Protein 5VMR (pdb70)

InterPro domains:
  IPR000395 Botulinum/Tetanus toxin, catalytic chain [PF01742] (3-417)
  IPR000395 Botulinum/Tetanus toxin, catalytic chain [PR00760] (7-23)
  IPR000395 Botulinum/Tetanus toxin, catalytic chain [PR00760] (34-50)
  IPR000395 Botulinum/Tetanus toxin, catalytic chain [PR00760] (73-89)
  IPR000395 Botulinum/Tetanus toxin, catalytic chain [PR00760] (98-120)
  IPR000395 Botulinum/Tetanus toxin, catalytic chain [PR00760] (220-232)
  IPR000395 Botulinum/Tetanus toxin, catalytic chain [PR00760] (265-281)
  IPR011065 Kunitz inhibitor STI-like superfamily [SSF50386] (1082-1291)
  IPR012500 Clostridium neurotoxin, translocation [PF07952] (536-842)
  IPR012928 Clostridium neurotoxin, receptor binding N-terminal [PF07953] (872-1066)
  IPR013104 Clostridium neurotoxin, receptor-binding C-terminal [PF07951] (1075-1291)
  IPR013320 Concanavalin A-like lectin/glucanase domain superfamily [SSF49899] (860-1066)
  IPR036248 Clostridium neurotoxin, translocation domain [G3DSA:1.20.1120.10] (441-856)
  IPR036248 Clostridium neurotoxin, translocation domain [SSF58091] (536-861)

Sequence (915 aa):
LNNIILNLRYKDNNLIDLSGYGAKVEVYDGVELNDKNQFKLTSSANSKIRVTQNQNIIFNSVFLDFSVSFWIRIPKYKNDGIQQNYIHNEYTIINCMKNNSGWKISIRGNRIIWTLIDINGKTKSVFFEYNIREDISEYINRWFFVTITNNLNNAKIYINGKLESNTDIKDIREVIANGEIIFKLDGDIDRTQFIWMKYFSIFNTELSQQSNIEERYKIQSYSEYLKDFWGNPLMYNKEYYMFNAGNKNSYIKLKKDSPVGEILTRSKYNQNSKYINYRDLYIGEKFIIRRKNDDIVRKEDYIYLDFFNLNQEWRVYTYKYFKKEEEKLFLAPISDSDEFYNTIQIKEYDEQPTYSCQLLFKKDEESTDEIGLIGIHRFYEFEEYKDYFCISKWYLKEVKRKPYNLKLGCNWQFIPKDEGWTELNNIILNLRYKDNNLIDLSGYGAKVEVYDGVELNDKNQFKLTSSANSKIRVTQNQNIIFNSVFLDFSVSFWIRIPKYKNDGIQQNYIHNEYTIINCMKNNSGWKISIRGNRIIWTLIDINGKTKSVFFEYNIREDISEYINRWFFVTITNNLNNAKIYINGKLESNTDIKDIREVIANGEIIFKLDGDIDRTQFIWMKYFSIFNTELSQQSNIEEERYKIQSYSEYLKDFWGNPLMYNKEYYMFNAGNKNSYIKLKKDSPVGEILTRSKYNQNSKYINYRDLYIGEKFIIRRKSNDDIVRKEDYIYLDFFNLNQEWRVYTYKYFKKEEEKLFLAPISDSDEFYNTIQIKEYDEQPTYSCQLLFKKDEESTDEIGLIGIHRFYEYKDYFCISKWYLKEVKRKPYNLKLGCNWQFIPKDEGWTEDMFCALKIKFFLEIGDEDAARKAAKKCGYSEEQAERIIDMFCALKIKFFLEIGDEDAARKAAKKCGYSEEQAEII

GO terms:
  GO:0008270 zinc ion binding (F, IDA)
  GO:0005576 extracellular region (C, EXP)
  GO:0004222 metalloendopeptidase activity (F, EXP)
  GO:0008320 transmembrane protein transporter activity (F, EXP)
  GO:0005515 protein binding (F, IPI)

Solvent-accessible surface area: 41607 Å² total; per-residue (Å²): 123,33,24,59,26,5,23,4,33,58,117,119,115,57,4,53,22,101,14,17,16,62,16,128,24,58,34,76,135,18,9,92,29,34,106,73,27,12,4,28,0,35,40,51,80,68,0,62,0,84,0,44,40,52,77,10,13,73,33,34,38,112,86,25,26,14,0,0,0,0,16,0,14,3,15,12,3,81,32,137,18,15,104,80,30,43,114,33,70,15,22,0,0,51,1,46,88,131,131,1,0,7,53,0,0,1,72,3,15,54,2,13,1,8,1,35,1,92,112,44,86,69,54,44,1,81,14,81,7,74,13,124,86,50,21,13,121,51,7,1,12,12,1,0,0,0,1,0,0,34,114,64,39,2,38,0,14,3,40,0,118,91,77,40,61,33,73,2,106,94,14,142,102,17,40,54,46,3,66,0,47,0,59,6,91,40,112,44,46,222,82,35,16,0,29,0,32,49,0,1,8,3,15,46,56,5,65,68,81,50,0,29,102,40,31,87,117,35,10,165,12,109,53,5,31,0,3,1,11,25,10,0,52,4,75,75,82,1,22,6,7,1,17,34,40,116,45,19,34,4,93,25,48,179,121,6,1,0,0,26,17,58,96,4,60,114,25,139,110,152,31,163,94,2,28,6,38,22,3,30,37,25,24,84,2,8,0,64,123,102,205,54,64,32,0,74,61,85,33,50,0,38,0,0,0,53,33,175,132,94,44,12,20,0,2,0,22,58,132,19,162,122,98,37,7,6,0,0,0,0,26,91,30,138,25,106,32,6,23,29,16,0,14,0,29,38,27,12,133,92,37,30,40,8,1,0,0,1,0,24,108,79,74,101,30,132,70,64,13,0,0,0,0,18,59,132,26,115,80,260,117,114,128,58,28,0,0,0,0,4,71,139,9,32,150,14,0,97,124,127,126,22,61,104,161,7,11,0,0,2,15,0,0,6,140,27,112,2,12,73,77,124,35,27,59,24,5,24,5,34,56,120,122,115,58,5,55,20,102,12,19,15,60,15,127,24,55,36,75,136,19,10,92,29,45,91,58,26,17,4,29,0,36,43,51,80,68,0,64,0,88,0,45,41,56,78,10,14,76,32,34,36,114,100,27,23,14,0,0,0,0,17,0,14,3,16,13,2,111,29,125,18,14,117,69,29,46,114,42,72,13,21,0,0,49,0,49,83,127,134,1,0,5,50,0,0,0,73,4,14,53,2,12,1,7,1,34,1,91,113,47,90,66,47,45,2,78,14,84,7,77,12,123,87,50,21,13,124,50,6,1,12,13,1,1,0,0,2,0,0,35,116,60,38,2,47,1,9,3,42,0,117,89,77,40,67,30,74,0,120,90,16,178,104,17,39,55,50,4,64,0,47,0,58,6,88,41,112,38,64,214,99,41,17,0,28,0,32,49,0,1,8,2,16,45,54,7,63,66,80,48,0,46,102,37,35,78,117,34,11,167,11,97,39,4,32,0,2,0,10,25,18,0,55,4,74,76,85,0,22,4,4,0,8,32,42,90,40,20,34,3,96,32,45,180,117,8,1,0,0,23,15,58,97,4,58,119,18,140,106,150,28,177,115,3,29,7,46,23,3,32,39,26,25,85,2,9,0,62,93,67,98,139,122,63,13,0,64,60,84,30,48,0,38,0,0,0,45,28,172,132,116,43,16,20,0,2,1,19,56,133,18,156,146,97,36,13,11,0,0,0,0,25,94,31,136,24,103,27,6,36,38,12,0,14,0,31,37,33,11,134,91,42,34,42,8,1,0,0,2,0,22,44,76,57,100,34,134,48,75,22,0,0,0,0,16,58,142,32,91,138,198,45,29,0,0,0,0,4,74,137,10,31,130,12,2,84,114,136,122,22,64,108,152,8,10,0,0,2,15,0,0,6,138,28,110,1,11,60,78,119,117,32,25,35,22,11,15,84,0,3,58,25,16,41,45,76,78,12,1,92,114,1,6,130,140,38,67,111,62,82,77,57,5,70,87,66,78,120,115,25,26,34,24,11,17,84,0,0,56,32,32,41,31,77,78,10,1,91,114,0,6,130,136,38,67,110,55,83,85,65,4,87,96,81

Secondary structure (DSSP, 8-state):
---EEEEEEE-SSSEEE-SSS--EEEE-TTSEE-TTSEEEE-SSTT--EEEEPPTT-BSSSSS--EEEEEEEE-PPPPGGGHHHHHH--EEEEEEEETTEEEEEEEETTEEEEEEE-TT--EEEEEEE--SS-SS-SSTTS-EEEEEEE-SSEEEEEETTEEEEEEE-TT-------S-EEEEEEES--TT--EEEEEEEEESS---HHHHHHHHHHHH--SB-B-TTSSBPBTT-EEEEEETTSTTEEEEEPTTSSSEEEEEPPB--S--TT---B--S-S--EEEEE---SB-BTT-EEEEEEEETTEEEEEEEETT--SSEEEPEEEE----SSEE--EEEE---SS--S-BEEEEES-TT---EEEEEEEEEEE----EEEEEEEESTHHHHTTSSS--TT-TT-EEEE---TT---/---EEEEEEE-SSSEEE-SSS--EEEE-TTSEE-TTSEEEE-SSTT--EEEEPPTT-BS-SSS--EEEEEEEE-PPPPGGGHHHHHH-EEEEEEEEETTEEEEEEEETTEEEEEEE-TT--EEEEEEE--SS-SS-SSTTS-EEEEEEE-SSEEEEEETTEEEEEEE-TT-------S-EEEEEEES--TT--EEEEEEEEESS---HHHHHHHHHHHH--SB-B-TTSSBPBTT--BEEEETTSTTEEEEEPTTSSSEEEEEPPB--S--TT---B--S-S--EEEEE-----B-BTT-EEEEEEEETTEEEEEEEETT--SSEEE-EEEES---SSEE--EEEE---SS--S-BEEEEES-TT---EEEEEEEEEE---EEEEEEESTHHHHTTSSS--TT-TT-EEEE--BTTB--/-HHHHHHHHHHHHTS-HHHHHHHHHHHT--HHHHHHH-/-HHHHHHHHHHHHTS-HHHHHHHHHHHT--HHHH---

B-factor: mean 46.94, std 20.26, range [18.95, 161.63]

Structure (mmCIF, N/CA/C/O backbone):
data_5VMR
#
_entry.id   5VMR
#
_cell.length_a   38.698
_cell.length_b   246.477
_cell.length_c   64.364
_cell.angle_alpha   90.00
_cell.angle_beta   102.90
_cell.angle_gamma   90.00
#
_symmetry.space_group_name_H-M   'P 1 21 1'
#
loop_
_entity.id
_entity.type
_entity.pdbx_description
1 polymer 'Botulinum neurotoxin type B'
2 polymer Bot.2110.4
3 water water
#
loop_
_atom_site.group_PDB
_atom_site.id
_atom_site.type_symbol
_atom_site.label_atom_id
_atom_site.label_alt_id
_atom_site.label_comp_id
_atom_site.label_asym_id
_atom_site.label_entity_id
_atom_site.label_seq_id
_atom_site.pdbx_PDB_ins_code
_atom_site.Cartn_x
_atom_site.Cartn_y
_atom_site.Cartn_z
_atom_site.occupancy
_atom_site.B_iso_or_equiv
_atom_site.auth_seq_id
_atom_site.auth_comp_id
_atom_site.auth_asym_id
_atom_site.auth_atom_id
_atom_site.pdbx_PDB_model_num
ATOM 1 N N . LEU A 1 8 ? -13.242 45.371 95.122 1.00 60.26 861 LEU A N 1
ATOM 2 C CA . LEU A 1 8 ? -12.455 45.333 93.888 1.00 59.52 861 LEU A CA 1
ATOM 3 C C . LEU A 1 8 ? -11.042 44.807 94.145 1.00 57.60 861 LEU A C 1
ATOM 4 O O . LEU A 1 8 ? -10.680 43.715 93.697 1.00 58.05 861 LEU A O 1
ATOM 6 N N . ASN A 1 9 ? -10.243 45.591 94.865 1.00 55.36 862 ASN A N 1
ATOM 7 C CA . ASN A 1 9 ? -8.883 45.192 95.215 1.00 52.55 862 ASN A CA 1
ATOM 8 C C . ASN A 1 9 ? -8.962 44.223 96.397 1.00 46.61 862 ASN A C 1
ATOM 9 O O . ASN A 1 9 ? -8.730 44.604 97.551 1.00 45.51 862 ASN A O 1
ATOM 14 N N . ASN A 1 10 ? -9.329 42.971 96.096 1.00 42.91 863 ASN A N 1
ATOM 15 C CA . ASN A 1 10 ? -9.623 41.980 97.134 1.00 41.41 863 ASN A CA 1
ATOM 16 C C . ASN A 1 10 ? -8.688 40.764 97.165 1.00 36.14 863 ASN A C 1
ATOM 17 O O . ASN A 1 10 ? -8.853 39.886 98.012 1.00 32.79 863 ASN A O 1
ATOM 22 N N . ILE A 1 11 ? -7.729 40.716 96.246 1.00 36.69 864 ILE A N 1
ATOM 23 C CA . ILE A 1 11 ? -6.770 39.607 96.179 1.00 38.17 864 ILE A CA 1
ATOM 24 C C . ILE A 1 11 ? -5.619 39.845 97.113 1.00 37.01 864 ILE A C 1
ATOM 25 O O . ILE A 1 11 ? -4.953 40.867 96.999 1.00 38.72 864 ILE A O 1
ATOM 30 N N . ILE A 1 12 ? -5.354 38.931 98.038 1.00 34.01 865 ILE A N 1
ATOM 31 C CA . ILE A 1 12 ? -4.223 39.195 98.916 1.00 34.99 865 ILE A CA 1
ATOM 32 C C . ILE A 1 12 ? -3.062 38.232 98.691 1.00 30.38 865 ILE A C 1
ATOM 33 O O . ILE A 1 12 ? -1.922 38.592 98.950 1.00 29.60 865 ILE A O 1
ATOM 38 N N . LEU A 1 13 ? -3.335 37.058 98.128 1.00 28.06 866 LEU A N 1
ATOM 39 C CA . LEU A 1 13 ? -2.265 36.200 97.591 1.00 26.19 866 LEU A CA 1
ATOM 40 C C . LEU A 1 13 ? -2.697 35.684 96.234 1.00 25.79 866 LEU A C 1
ATOM 41 O O . LEU A 1 13 ? -3.815 35.172 96.085 1.00 24.46 866 LEU A O 1
ATOM 46 N N . ASN A 1 14 ? -1.824 35.833 95.247 1.00 25.11 867 ASN A N 1
ATOM 47 C CA . ASN A 1 14 ? -2.106 35.363 93.908 1.00 26.73 867 ASN A CA 1
ATOM 48 C C . ASN A 1 14 ? -0.917 34.581 93.377 1.00 28.10 867 ASN A C 1
ATOM 49 O O . ASN A 1 14 ? -0.077 35.119 92.633 1.00 27.60 867 ASN A O 1
ATOM 54 N N . LEU A 1 15 ? -0.838 33.314 93.787 1.00 29.76 868 LEU A N 1
ATOM 55 C CA . LEU A 1 15 ? 0.289 32.445 93.424 1.00 31.15 868 LEU A CA 1
ATOM 56 C C . LEU A 1 15 ? 0.194 32.018 91.983 1.00 28.82 868 LEU A C 1
ATOM 57 O O . LEU A 1 15 ? -0.707 31.268 91.611 1.00 28.91 868 LEU A O 1
ATOM 62 N N . ARG A 1 16 ? 1.121 32.481 91.160 1.00 27.85 869 ARG A N 1
ATOM 63 C CA . ARG A 1 16 ? 1.088 32.110 89.761 1.00 27.68 869 ARG A CA 1
ATOM 64 C C . ARG A 1 16 ? 2.450 31.726 89.222 1.00 30.18 869 ARG A C 1
ATOM 65 O O . ARG A 1 16 ? 3.467 32.148 89.753 1.00 29.26 869 ARG A O 1
ATOM 73 N N . TYR A 1 17 ? 2.444 30.983 88.121 1.00 29.44 870 TYR A N 1
ATOM 74 C CA . TYR A 1 17 ? 3.668 30.547 87.452 1.00 30.18 870 TYR A CA 1
ATOM 75 C C . TYR A 1 17 ? 4.364 31.669 86.679 1.00 31.65 870 TYR A C 1
ATOM 76 O O . TYR A 1 17 ? 3.718 32.440 85.963 1.00 29.86 870 TYR A O 1
ATOM 85 N N . LYS A 1 18 ? 5.684 31.723 86.792 1.00 32.41 871 LYS A N 1
ATOM 86 C CA . LYS A 1 18 ? 6.500 32.544 85.898 1.00 36.56 871 LYS A CA 1
ATOM 87 C C . LYS A 1 18 ? 7.937 32.013 85.859 1.00 36.80 871 LYS A C 1
ATOM 88 O O . LYS A 1 18 ? 8.558 31.836 86.903 1.00 33.67 871 LYS A O 1
ATOM 94 N N . ASP A 1 19 ? 8.439 31.745 84.655 1.00 40.05 872 ASP A N 1
ATOM 95 C CA . ASP A 1 19 ? 9.843 31.371 84.471 1.00 45.78 872 ASP A CA 1
ATOM 96 C C . ASP A 1 19 ? 10.272 30.230 85.390 1.00 43.19 872 ASP A C 1
ATOM 97 O O . ASP A 1 19 ? 11.131 30.417 86.238 1.00 41.56 872 ASP A O 1
ATOM 102 N N . ASN A 1 20 ? 9.638 29.065 85.227 1.00 42.06 873 ASN A N 1
ATOM 103 C CA . ASN A 1 20 ? 9.877 27.866 86.049 1.00 44.03 873 ASN A CA 1
ATOM 104 C C . ASN A 1 20 ? 9.892 28.112 87.561 1.00 42.26 873 ASN A C 1
ATOM 105 O O . ASN A 1 20 ? 10.657 27.484 88.319 1.00 39.81 873 ASN A O 1
ATOM 110 N N . ASN A 1 21 ? 8.975 28.962 88.007 1.00 38.69 874 ASN A N 1
ATOM 111 C CA . ASN A 1 21 ? 8.858 29.283 89.415 1.00 36.61 874 ASN A CA 1
ATOM 112 C C . ASN A 1 21 ? 7.419 29.714 89.698 1.00 32.45 874 ASN A C 1
ATOM 113 O O . ASN A 1 21 ? 6.641 29.954 88.768 1.00 31.20 874 ASN A O 1
ATOM 118 N N . LEU A 1 22 ? 7.074 29.812 90.975 1.00 29.83 875 LEU A N 1
ATOM 119 C CA . LEU A 1 22 ? 5.814 30.413 91.396 1.00 29.61 875 LEU A CA 1
ATOM 120 C C . LEU A 1 22 ? 6.128 31.690 92.131 1.00 31.35 875 LEU A C 1
ATOM 121 O O . LEU A 1 22 ? 7.008 31.695 92.975 1.00 30.98 875 LEU A O 1
ATOM 126 N N . ILE A 1 23 ? 5.386 32.747 91.824 1.00 30.48 876 ILE A N 1
ATOM 127 C CA . ILE A 1 23 ? 5.533 34.031 92.497 1.00 30.63 876 ILE A CA 1
ATOM 128 C C . ILE A 1 23 ? 4.169 34.563 92.967 1.00 28.96 876 ILE A C 1
ATOM 129 O O . ILE A 1 23 ? 3.121 34.131 92.468 1.00 26.95 876 ILE A O 1
ATOM 134 N N . ASP A 1 24 ? 4.180 35.516 93.898 1.00 28.10 877 ASP A N 1
ATOM 135 C CA . ASP A 1 24 ? 2.947 36.174 94.308 1.00 28.39 877 ASP A CA 1
ATOM 136 C C . ASP A 1 24 ? 2.724 37.409 93.432 1.00 30.11 877 ASP A C 1
ATOM 137 O O . ASP A 1 24 ? 3.543 38.321 93.422 1.00 30.24 877 ASP A O 1
ATOM 142 N N . LEU A 1 25 ? 1.605 37.442 92.709 1.00 30.04 878 LEU A N 1
ATOM 143 C CA . LEU A 1 25 ? 1.284 38.574 91.855 1.00 32.05 878 LEU A CA 1
ATOM 144 C C . LEU A 1 25 ? 0.351 39.574 92.532 1.00 32.31 878 LEU A C 1
ATOM 145 O O . LEU A 1 25 ? -0.137 40.486 91.879 1.00 34.10 878 LEU A O 1
ATOM 150 N N . SER A 1 26 ? 0.090 39.412 93.829 1.00 32.09 879 SER A N 1
ATOM 151 C CA . SER A 1 26 ? -0.896 40.269 94.509 1.00 32.33 879 SER A CA 1
ATOM 152 C C . SER A 1 26 ? -0.460 41.719 94.613 1.00 34.82 879 SER A C 1
ATOM 153 O O . SER A 1 26 ? -1.296 42.633 94.664 1.00 34.72 879 SER A O 1
ATOM 156 N N . GLY A 1 27 ? 0.855 41.915 94.667 1.00 34.45 880 GLY A N 1
ATOM 157 C CA . GLY A 1 27 ? 1.438 43.227 94.871 1.00 36.76 880 GLY A CA 1
ATOM 158 C C . GLY A 1 27 ? 1.771 43.508 96.322 1.00 36.12 880 GLY A C 1
ATOM 159 O O . GLY A 1 27 ? 2.295 44.571 96.641 1.00 36.90 880 GLY A O 1
ATOM 160 N N . TYR A 1 28 ? 1.493 42.558 97.211 1.00 33.89 881 TYR A N 1
ATOM 161 C CA . TYR A 1 28 ? 1.880 42.750 98.605 1.00 34.50 881 TYR A CA 1
ATOM 162 C C . TYR A 1 28 ? 3.236 42.118 98.900 1.00 36.26 881 TYR A C 1
ATOM 163 O O . TYR A 1 28 ? 3.761 42.256 100.002 1.00 34.67 881 TYR A O 1
ATOM 172 N N . GLY A 1 29 ? 3.810 41.461 97.897 1.00 40.24 882 GLY A N 1
ATOM 173 C CA . GLY A 1 29 ? 5.167 40.924 97.989 1.00 45.88 882 GLY A CA 1
ATOM 174 C C . GLY A 1 29 ? 5.399 39.834 99.017 1.00 41.95 882 GLY A C 1
ATOM 175 O O . GLY A 1 29 ? 6.369 39.857 99.780 1.00 41.28 882 GLY A O 1
ATOM 176 N N . ALA A 1 30 ? 4.505 38.854 99.031 1.00 38.59 883 ALA A N 1
ATOM 177 C CA . ALA A 1 30 ? 4.719 37.692 99.859 1.00 36.42 883 ALA A CA 1
ATOM 178 C C . ALA A 1 30 ? 5.978 37.011 99.344 1.00 37.34 883 ALA A C 1
ATOM 179 O O . ALA A 1 30 ? 6.214 36.983 98.137 1.00 35.30 883 ALA A O 1
ATOM 181 N N . LYS A 1 31 ? 6.797 36.477 100.244 1.00 33.61 884 LYS A N 1
ATOM 182 C CA . LYS A 1 31 ? 7.973 35.746 99.798 1.00 31.48 884 LYS A CA 1
ATOM 183 C C . LYS A 1 31 ? 7.539 34.313 99.486 1.00 29.70 884 LYS A C 1
ATOM 184 O O . LYS A 1 31 ? 6.981 33.636 100.348 1.00 28.94 884 LYS A O 1
ATOM 190 N N . VAL A 1 32 ? 7.812 33.842 98.276 1.00 27.12 885 VAL A N 1
ATOM 191 C CA . VAL A 1 32 ? 7.413 32.478 97.886 1.00 25.94 885 VAL A CA 1
ATOM 192 C C . VAL A 1 32 ? 8.649 31.611 97.644 1.00 27.11 885 VAL A C 1
ATOM 193 O O . VAL A 1 32 ? 9.451 31.914 96.769 1.00 28.00 885 VAL A O 1
ATOM 197 N N . GLU A 1 33 ? 8.807 30.553 98.430 1.00 25.30 886 GLU A N 1
ATOM 198 C CA . GLU A 1 33 ? 9.915 29.624 98.240 1.00 26.98 886 GLU A CA 1
ATOM 199 C C . GLU A 1 33 ? 9.432 28.233 97.839 1.00 27.75 886 GLU A C 1
ATOM 200 O O . GLU A 1 33 ? 8.951 27.464 98.669 1.00 27.19 886 GLU A O 1
ATOM 206 N N . VAL A 1 34 ? 9.572 27.932 96.555 1.00 26.35 887 VAL A N 1
ATOM 207 C CA . VAL A 1 34 ? 9.255 26.613 96.019 1.00 24.95 887 VAL A CA 1
ATOM 208 C C . VAL A 1 34 ? 10.487 25.700 96.128 1.00 27.97 887 VAL A C 1
ATOM 209 O O . VAL A 1 34 ? 11.474 25.940 95.444 1.00 31.05 887 VAL A O 1
ATOM 213 N N . TYR A 1 35 ? 10.455 24.702 96.995 1.00 27.64 888 TYR A N 1
ATOM 214 C CA . TYR A 1 35 ? 11.581 23.770 97.097 1.00 28.51 888 TYR A CA 1
ATOM 215 C C . TYR A 1 35 ? 11.606 22.828 95.895 1.00 30.78 888 TYR A C 1
ATOM 216 O O . TYR A 1 35 ? 10.599 22.670 95.190 1.00 31.10 888 TYR A O 1
ATOM 225 N N . ASP A 1 36 ? 12.750 22.196 95.665 1.00 33.90 889 ASP A N 1
ATOM 226 C CA . ASP A 1 36 ? 12.982 21.495 94.398 1.00 37.76 889 ASP A CA 1
ATOM 227 C C . ASP A 1 36 ? 12.050 20.299 94.132 1.00 35.04 889 ASP A C 1
ATOM 228 O O . ASP A 1 36 ? 11.829 19.930 92.981 1.00 35.77 889 ASP A O 1
ATOM 233 N N . GLY A 1 37 ? 11.492 19.727 95.189 1.00 32.48 890 GLY A N 1
ATOM 234 C CA . GLY A 1 37 ? 10.603 18.574 95.093 1.00 30.62 890 GLY A CA 1
ATOM 235 C C . GLY A 1 37 ? 9.189 18.904 94.599 1.00 30.33 890 GLY A C 1
ATOM 236 O O . GLY A 1 37 ? 8.346 18.017 94.474 1.00 28.19 890 GLY A O 1
ATOM 237 N N . VAL A 1 38 ? 8.914 20.181 94.368 1.00 30.62 891 VAL A N 1
ATOM 238 C CA . VAL A 1 38 ? 7.630 20.571 93.785 1.00 31.17 891 VAL A CA 1
ATOM 239 C C . VAL A 1 38 ? 7.770 20.594 92.263 1.00 32.69 891 VAL A C 1
ATOM 240 O O . VAL A 1 38 ? 8.556 21.359 91.707 1.00 32.01 891 VAL A O 1
ATOM 244 N N . GLU A 1 39 ? 7.001 19.763 91.574 1.00 31.41 892 GLU A N 1
ATOM 245 C CA . GLU A 1 39 ? 7.022 19.817 90.120 1.00 32.44 892 GLU A CA 1
ATOM 246 C C . GLU A 1 39 ? 6.109 20.933 89.621 1.00 30.47 892 GLU A C 1
ATOM 247 O O . GLU A 1 39 ? 4.995 21.053 90.098 1.00 29.22 892 GLU A O 1
ATOM 253 N N . LEU A 1 40 ? 6.591 21.736 88.674 1.00 31.76 893 LEU A N 1
ATOM 254 C CA . LEU A 1 40 ? 5.831 22.833 88.071 1.00 33.22 893 LEU A CA 1
ATOM 255 C C . LEU A 1 40 ? 5.736 22.670 86.570 1.00 33.43 893 LEU A C 1
ATOM 256 O O . LEU A 1 40 ? 6.657 22.149 85.956 1.00 34.24 893 LEU A O 1
ATOM 261 N N . ASN A 1 41 ? 4.656 23.165 85.970 1.00 31.01 894 ASN A N 1
ATOM 262 C CA . ASN A 1 41 ? 4.615 23.312 84.523 1.00 30.44 894 ASN A CA 1
ATOM 263 C C . ASN A 1 41 ? 3.948 24.641 84.164 1.00 29.70 894 ASN A C 1
ATOM 264 O O . ASN A 1 41 ? 3.368 25.320 85.034 1.00 27.41 894 ASN A O 1
ATOM 269 N N . ASP A 1 42 ? 4.045 25.021 82.890 1.00 31.53 895 ASP A N 1
ATOM 270 C CA . ASP A 1 42 ? 3.636 26.355 82.466 1.00 32.86 895 ASP A CA 1
ATOM 271 C C . ASP A 1 42 ? 2.121 26.447 82.255 1.00 31.80 895 ASP A C 1
ATOM 272 O O . ASP A 1 42 ? 1.613 27.468 81.770 1.00 31.86 895 ASP A O 1
ATOM 277 N N . LYS A 1 43 ? 1.410 25.380 82.628 1.00 29.90 896 LYS A N 1
ATOM 278 C CA . LYS A 1 43 ? -0.051 25.400 82.686 1.00 31.78 896 LYS A CA 1
ATOM 279 C C . LYS A 1 43 ? -0.481 25.730 84.111 1.00 29.26 896 LYS A C 1
ATOM 280 O O . LYS A 1 43 ? -1.638 25.508 84.496 1.00 28.09 896 LYS A O 1
ATOM 286 N N . ASN A 1 44 ? 0.467 26.262 84.884 1.00 26.73 897 ASN A N 1
ATOM 287 C CA . ASN A 1 44 ? 0.206 26.696 86.249 1.00 26.34 897 ASN A CA 1
ATOM 288 C C . ASN A 1 44 ? -0.164 25.561 87.194 1.00 26.96 897 ASN A C 1
ATOM 289 O O . ASN A 1 44 ? -0.748 25.796 88.248 1.00 27.14 897 ASN A O 1
ATOM 294 N N . GLN A 1 45 ? 0.176 24.334 86.814 1.00 25.27 898 GLN A N 1
ATOM 295 C CA . GLN A 1 45 ? -0.043 23.168 87.671 1.00 24.19 898 GLN A CA 1
ATOM 296 C C . GLN A 1 45 ? 1.210 22.895 88.509 1.00 24.50 898 GLN A C 1
ATOM 297 O O . GLN A 1 45 ? 2.314 23.056 88.009 1.00 26.16 898 GLN A O 1
ATOM 303 N N . PHE A 1 46 ? 1.034 22.516 89.771 1.00 22.99 899 PHE A N 1
ATOM 304 C CA . PHE A 1 46 ? 2.166 22.090 90.597 1.00 24.09 899 PHE A CA 1
ATOM 305 C C . PHE A 1 46 ? 1.805 20.877 91.413 1.00 23.84 899 PHE A C 1
ATOM 306 O O . PHE A 1 46 ? 0.668 20.725 91.844 1.00 23.46 899 PHE A O 1
ATOM 314 N N . LYS A 1 47 ? 2.796 20.020 91.633 1.00 25.32 900 LYS A N 1
ATOM 315 C CA . LYS A 1 47 ? 2.596 18.722 92.255 1.00 24.97 900 LYS A CA 1
ATOM 316 C C . LYS A 1 47 ? 3.275 18.657 93.612 1.00 25.65 900 LYS A C 1
ATOM 317 O O . LYS A 1 47 ? 4.477 18.901 93.705 1.00 25.38 900 LYS A O 1
ATOM 323 N N . LEU A 1 48 ? 2.512 18.317 94.642 1.00 24.69 901 LEU A N 1
ATOM 324 C CA . LEU A 1 48 ? 3.067 18.019 95.963 1.00 26.22 901 LEU A CA 1
ATOM 325 C C . LEU A 1 48 ? 3.195 16.502 96.082 1.00 29.88 901 LEU A C 1
ATOM 326 O O . LEU A 1 48 ? 2.224 15.776 95.849 1.00 27.76 901 LEU A O 1
ATOM 331 N N . THR A 1 49 ? 4.400 16.025 96.383 1.00 28.03 902 THR A N 1
ATOM 332 C CA . THR A 1 49 ? 4.631 14.585 96.533 1.00 30.85 902 THR A CA 1
ATOM 333 C C . THR A 1 49 ? 4.933 14.248 97.980 1.00 31.21 902 THR A C 1
ATOM 334 O O . THR A 1 49 ? 4.890 15.130 98.859 1.00 31.44 902 THR A O 1
ATOM 338 N N . SER A 1 50 ? 5.249 12.974 98.233 1.00 32.54 903 SER A N 1
ATOM 339 C CA . SER A 1 50 ? 5.601 12.538 99.586 1.00 34.31 903 SER A CA 1
ATOM 340 C C . SER A 1 50 ? 7.032 12.907 99.963 1.00 36.04 903 SER A C 1
ATOM 341 O O . SER A 1 50 ? 7.456 12.683 101.100 1.00 36.45 903 SER A O 1
ATOM 344 N N . SER A 1 51 ? 7.803 13.419 99.014 1.00 38.06 904 SER A N 1
ATOM 345 C CA . SER A 1 51 ? 9.215 13.647 99.295 1.00 43.84 904 SER A CA 1
ATOM 346 C C . SER A 1 51 ? 9.396 14.902 100.174 1.00 36.57 904 SER A C 1
ATOM 347 O O . SER A 1 51 ? 8.600 15.839 100.104 1.00 31.07 904 SER A O 1
ATOM 350 N N . ALA A 1 52 ? 10.434 14.910 101.020 1.00 35.83 905 ALA A N 1
ATOM 351 C CA . ALA A 1 52 ? 10.577 15.929 102.056 1.00 35.82 905 ALA A CA 1
ATOM 352 C C . ALA A 1 52 ? 10.812 17.324 101.507 1.00 35.67 905 ALA A C 1
ATOM 353 O O . ALA A 1 52 ? 10.409 18.317 102.121 1.00 36.58 905 ALA A O 1
ATOM 355 N N . ASN A 1 53 ? 11.478 17.409 100.363 1.00 34.19 906 ASN A N 1
ATOM 356 C CA . ASN A 1 53 ? 11.698 18.700 99.734 1.00 34.28 906 ASN A CA 1
ATOM 357 C C . ASN A 1 53 ? 10.538 19.092 98.784 1.00 32.49 906 ASN A C 1
ATOM 358 O O . ASN A 1 53 ? 10.671 20.015 97.977 1.00 30.54 906 ASN A O 1
ATOM 363 N N . SER A 1 54 ? 9.409 18.396 98.885 1.00 31.45 907 SER A N 1
ATOM 364 C CA . SER A 1 54 ? 8.245 18.763 98.060 1.00 30.25 907 SER A CA 1
ATOM 365 C C . SER A 1 54 ? 7.372 19.710 98.862 1.00 29.80 907 SER A C 1
ATOM 366 O O . SER A 1 54 ? 6.394 19.308 99.505 1.00 29.15 907 SER A O 1
ATOM 369 N N . LYS A 1 55 ? 7.758 20.983 98.858 1.00 27.10 908 LYS A N 1
ATOM 370 C CA . LYS A 1 55 ? 7.026 21.934 99.676 1.00 27.35 908 LYS A CA 1
ATOM 371 C C . LYS A 1 55 ? 7.215 23.336 99.178 1.00 25.52 908 LYS A C 1
ATOM 372 O O . LYS A 1 55 ? 8.170 23.658 98.450 1.00 26.23 908 LYS A O 1
ATOM 378 N N . ILE A 1 56 ? 6.252 24.176 99.532 1.00 22.74 909 ILE A N 1
ATOM 379 C CA . ILE A 1 56 ? 6.313 25.584 99.216 1.00 24.82 909 ILE A CA 1
ATOM 380 C C . ILE A 1 56 ? 6.122 26.349 100.508 1.00 25.37 909 ILE A C 1
ATOM 381 O O . ILE A 1 56 ? 5.185 26.076 101.243 1.00 23.90 909 ILE A O 1
ATOM 386 N N . ARG A 1 57 ? 7.007 27.287 100.791 1.00 27.31 910 ARG A N 1
ATOM 387 C CA . ARG A 1 57 ? 6.847 28.108 101.984 1.00 28.96 910 ARG A CA 1
ATOM 388 C C . ARG A 1 57 ? 6.497 29.517 101.551 1.00 27.71 910 ARG A C 1
ATOM 389 O O . ARG A 1 57 ? 7.254 30.156 100.819 1.00 28.87 910 ARG A O 1
ATOM 397 N N . VAL A 1 58 ? 5.360 30.020 101.999 1.00 27.54 911 VAL A N 1
ATOM 398 C CA . VAL A 1 58 ? 5.030 31.407 101.689 1.00 27.20 911 VAL A CA 1
ATOM 399 C C . VAL A 1 58 ? 5.086 32.235 102.972 1.00 27.11 911 VAL A C 1
ATOM 400 O O . VAL A 1 58 ? 4.440 31.914 103.983 1.00 26.97 911 VAL A O 1
ATOM 404 N N . THR A 1 59 ? 5.905 33.280 102.930 1.00 26.25 912 THR A N 1
ATOM 405 C CA . THR A 1 59 ? 5.967 34.198 104.051 1.00 28.33 912 THR A CA 1
ATOM 406 C C . THR A 1 59 ? 5.170 35.435 103.700 1.00 28.81 912 THR A C 1
ATOM 407 O O . THR A 1 59 ? 5.519 36.154 102.763 1.00 28.27 912 THR A O 1
ATOM 411 N N . GLN A 1 60 ? 4.107 35.682 104.458 1.00 27.45 913 GLN A N 1
ATOM 412 C CA . GLN A 1 60 ? 3.220 36.797 104.151 1.00 30.01 913 GLN A CA 1
ATOM 413 C C . GLN A 1 60 ? 3.772 38.119 104.634 1.00 31.30 913 GLN A C 1
ATOM 414 O O . GLN A 1 60 ? 4.569 38.170 105.573 1.00 28.43 913 GLN A O 1
ATOM 420 N N . ASN A 1 61 ? 3.314 39.190 103.994 1.00 33.83 914 ASN A N 1
ATOM 421 C CA . ASN A 1 61 ? 3.589 40.560 104.432 1.00 37.51 914 ASN A CA 1
ATOM 422 C C . ASN A 1 61 ? 3.175 40.736 105.890 1.00 37.63 914 ASN A C 1
ATOM 423 O O . ASN A 1 61 ? 2.023 40.513 106.245 1.00 35.95 914 ASN A O 1
ATOM 428 N N . GLN A 1 62 ? 4.106 41.124 106.747 1.00 38.36 915 GLN A N 1
ATOM 429 C CA . GLN A 1 62 ? 3.814 41.134 108.170 1.00 41.86 915 GLN A CA 1
ATOM 430 C C . GLN A 1 62 ? 3.346 42.496 108.699 1.00 45.13 915 GLN A C 1
ATOM 431 O O . GLN A 1 62 ? 3.094 42.638 109.894 1.00 48.20 915 GLN A O 1
ATOM 437 N N . ASN A 1 63 ? 3.198 43.489 107.827 1.00 40.60 916 ASN A N 1
ATOM 438 C CA . ASN A 1 63 ? 2.772 44.808 108.303 1.00 38.59 916 ASN A CA 1
ATOM 439 C C . ASN A 1 63 ? 1.332 45.149 107.904 1.00 37.43 916 ASN A C 1
ATOM 440 O O . ASN A 1 63 ? 0.876 46.267 108.108 1.00 37.26 916 ASN A O 1
ATOM 445 N N . ILE A 1 64 ? 0.615 44.193 107.318 1.00 35.17 917 ILE A N 1
ATOM 446 C CA . ILE A 1 64 ? -0.773 44.422 106.954 1.00 37.10 917 ILE A CA 1
ATOM 447 C C . ILE A 1 64 ? -1.690 43.369 107.564 1.00 36.44 917 ILE A C 1
ATOM 448 O O . ILE A 1 64 ? -1.413 42.176 107.477 1.00 37.33 917 ILE A O 1
ATOM 453 N N . ILE A 1 65 ? -2.787 43.810 108.171 1.00 37.11 918 ILE A N 1
ATOM 454 C CA . ILE A 1 65 ? -3.801 42.879 108.664 1.00 36.55 918 ILE A CA 1
ATOM 455 C C . ILE A 1 65 ? -5.102 43.106 107.896 1.00 34.40 918 ILE A C 1
ATOM 456 O O . ILE A 1 65 ? -5.644 44.206 107.917 1.00 33.65 918 ILE A O 1
ATOM 461 N N . PHE A 1 66 ? -5.587 42.080 107.186 1.00 34.18 919 PHE A N 1
ATOM 462 C CA . PHE A 1 66 ? -6.715 42.245 106.253 1.00 34.81 919 PHE A CA 1
ATOM 463 C C . PHE A 1 66 ? -8.104 41.991 106.834 1.00 35.65 919 PHE A C 1
ATOM 464 O O . PHE A 1 66 ? -9.117 42.328 106.222 1.00 37.32 919 PHE A O 1
ATOM 472 N N . ASN A 1 67 ? -8.146 41.320 107.975 1.00 35.11 920 ASN A N 1
ATOM 473 C CA . ASN A 1 67 ? -9.396 41.094 108.681 1.00 33.69 920 ASN A CA 1
ATOM 474 C C . ASN A 1 67 ? -9.168 41.567 110.107 1.00 35.66 920 ASN A C 1
ATOM 475 O O . ASN A 1 67 ? -9.115 40.760 111.031 1.00 36.79 920 ASN A O 1
ATOM 480 N N . SER A 1 68 ? -9.001 42.869 110.299 1.00 35.93 921 SER A N 1
ATOM 481 C CA . SER A 1 68 ? -8.549 43.333 111.598 1.00 36.77 921 SER A CA 1
ATOM 482 C C . SER A 1 68 ? -9.670 43.288 112.629 1.00 38.68 921 SER A C 1
ATOM 483 O O . SER A 1 68 ? -9.403 43.122 113.813 1.00 38.96 921 SER A O 1
ATOM 486 N N . VAL A 1 69 ? -10.920 43.383 112.175 1.00 39.23 922 VAL A N 1
ATOM 487 C CA . VAL A 1 69 ? -12.068 43.451 113.093 1.00 42.14 922 VAL A CA 1
ATOM 488 C C . VAL A 1 69 ? -13.006 42.235 112.944 1.00 44.58 922 VAL A C 1
ATOM 489 O O . VAL A 1 69 ? -13.457 41.661 113.937 1.00 44.24 922 VAL A O 1
ATOM 493 N N . PHE A 1 70 ? -13.319 41.845 111.712 1.00 41.99 923 PHE A N 1
ATOM 494 C CA . PHE A 1 70 ? -14.185 40.686 111.531 1.00 40.23 923 PHE A CA 1
ATOM 495 C C . PHE A 1 70 ? -13.685 39.764 110.415 1.00 36.83 923 PHE A C 1
ATOM 496 O O . PHE A 1 70 ? -13.004 40.194 109.478 1.00 34.69 923 PHE A O 1
ATOM 504 N N . LEU A 1 71 ? -14.019 38.487 110.556 1.00 34.56 924 LEU A N 1
ATOM 505 C CA . LEU A 1 71 ? -13.649 37.438 109.617 1.00 32.33 924 LEU A CA 1
ATOM 506 C C . LEU A 1 71 ? -14.359 37.672 108.291 1.00 30.97 924 LEU A C 1
ATOM 507 O O . LEU A 1 71 ? -15.569 37.862 108.266 1.00 31.91 924 LEU A O 1
ATOM 512 N N . ASP A 1 72 ? -13.614 37.669 107.190 1.00 30.52 925 ASP A N 1
ATOM 513 C CA . ASP A 1 72 ? -14.168 38.029 105.880 1.00 30.63 925 ASP A CA 1
ATOM 514 C C . ASP A 1 72 ? -13.120 37.685 104.826 1.00 28.98 925 ASP A C 1
ATOM 515 O O . ASP A 1 72 ? -12.392 38.558 104.355 1.00 28.42 925 ASP A O 1
ATOM 520 N N . PHE A 1 73 ? -12.981 36.409 104.497 1.00 27.48 926 PHE A N 1
ATOM 521 C CA . PHE A 1 73 ? -11.944 36.062 103.540 1.00 27.24 926 PHE A CA 1
ATOM 522 C C . PHE A 1 73 ? -12.266 34.755 102.852 1.00 25.66 926 PHE A C 1
ATOM 523 O O . PHE A 1 73 ? -13.086 33.973 103.349 1.00 25.75 926 PHE A O 1
ATOM 531 N N . SER A 1 74 ? -11.646 34.563 101.687 1.00 24.81 927 SER A N 1
ATOM 532 C CA . SER A 1 74 ? -11.905 33.406 100.820 1.00 23.87 927 SER A CA 1
ATOM 533 C C . SER A 1 74 ? -10.603 32.806 100.264 1.00 24.78 927 SER A C 1
ATOM 534 O O . SER A 1 74 ? -9.571 33.492 100.163 1.00 25.60 927 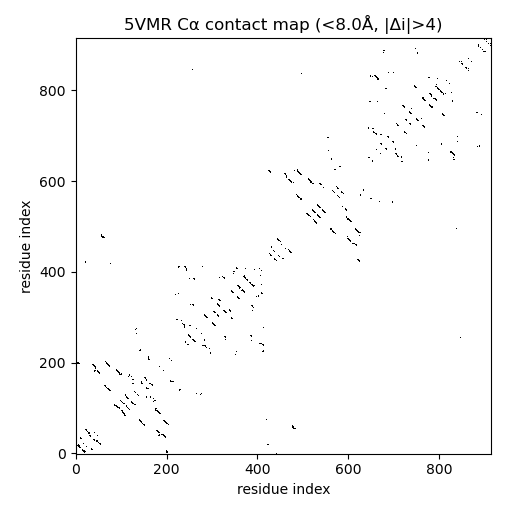SER A O 1
ATOM 537 N N . VAL A 1 75 ? -10.654 31.526 99.917 1.00 23.25 928 VAL A N 1
ATOM 538 C CA . VAL A 1 75 ? -9.526 30.827 99.314 1.00 22.90 928 VAL A CA 1
ATOM 539 C C . VAL A 1 75 ? -10.040 30.083 98.078 1.00 24.29 928 VAL A C 1
ATOM 540 O O . VAL A 1 75 ? -11.099 29.477 98.148 1.00 24.26 928 VAL A O 1
ATOM 544 N N . SER A 1 76 ? -9.325 30.130 96.954 1.00 23.99 929 SER A N 1
ATOM 545 C CA . SER A 1 76 ? -9.748 29.365 95.798 1.00 25.33 929 SER A CA 1
ATOM 546 C C . SER A 1 76 ? -8.554 28.700 95.143 1.00 24.96 929 SER A C 1
ATOM 547 O O . SER A 1 76 ? -7.415 29.181 95.250 1.00 24.76 929 SER A O 1
ATOM 550 N N . PHE A 1 77 ? -8.824 27.564 94.507 1.00 22.82 930 PHE A N 1
ATOM 551 C CA . PHE A 1 77 ? -7.804 26.782 93.842 1.00 20.94 930 PHE A CA 1
ATOM 552 C C . PHE A 1 77 ? -8.464 25.648 93.062 1.00 21.57 930 PHE A C 1
ATOM 553 O O . PHE A 1 77 ? -9.594 25.224 93.360 1.00 21.40 930 PHE A O 1
ATOM 561 N N . TRP A 1 78 ? -7.739 25.149 92.073 1.00 21.41 931 TRP A N 1
ATOM 562 C CA . TRP A 1 78 ? -8.108 23.926 91.393 1.00 21.80 931 TRP A CA 1
ATOM 563 C C . TRP A 1 78 ? -7.245 22.809 91.971 1.00 21.16 931 TRP A C 1
ATOM 564 O O . TRP A 1 78 ? -6.108 23.053 92.431 1.00 21.68 931 TRP A O 1
ATOM 575 N N . ILE A 1 79 ? -7.774 21.595 91.960 1.00 20.55 932 ILE A N 1
ATOM 576 C CA . ILE A 1 79 ? -7.057 20.468 92.529 1.00 19.11 932 ILE A CA 1
ATOM 577 C C . ILE A 1 79 ? -7.349 19.217 91.739 1.00 23.10 932 ILE A C 1
ATOM 578 O O . ILE A 1 79 ? -8.429 19.082 91.135 1.00 23.08 932 ILE A O 1
ATOM 583 N N . ARG A 1 80 ? -6.381 18.310 91.710 1.00 23.55 933 ARG A N 1
ATOM 584 C CA . ARG A 1 80 ? -6.590 17.021 91.070 1.00 22.58 933 ARG A CA 1
ATOM 585 C C . ARG A 1 80 ? -6.011 15.950 91.981 1.00 23.24 933 ARG A C 1
ATOM 586 O O . ARG A 1 80 ? -4.810 15.859 92.161 1.00 23.87 933 ARG A O 1
ATOM 594 N N . ILE A 1 81 ? -6.911 15.177 92.577 1.00 22.39 934 ILE A N 1
ATOM 595 C CA . ILE A 1 81 ? -6.617 14.210 93.613 1.00 23.82 934 ILE A CA 1
ATOM 596 C C . ILE A 1 81 ? -6.673 12.783 93.039 1.00 23.98 934 ILE A C 1
ATOM 597 O O . ILE A 1 81 ? -7.703 12.374 92.530 1.00 22.91 934 ILE A O 1
ATOM 602 N N . PRO A 1 82 ? -5.570 12.034 93.105 1.00 24.27 935 PRO A N 1
ATOM 603 C CA . PRO A 1 82 ? -5.587 10.691 92.504 1.00 25.01 935 PRO A CA 1
ATOM 604 C C . PRO A 1 82 ? -6.598 9.736 93.127 1.00 25.64 935 PRO A C 1
ATOM 605 O O . PRO A 1 82 ? -6.981 9.865 94.295 1.00 24.63 935 PRO A O 1
ATOM 609 N N . LYS A 1 83 ? -7.063 8.790 92.310 1.00 24.65 936 LYS A N 1
ATOM 610 C CA . LYS A 1 83 ? -7.946 7.735 92.774 1.00 26.40 936 LYS A CA 1
ATOM 611 C C . LYS A 1 83 ? -7.249 6.893 93.844 1.00 28.45 936 LYS A C 1
ATOM 612 O O . LYS A 1 83 ? -6.032 6.690 93.797 1.00 25.15 936 LYS A O 1
ATOM 618 N N . TYR A 1 84 ? -8.034 6.431 94.801 1.00 28.91 937 TYR A N 1
ATOM 619 C CA . TYR A 1 84 ? -7.597 5.415 95.742 1.00 31.04 937 TYR A CA 1
ATOM 620 C C . TYR A 1 84 ? -6.909 4.231 95.056 1.00 33.06 937 TYR A C 1
ATOM 621 O O . TYR A 1 84 ? -7.237 3.847 93.912 1.00 31.47 937 TYR A O 1
ATOM 630 N N . LYS A 1 85 ? -5.956 3.639 95.765 1.00 33.33 938 LYS A N 1
ATOM 631 C CA . LYS A 1 85 ? -5.371 2.385 95.323 1.00 37.78 938 LYS A CA 1
ATOM 632 C C . LYS A 1 85 ? -6.293 1.277 95.795 1.00 36.26 938 LYS A C 1
ATOM 633 O O . LYS A 1 85 ? -6.772 1.309 96.926 1.00 35.37 938 LYS A O 1
ATOM 639 N N . ASN A 1 86 ? -6.600 0.315 94.920 1.00 30.67 939 ASN A N 1
ATOM 640 C CA . ASN A 1 86 ? -7.557 -0.720 95.272 1.00 36.70 939 ASN A CA 1
ATOM 641 C C . ASN A 1 86 ? -7.071 -1.555 96.472 1.00 39.81 939 ASN A C 1
ATOM 642 O O . ASN A 1 86 ? -7.882 -2.000 97.277 1.00 41.69 939 ASN A O 1
ATOM 647 N N . ASP A 1 87 ? -5.762 -1.758 96.588 1.00 41.32 940 ASP A N 1
ATOM 648 C CA . ASP A 1 87 ? -5.221 -2.529 97.721 1.00 43.61 940 ASP A CA 1
ATOM 649 C C . ASP A 1 87 ? -4.851 -1.640 98.926 1.00 41.40 940 ASP A C 1
ATOM 650 O O . ASP A 1 87 ? -4.185 -2.092 99.855 1.00 41.07 940 ASP A O 1
ATOM 655 N N . GLY A 1 88 ? -5.284 -0.382 98.914 1.00 37.49 941 GLY A N 1
ATOM 656 C CA . GLY A 1 88 ? -4.950 0.534 99.987 1.00 39.17 941 GLY A CA 1
ATOM 657 C C . GLY A 1 88 ? -6.164 1.333 100.411 1.00 40.56 941 GLY A C 1
ATOM 658 O O . GLY A 1 88 ? -6.052 2.486 100.840 1.00 39.05 941 GLY A O 1
ATOM 659 N N . ILE A 1 89 ? -7.336 0.723 100.305 1.00 42.25 942 ILE A N 1
ATOM 660 C CA . ILE A 1 89 ? -8.566 1.470 100.547 1.00 45.52 942 ILE A CA 1
ATOM 661 C C . ILE A 1 89 ? -8.755 1.881 102.009 1.00 44.32 942 ILE A C 1
ATOM 662 O O . ILE A 1 89 ? -9.292 2.948 102.288 1.00 40.76 942 ILE A O 1
ATOM 667 N N A GLN A 1 90 ? -8.328 1.033 102.938 0.46 46.16 943 GLN A N 1
ATOM 668 N N B GLN A 1 90 ? -8.293 1.046 102.933 0.54 46.14 943 GLN A N 1
ATOM 669 C CA A GLN A 1 90 ? -8.474 1.349 104.353 0.46 47.73 943 GLN A CA 1
ATOM 670 C CA B GLN A 1 90 ? -8.458 1.331 104.353 0.54 47.73 943 GLN A CA 1
ATOM 671 C C A GLN A 1 90 ? -7.684 2.592 104.761 0.46 44.03 943 GLN A C 1
ATOM 672 C C B GLN A 1 90 ? -7.678 2.577 104.774 0.54 44.05 943 GLN A C 1
ATOM 673 O O A GLN A 1 90 ? -8.204 3.444 105.472 0.46 43.10 943 GLN A O 1
ATOM 674 O O B GLN A 1 90 ? -8.200 3.422 105.497 0.54 43.12 943 GLN A O 1
ATOM 685 N N . ASN A 1 91 ? -6.433 2.687 104.319 1.00 41.20 944 ASN A N 1
ATOM 686 C CA . ASN A 1 91 ? -5.618 3.871 104.597 1.00 38.52 944 ASN A CA 1
ATOM 687 C C . ASN A 1 91 ? -6.211 5.102 103.918 1.00 33.40 944 ASN A C 1
ATOM 688 O O . ASN A 1 91 ? -6.281 6.170 104.511 1.00 31.45 944 ASN A O 1
ATOM 693 N N . TYR A 1 92 ? -6.634 4.935 102.672 1.00 31.09 945 TYR A N 1
ATOM 694 C CA . TYR A 1 92 ? -7.268 6.030 101.930 1.00 30.26 945 TYR A CA 1
ATOM 695 C C . TYR A 1 92 ? -8.450 6.570 102.715 1.00 30.55 945 TYR A C 1
ATOM 696 O O . TYR A 1 92 ? -8.548 7.763 102.935 1.00 29.82 945 TYR A O 1
ATOM 705 N N . ILE A 1 93 ? -9.328 5.686 103.175 1.00 33.83 946 ILE A N 1
ATOM 706 C CA . ILE A 1 93 ? -10.519 6.114 103.904 1.00 36.92 946 ILE A CA 1
ATOM 707 C C . ILE A 1 93 ? -10.190 6.818 105.227 1.00 36.14 946 ILE A C 1
ATOM 708 O O . ILE A 1 93 ? -10.838 7.810 105.597 1.00 35.45 946 ILE A O 1
ATOM 713 N N . HIS A 1 94 ? -9.174 6.319 105.925 1.00 35.74 947 HIS A N 1
ATOM 714 C CA . HIS A 1 94 ? -8.994 6.696 107.332 1.00 39.34 947 HIS A CA 1
ATOM 715 C C . HIS A 1 94 ? -7.868 7.685 107.614 1.00 38.18 947 HIS A C 1
ATOM 716 O O . HIS A 1 94 ? -7.866 8.328 108.657 1.00 40.32 947 HIS A O 1
ATOM 723 N N . ASN A 1 95 ? -6.876 7.774 106.740 1.00 35.69 948 ASN A N 1
ATOM 724 C CA . ASN A 1 95 ? -5.716 8.605 107.058 1.00 33.56 948 ASN A CA 1
ATOM 725 C C . ASN A 1 95 ? -5.808 10.026 106.502 1.00 31.45 948 ASN A C 1
ATOM 726 O O . ASN A 1 95 ? -5.618 10.260 105.292 1.00 29.48 948 ASN A O 1
ATOM 731 N N . GLU A 1 96 ? -6.065 10.973 107.392 1.00 31.48 949 GLU A N 1
ATOM 732 C CA . GLU A 1 96 ? -6.100 12.377 107.018 1.00 31.52 949 GLU A CA 1
ATOM 733 C C . GLU A 1 96 ? -4.698 12.975 106.900 1.00 31.37 949 GLU A C 1
ATOM 734 O O . GLU A 1 96 ? -3.783 12.690 107.701 1.00 28.71 949 GLU A O 1
ATOM 740 N N . TYR A 1 97 ? -4.513 13.769 105.853 1.00 28.32 950 TYR A N 1
ATOM 741 C CA . TYR A 1 97 ? -3.244 14.449 105.650 1.00 27.47 950 TYR A CA 1
ATOM 742 C C . TYR A 1 97 ? -3.494 15.887 105.264 1.00 26.56 950 TYR A C 1
ATOM 743 O O . TYR A 1 97 ? -4.383 16.178 104.451 1.00 27.06 950 TYR A O 1
ATOM 752 N N . THR A 1 98 ? -2.718 16.786 105.864 1.00 24.90 951 THR A N 1
ATOM 753 C CA . THR A 1 98 ? -2.784 18.199 105.538 1.00 25.53 951 THR A CA 1
ATOM 754 C C . THR A 1 98 ? -2.131 18.434 104.190 1.00 24.17 951 THR A C 1
ATOM 755 O O . THR A 1 98 ? -1.158 17.734 103.854 1.00 25.49 951 THR A O 1
ATOM 759 N N . ILE A 1 99 ? -2.648 19.383 103.399 1.00 22.51 952 ILE A N 1
ATOM 760 C CA . ILE A 1 99 ? -1.912 19.752 102.191 1.00 22.57 952 ILE A CA 1
ATOM 761 C C . ILE A 1 99 ? -1.471 21.199 102.249 1.00 24.15 952 ILE A C 1
ATOM 762 O O . ILE A 1 99 ? -0.450 21.559 101.666 1.00 25.81 952 ILE A O 1
ATOM 767 N N . ILE A 1 100 ? -2.238 22.038 102.936 1.00 23.52 953 ILE A N 1
ATOM 768 C CA . ILE A 1 100 ? -1.859 23.437 103.119 1.00 24.75 953 ILE A CA 1
ATOM 769 C C . ILE A 1 100 ? -2.178 23.867 104.531 1.00 25.42 953 ILE A C 1
ATOM 770 O O . ILE A 1 100 ? -3.291 23.648 105.031 1.00 26.70 953 ILE A O 1
ATOM 775 N N . ASN A 1 101 ? -1.187 24.473 105.170 1.00 25.57 954 ASN A N 1
ATOM 776 C CA . ASN A 1 101 ? -1.277 24.832 106.575 1.00 27.97 954 ASN A CA 1
ATOM 777 C C . ASN A 1 101 ? -0.864 26.282 106.748 1.00 26.84 954 ASN A C 1
ATOM 778 O O . ASN A 1 101 ? 0.173 26.705 106.233 1.00 25.58 954 ASN A O 1
ATOM 783 N N . CYS A 1 102 ? -1.690 27.040 107.452 1.00 25.37 955 CYS A N 1
ATOM 784 C CA . CYS A 1 102 ? -1.385 28.440 107.731 1.00 26.28 955 CYS A CA 1
ATOM 785 C C . CYS A 1 102 ? -1.704 28.707 109.192 1.00 29.17 955 CYS A C 1
ATOM 786 O O . CYS A 1 102 ? -2.824 29.077 109.534 1.00 28.79 955 CYS A O 1
ATOM 789 N N . MET A 1 103 ? -0.724 28.463 110.062 1.00 31.36 956 MET A N 1
ATOM 790 C CA . MET A 1 103 ? -0.936 28.531 111.503 1.00 34.96 956 MET A CA 1
ATOM 791 C C . MET A 1 103 ? 0.121 29.386 112.181 1.00 34.79 956 MET A C 1
ATOM 792 O O . MET A 1 103 ? 1.282 29.402 111.766 1.00 33.77 956 MET A O 1
ATOM 797 N N . LYS A 1 104 ? -0.281 30.064 113.242 1.00 35.07 957 LYS A N 1
ATOM 798 C CA . LYS A 1 104 ? 0.681 30.742 114.104 1.00 39.61 957 LYS A CA 1
ATOM 799 C C . LYS A 1 104 ? 0.177 30.701 115.532 1.00 41.20 957 LYS A C 1
ATOM 800 O O . LYS A 1 104 ? -0.948 31.114 115.792 1.00 40.62 957 LYS A O 1
ATOM 806 N N . ASN A 1 105 ? 1.007 30.189 116.441 1.00 45.37 958 ASN A N 1
ATOM 807 C CA . ASN A 1 105 ? 0.607 29.999 117.837 1.00 50.46 958 ASN A CA 1
ATOM 808 C C . ASN A 1 105 ? -0.667 29.175 117.946 1.00 50.90 958 ASN A C 1
ATOM 809 O O . ASN A 1 105 ? -1.600 29.548 118.658 1.00 50.94 958 ASN A O 1
ATOM 814 N N . ASN A 1 106 ? -0.707 28.078 117.197 1.00 51.06 959 ASN A N 1
ATOM 815 C CA . ASN A 1 106 ? -1.810 27.120 117.235 1.00 50.80 959 ASN A CA 1
ATOM 816 C C . ASN A 1 106 ? -3.152 27.725 116.820 1.00 45.38 959 ASN A C 1
ATOM 817 O O . ASN A 1 106 ? -4.215 27.231 117.207 1.00 46.00 959 ASN A O 1
ATOM 822 N N . SER A 1 107 ? -3.105 28.790 116.028 1.00 39.82 960 SER A N 1
ATOM 823 C CA . SER A 1 107 ? -4.335 29.340 115.475 1.00 35.56 960 SER A CA 1
ATOM 824 C C . SER A 1 107 ? -4.132 29.650 113.991 1.00 32.41 960 SER A C 1
ATOM 825 O O . SER A 1 107 ? -3.016 29.955 113.563 1.00 31.00 960 SER A O 1
ATOM 828 N N . GLY A 1 108 ? -5.213 29.567 113.208 1.00 30.72 961 GLY A N 1
ATOM 829 C CA . GLY A 1 108 ? -5.114 29.804 111.778 1.00 28.07 961 GLY A CA 1
ATOM 830 C C . GLY A 1 108 ? -6.078 28.910 111.007 1.00 29.37 961 GLY A C 1
ATOM 831 O O . GLY A 1 108 ? -7.166 28.603 111.489 1.00 28.77 961 GLY A O 1
ATOM 832 N N . TRP A 1 109 ? -5.684 28.509 109.803 1.00 28.57 962 TRP A N 1
ATOM 833 C CA . TRP A 1 109 ? -6.520 27.606 109.001 1.00 27.76 962 TRP A CA 1
ATOM 834 C C . TRP A 1 109 ? -5.691 26.514 108.366 1.00 28.27 962 TRP A C 1
ATOM 835 O O . TRP A 1 109 ? -4.449 26.590 108.314 1.00 29.09 962 TRP A O 1
ATOM 846 N N . LYS A 1 110 ? -6.374 25.474 107.903 1.00 27.88 963 LYS A N 1
ATOM 847 C CA . LYS A 1 110 ? -5.690 24.471 107.108 1.00 29.04 963 LYS A CA 1
ATOM 848 C C . LYS A 1 110 ? -6.658 23.815 106.126 1.00 26.42 963 LYS A C 1
ATOM 849 O O . LYS A 1 110 ? -7.872 23.821 106.327 1.00 24.10 963 LYS A O 1
ATOM 855 N N . ILE A 1 111 ? -6.086 23.294 105.050 1.00 24.23 964 ILE A N 1
ATOM 856 C CA . ILE A 1 111 ? -6.792 22.465 104.092 1.00 24.10 964 ILE A CA 1
ATOM 857 C C . ILE A 1 111 ? -6.215 21.064 104.180 1.00 25.62 964 ILE A C 1
ATOM 858 O O . ILE A 1 111 ? -4.996 20.878 104.069 1.00 26.75 964 ILE A O 1
ATOM 863 N N . SER A 1 112 ? -7.069 20.081 104.422 1.00 23.73 965 SER A N 1
ATOM 864 C CA . SER A 1 112 ? -6.603 18.722 104.540 1.00 23.03 965 SER A CA 1
ATOM 865 C C . SER A 1 112 ? -7.477 17.800 103.701 1.00 23.53 965 SER A C 1
ATOM 866 O O . SER A 1 112 ? -8.570 18.168 103.273 1.00 26.37 965 SER A O 1
ATOM 869 N N . ILE A 1 113 ? -6.965 16.613 103.454 1.00 22.74 966 ILE A N 1
ATOM 870 C CA . ILE A 1 113 ? -7.702 15.595 102.708 1.00 23.76 966 ILE A CA 1
ATOM 871 C C . ILE A 1 113 ? -7.766 14.311 103.495 1.00 25.12 966 ILE A C 1
ATOM 872 O O . ILE A 1 113 ? -6.772 13.866 104.065 1.00 25.14 966 ILE A O 1
ATOM 877 N N . ARG A 1 114 ? -8.942 13.695 103.511 1.00 25.04 967 ARG A N 1
ATOM 878 C CA . ARG A 1 114 ? -9.051 12.334 103.998 1.00 25.68 967 ARG A CA 1
ATOM 879 C C . ARG A 1 114 ? -9.802 11.498 102.976 1.00 25.40 967 ARG A C 1
ATOM 880 O O . ARG A 1 114 ? -11.017 11.622 102.889 1.00 27.13 967 ARG A O 1
ATOM 888 N N . GLY A 1 115 ? -9.072 10.696 102.206 1.00 24.59 968 GLY A N 1
ATOM 889 C CA . GLY A 1 115 ? -9.669 9.885 101.141 1.00 26.80 968 GLY A CA 1
ATOM 890 C C . GLY A 1 115 ? -10.384 10.776 100.140 1.00 26.57 968 GLY A C 1
ATOM 891 O O . GLY A 1 115 ? -9.758 11.649 99.515 1.00 26.58 968 GLY A O 1
ATOM 892 N N . ASN A 1 116 ? -11.698 10.590 100.056 1.00 26.56 969 ASN A N 1
ATOM 893 C CA . ASN A 1 116 ? -12.556 11.305 99.113 1.00 27.37 969 ASN A CA 1
ATOM 894 C C . ASN A 1 116 ? -13.150 12.579 99.710 1.00 28.12 969 ASN A C 1
ATOM 895 O O . ASN A 1 116 ? -14.087 13.143 99.161 1.00 29.51 969 ASN A O 1
ATOM 900 N N . ARG A 1 117 ? -12.575 13.063 100.812 1.00 27.97 970 ARG A N 1
ATOM 901 C CA . ARG A 1 117 ? -13.091 14.271 101.454 1.00 28.12 970 ARG A CA 1
ATOM 902 C C . ARG A 1 117 ? -12.021 15.355 101.501 1.00 27.03 970 ARG A C 1
ATOM 903 O O . ARG A 1 117 ? -10.889 15.094 101.890 1.00 27.18 970 ARG A O 1
ATOM 911 N N . ILE A 1 118 ? -12.371 16.568 101.103 1.00 24.87 971 ILE A N 1
ATOM 912 C CA . ILE A 1 118 ? -11.442 17.683 101.247 1.00 24.40 971 ILE A CA 1
ATOM 913 C C . ILE A 1 118 ? -12.029 18.585 102.309 1.00 25.88 971 ILE A C 1
ATOM 914 O O . ILE A 1 118 ? -13.220 18.849 102.313 1.00 27.67 971 ILE A O 1
ATOM 919 N N . ILE A 1 119 ? -11.190 19.023 103.242 1.00 23.82 972 ILE A N 1
ATOM 920 C CA . ILE A 1 119 ? -11.652 19.614 104.485 1.00 25.60 972 ILE A CA 1
ATOM 921 C C . ILE A 1 119 ? -11.007 20.981 104.758 1.00 27.07 972 ILE A C 1
ATOM 922 O O . ILE A 1 119 ? -9.798 21.150 104.618 1.00 26.67 972 ILE A O 1
ATOM 927 N N . TRP A 1 120 ? -11.829 21.950 105.133 1.00 27.65 973 TRP A N 1
ATOM 928 C CA . TRP A 1 120 ? -11.359 23.273 105.543 1.00 26.00 973 TRP A CA 1
ATOM 929 C C . TRP A 1 120 ? -11.579 23.412 107.024 1.00 27.14 973 TRP A C 1
ATOM 930 O O . TRP A 1 120 ? -12.678 23.140 107.490 1.00 26.23 973 TRP A O 1
ATOM 941 N N . THR A 1 121 ? -10.550 23.855 107.749 1.00 26.25 974 THR A N 1
ATOM 942 C CA . THR A 1 121 ? -10.606 23.949 109.202 1.00 27.36 974 THR A CA 1
ATOM 943 C C . THR A 1 121 ? -10.117 25.298 109.696 1.00 28.14 974 THR A C 1
ATOM 944 O O . THR A 1 121 ? -9.043 25.733 109.294 1.00 27.69 974 THR A O 1
ATOM 948 N N . LEU A 1 122 ? -10.892 25.938 110.571 1.00 28.23 975 LEU A N 1
ATOM 949 C CA . LEU A 1 122 ? -10.466 27.162 111.252 1.00 27.76 975 LEU A CA 1
ATOM 950 C C . LEU A 1 122 ? -10.149 26.827 112.693 1.00 29.39 975 LEU A C 1
ATOM 951 O O . LEU A 1 122 ? -10.829 26.001 113.307 1.00 29.97 975 LEU A O 1
ATOM 956 N N . ILE A 1 123 ? -9.098 27.439 113.227 1.00 29.39 976 ILE A N 1
ATOM 957 C CA . ILE A 1 123 ? -8.775 27.280 114.645 1.00 32.71 976 ILE A CA 1
ATOM 958 C C . ILE A 1 123 ? -8.545 28.654 115.272 1.00 32.99 976 ILE A C 1
ATOM 959 O O . ILE A 1 123 ? -7.616 29.373 114.871 1.00 32.33 976 ILE A O 1
ATOM 964 N N . ASP A 1 124 ? -9.380 29.041 116.232 1.00 34.48 977 ASP A N 1
ATOM 965 C CA . ASP A 1 124 ? -9.208 30.380 116.806 1.00 35.41 977 ASP A CA 1
ATOM 966 C C . ASP A 1 124 ? -8.185 30.406 117.953 1.00 35.51 977 ASP A C 1
ATOM 967 O O . ASP A 1 124 ? -7.571 29.391 118.289 1.00 34.29 977 ASP A O 1
ATOM 972 N N . ILE A 1 125 ? -7.978 31.587 118.520 1.00 37.68 978 ILE A N 1
ATOM 973 C CA . ILE A 1 125 ? -6.977 31.767 119.573 1.00 40.59 978 ILE A CA 1
ATOM 974 C C . ILE A 1 125 ? -7.255 30.954 120.840 1.00 44.13 978 ILE A C 1
ATOM 975 O O . ILE A 1 125 ? -6.340 30.667 121.612 1.00 45.34 978 ILE A O 1
ATOM 980 N N . ASN A 1 126 ? -8.503 30.542 121.028 1.00 46.52 979 ASN A N 1
ATOM 981 C CA . ASN A 1 126 ? -8.864 29.765 122.203 1.00 49.68 979 ASN A CA 1
ATOM 982 C C . ASN A 1 126 ? -8.836 28.280 121.907 1.00 48.42 979 ASN A C 1
ATOM 983 O O . ASN A 1 126 ? -9.071 27.455 122.785 1.00 50.21 979 ASN A O 1
ATOM 988 N N . GLY A 1 127 ? -8.537 27.947 120.656 1.00 45.16 980 GLY A N 1
ATOM 989 C CA . GLY A 1 127 ? -8.407 26.564 120.248 1.00 44.37 980 GLY A CA 1
ATOM 990 C C . GLY A 1 127 ? -9.715 25.976 119.772 1.00 43.11 980 GLY A C 1
ATOM 991 O O . GLY A 1 127 ? -9.786 24.790 119.482 1.00 42.72 980 GLY A O 1
ATOM 992 N N . LYS A 1 128 ? -10.750 26.805 119.690 1.00 43.14 981 LYS A N 1
ATOM 993 C CA . LYS A 1 128 ? -12.039 26.331 119.203 1.00 44.47 981 LYS A CA 1
ATOM 994 C C . LYS A 1 128 ? -11.910 25.998 117.718 1.00 41.93 981 LYS A C 1
ATOM 995 O O . LYS A 1 128 ? -11.279 26.739 116.967 1.00 38.51 981 LYS A O 1
ATOM 1001 N N . THR A 1 129 ? -12.524 24.902 117.292 1.00 43.54 982 THR A N 1
ATOM 1002 C CA . THR A 1 129 ? -12.296 24.395 115.942 1.00 44.32 982 THR A CA 1
ATOM 1003 C C . THR A 1 129 ? -13.604 24.230 115.182 1.00 41.49 982 THR A C 1
ATOM 1004 O O . THR A 1 129 ? -14.569 23.676 115.716 1.00 41.88 982 THR A O 1
ATOM 1008 N N . LYS A 1 130 ? -13.625 24.693 113.932 1.00 38.35 983 LYS A N 1
ATOM 1009 C CA . LYS A 1 130 ? -14.766 24.465 113.042 1.00 37.30 983 LYS A CA 1
ATOM 1010 C C . LYS A 1 130 ? -14.265 23.978 111.679 1.00 34.81 983 LYS A C 1
ATOM 1011 O O . LYS A 1 130 ? -13.218 24.421 111.214 1.00 33.11 983 LYS A O 1
ATOM 1017 N N . SER A 1 131 ? -15.017 23.079 111.041 1.00 33.76 984 SER A N 1
ATOM 1018 C CA . SER A 1 131 ? -14.665 22.598 109.711 1.00 34.40 984 SER A CA 1
ATOM 1019 C C . SER A 1 131 ? -15.861 22.571 108.761 1.00 31.84 984 SER A C 1
ATOM 1020 O O . SER A 1 131 ? -17.014 22.461 109.183 1.00 31.55 984 SER A O 1
ATOM 1023 N N . VAL A 1 132 ? -15.566 22.661 107.470 1.00 28.98 985 VAL A N 1
ATOM 1024 C CA . VAL A 1 132 ? -16.564 22.402 106.438 1.00 29.74 985 VAL A CA 1
ATOM 1025 C C . VAL A 1 132 ? -15.862 21.520 105.395 1.00 28.19 985 VAL A C 1
ATOM 1026 O O . VAL A 1 132 ? -14.665 21.631 105.199 1.00 27.85 985 VAL A O 1
ATOM 1030 N N . PHE A 1 133 ? -16.579 20.591 104.772 1.00 28.17 986 PHE A N 1
ATOM 1031 C CA . PHE A 1 133 ? -15.916 19.697 103.855 1.00 27.31 986 PHE A CA 1
ATOM 1032 C C . PHE A 1 133 ? -16.769 19.366 102.651 1.00 26.11 986 PHE A C 1
ATOM 1033 O O . PHE A 1 133 ? -17.976 19.564 102.653 1.00 25.11 986 PHE A O 1
ATOM 1041 N N . PHE A 1 134 ? -16.106 18.881 101.620 1.00 25.01 987 PHE A N 1
ATOM 1042 C CA . PHE A 1 134 ? -16.782 18.349 100.445 1.00 25.63 987 PHE A CA 1
ATOM 1043 C C . PHE A 1 134 ? -16.313 16.916 100.270 1.00 27.22 987 PHE A C 1
ATOM 1044 O O . PHE A 1 134 ? -15.107 16.644 100.257 1.00 26.01 987 PHE A O 1
ATOM 1052 N N . GLU A 1 135 ? -17.254 15.992 100.185 1.00 26.52 988 GLU A N 1
ATOM 1053 C CA . GLU A 1 135 ? -16.934 14.593 99.977 1.00 28.86 988 GLU A CA 1
ATOM 1054 C C . GLU A 1 135 ? -17.589 14.074 98.697 1.00 29.13 988 GLU A C 1
ATOM 1055 O O . GLU A 1 135 ? -18.802 14.179 98.559 1.00 29.57 988 GLU A O 1
ATOM 1061 N N . TYR A 1 136 ? -16.810 13.526 97.770 1.00 28.62 989 TYR A N 1
ATOM 1062 C CA . TYR A 1 136 ? -17.388 12.966 96.539 1.00 29.22 989 TYR A CA 1
ATOM 1063 C C . TYR A 1 136 ? -17.508 11.456 96.630 1.00 31.32 989 TYR A C 1
ATOM 1064 O O . TYR A 1 136 ? -16.702 10.801 97.302 1.00 32.25 989 TYR A O 1
ATOM 1073 N N . ASN A 1 137 ? -18.542 10.912 95.981 1.00 32.24 990 ASN A N 1
ATOM 1074 C CA . ASN A 1 137 ? -18.862 9.469 96.056 1.00 36.48 990 ASN A CA 1
ATOM 1075 C C . ASN A 1 137 ? -17.733 8.635 95.489 1.00 30.79 990 ASN A C 1
ATOM 1076 O O . ASN A 1 137 ? -17.126 9.010 94.492 1.00 31.51 990 ASN A O 1
ATOM 1081 N N . ILE A 1 138 ? -17.405 7.518 96.129 1.00 28.83 991 ILE A N 1
ATOM 1082 C CA . ILE A 1 138 ? -16.411 6.635 95.537 1.00 30.52 991 ILE A CA 1
ATOM 1083 C C . ILE A 1 138 ? -17.075 5.322 95.108 1.00 32.69 991 ILE A C 1
ATOM 1084 O O . ILE A 1 138 ? -16.425 4.288 95.031 1.00 33.54 991 ILE A O 1
ATOM 1089 N N . ARG A 1 139 ? -18.367 5.394 94.805 1.00 34.41 992 ARG A N 1
ATOM 1090 C CA . ARG A 1 139 ? -19.106 4.231 94.304 1.00 37.28 992 ARG A CA 1
ATOM 1091 C C . ARG A 1 139 ? -19.816 4.479 92.960 1.00 38.02 992 ARG A C 1
ATOM 1092 O O . ARG A 1 139 ? -20.551 3.612 92.472 1.00 38.56 992 ARG A O 1
ATOM 1100 N N . GLU A 1 140 ? -19.564 5.643 92.357 1.00 38.39 993 GLU A N 1
ATOM 1101 C CA . GLU A 1 140 ? -20.110 5.990 91.038 1.00 40.82 993 GLU A CA 1
ATOM 1102 C C . GLU A 1 140 ? -19.470 5.199 89.922 1.00 36.50 993 GLU A C 1
ATOM 1103 O O . GLU A 1 140 ? -18.257 4.961 89.921 1.00 35.19 993 GLU A O 1
ATOM 1109 N N . ASP A 1 141 ? -20.279 4.801 88.946 1.00 35.57 994 ASP A N 1
ATOM 1110 C CA . ASP A 1 141 ? -19.741 4.168 87.757 1.00 33.54 994 ASP A CA 1
ATOM 1111 C C . ASP A 1 141 ? -18.699 5.079 87.111 1.00 32.29 994 ASP A C 1
ATOM 1112 O O . ASP A 1 141 ? -17.628 4.618 86.702 1.00 34.01 994 ASP A O 1
ATOM 1117 N N . ILE A 1 142 ? -19.049 6.354 86.994 1.00 30.25 995 ILE A N 1
ATOM 1118 C CA . ILE A 1 142 ? -18.169 7.377 86.423 1.00 29.72 995 ILE A CA 1
ATOM 1119 C C . ILE A 1 142 ? -18.181 8.614 87.307 1.00 29.71 995 ILE A C 1
ATOM 1120 O O . ILE A 1 142 ? -19.219 9.231 87.502 1.00 31.11 995 ILE A O 1
ATOM 1125 N N . SER A 1 143 ? -17.028 8.989 87.846 1.00 28.87 996 SER A N 1
ATOM 1126 C CA . SER A 1 143 ? -16.998 10.139 88.752 1.00 26.74 996 SER A CA 1
ATOM 1127 C C . SER A 1 143 ? -16.588 11.396 88.013 1.00 27.73 996 SER A C 1
ATOM 1128 O O . SER A 1 143 ? -15.638 11.378 87.255 1.00 27.85 996 SER A O 1
ATOM 1131 N N . GLU A 1 144 ? -17.256 12.496 88.309 1.00 29.88 997 GLU A N 1
ATOM 1132 C CA . GLU A 1 144 ? -16.859 13.782 87.760 1.00 33.32 997 GLU A CA 1
ATOM 1133 C C . GLU A 1 144 ? -15.639 14.339 88.522 1.00 27.69 997 GLU A C 1
ATOM 1134 O O . GLU A 1 144 ? -15.030 15.308 88.063 1.00 25.20 997 GLU A O 1
ATOM 1140 N N . TYR A 1 145 ? -15.281 13.725 89.666 1.00 25.71 998 TYR A N 1
ATOM 1141 C CA . TYR A 1 145 ? -14.296 14.331 90.581 1.00 24.74 998 TYR A CA 1
ATOM 1142 C C . TYR A 1 145 ? -12.995 13.554 90.757 1.00 24.91 998 TYR A C 1
ATOM 1143 O O . TYR A 1 145 ? -11.916 14.150 90.812 1.00 24.12 998 TYR A O 1
ATOM 1152 N N . ILE A 1 146 ? -13.079 12.225 90.828 1.00 25.92 999 ILE A N 1
ATOM 1153 C CA . ILE A 1 146 ? -11.882 11.428 91.093 1.00 24.38 999 ILE A CA 1
ATOM 1154 C C . ILE A 1 146 ? -10.812 11.549 90.017 1.00 24.01 999 ILE A C 1
ATOM 1155 O O . ILE A 1 146 ? -11.048 11.215 88.846 1.00 24.37 999 ILE A O 1
ATOM 1160 N N . ASN A 1 147 ? -9.640 12.040 90.436 1.00 22.55 1000 ASN A N 1
ATOM 1161 C CA . ASN A 1 147 ? -8.495 12.282 89.572 1.00 22.98 1000 ASN A CA 1
ATOM 1162 C C . ASN A 1 147 ? -8.764 13.269 88.435 1.00 23.23 1000 ASN A C 1
ATOM 1163 O O . ASN A 1 147 ? -8.009 13.324 87.487 1.00 24.29 1000 ASN A O 1
ATOM 1168 N N . ARG A 1 148 ? -9.816 14.067 88.548 1.00 23.34 1001 ARG A N 1
ATOM 1169 C CA . ARG A 1 148 ? -10.117 15.061 87.509 1.00 22.84 1001 ARG A CA 1
ATOM 1170 C C . ARG A 1 148 ? -9.998 16.442 88.109 1.00 21.96 1001 ARG A C 1
ATOM 1171 O O . ARG A 1 148 ? -10.378 16.632 89.262 1.00 23.46 1001 ARG A O 1
ATOM 1179 N N . TRP A 1 149 ? -9.478 17.399 87.344 1.00 21.22 1002 TRP A N 1
ATOM 1180 C CA . TRP A 1 149 ? -9.362 18.781 87.820 1.00 23.88 1002 TRP A CA 1
ATOM 1181 C C . TRP A 1 149 ? -10.718 19.335 88.239 1.00 23.80 1002 TRP A C 1
ATOM 1182 O O . TRP A 1 149 ? -11.673 19.289 87.456 1.00 24.00 1002 TRP A O 1
ATOM 1193 N N . PHE A 1 150 ? -10.838 19.848 89.456 1.00 20.25 1003 PHE A N 1
ATOM 1194 C CA . PHE A 1 150 ? -12.075 20.580 89.782 1.00 24.52 1003 PHE A CA 1
ATOM 1195 C C . PHE A 1 150 ? -11.755 21.806 90.633 1.00 22.87 1003 PHE A C 1
ATOM 1196 O O . PHE A 1 150 ? -10.659 21.915 91.177 1.00 21.62 1003 PHE A O 1
ATOM 1204 N N . PHE A 1 151 ? -12.721 22.720 90.713 1.00 23.60 1004 PHE A N 1
ATOM 1205 C CA . PHE A 1 151 ? -12.542 24.072 91.247 1.00 23.66 1004 PHE A CA 1
ATOM 1206 C C . PHE A 1 151 ? -13.137 24.215 92.632 1.00 23.50 1004 PHE A C 1
ATOM 1207 O O . PHE A 1 151 ? -14.325 23.990 92.837 1.00 25.73 1004 PHE A O 1
ATOM 1215 N N . VAL A 1 152 ? -12.301 24.604 93.582 1.00 20.86 1005 VAL A N 1
ATOM 1216 C CA . VAL A 1 152 ? -12.698 24.761 94.962 1.00 20.19 1005 VAL A CA 1
ATOM 1217 C C . VAL A 1 152 ? -12.715 26.226 95.349 1.00 22.57 1005 VAL A C 1
ATOM 1218 O O . VAL A 1 152 ? -11.775 26.967 95.051 1.00 23.42 1005 VAL A O 1
ATOM 1222 N N . THR A 1 153 ? -13.761 26.660 96.041 1.00 22.88 1006 THR A N 1
ATOM 1223 C CA . THR A 1 153 ? -13.673 27.962 96.673 1.00 21.95 1006 THR A CA 1
ATOM 1224 C C . THR A 1 153 ? -14.272 27.839 98.046 1.00 22.04 1006 THR A C 1
ATOM 1225 O O . THR A 1 153 ? -15.348 27.246 98.217 1.00 23.28 1006 THR A O 1
ATOM 1229 N N . ILE A 1 154 ? -13.559 28.373 99.032 1.00 21.62 1007 ILE A N 1
ATOM 1230 C CA . ILE A 1 154 ? -14.020 28.416 100.392 1.00 22.86 1007 ILE A CA 1
ATOM 1231 C C . ILE A 1 154 ? -14.231 29.872 100.777 1.00 24.07 1007 ILE A C 1
ATOM 1232 O O . ILE A 1 154 ? -13.402 30.724 100.439 1.00 24.96 1007 ILE A O 1
ATOM 1237 N N . THR A 1 155 ? -15.344 30.184 101.439 1.00 25.21 1008 THR A N 1
ATOM 1238 C CA . THR A 1 155 ? -15.547 31.553 101.900 1.00 26.54 1008 THR A CA 1
ATOM 1239 C C . THR A 1 155 ? -15.860 31.548 103.389 1.00 28.44 1008 THR A C 1
ATOM 1240 O O . THR A 1 155 ? -16.371 30.567 103.933 1.00 29.09 1008 THR A O 1
ATOM 1244 N N . ASN A 1 156 ? -15.513 32.639 104.050 1.00 27.25 1009 ASN A N 1
ATOM 1245 C CA . ASN A 1 156 ? -15.698 32.753 105.476 1.00 28.76 1009 ASN A CA 1
ATOM 1246 C C . ASN A 1 156 ? -16.260 34.109 105.785 1.00 30.37 1009 ASN A C 1
ATOM 1247 O O . ASN A 1 156 ? -15.715 35.106 105.300 1.00 29.30 1009 ASN A O 1
ATOM 1252 N N . ASN A 1 157 ? -17.335 34.169 106.576 1.00 30.94 1010 ASN A N 1
ATOM 1253 C CA . ASN A 1 157 ? -17.687 35.454 107.175 1.00 33.97 1010 ASN A CA 1
ATOM 1254 C C . ASN A 1 157 ? -17.987 35.288 108.656 1.00 35.66 1010 ASN A C 1
ATOM 1255 O O . ASN A 1 157 ? -17.628 34.267 109.262 1.00 34.38 1010 ASN A O 1
ATOM 1260 N N . LEU A 1 158 ? -18.623 36.291 109.248 1.00 39.57 1011 LEU A N 1
ATOM 1261 C CA . LEU A 1 158 ? -18.956 36.240 110.671 1.00 45.53 1011 LEU A CA 1
ATOM 1262 C C . LEU A 1 158 ? -19.743 34.999 111.045 1.00 41.44 1011 LEU A C 1
ATOM 1263 O O . LEU A 1 158 ? -19.568 34.465 112.138 1.00 40.34 1011 LEU A O 1
ATOM 1268 N N . ASN A 1 159 ? -20.602 34.549 110.130 1.00 38.69 1012 ASN A N 1
ATOM 1269 C CA . ASN A 1 159 ? -21.585 33.500 110.424 1.00 39.23 1012 ASN A CA 1
ATOM 1270 C C . ASN A 1 159 ? -21.276 32.129 109.833 1.00 36.52 1012 ASN A C 1
ATOM 1271 O O . ASN A 1 159 ? -21.550 31.098 110.457 1.00 36.86 1012 ASN A O 1
ATOM 1276 N N . ASN A 1 160 ? -20.719 32.119 108.623 1.00 34.83 1013 ASN A N 1
ATOM 1277 C CA . ASN A 1 160 ? -20.607 30.897 107.827 1.00 33.48 1013 ASN A CA 1
ATOM 1278 C C . ASN A 1 160 ? -19.231 30.593 107.221 1.00 30.07 1013 ASN A C 1
ATOM 1279 O O . ASN A 1 160 ? -18.515 31.500 106.796 1.00 28.65 1013 ASN A O 1
ATOM 1284 N N . ALA A 1 161 ? -18.884 29.306 107.167 1.00 29.42 1014 ALA A N 1
ATOM 1285 C CA . ALA A 1 161 ? -17.803 28.814 106.314 1.00 28.17 1014 ALA A CA 1
ATOM 1286 C C . ALA A 1 161 ? -18.434 27.943 105.245 1.00 26.28 1014 ALA A C 1
ATOM 1287 O O . ALA A 1 161 ? -19.104 26.955 105.546 1.00 27.61 1014 ALA A O 1
ATOM 1289 N N . LYS A 1 162 ? -18.222 28.320 103.994 1.00 25.63 1015 LYS A N 1
ATOM 1290 C CA . LYS A 1 162 ? -18.845 27.625 102.857 1.00 25.76 1015 LYS A CA 1
ATOM 1291 C C . LYS A 1 162 ? -17.835 26.980 101.927 1.00 24.37 1015 LYS A C 1
ATOM 1292 O O . LYS A 1 162 ? -16.786 27.548 101.695 1.00 22.55 1015 LYS A O 1
ATOM 1298 N N . ILE A 1 163 ? -18.145 25.808 101.384 1.00 24.73 1016 ILE A N 1
ATOM 1299 C CA . ILE A 1 163 ? -17.326 25.293 100.286 1.00 27.40 1016 ILE A CA 1
ATOM 1300 C C . ILE A 1 163 ? -18.150 25.196 99.018 1.00 24.37 1016 ILE A C 1
ATOM 1301 O O . ILE A 1 163 ? -19.264 24.641 99.030 1.00 23.79 1016 ILE A O 1
ATOM 1306 N N . TYR A 1 164 ? -17.605 25.760 97.947 1.00 23.11 1017 TYR A N 1
ATOM 1307 C CA . TYR A 1 164 ? -18.205 25.692 96.615 1.00 24.22 1017 TYR A CA 1
ATOM 1308 C C . TYR A 1 164 ? -17.361 24.796 95.733 1.00 25.02 1017 TYR A C 1
ATOM 1309 O O . TYR A 1 164 ? -16.128 24.828 95.804 1.00 26.25 1017 TYR A O 1
ATOM 1318 N N . ILE A 1 165 ? -18.006 24.019 94.871 1.00 25.77 1018 ILE A N 1
ATOM 1319 C CA . ILE A 1 165 ? -17.265 23.163 93.958 1.00 26.10 1018 ILE A CA 1
ATOM 1320 C C . ILE A 1 165 ? -17.733 23.463 92.566 1.00 25.82 1018 ILE A C 1
ATOM 1321 O O . ILE A 1 165 ? -18.931 23.366 92.302 1.00 23.01 1018 ILE A O 1
ATOM 1326 N N . ASN A 1 166 ? -16.801 23.823 91.687 1.00 23.08 1019 ASN A N 1
ATOM 1327 C CA . ASN A 1 166 ? -17.145 24.205 90.314 1.00 24.98 1019 ASN A CA 1
ATOM 1328 C C . ASN A 1 166 ? -18.254 25.261 90.293 1.00 25.88 1019 ASN A C 1
ATOM 1329 O O . ASN A 1 166 ? -19.187 25.203 89.475 1.00 24.90 1019 ASN A O 1
ATOM 1334 N N . GLY A 1 167 ? -18.159 26.210 91.223 1.00 27.19 1020 GLY A N 1
ATOM 1335 C CA . GLY A 1 167 ? -19.065 27.348 91.274 1.00 28.30 1020 GLY A CA 1
ATOM 1336 C C . GLY A 1 167 ? -20.366 27.125 92.044 1.00 31.10 1020 GLY A C 1
ATOM 1337 O O . GLY A 1 167 ? -21.121 28.062 92.263 1.00 34.20 1020 GLY A O 1
ATOM 1338 N N . LYS A 1 168 ? -20.622 25.899 92.473 1.00 29.84 1021 LYS A N 1
ATOM 1339 C CA . LYS A 1 168 ? -21.891 25.591 93.136 1.00 36.27 1021 LYS A CA 1
ATOM 1340 C C . LYS A 1 168 ? -21.700 25.294 94.620 1.00 34.07 1021 LYS A C 1
ATOM 1341 O O . LYS A 1 168 ? -20.727 24.653 94.997 1.00 28.87 1021 LYS A O 1
ATOM 1347 N N . LEU A 1 169 ? -22.599 25.815 95.452 1.00 31.13 1022 LEU A N 1
ATOM 1348 C CA . LEU A 1 169 ? -22.513 25.641 96.899 1.00 29.71 1022 LEU A CA 1
ATOM 1349 C C . LEU A 1 169 ? -22.705 24.188 97.316 1.00 28.26 1022 LEU A C 1
ATOM 1350 O O . LEU A 1 169 ? -23.718 23.561 96.986 1.00 29.07 1022 LEU A O 1
ATOM 1355 N N . GLU A 1 170 ? -21.743 23.632 98.050 1.00 27.02 1023 GLU A N 1
ATOM 1356 C CA . GLU A 1 170 ? -21.853 22.228 98.444 1.00 27.89 1023 GLU A CA 1
ATOM 1357 C C . GLU A 1 170 ? -22.228 22.054 99.901 1.00 28.52 1023 GLU A C 1
ATOM 1358 O O . GLU A 1 170 ? -23.000 21.158 100.251 1.00 29.90 1023 GLU A O 1
ATOM 1364 N N . SER A 1 171 ? -21.637 22.884 100.760 1.00 30.13 1024 SER A N 1
ATOM 1365 C CA . SER A 1 171 ? -21.820 22.727 102.199 1.00 32.83 1024 SER A CA 1
ATOM 1366 C C . SER A 1 171 ? -21.527 24.032 102.934 1.00 32.38 1024 SER A C 1
ATOM 1367 O O . SER A 1 171 ? -20.819 24.899 102.438 1.00 28.52 1024 SER A O 1
ATOM 1370 N N . ASN A 1 172 ? -22.077 24.135 104.133 1.00 33.84 1025 ASN A N 1
ATOM 1371 C CA . ASN A 1 172 ? -21.989 25.325 104.958 1.00 35.92 1025 ASN A CA 1
ATOM 1372 C C . ASN A 1 172 ? -21.893 24.878 106.400 1.00 36.29 1025 ASN A C 1
ATOM 1373 O O . ASN A 1 172 ? -22.541 23.901 106.796 1.00 37.71 1025 ASN A O 1
ATOM 1378 N N . THR A 1 173 ? -21.024 25.536 107.160 1.00 33.40 1026 THR A N 1
ATOM 1379 C CA . THR A 1 173 ? -20.888 25.268 108.583 1.00 33.87 1026 THR A CA 1
ATOM 1380 C C . THR A 1 173 ? -21.075 26.578 109.338 1.00 34.86 1026 THR A C 1
ATOM 1381 O O . THR A 1 173 ? -20.518 27.607 108.954 1.00 32.13 1026 THR A O 1
ATOM 1385 N N . ASP A 1 174 ? -21.874 26.550 110.398 1.00 36.82 1027 ASP A N 1
ATOM 1386 C CA . ASP A 1 174 ? -22.042 27.726 111.251 1.00 41.52 1027 ASP A CA 1
ATOM 1387 C C . ASP A 1 174 ? -20.744 27.999 112.022 1.00 41.68 1027 ASP A C 1
ATOM 1388 O O . ASP A 1 174 ? -20.259 27.136 112.761 1.00 41.98 1027 ASP A O 1
ATOM 1393 N N . ILE A 1 175 ? -20.171 29.188 111.862 1.00 40.08 1028 ILE A N 1
ATOM 1394 C CA . ILE A 1 175 ? -18.965 29.489 112.628 1.00 39.60 1028 ILE A CA 1
ATOM 1395 C C . ILE A 1 175 ? -19.116 30.755 113.478 1.00 42.31 1028 ILE A C 1
ATOM 1396 O O . ILE A 1 175 ? -18.126 31.404 113.808 1.00 40.87 1028 ILE A O 1
ATOM 1401 N N . LYS A 1 176 ? -20.337 31.042 113.925 1.00 47.29 1029 LYS A N 1
ATOM 1402 C CA . LYS A 1 176 ? -20.578 32.233 114.746 1.00 54.53 1029 LYS A CA 1
ATOM 1403 C C . LYS A 1 176 ? -19.836 32.207 116.082 1.00 54.71 1029 LYS A C 1
ATOM 1404 O O . LYS A 1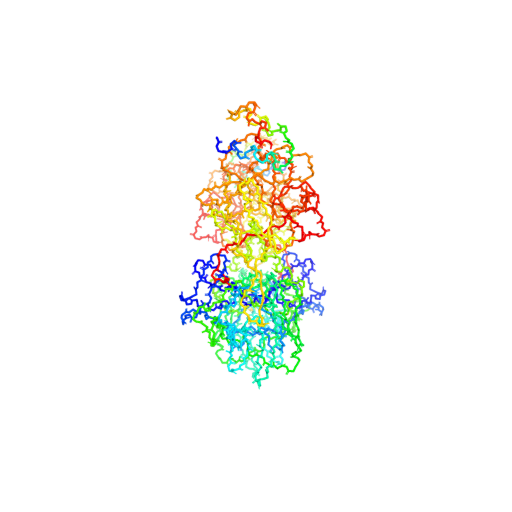 176 ? -19.495 33.261 116.620 1.00 53.54 1029 LYS A O 1
ATOM 1410 N N . ASP A 1 177 ? -19.569 31.016 116.611 1.00 56.29 1030 ASP A N 1
ATOM 1411 C CA . ASP A 1 177 ? -18.944 30.900 117.928 1.00 59.92 1030 ASP A CA 1
ATOM 1412 C C . ASP A 1 177 ? -17.417 30.967 117.864 1.00 56.47 1030 ASP A C 1
ATOM 1413 O O . ASP A 1 177 ? -16.737 30.953 118.894 1.00 56.20 1030 ASP A O 1
ATOM 1418 N N . ILE A 1 178 ? -16.841 31.099 116.637 1.00 54.36 1031 ILE A N 1
ATOM 1419 C CA . ILE A 1 178 ? -15.364 31.308 116.322 1.00 53.37 1031 ILE A CA 1
ATOM 1420 C C . ILE A 1 178 ? -15.012 32.770 116.612 1.00 50.78 1031 ILE A C 1
ATOM 1421 O O . ILE A 1 178 ? -15.762 33.691 116.279 1.00 49.09 1031 ILE A O 1
ATOM 1426 N N . ARG A 1 179 ? -13.869 32.893 117.248 1.00 49.25 1032 ARG A N 1
ATOM 1427 C CA . ARG A 1 179 ? -13.334 34.151 117.643 1.00 50.56 1032 ARG A CA 1
ATOM 1428 C C . ARG A 1 179 ? -12.148 34.483 116.772 1.00 47.92 1032 ARG A C 1
ATOM 1429 O O . ARG A 1 179 ? -12.134 34.100 115.636 1.00 46.23 1032 ARG A O 1
ATOM 1437 N N . GLU A 1 180 ? -11.182 35.223 117.285 1.00 48.06 1033 GLU A N 1
ATOM 1438 C CA . GLU A 1 180 ? -10.087 35.662 116.460 1.00 47.12 1033 GLU A CA 1
ATOM 1439 C C . GLU A 1 180 ? -9.337 34.487 115.895 1.00 44.01 1033 GLU A C 1
ATOM 1440 O O . GLU A 1 180 ? -9.004 33.583 116.619 1.00 43.21 1033 GLU A O 1
ATOM 1446 N N . VAL A 1 181 ? -9.086 34.517 114.590 1.00 42.82 1034 VAL A N 1
ATOM 1447 C CA . VAL A 1 181 ? -8.190 33.536 113.993 1.00 41.74 1034 VAL A CA 1
ATOM 1448 C C . VAL A 1 181 ? -6.942 34.266 113.490 1.00 41.33 1034 VAL A C 1
ATOM 1449 O O . VAL A 1 181 ? -7.018 35.273 112.776 1.00 41.80 1034 VAL A O 1
ATOM 1453 N N . ILE A 1 182 ? -5.791 33.784 113.940 1.00 40.19 1035 ILE A N 1
ATOM 1454 C CA . ILE A 1 182 ? -4.515 34.374 113.572 1.00 39.12 1035 ILE A CA 1
ATOM 1455 C C . ILE A 1 182 ? -4.275 34.046 112.111 1.00 36.90 1035 ILE A C 1
ATOM 1456 O O . ILE A 1 182 ? -4.236 32.880 111.748 1.00 36.52 1035 ILE A O 1
ATOM 1461 N N . ALA A 1 183 ? -4.107 35.061 111.282 1.00 37.18 1036 ALA A N 1
ATOM 1462 C CA . ALA A 1 183 ? -4.122 34.875 109.833 1.00 36.59 1036 ALA A CA 1
ATOM 1463 C C . ALA A 1 183 ? -2.782 35.124 109.152 1.00 36.89 1036 ALA A C 1
ATOM 1464 O O . ALA A 1 183 ? -2.672 34.942 107.931 1.00 36.57 1036 ALA A O 1
ATOM 1466 N N . ASN A 1 184 ? -1.781 35.569 109.913 1.00 38.00 1037 ASN A N 1
ATOM 1467 C CA . ASN A 1 184 ? -0.528 36.037 109.301 1.00 40.32 1037 ASN A CA 1
ATOM 1468 C C . ASN A 1 184 ? 0.617 35.019 109.333 1.00 38.75 1037 ASN A C 1
ATOM 1469 O O . ASN A 1 184 ? 1.771 35.350 109.017 1.00 39.97 1037 ASN A O 1
ATOM 1474 N N . GLY A 1 185 ? 0.315 33.791 109.734 1.00 36.78 1038 GLY A N 1
ATOM 1475 C CA . GLY A 1 185 ? 1.311 32.735 109.752 1.00 34.28 1038 GLY A CA 1
ATOM 1476 C C . GLY A 1 185 ? 1.866 32.436 108.370 1.00 32.23 1038 GLY A C 1
ATOM 1477 O O . GLY A 1 185 ? 1.333 32.875 107.334 1.00 31.17 1038 GLY A O 1
ATOM 1478 N N . GLU A 1 186 ? 2.958 31.691 108.350 1.00 30.10 1039 GLU A N 1
ATOM 1479 C CA . GLU A 1 186 ? 3.486 31.198 107.102 1.00 30.02 1039 GLU A CA 1
ATOM 1480 C C . GLU A 1 186 ? 2.464 30.265 106.451 1.00 27.65 1039 GLU A C 1
ATOM 1481 O O . GLU A 1 186 ? 1.718 29.567 107.145 1.00 27.95 1039 GLU A O 1
ATOM 1487 N N . ILE A 1 187 ? 2.459 30.242 105.127 1.00 24.93 1040 ILE A N 1
ATOM 1488 C CA . ILE A 1 187 ? 1.588 29.300 104.412 1.00 23.20 1040 ILE A CA 1
ATOM 1489 C C . ILE A 1 187 ? 2.468 28.189 103.875 1.00 26.60 1040 ILE A C 1
ATOM 1490 O O . ILE A 1 187 ? 3.343 28.436 103.040 1.00 27.09 1040 ILE A O 1
ATOM 1495 N N . ILE A 1 188 ? 2.264 26.979 104.388 1.00 26.97 1041 ILE A N 1
ATOM 1496 C CA . ILE A 1 188 ? 3.093 25.853 104.000 1.00 26.82 1041 ILE A CA 1
ATOM 1497 C C . ILE A 1 188 ? 2.312 24.862 103.153 1.00 25.36 1041 ILE A C 1
ATOM 1498 O O . ILE A 1 188 ? 1.383 24.219 103.647 1.00 23.97 1041 ILE A O 1
ATOM 1503 N N . PHE A 1 189 ? 2.710 24.755 101.896 1.00 24.98 1042 PHE A N 1
ATOM 1504 C CA . PHE A 1 189 ? 2.138 23.781 100.969 1.00 24.86 1042 PHE A CA 1
ATOM 1505 C C . PHE A 1 189 ? 2.994 22.520 101.057 1.00 26.63 1042 PHE A C 1
ATOM 1506 O O . PHE A 1 189 ? 4.146 22.523 100.592 1.00 27.92 1042 PHE A O 1
ATOM 1514 N N . LYS A 1 190 ? 2.440 21.471 101.648 1.00 24.99 1043 LYS A N 1
ATOM 1515 C CA . LYS A 1 190 ? 3.185 20.226 101.869 1.00 26.38 1043 LYS A CA 1
ATOM 1516 C C . LYS A 1 190 ? 2.251 19.148 102.366 1.00 25.40 1043 LYS A C 1
ATOM 1517 O O . LYS A 1 190 ? 1.417 19.410 103.227 1.00 24.23 1043 LYS A O 1
ATOM 1523 N N . LEU A 1 191 ? 2.390 17.932 101.840 1.00 26.59 1044 LEU A N 1
ATOM 1524 C CA . LEU A 1 191 ? 1.652 16.785 102.351 1.00 26.50 1044 LEU A CA 1
ATOM 1525 C C . LEU A 1 191 ? 2.162 16.426 103.738 1.00 26.38 1044 LEU A C 1
ATOM 1526 O O . LEU A 1 191 ? 3.362 16.260 103.922 1.00 28.25 1044 LEU A O 1
ATOM 1531 N N . ASP A 1 192 ? 1.261 16.305 104.697 1.00 26.93 1045 ASP A N 1
ATOM 1532 C CA . ASP A 1 192 ? 1.660 16.085 106.085 1.00 34.21 1045 ASP A CA 1
ATOM 1533 C C . ASP A 1 192 ? 0.696 15.122 106.723 1.00 32.11 1045 ASP A C 1
ATOM 1534 O O . ASP A 1 192 ? -0.440 15.494 106.999 1.00 30.73 1045 ASP A O 1
ATOM 1539 N N . GLY A 1 193 ? 1.132 13.886 106.945 1.00 32.47 1046 GLY A N 1
ATOM 1540 C CA . GLY A 1 193 ? 0.265 12.877 107.522 1.00 33.17 1046 GLY A CA 1
ATOM 1541 C C . GLY A 1 193 ? 0.777 11.478 107.240 1.00 33.47 1046 GLY A C 1
ATOM 1542 O O . GLY A 1 193 ? 1.881 11.312 106.716 1.00 34.03 1046 GLY A O 1
ATOM 1543 N N . ASP A 1 194 ? -0.017 10.476 107.598 1.00 34.58 1047 ASP A N 1
ATOM 1544 C CA . ASP A 1 194 ? 0.365 9.075 107.390 1.00 36.91 1047 ASP A CA 1
ATOM 1545 C C . ASP A 1 194 ? 0.061 8.652 105.950 1.00 35.19 1047 ASP A C 1
ATOM 1546 O O . ASP A 1 194 ? -0.880 7.905 105.709 1.00 34.83 1047 ASP A O 1
ATOM 1551 N N . ILE A 1 195 ? 0.888 9.122 105.018 1.00 34.23 1048 ILE A N 1
ATOM 1552 C CA . ILE A 1 195 ? 0.631 8.948 103.590 1.00 36.18 1048 ILE A CA 1
ATOM 1553 C C . ILE A 1 195 ? 1.442 7.835 102.955 1.00 38.87 1048 ILE A C 1
ATOM 1554 O O . ILE A 1 195 ? 2.548 7.526 103.391 1.00 35.10 1048 ILE A O 1
ATOM 1559 N N . ASP A 1 196 ? 0.898 7.269 101.883 1.00 38.27 1049 ASP A N 1
ATOM 1560 C CA . ASP A 1 196 ? 1.648 6.332 101.066 1.00 40.96 1049 ASP A CA 1
ATOM 1561 C C . ASP A 1 196 ? 2.809 7.065 100.429 1.00 36.90 1049 ASP A C 1
ATOM 1562 O O . ASP A 1 196 ? 2.731 8.269 100.155 1.00 33.51 1049 ASP A O 1
ATOM 1567 N N . ARG A 1 197 ? 3.884 6.332 100.174 1.00 36.56 1050 ARG A N 1
ATOM 1568 C CA . ARG A 1 197 ? 5.027 6.883 99.465 1.00 39.73 1050 ARG A CA 1
ATOM 1569 C C . ARG A 1 197 ? 4.600 7.459 98.104 1.00 34.91 1050 ARG A C 1
ATOM 1570 O O . ARG A 1 197 ? 5.156 8.455 97.638 1.00 34.78 1050 ARG A O 1
ATOM 1578 N N . THR A 1 198 ? 3.614 6.809 97.483 1.00 31.06 1051 THR A N 1
ATOM 1579 C CA . THR A 1 198 ? 3.152 7.174 96.134 1.00 32.51 1051 THR A CA 1
ATOM 1580 C C . THR A 1 198 ? 2.137 8.315 96.110 1.00 30.98 1051 THR A C 1
ATOM 1581 O O . THR A 1 198 ? 1.751 8.769 95.030 1.00 29.41 1051 THR A O 1
ATOM 1585 N N . GLN A 1 199 ? 1.699 8.772 97.284 1.00 29.90 1052 GLN A N 1
ATOM 1586 C CA . GLN A 1 199 ? 0.672 9.821 97.360 1.00 29.36 1052 GLN A CA 1
ATOM 1587 C C . GLN A 1 199 ? 1.118 11.147 96.767 1.00 30.04 1052 GLN A C 1
ATOM 1588 O O . GLN A 1 199 ? 2.249 11.575 96.966 1.00 28.62 1052 GLN A O 1
ATOM 1594 N N . PHE A 1 200 ? 0.220 11.802 96.030 1.00 26.72 1053 PHE A N 1
ATOM 1595 C CA . PHE A 1 200 ? 0.506 13.150 95.558 1.00 25.50 1053 PHE A CA 1
ATOM 1596 C C . PHE A 1 200 ? -0.797 13.914 95.370 1.00 24.39 1053 PHE A C 1
ATOM 1597 O O . PHE A 1 200 ? -1.881 13.330 95.412 1.00 24.45 1053 PHE A O 1
ATOM 1605 N N . ILE A 1 201 ? -0.669 15.220 95.162 1.00 27.25 1054 ILE A N 1
ATOM 1606 C CA . ILE A 1 201 ? -1.798 16.109 94.848 1.00 30.06 1054 ILE A CA 1
ATOM 1607 C C . ILE A 1 201 ? -1.330 17.058 93.755 1.00 27.21 1054 ILE A C 1
ATOM 1608 O O . ILE A 1 201 ? -0.184 17.481 93.785 1.00 26.56 1054 ILE A O 1
ATOM 1613 N N . TRP A 1 202 ? -2.173 17.382 92.774 1.00 25.65 1055 TRP A N 1
ATOM 1614 C CA . TRP A 1 202 ? -1.845 18.498 91.878 1.00 24.62 1055 TRP A CA 1
ATOM 1615 C C . TRP A 1 202 ? -2.710 19.676 92.254 1.00 24.59 1055 TRP A C 1
ATOM 1616 O O . TRP A 1 202 ? -3.874 19.484 92.614 1.00 24.46 1055 TRP A O 1
ATOM 1627 N N . MET A 1 203 ? -2.167 20.890 92.175 1.00 24.80 1056 MET A N 1
ATOM 1628 C CA . MET A 1 203 ? -3.000 22.075 92.400 1.00 27.70 1056 MET A CA 1
ATOM 1629 C C . MET A 1 203 ? -2.729 23.156 91.373 1.00 23.82 1056 MET A C 1
ATOM 1630 O O . MET A 1 203 ? -1.744 23.107 90.646 1.00 24.95 1056 MET A O 1
ATOM 1635 N N . LYS A 1 204 ? -3.602 24.153 91.311 1.00 21.57 1057 LYS A N 1
ATOM 1636 C CA . LYS A 1 204 ? -3.433 25.171 90.297 1.00 23.57 1057 LYS A CA 1
ATOM 1637 C C . LYS A 1 204 ? -4.181 26.426 90.696 1.00 24.60 1057 LYS A C 1
ATOM 1638 O O . LYS A 1 204 ? -5.265 26.352 91.290 1.00 24.58 1057 LYS A O 1
ATOM 1644 N N . TYR A 1 205 ? -3.579 27.578 90.394 1.00 22.14 1058 TYR A N 1
ATOM 1645 C CA . TYR A 1 205 ? -4.204 28.878 90.634 1.00 22.22 1058 TYR A CA 1
ATOM 1646 C C . TYR A 1 205 ? -4.580 29.125 92.090 1.00 26.01 1058 TYR A C 1
ATOM 1647 O O . TYR A 1 205 ? -5.702 29.543 92.369 1.00 27.19 1058 TYR A O 1
ATOM 1656 N N . PHE A 1 206 ? -3.665 28.914 93.034 1.00 22.16 1059 PHE A N 1
ATOM 1657 C CA . PHE A 1 206 ? -4.041 29.125 94.415 1.00 23.56 1059 PHE A CA 1
ATOM 1658 C C . PHE A 1 206 ? -4.119 30.622 94.713 1.00 24.82 1059 PHE A C 1
ATOM 1659 O O . PHE A 1 206 ? -3.195 31.369 94.401 1.00 28.19 1059 PHE A O 1
ATOM 1667 N N . SER A 1 207 ? -5.209 31.038 95.349 1.00 23.11 1060 SER A N 1
ATOM 1668 C CA . SER A 1 207 ? -5.483 32.458 95.625 1.00 25.57 1060 SER A CA 1
ATOM 1669 C C . SER A 1 207 ? -6.166 32.635 96.980 1.00 25.12 1060 SER A C 1
ATOM 1670 O O . SER A 1 207 ? -6.935 31.774 97.435 1.00 25.88 1060 SER A O 1
ATOM 1673 N N . ILE A 1 208 ? -5.869 33.757 97.627 1.00 25.80 1061 ILE A N 1
ATOM 1674 C CA . ILE A 1 208 ? -6.549 34.158 98.834 1.00 24.69 1061 ILE A CA 1
ATOM 1675 C C . ILE A 1 208 ? -7.117 35.549 98.592 1.00 25.52 1061 ILE A C 1
ATOM 1676 O O . ILE A 1 208 ? -6.463 36.399 97.958 1.00 24.05 1061 ILE A O 1
ATOM 1681 N N . PHE A 1 209 ? -8.340 35.757 99.081 1.00 23.45 1062 PHE A N 1
ATOM 1682 C CA . PHE A 1 209 ? -9.103 37.003 98.891 1.00 27.39 1062 PHE A CA 1
ATOM 1683 C C . PHE A 1 209 ? -9.504 37.595 100.230 1.00 30.35 1062 PHE A C 1
ATOM 1684 O O . PHE A 1 209 ? -9.830 36.841 101.145 1.00 30.00 1062 PHE A O 1
ATOM 1692 N N . ASN A 1 210 ? -9.522 38.931 100.339 1.00 32.41 1063 ASN A N 1
ATOM 1693 C CA . ASN A 1 210 ? -9.762 39.539 101.646 1.00 39.10 1063 ASN A CA 1
ATOM 1694 C C . ASN A 1 210 ? -11.203 39.896 101.934 1.00 41.37 1063 ASN A C 1
ATOM 1695 O O . ASN A 1 210 ? -11.461 40.760 102.790 1.00 41.07 1063 ASN A O 1
ATOM 1700 N N . THR A 1 211 ? -12.116 39.252 101.216 1.00 38.01 1064 THR A N 1
ATOM 1701 C CA . THR A 1 211 ? -13.549 39.344 101.480 1.00 37.83 1064 THR A CA 1
ATOM 1702 C C . THR A 1 211 ? -14.235 37.984 101.228 1.00 31.94 1064 THR A C 1
ATOM 1703 O O . THR A 1 211 ? -13.638 37.084 100.623 1.00 27.84 1064 THR A O 1
ATOM 1707 N N . GLU A 1 212 ? -15.480 37.851 101.689 1.00 31.44 1065 GLU A N 1
ATOM 1708 C CA . GLU A 1 212 ? -16.326 36.696 101.365 1.00 30.68 1065 GLU A CA 1
ATOM 1709 C C . GLU A 1 212 ? -16.840 36.790 99.938 1.00 29.92 1065 GLU A C 1
ATOM 1710 O O . GLU A 1 212 ? -17.707 37.619 99.652 1.00 30.99 1065 GLU A O 1
ATOM 1716 N N . LEU A 1 213 ? -16.321 35.961 99.032 1.00 27.47 1066 LEU A N 1
ATOM 1717 C CA . LEU A 1 213 ? -16.761 36.028 97.640 1.00 27.34 1066 LEU A CA 1
ATOM 1718 C C . LEU A 1 213 ? -18.223 35.548 97.492 1.00 28.44 1066 LEU A C 1
ATOM 1719 O O . LEU A 1 213 ? -18.608 34.551 98.083 1.00 29.00 1066 LEU A O 1
ATOM 1724 N N . SER A 1 214 ? -19.013 36.230 96.668 1.00 28.46 1067 SER A N 1
ATOM 1725 C CA . SER A 1 214 ? -20.399 35.794 96.437 1.00 29.09 1067 SER A CA 1
ATOM 1726 C C . SER A 1 214 ? -20.413 34.619 95.475 1.00 27.88 1067 SER A C 1
ATOM 1727 O O . SER A 1 214 ? -19.453 34.421 94.738 1.00 25.39 1067 SER A O 1
ATOM 1730 N N A GLN A 1 215 ? -21.488 33.828 95.488 0.65 29.60 1068 GLN A N 1
ATOM 1731 N N B GLN A 1 215 ? -21.514 33.860 95.487 0.35 29.50 1068 GLN A N 1
ATOM 1732 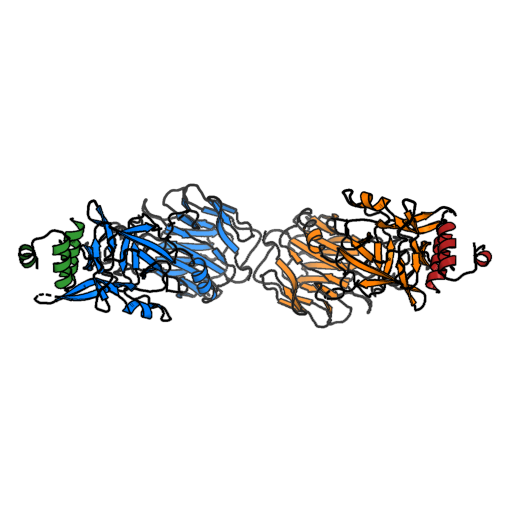C CA A GLN A 1 215 ? -21.609 32.721 94.544 0.65 29.57 1068 GLN A CA 1
ATOM 1733 C CA B GLN A 1 215 ? -21.711 32.724 94.585 0.35 29.96 1068 GLN A CA 1
ATOM 1734 C C A GLN A 1 215 ? -21.453 33.216 93.112 0.65 29.56 1068 GLN A C 1
ATOM 1735 C C B GLN A 1 215 ? -21.565 33.162 93.124 0.35 29.54 1068 GLN A C 1
ATOM 1736 O O A GLN A 1 215 ? -20.838 32.562 92.292 0.65 28.79 1068 GLN A O 1
ATOM 1737 O O B GLN A 1 215 ? -21.023 32.428 92.307 0.35 28.75 1068 GLN A O 1
ATOM 1748 N N . SER A 1 216 ? -22.031 34.367 92.802 1.00 31.45 1069 SER A N 1
ATOM 1749 C CA . SER A 1 216 ? -21.939 34.883 91.445 1.00 36.28 1069 SER A CA 1
ATOM 1750 C C . SER A 1 216 ? -20.487 35.186 91.073 1.00 32.26 1069 SER A C 1
ATOM 1751 O O . SER A 1 216 ? -20.038 34.911 89.961 1.00 30.38 1069 SER A O 1
ATOM 1754 N N . ASN A 1 217 ? -19.754 35.769 92.015 1.00 30.86 1070 ASN A N 1
ATOM 1755 C CA . ASN A 1 217 ? -18.348 36.072 91.776 1.00 31.07 1070 ASN A CA 1
ATOM 1756 C C . ASN A 1 217 ? -17.563 34.786 91.545 1.00 28.39 1070 ASN A C 1
ATOM 1757 O O . ASN A 1 217 ? -16.720 34.701 90.654 1.00 28.82 1070 ASN A O 1
ATOM 1762 N N . ILE A 1 218 ? -17.865 33.785 92.353 1.00 26.12 1071 ILE A N 1
ATOM 1763 C CA . ILE A 1 218 ? -17.180 32.494 92.276 1.00 25.47 1071 ILE A CA 1
ATOM 1764 C C . ILE A 1 218 ? -17.448 31.819 90.938 1.00 26.18 1071 ILE A C 1
ATOM 1765 O O . ILE A 1 218 ? -16.546 31.288 90.272 1.00 25.38 1071 ILE A O 1
ATOM 1770 N N . GLU A 1 219 ? -18.705 31.880 90.526 1.00 27.18 1072 GLU A N 1
ATOM 1771 C CA . GLU A 1 219 ? -19.089 31.281 89.254 1.00 30.76 1072 GLU A CA 1
ATOM 1772 C C . GLU A 1 219 ? -18.373 31.954 88.080 1.00 29.53 1072 GLU A C 1
ATOM 1773 O O . GLU A 1 219 ? -17.966 31.303 87.108 1.00 28.68 1072 GLU A O 1
ATOM 1779 N N . GLU A 1 220 ? -18.241 33.269 88.159 1.00 31.71 1073 GLU A N 1
ATOM 1780 C CA . GLU A 1 220 ? -17.560 33.993 87.108 1.00 35.97 1073 GLU A CA 1
ATOM 1781 C C . GLU A 1 220 ? -16.074 33.582 87.057 1.00 31.36 1073 GLU A C 1
ATOM 1782 O O . GLU A 1 220 ? -15.518 33.395 85.978 1.00 29.82 1073 GLU A O 1
ATOM 1788 N N . ARG A 1 221 ? -15.435 33.425 88.213 1.00 28.20 1074 ARG A N 1
ATOM 1789 C CA . ARG A 1 221 ? -14.019 33.016 88.215 1.00 28.38 1074 ARG A CA 1
ATOM 1790 C C . ARG A 1 221 ? -13.866 31.580 87.681 1.00 27.40 1074 ARG A C 1
ATOM 1791 O O . ARG A 1 221 ? -12.915 31.269 86.938 1.00 27.53 1074 ARG A O 1
ATOM 1799 N N . TYR A 1 222 ? -14.812 30.713 88.042 1.00 25.47 1075 TYR A N 1
ATOM 1800 C CA . TYR A 1 222 ? -14.858 29.340 87.504 1.00 25.40 1075 TYR A CA 1
ATOM 1801 C C . TYR A 1 222 ? -14.815 29.355 85.985 1.00 27.13 1075 TYR A C 1
ATOM 1802 O O . TYR A 1 222 ? -13.979 28.693 85.359 1.00 26.98 1075 TYR A O 1
ATOM 1811 N N . LYS A 1 223 ? -15.697 30.145 85.382 1.00 25.94 1076 LYS A N 1
ATOM 1812 C CA . LYS A 1 223 ? -15.739 30.202 83.921 1.00 29.08 1076 LYS A CA 1
ATOM 1813 C C . LYS A 1 223 ? -14.455 30.815 83.356 1.00 29.18 1076 LYS A C 1
ATOM 1814 O O . LYS A 1 223 ? -13.902 30.316 82.368 1.00 29.53 1076 LYS A O 1
ATOM 1820 N N . ILE A 1 224 ? -13.989 31.900 83.965 1.00 28.68 1077 ILE A N 1
ATOM 1821 C CA . ILE A 1 224 ? -12.769 32.559 83.470 1.00 30.73 1077 ILE A CA 1
ATOM 1822 C C . ILE A 1 224 ? -11.559 31.622 83.541 1.00 29.09 1077 ILE A C 1
ATOM 1823 O O . ILE A 1 224 ? -10.809 31.481 82.571 1.00 28.83 1077 ILE A O 1
ATOM 1828 N N . GLN A 1 225 ? -11.394 30.942 84.672 1.00 28.98 1078 GLN A N 1
ATOM 1829 C CA . GLN A 1 225 ? -10.245 30.063 84.836 1.00 28.46 1078 GLN A CA 1
ATOM 1830 C C . GLN A 1 225 ? -10.389 28.743 84.079 1.00 28.79 1078 GLN A C 1
ATOM 1831 O O . GLN A 1 225 ? -9.390 28.054 83.856 1.00 29.40 1078 GLN A O 1
ATOM 1837 N N . SER A 1 226 ? -11.612 28.385 83.693 1.00 28.33 1079 SER A N 1
ATOM 1838 C CA . SER A 1 226 ? -11.835 27.192 82.854 1.00 30.35 1079 SER A CA 1
ATOM 1839 C C . SER A 1 226 ? -11.534 27.465 81.386 1.00 32.46 1079 SER A C 1
ATOM 1840 O O . SER A 1 226 ? -11.191 26.546 80.629 1.00 32.41 1079 SER A O 1
ATOM 1843 N N . TYR A 1 227 ? -11.712 28.720 80.971 1.00 32.11 1080 TYR A N 1
ATOM 1844 C CA . TYR A 1 227 ? -11.666 29.050 79.546 1.00 33.45 1080 TYR A CA 1
ATOM 1845 C C . TYR A 1 227 ? -10.318 28.714 78.908 1.00 33.70 1080 TYR A C 1
ATOM 1846 O O . TYR A 1 227 ? -9.259 29.015 79.468 1.00 33.77 1080 TYR A O 1
ATOM 1855 N N . SER A 1 228 ? -10.365 28.058 77.751 1.00 33.50 1081 SER A N 1
ATOM 1856 C CA . SER A 1 228 ? -9.162 27.809 76.954 1.00 33.58 1081 SER A CA 1
ATOM 1857 C C . SER A 1 228 ? -9.515 27.778 75.475 1.00 34.81 1081 SER A C 1
ATOM 1858 O O . SER A 1 228 ? -10.632 27.424 75.112 1.00 34.24 1081 SER A O 1
ATOM 1861 N N . GLU A 1 229 ? -8.556 28.102 74.617 1.00 37.54 1082 GLU A N 1
ATOM 1862 C CA . GLU A 1 229 ? -8.791 27.996 73.183 1.00 42.08 1082 GLU A CA 1
ATOM 1863 C C . GLU A 1 229 ? -8.678 26.518 72.779 1.00 35.23 1082 GLU A C 1
ATOM 1864 O O . GLU A 1 229 ? -9.191 26.098 71.737 1.00 32.80 1082 GLU A O 1
ATOM 1870 N N . TYR A 1 230 ? -8.020 25.732 73.619 1.00 31.19 1083 TYR A N 1
ATOM 1871 C CA . TYR A 1 230 ? -7.891 24.303 73.369 1.00 32.17 1083 TYR A CA 1
ATOM 1872 C C . TYR A 1 230 ? -8.897 23.538 74.133 1.00 30.58 1083 TYR A C 1
ATOM 1873 O O . TYR A 1 230 ? -9.538 24.028 75.063 1.00 30.26 1083 TYR A O 1
ATOM 1882 N N . LEU A 1 231 ? -8.986 22.294 73.719 1.00 29.16 1084 LEU A N 1
ATOM 1883 C CA . LEU A 1 231 ? -9.921 21.348 74.229 1.00 29.03 1084 LEU A CA 1
ATOM 1884 C C . LEU A 1 231 ? -9.187 20.632 75.366 1.00 25.46 1084 LEU A C 1
ATOM 1885 O O . LEU A 1 231 ? -7.963 20.771 75.490 1.00 25.57 1084 LEU A O 1
ATOM 1890 N N . LYS A 1 232 ? -9.917 19.910 76.217 1.00 24.33 1085 LYS A N 1
ATOM 1891 C CA . LYS A 1 232 ? -9.302 19.214 77.346 1.00 26.59 1085 LYS A CA 1
ATOM 1892 C C . LYS A 1 232 ? -9.485 17.712 77.212 1.00 26.21 1085 LYS A C 1
ATOM 1893 O O . LYS A 1 232 ? -10.342 17.250 76.439 1.00 27.49 1085 LYS A O 1
ATOM 1899 N N . ASP A 1 233 ? -8.687 16.939 77.945 1.00 26.63 1086 ASP A N 1
ATOM 1900 C CA . ASP A 1 233 ? -8.959 15.516 78.029 1.00 25.87 1086 ASP A CA 1
ATOM 1901 C C . ASP A 1 233 ? -9.892 15.247 79.218 1.00 24.43 1086 ASP A C 1
ATOM 1902 O O . ASP A 1 233 ? -10.344 16.171 79.869 1.00 24.35 1086 ASP A O 1
ATOM 1907 N N . PHE A 1 234 ? -10.218 13.977 79.440 1.00 23.65 1087 PHE A N 1
ATOM 1908 C CA . PHE A 1 234 ? -11.137 13.533 80.482 1.00 23.87 1087 PHE A CA 1
ATOM 1909 C C . PHE A 1 234 ? -10.685 13.999 81.875 1.00 24.01 1087 PHE A C 1
ATOM 1910 O O . PHE A 1 234 ? -11.508 14.247 82.763 1.00 23.31 1087 PHE A O 1
ATOM 1918 N N . TRP A 1 235 ? -9.377 14.138 82.043 1.00 23.62 1088 TRP A N 1
ATOM 1919 C CA . TRP A 1 235 ? -8.836 14.515 83.350 1.00 23.78 1088 TRP A CA 1
ATOM 1920 C C . TRP A 1 235 ? -8.855 16.029 83.531 1.00 23.63 1088 TRP A C 1
ATOM 1921 O O . TRP A 1 235 ? -8.644 16.533 84.637 1.00 23.87 1088 TRP A O 1
ATOM 1932 N N . GLY A 1 236 ? -9.063 16.765 82.435 1.00 23.74 1089 GLY A N 1
ATOM 1933 C CA . GLY A 1 236 ? -9.069 18.212 82.529 1.00 22.66 1089 GLY A CA 1
ATOM 1934 C C . GLY A 1 236 ? -7.778 18.848 82.052 1.00 22.36 1089 GLY A C 1
ATOM 1935 O O . GLY A 1 236 ? -7.643 20.054 82.109 1.00 21.83 1089 GLY A O 1
ATOM 1936 N N . ASN A 1 237 ? -6.827 18.035 81.597 1.00 23.63 1090 ASN A N 1
ATOM 1937 C CA . ASN A 1 237 ? -5.591 18.537 80.994 1.00 24.85 1090 ASN A CA 1
ATOM 1938 C C . ASN A 1 237 ? -5.799 18.902 79.526 1.00 25.40 1090 ASN A C 1
ATOM 1939 O O . ASN A 1 237 ? -6.756 18.430 78.928 1.00 25.54 1090 ASN A O 1
ATOM 1944 N N . PRO A 1 238 ? -4.892 19.698 78.937 1.00 25.77 1091 PRO A N 1
ATOM 1945 C CA . PRO A 1 238 ? -5.058 20.009 77.511 1.00 25.81 1091 PRO A CA 1
ATOM 1946 C C . PRO A 1 238 ? -5.025 18.766 76.647 1.00 25.79 1091 PRO A C 1
ATOM 1947 O O . PRO A 1 238 ? -4.237 17.844 76.867 1.00 24.60 1091 PRO A O 1
ATOM 1951 N N . LEU A 1 239 ? -5.949 18.726 75.702 1.00 27.77 1092 LEU A N 1
ATOM 1952 C CA . LEU A 1 239 ? -5.997 17.674 74.709 1.00 27.12 1092 LEU A CA 1
ATOM 1953 C C . LEU A 1 239 ? -4.809 17.808 73.765 1.00 28.10 1092 LEU A C 1
ATOM 1954 O O . LEU A 1 239 ? -4.477 18.914 73.316 1.00 29.50 1092 LEU A O 1
ATOM 1959 N N . MET A 1 240 ? -4.169 16.690 73.458 1.00 28.38 1093 MET A N 1
ATOM 1960 C CA . MET A 1 240 ? -2.947 16.708 72.669 1.00 30.03 1093 MET A CA 1
ATOM 1961 C C . MET A 1 240 ? -3.040 15.876 71.397 1.00 29.37 1093 MET A C 1
ATOM 1962 O O . MET A 1 240 ? -3.714 14.846 71.371 1.00 28.23 1093 MET A O 1
ATOM 1967 N N . TYR A 1 241 ? -2.342 16.314 70.355 1.00 28.79 1094 TYR A N 1
ATOM 1968 C CA . TYR A 1 241 ? -2.103 15.464 69.191 1.00 29.89 1094 TYR A CA 1
ATOM 1969 C C . TYR A 1 241 ? -1.094 14.373 69.508 1.00 30.42 1094 TYR A C 1
ATOM 1970 O O . TYR A 1 241 ? -0.280 14.500 70.459 1.00 28.94 1094 TYR A O 1
ATOM 1979 N N . ASN A 1 242 ? -1.142 13.307 68.711 1.00 30.45 1095 ASN A N 1
ATOM 1980 C CA . ASN A 1 242 ? -0.141 12.253 68.760 1.00 33.33 1095 ASN A CA 1
ATOM 1981 C C . ASN A 1 242 ? -0.031 11.613 70.140 1.00 33.88 1095 ASN A C 1
ATOM 1982 O O . ASN A 1 242 ? 1.049 11.213 70.546 1.00 33.21 1095 ASN A O 1
ATOM 1987 N N . LYS A 1 243 ? -1.155 11.522 70.853 1.00 31.78 1096 LYS A N 1
ATOM 1988 C CA . LYS A 1 243 ? -1.201 10.965 72.210 1.00 32.36 1096 LYS A CA 1
ATOM 1989 C C . LYS A 1 243 ? -2.288 9.928 72.300 1.00 32.08 1096 LYS A C 1
ATOM 1990 O O . LYS A 1 243 ? -3.420 10.181 71.871 1.00 30.47 1096 LYS A O 1
ATOM 1996 N N . GLU A 1 244 ? -1.959 8.754 72.835 1.00 32.43 1097 GLU A N 1
ATOM 1997 C CA . GLU A 1 244 ? -2.942 7.665 72.896 1.00 33.15 1097 GLU A CA 1
ATOM 1998 C C . GLU A 1 244 ? -4.071 7.947 73.886 1.00 29.67 1097 GLU A C 1
ATOM 1999 O O . GLU A 1 244 ? -3.829 8.414 75.004 1.00 27.12 1097 GLU A O 1
ATOM 2005 N N . TYR A 1 245 ? -5.311 7.705 73.445 1.00 28.42 1098 TYR A N 1
ATOM 2006 C CA . TYR A 1 245 ? -6.512 7.945 74.249 1.00 27.51 1098 TYR A CA 1
ATOM 2007 C C . TYR A 1 245 ? -7.554 6.846 74.116 1.00 28.89 1098 TYR A C 1
ATOM 2008 O O . TYR A 1 245 ? -7.854 6.400 73.002 1.00 28.06 1098 TYR A O 1
ATOM 2017 N N . TYR A 1 246 ? -8.157 6.466 75.233 1.00 29.30 1099 TYR A N 1
ATOM 2018 C CA . TYR A 1 246 ? -9.403 5.724 75.188 1.00 29.89 1099 TYR A CA 1
ATOM 2019 C C . TYR A 1 246 ? -10.537 6.723 75.018 1.00 29.33 1099 TYR A C 1
ATOM 2020 O O . TYR A 1 246 ? -10.350 7.904 75.289 1.00 28.72 1099 TYR A O 1
ATOM 2029 N N . MET A 1 247 ? -11.714 6.275 74.585 1.00 28.16 1100 MET A N 1
ATOM 2030 C CA . MET A 1 247 ? -12.798 7.235 74.385 1.00 28.30 1100 MET A CA 1
ATOM 2031 C C . MET A 1 247 ? -13.991 7.025 75.294 1.00 27.22 1100 MET A C 1
ATOM 2032 O O . MET A 1 247 ? -14.482 5.912 75.477 1.00 27.51 1100 MET A O 1
ATOM 2037 N N . PHE A 1 248 ? -14.487 8.126 75.830 1.00 26.92 1101 PHE A N 1
ATOM 2038 C CA . PHE A 1 248 ? -15.619 8.122 76.731 1.00 27.86 1101 PHE A CA 1
ATOM 2039 C C . PHE A 1 248 ? -16.770 8.868 76.082 1.00 27.42 1101 PHE A C 1
ATOM 2040 O O . PHE A 1 248 ? -16.558 9.938 75.493 1.00 26.22 1101 PHE A O 1
ATOM 2048 N N . ASN A 1 249 ? -17.981 8.340 76.229 1.00 29.08 1102 ASN A N 1
ATOM 2049 C CA . ASN A 1 249 ? -19.181 8.991 75.678 1.00 30.56 1102 ASN A CA 1
ATOM 2050 C C . ASN A 1 249 ? -20.102 9.484 76.782 1.00 30.58 1102 ASN A C 1
ATOM 2051 O O . ASN A 1 249 ? -20.613 8.695 77.573 1.00 30.31 1102 ASN A O 1
ATOM 2056 N N . ALA A 1 250 ? -20.311 10.795 76.824 1.00 30.50 1103 ALA A N 1
ATOM 2057 C CA . ALA A 1 250 ? -21.031 11.437 77.910 1.00 30.94 1103 ALA A CA 1
ATOM 2058 C C . ALA A 1 250 ? -22.519 11.093 77.922 1.00 33.30 1103 ALA A C 1
ATOM 2059 O O . ALA A 1 250 ? -23.181 11.259 78.942 1.00 33.27 1103 ALA A O 1
ATOM 2061 N N . GLY A 1 251 ? -23.052 10.654 76.784 1.00 33.85 1104 GLY A N 1
ATOM 2062 C CA . GLY A 1 251 ? -24.441 10.241 76.715 1.00 36.95 1104 GLY A CA 1
ATOM 2063 C C . GLY A 1 251 ? -24.585 8.742 76.916 1.00 39.65 1104 GLY A C 1
ATOM 2064 O O . GLY A 1 251 ? -25.690 8.203 77.097 1.00 40.42 1104 GLY A O 1
ATOM 2065 N N . ASN A 1 252 ? -23.456 8.051 76.852 1.00 36.09 1105 ASN A N 1
ATOM 2066 C CA . ASN A 1 252 ? -23.435 6.612 77.076 1.00 35.15 1105 ASN A CA 1
ATOM 2067 C C . ASN A 1 252 ? -22.293 6.234 78.009 1.00 32.25 1105 ASN A C 1
ATOM 2068 O O . ASN A 1 252 ? -21.369 5.546 77.587 1.00 28.73 1105 ASN A O 1
ATOM 2073 N N . LYS A 1 253 ? -22.396 6.638 79.275 1.00 34.09 1106 LYS A N 1
ATOM 2074 C CA . LYS A 1 253 ? -21.252 6.565 80.205 1.00 40.40 1106 LYS A CA 1
ATOM 2075 C C . LYS A 1 253 ? -20.645 5.173 80.301 1.00 37.79 1106 LYS A C 1
ATOM 2076 O O . LYS A 1 253 ? -19.421 5.006 80.268 1.00 34.98 1106 LYS A O 1
ATOM 2082 N N . ASN A 1 254 ? -21.490 4.154 80.395 1.00 38.06 1107 ASN A N 1
ATOM 2083 C CA . ASN A 1 254 ? -20.953 2.813 80.582 1.00 38.39 1107 ASN A CA 1
ATOM 2084 C C . ASN A 1 254 ? -20.643 2.066 79.288 1.00 38.92 1107 ASN A C 1
ATOM 2085 O O . ASN A 1 254 ? -20.457 0.848 79.310 1.00 39.69 1107 ASN A O 1
ATOM 2090 N N . SER A 1 255 ? -20.536 2.795 78.172 1.00 37.00 1108 SER A N 1
ATOM 2091 C CA . SER A 1 255 ? -20.285 2.171 76.866 1.00 37.50 1108 SER A CA 1
ATOM 2092 C C . SER A 1 255 ? -18.913 2.483 76.316 1.00 35.89 1108 SER A C 1
ATOM 2093 O O . SER A 1 255 ? -18.401 3.582 76.515 1.00 34.13 1108 SER A O 1
ATOM 2096 N N . TYR A 1 256 ? -18.321 1.537 75.596 1.00 36.00 1109 TYR A N 1
ATOM 2097 C CA . TYR A 1 256 ? -17.042 1.796 74.949 1.00 34.75 1109 TYR A CA 1
ATOM 2098 C C . TYR A 1 256 ? -16.982 1.179 73.557 1.00 34.56 1109 TYR A C 1
ATOM 2099 O O . TYR A 1 256 ? -17.767 0.293 73.230 1.00 35.22 1109 TYR A O 1
ATOM 2108 N N . ILE A 1 257 ? -16.023 1.636 72.764 1.00 33.86 1110 ILE A N 1
ATOM 2109 C CA . ILE A 1 257 ? -15.886 1.263 71.353 1.00 34.09 1110 ILE A CA 1
ATOM 2110 C C . ILE A 1 257 ? -14.889 0.132 71.150 1.00 34.82 1110 ILE A C 1
ATOM 2111 O O . ILE A 1 257 ? -13.765 0.211 71.623 1.00 33.36 1110 ILE A O 1
ATOM 2116 N N . LYS A 1 258 ? -15.275 -0.904 70.411 1.00 37.50 1111 LYS A N 1
ATOM 2117 C CA . LYS A 1 258 ? -14.333 -1.955 70.079 1.00 42.89 1111 LYS A CA 1
ATOM 2118 C C . LYS A 1 258 ? -14.536 -2.355 68.631 1.00 40.52 1111 LYS A C 1
ATOM 2119 O O . LYS A 1 258 ? -15.656 -2.463 68.182 1.00 38.59 1111 LYS A O 1
ATOM 2125 N N . LEU A 1 259 ? -13.441 -2.540 67.905 1.00 41.03 1112 LEU A N 1
ATOM 2126 C CA . LEU A 1 259 ? -13.508 -2.988 66.520 1.00 42.41 1112 LEU A CA 1
ATOM 2127 C C . LEU A 1 259 ? -14.279 -4.293 66.453 1.00 43.64 1112 LEU A C 1
ATOM 2128 O O . LEU A 1 259 ? -13.973 -5.237 67.184 1.00 44.69 1112 LEU A O 1
ATOM 2133 N N . LYS A 1 260 ? -15.307 -4.326 65.614 1.00 49.74 1113 LYS A N 1
ATOM 2134 C CA . LYS A 1 260 ? -16.109 -5.532 65.471 1.00 52.44 1113 LYS A CA 1
ATOM 2135 C C . LYS A 1 260 ? -15.243 -6.639 64.894 1.00 53.94 1113 LYS A C 1
ATOM 2136 O O . LYS A 1 260 ? -14.390 -6.392 64.036 1.00 53.79 1113 LYS A O 1
ATOM 2142 N N . LYS A 1 261 ? -15.452 -7.853 65.395 1.00 56.05 1114 LYS A N 1
ATOM 2143 C CA . LYS A 1 261 ? -14.743 -9.034 64.912 1.00 60.46 1114 LYS A CA 1
ATOM 2144 C C . LYS A 1 261 ? -14.914 -9.204 63.404 1.00 60.68 1114 LYS A C 1
ATOM 2145 O O . LYS A 1 261 ? -16.034 -9.390 62.924 1.00 60.27 1114 LYS A O 1
ATOM 2151 N N . ASP A 1 262 ? -13.805 -9.108 62.671 1.00 61.82 1115 ASP A N 1
ATOM 2152 C CA . ASP A 1 262 ? -13.786 -9.352 61.226 1.00 66.86 1115 ASP A CA 1
ATOM 2153 C C . ASP A 1 262 ? -14.745 -8.442 60.455 1.00 63.77 1115 ASP A C 1
ATOM 2154 O O . ASP A 1 262 ? -15.334 -8.852 59.451 1.00 65.42 1115 ASP A O 1
ATOM 2159 N N . SER A 1 263 ? -14.910 -7.215 60.941 1.00 59.27 1116 SER A N 1
ATOM 2160 C CA . SER A 1 263 ? -15.748 -6.225 60.279 1.00 57.71 1116 SER A CA 1
ATOM 2161 C C . SER A 1 263 ? -15.198 -4.828 60.544 1.00 50.60 1116 SER A C 1
ATOM 2162 O O . SER A 1 263 ? -14.812 -4.535 61.669 1.00 49.06 1116 SER A O 1
ATOM 2165 N N . PRO A 1 264 ? -15.164 -3.962 59.515 1.00 47.14 1117 PRO A N 1
ATOM 2166 C CA . PRO A 1 264 ? -14.521 -2.651 59.670 1.00 44.93 1117 PRO A CA 1
ATOM 2167 C C . PRO A 1 264 ? -15.459 -1.601 60.264 1.00 42.99 1117 PRO A C 1
ATOM 2168 O O . PRO A 1 264 ? -15.589 -0.497 59.719 1.00 41.89 1117 PRO A O 1
ATOM 2172 N N . VAL A 1 265 ? -16.116 -1.946 61.366 1.00 42.81 1118 VAL A N 1
ATOM 2173 C CA . VAL A 1 265 ? -16.953 -1.006 62.093 1.00 42.65 1118 VAL A CA 1
ATOM 2174 C C . VAL A 1 265 ? -16.633 -1.055 63.586 1.00 42.24 1118 VAL A C 1
ATOM 2175 O O . VAL A 1 265 ? -15.968 -1.984 64.060 1.00 43.44 1118 VAL A O 1
ATOM 2179 N N . GLY A 1 266 ? -17.116 -0.063 64.326 1.00 38.68 1119 GLY A N 1
ATOM 2180 C CA . GLY A 1 266 ? -16.937 -0.055 65.770 1.00 38.32 1119 GLY A CA 1
ATOM 2181 C C . GLY A 1 266 ? -18.195 -0.457 66.509 1.00 38.74 1119 GLY A C 1
ATOM 2182 O O . GLY A 1 266 ? -19.193 0.267 66.517 1.00 37.13 1119 GLY A O 1
ATOM 2183 N N . GLU A 1 267 ? -18.170 -1.632 67.133 1.00 40.39 1120 GLU A N 1
ATOM 2184 C CA . GLU A 1 267 ? -19.311 -2.042 67.948 1.00 43.36 1120 GLU A CA 1
ATOM 2185 C C . GLU A 1 267 ? -19.199 -1.385 69.322 1.00 43.43 1120 GLU A C 1
ATOM 2186 O O . GLU A 1 267 ? -18.116 -0.931 69.722 1.00 41.14 1120 GLU A O 1
ATOM 2192 N N . ILE A 1 268 ? -20.325 -1.293 70.014 1.00 43.51 1121 ILE A N 1
ATOM 2193 C CA . ILE A 1 268 ? -20.371 -0.672 71.325 1.00 43.29 1121 ILE A CA 1
ATOM 2194 C C . ILE A 1 268 ? -20.606 -1.712 72.431 1.00 42.74 1121 ILE A C 1
ATOM 2195 O O . ILE A 1 268 ? -21.581 -2.459 72.394 1.00 40.21 1121 ILE A O 1
ATOM 2200 N N . LEU A 1 269 ? -19.709 -1.753 73.415 1.00 42.20 1122 LEU A N 1
ATOM 2201 C CA . LEU A 1 269 ? -19.807 -2.721 74.510 1.00 45.98 1122 LEU A CA 1
ATOM 2202 C C . LEU A 1 269 ? -19.925 -2.048 75.880 1.00 44.26 1122 LEU A C 1
ATOM 2203 O O . LEU A 1 269 ? -19.628 -0.857 76.032 1.00 41.50 1122 LEU A O 1
ATOM 2208 N N . THR A 1 270 ? -20.345 -2.812 76.884 1.00 45.21 1123 THR A N 1
ATOM 2209 C CA . THR A 1 270 ? -20.526 -2.255 78.225 1.00 43.97 1123 THR A CA 1
ATOM 2210 C C . THR A 1 270 ? -19.257 -2.402 79.069 1.00 42.46 1123 THR A C 1
ATOM 2211 O O . THR A 1 270 ? -18.664 -3.486 79.111 1.00 44.34 1123 THR A O 1
ATOM 2215 N N . ARG A 1 271 ? -18.844 -1.304 79.725 1.00 40.57 1124 ARG A N 1
ATOM 2216 C CA . ARG A 1 271 ? -17.619 -1.275 80.531 1.00 39.75 1124 ARG A CA 1
ATOM 2217 C C . ARG A 1 271 ? -17.618 -2.347 81.610 1.00 41.65 1124 ARG A C 1
ATOM 2218 O O . ARG A 1 271 ? -18.607 -2.501 82.324 1.00 43.42 1124 ARG A O 1
ATOM 2226 N N . SER A 1 272 ? -16.508 -3.060 81.737 1.00 42.27 1125 SER A N 1
ATOM 2227 C CA . SER A 1 272 ? -16.314 -3.922 82.902 1.00 43.72 1125 SER A CA 1
ATOM 2228 C C . SER A 1 272 ? -16.219 -3.020 84.133 1.00 43.31 1125 SER A C 1
ATOM 2229 O O . SER A 1 272 ? -16.002 -1.806 84.002 1.00 40.47 1125 SER A O 1
ATOM 2232 N N . LYS A 1 273 ? -16.439 -3.588 85.316 1.00 46.69 1126 LYS A N 1
ATOM 2233 C CA . LYS A 1 273 ? -16.391 -2.814 86.536 1.00 48.46 1126 LYS A CA 1
ATOM 2234 C C . LYS A 1 273 ? -15.456 -3.410 87.583 1.00 48.35 1126 LYS A C 1
ATOM 2235 O O . LYS A 1 273 ? -14.885 -4.500 87.396 1.00 48.22 1126 LYS A O 1
ATOM 2241 N N . TYR A 1 274 ? -15.296 -2.658 88.669 1.00 45.66 1127 TYR A N 1
ATOM 2242 C CA . TYR A 1 274 ? -14.455 -3.052 89.794 1.00 46.34 1127 TYR A CA 1
ATOM 2243 C C . TYR A 1 274 ? -14.768 -4.492 90.202 1.00 52.10 1127 TYR A C 1
ATOM 2244 O O . TYR A 1 274 ? -15.896 -4.816 90.564 1.00 50.15 1127 TYR A O 1
ATOM 2253 N N . ASN A 1 275 ? -13.722 -5.314 90.156 1.00 60.07 1128 ASN A N 1
ATOM 2254 C CA . ASN A 1 275 ? -13.802 -6.776 90.117 1.00 70.15 1128 ASN A CA 1
ATOM 2255 C C . ASN A 1 275 ? -13.757 -7.411 91.505 1.00 75.04 1128 ASN A C 1
ATOM 2256 O O . ASN A 1 275 ? -14.420 -8.414 91.778 1.00 79.54 1128 ASN A O 1
ATOM 2261 N N . GLN A 1 276 ? -12.962 -6.803 92.378 1.00 76.03 1129 GLN A N 1
ATOM 2262 C CA . GLN A 1 276 ? -12.681 -7.344 93.697 1.00 79.95 1129 GLN A CA 1
ATOM 2263 C C . GLN A 1 276 ? -13.813 -7.029 94.676 1.00 77.89 1129 GLN A C 1
ATOM 2264 O O . GLN A 1 276 ? -14.876 -6.563 94.268 1.00 74.78 1129 GLN A O 1
ATOM 2270 N N . ASN A 1 277 ? -13.617 -7.286 95.962 1.00 79.83 1130 ASN A N 1
ATOM 2271 C CA . ASN A 1 277 ? -14.774 -7.248 96.850 1.00 80.30 1130 ASN A CA 1
ATOM 2272 C C . ASN A 1 277 ? -14.651 -6.333 98.059 1.00 75.65 1130 ASN A C 1
ATOM 2273 O O . ASN A 1 277 ? -14.725 -6.779 99.201 1.00 77.23 1130 ASN A O 1
ATOM 2278 N N . SER A 1 278 ? -14.490 -5.043 97.791 1.00 70.90 1131 SER A N 1
ATOM 2279 C CA . SER A 1 278 ? -14.596 -4.021 98.821 1.00 67.65 1131 SER A CA 1
ATOM 2280 C C . SER A 1 278 ? -15.991 -3.399 98.826 1.00 67.63 1131 SER A C 1
ATOM 2281 O O . SER A 1 278 ? -16.444 -2.846 97.825 1.00 65.49 1131 SER A O 1
ATOM 2284 N N . LYS A 1 279 ? -16.664 -3.523 99.963 1.00 70.20 1132 LYS A N 1
ATOM 2285 C CA . LYS A 1 279 ? -17.938 -2.862 100.248 1.00 70.64 1132 LYS A CA 1
ATOM 2286 C C . LYS A 1 279 ? -17.947 -1.348 99.938 1.00 65.57 1132 LYS A C 1
ATOM 2287 O O . LYS A 1 279 ? -19.001 -0.753 99.710 1.00 67.08 1132 LYS A O 1
ATOM 2293 N N . TYR A 1 280 ? -16.775 -0.725 99.953 1.00 61.14 1133 TYR A N 1
ATOM 2294 C CA . TYR A 1 280 ? -16.690 0.730 100.014 1.00 56.23 1133 TYR A CA 1
ATOM 2295 C C . TYR A 1 280 ? -16.555 1.445 98.663 1.00 48.77 1133 TYR A C 1
ATOM 2296 O O . TYR A 1 280 ? -16.834 2.642 98.569 1.00 43.69 1133 TYR A O 1
ATOM 2305 N N . ILE A 1 281 ? -16.131 0.727 97.627 1.00 46.65 1134 ILE A N 1
ATOM 2306 C CA . ILE A 1 281 ? -15.870 1.356 96.336 1.00 45.19 1134 ILE A CA 1
ATOM 2307 C C . ILE A 1 281 ? -16.563 0.664 95.159 1.00 42.14 1134 ILE A C 1
ATOM 2308 O O . ILE A 1 281 ? -16.883 -0.523 95.216 1.00 41.55 1134 ILE A O 1
ATOM 2313 N N . ASN A 1 282 ? -16.804 1.434 94.100 1.00 40.65 1135 ASN A N 1
ATOM 2314 C CA . ASN A 1 282 ? -17.239 0.909 92.806 1.00 40.10 1135 ASN A CA 1
ATOM 2315 C C . ASN A 1 282 ? -16.912 1.913 91.711 1.00 37.09 1135 ASN A C 1
ATOM 2316 O O . ASN A 1 282 ? -16.924 3.122 91.952 1.00 36.34 1135 ASN A O 1
ATOM 2321 N N . TYR A 1 283 ? -16.598 1.397 90.527 1.00 35.43 1136 TYR A N 1
ATOM 2322 C CA . TYR A 1 283 ? -16.348 2.205 89.343 1.00 33.53 1136 TYR A CA 1
ATOM 2323 C C . TYR A 1 283 ? -16.386 1.283 88.129 1.00 34.55 1136 TYR A C 1
ATOM 2324 O O . TYR A 1 283 ? -16.149 0.066 88.257 1.00 35.78 1136 TYR A O 1
ATOM 2333 N N . ARG A 1 284 ? -16.620 1.872 86.957 1.00 34.10 1137 ARG A N 1
ATOM 2334 C CA . ARG A 1 284 ? -16.437 1.198 85.665 1.00 36.61 1137 ARG A CA 1
ATOM 2335 C C . ARG A 1 284 ? -15.012 1.398 85.172 1.00 34.09 1137 ARG A C 1
ATOM 2336 O O . ARG A 1 284 ? -14.441 2.486 85.334 1.00 32.07 1137 ARG A O 1
ATOM 2344 N N . ASP A 1 285 ? -14.425 0.368 84.565 1.00 35.25 1138 ASP A N 1
ATOM 2345 C CA . ASP A 1 285 ? -13.079 0.491 84.005 1.00 35.95 1138 ASP A CA 1
ATOM 2346 C C . ASP A 1 285 ? -13.012 1.566 82.912 1.00 37.49 1138 ASP A C 1
ATOM 2347 O O . ASP A 1 285 ? -13.965 1.723 82.124 1.00 34.50 1138 ASP A O 1
ATOM 2352 N N . LEU A 1 286 ? -11.870 2.258 82.843 1.00 34.04 1139 LEU A N 1
ATOM 2353 C CA . LEU A 1 286 ? -11.655 3.354 81.893 1.00 31.41 1139 LEU A CA 1
ATOM 2354 C C . LEU A 1 286 ? -10.644 3.043 80.801 1.00 31.26 1139 LEU A C 1
ATOM 2355 O O . LEU A 1 286 ? -10.688 3.655 79.723 1.00 29.15 1139 LEU A O 1
ATOM 2360 N N . TYR A 1 287 ? -9.707 2.139 81.082 1.00 31.46 1140 TYR A N 1
ATOM 2361 C CA . TYR A 1 287 ? -8.644 1.842 80.121 1.00 32.32 1140 TYR A CA 1
ATOM 2362 C C . TYR A 1 287 ? -9.062 0.660 79.253 1.00 35.96 1140 TYR A C 1
ATOM 2363 O O . TYR A 1 287 ? -8.390 -0.371 79.223 1.00 34.18 1140 TYR A O 1
ATOM 2372 N N . ILE A 1 288 ? -10.186 0.813 78.566 1.00 36.70 1141 ILE A N 1
ATOM 2373 C CA . ILE A 1 288 ? -10.709 -0.273 77.739 1.00 38.16 1141 ILE A CA 1
ATOM 2374 C C . ILE A 1 288 ? -11.247 0.252 76.400 1.00 34.58 1141 ILE A C 1
ATOM 2375 O O . ILE A 1 288 ? -11.583 1.426 76.284 1.00 31.09 1141 ILE A O 1
ATOM 2380 N N . GLY A 1 289 ? -11.362 -0.632 75.412 1.00 35.33 1142 GLY A N 1
ATOM 2381 C CA . GLY A 1 289 ? -11.757 -0.230 74.074 1.00 34.62 1142 GLY A CA 1
ATOM 2382 C C . GLY A 1 289 ? -10.559 0.124 73.234 1.00 35.65 1142 GLY A C 1
ATOM 2383 O O . GLY A 1 289 ? -9.422 0.035 73.695 1.00 34.71 1142 GLY A O 1
ATOM 2384 N N . GLU A 1 290 ? -10.801 0.524 71.992 1.00 35.12 1143 GLU A N 1
ATOM 2385 C CA . GLU A 1 290 ? -9.693 0.812 71.103 1.00 34.99 1143 GLU A CA 1
ATOM 2386 C C . GLU A 1 290 ? -8.889 1.979 71.631 1.00 34.10 1143 GLU A C 1
ATOM 2387 O O . GLU A 1 290 ? -9.407 2.843 72.346 1.00 31.32 1143 GLU A O 1
ATOM 2393 N N . LYS A 1 291 ? -7.611 1.959 71.285 1.00 35.31 1144 LYS A N 1
ATOM 2394 C CA . LYS A 1 291 ? -6.697 3.023 71.621 1.00 36.74 1144 LYS A CA 1
ATOM 2395 C C . LYS A 1 291 ? -6.669 4.004 70.464 1.00 32.58 1144 LYS A C 1
ATOM 2396 O O . LYS A 1 291 ? -6.107 3.708 69.406 1.00 31.87 1144 LYS A O 1
ATOM 2402 N N . PHE A 1 292 ? -7.282 5.162 70.665 1.00 30.50 1145 PHE A N 1
ATOM 2403 C CA . PHE A 1 292 ? -7.319 6.193 69.629 1.00 30.61 1145 PHE A CA 1
ATOM 2404 C C . PHE A 1 292 ? -6.124 7.131 69.688 1.00 31.56 1145 PHE A C 1
ATOM 2405 O O . PHE A 1 292 ? -5.431 7.231 70.707 1.00 30.62 1145 PHE A O 1
ATOM 2413 N N . ILE A 1 293 ? -5.881 7.818 68.583 1.00 31.83 1146 ILE A N 1
ATOM 2414 C CA . ILE A 1 293 ? -4.842 8.834 68.533 1.00 31.74 1146 ILE A CA 1
ATOM 2415 C C . ILE A 1 293 ? -5.263 9.914 67.545 1.00 31.49 1146 ILE A C 1
ATOM 2416 O O . ILE A 1 293 ? -5.832 9.617 66.478 1.00 31.06 1146 ILE A O 1
ATOM 2421 N N . ILE A 1 294 ? -5.046 11.171 67.929 1.00 30.62 1147 ILE A N 1
ATOM 2422 C CA . ILE A 1 294 ? -5.491 12.297 67.110 1.00 31.12 1147 ILE A CA 1
ATOM 2423 C C . ILE A 1 294 ? -4.340 12.840 66.304 1.00 33.67 1147 ILE A C 1
ATOM 2424 O O . ILE A 1 294 ? -3.305 13.221 66.866 1.00 33.06 1147 ILE A O 1
ATOM 2429 N N . ARG A 1 295 ? -4.522 12.884 64.988 1.00 32.29 1148 ARG A N 1
ATOM 2430 C CA . ARG A 1 295 ? -3.480 13.377 64.099 1.00 34.18 1148 ARG A CA 1
ATOM 2431 C C . ARG A 1 295 ? -3.880 14.708 63.495 1.00 37.68 1148 ARG A C 1
ATOM 2432 O O . ARG A 1 295 ? -5.049 14.959 63.223 1.00 35.84 1148 ARG A O 1
ATOM 2440 N N . ARG A 1 296 ? -2.890 15.565 63.308 1.00 43.18 1149 ARG A N 1
ATOM 2441 C CA . ARG A 1 296 ? -3.103 16.892 62.763 1.00 49.59 1149 ARG A CA 1
ATOM 2442 C C . ARG A 1 296 ? -3.226 16.768 61.237 1.00 52.08 1149 ARG A C 1
ATOM 2443 O O . ARG A 1 296 ? -2.465 16.031 60.619 1.00 52.55 1149 ARG A O 1
ATOM 2451 N N . LYS A 1 297 ? -4.224 17.408 60.631 1.00 54.29 1150 LYS A N 1
ATOM 2452 C CA . LYS A 1 297 ? -4.308 17.411 59.164 1.00 58.03 1150 LYS A CA 1
ATOM 2453 C C . LYS A 1 297 ? -3.467 18.505 58.500 1.00 60.30 1150 LYS A C 1
ATOM 2454 O O . LYS A 1 297 ? -2.968 19.420 59.155 1.00 61.60 1150 LYS A O 1
ATOM 2460 N N . ASN A 1 304 ? 3.112 26.440 67.150 1.00 69.49 1157 ASN A N 1
ATOM 2461 C CA . ASN A 1 304 ? 3.981 25.293 67.374 1.00 69.17 1157 ASN A CA 1
ATOM 2462 C C . ASN A 1 304 ? 3.904 24.586 68.725 1.00 64.54 1157 ASN A C 1
ATOM 2463 O O . ASN A 1 304 ? 4.710 24.826 69.601 1.00 65.04 1157 ASN A O 1
ATOM 2468 N N . ASP A 1 305 ? 2.941 23.691 68.860 1.00 59.38 1158 ASP A N 1
ATOM 2469 C CA . ASP A 1 305 ? 2.829 22.833 70.015 1.00 54.26 1158 ASP A CA 1
ATOM 2470 C C . ASP A 1 305 ? 1.949 21.694 69.620 1.00 50.94 1158 ASP A C 1
ATOM 2471 O O . ASP A 1 305 ? 1.439 21.692 68.541 1.00 51.28 1158 ASP A O 1
ATOM 2476 N N . ASP A 1 306 ? 1.780 20.722 70.492 1.00 48.64 1159 ASP A N 1
ATOM 2477 C CA . ASP A 1 306 ? 0.996 19.543 70.149 1.00 48.86 1159 ASP A CA 1
ATOM 2478 C C . ASP A 1 306 ? -0.416 19.631 70.734 1.00 39.47 1159 ASP A C 1
ATOM 2479 O O . ASP A 1 306 ? -1.038 18.618 71.016 1.00 34.89 1159 ASP A O 1
ATOM 2484 N N . ILE A 1 307 ? -0.903 20.848 70.947 1.00 35.41 1160 ILE A N 1
ATOM 2485 C CA . ILE A 1 307 ? -2.203 21.038 71.593 1.00 32.10 1160 ILE A CA 1
ATOM 2486 C C . ILE A 1 307 ? -3.365 21.151 70.611 1.00 29.88 1160 ILE A C 1
ATOM 2487 O O . ILE A 1 307 ? -3.299 21.932 69.674 1.00 28.74 1160 ILE A O 1
ATOM 2492 N N . VAL A 1 308 ? -4.441 20.407 70.869 1.00 28.82 1161 VAL A N 1
ATOM 2493 C CA . VAL A 1 308 ? -5.616 20.420 70.004 1.00 27.12 1161 VAL A CA 1
ATOM 2494 C C . VAL A 1 308 ? -6.559 21.566 70.344 1.00 28.26 1161 VAL A C 1
ATOM 2495 O O . VAL A 1 308 ? -7.081 21.629 71.454 1.00 29.60 1161 VAL A O 1
ATOM 2499 N N . ARG A 1 309 ? -6.801 22.441 69.374 1.00 29.05 1162 ARG A N 1
ATOM 2500 C CA . ARG A 1 309 ? -7.629 23.634 69.579 1.00 31.23 1162 ARG A CA 1
ATOM 2501 C C . ARG A 1 309 ? -8.973 23.535 68.878 1.00 30.11 1162 ARG A C 1
ATOM 2502 O O . ARG A 1 309 ? -9.109 22.828 67.885 1.00 30.17 1162 ARG A O 1
ATOM 2510 N N . LYS A 1 310 ? -9.963 24.223 69.435 1.00 29.79 1163 LYS A N 1
ATOM 2511 C CA . LYS A 1 310 ? -11.287 24.272 68.853 1.00 30.85 1163 LYS A CA 1
ATOM 2512 C C . LYS A 1 310 ? -11.168 24.704 67.390 1.00 29.75 1163 LYS A C 1
ATOM 2513 O O . LYS A 1 310 ? -10.388 25.610 67.078 1.00 28.36 1163 LYS A O 1
ATOM 2519 N N . GLU A 1 311 ? -11.931 24.039 66.525 1.00 29.83 1164 GLU A N 1
ATOM 2520 C CA . GLU A 1 311 ? -11.993 24.293 65.077 1.00 31.79 1164 GLU A CA 1
ATOM 2521 C C . GLU A 1 311 ? -10.828 23.686 64.283 1.00 31.04 1164 GLU A C 1
ATOM 2522 O O . GLU A 1 311 ? -10.780 23.818 63.056 1.00 31.92 1164 GLU A O 1
ATOM 2528 N N . ASP A 1 312 ? -9.892 23.017 64.960 1.00 30.10 1165 ASP A N 1
ATOM 2529 C CA . ASP A 1 312 ? -8.821 22.306 64.257 1.00 29.82 1165 ASP A CA 1
ATOM 2530 C C . ASP A 1 312 ? -9.366 21.206 63.342 1.00 29.77 1165 ASP A C 1
ATOM 2531 O O . ASP A 1 312 ? -10.361 20.562 63.655 1.00 28.15 1165 ASP A O 1
ATOM 2536 N N . TYR A 1 313 ? -8.700 20.976 62.217 1.00 31.23 1166 TYR A N 1
ATOM 2537 C CA . TYR A 1 313 ? -9.046 19.833 61.384 1.00 33.19 1166 TYR A CA 1
ATOM 2538 C C . TYR A 1 313 ? -8.112 18.678 61.707 1.00 32.29 1166 TYR A C 1
ATOM 2539 O O . TYR A 1 313 ? -6.894 18.847 61.736 1.00 32.58 1166 TYR A O 1
ATOM 2548 N N . ILE A 1 314 ? -8.694 17.508 61.952 1.00 31.06 1167 ILE A N 1
ATOM 2549 C CA . ILE A 1 314 ? -7.950 16.351 62.448 1.00 30.79 1167 ILE A CA 1
ATOM 2550 C C . ILE A 1 314 ? -8.315 15.065 61.727 1.00 31.40 1167 ILE A C 1
ATOM 2551 O O . ILE A 1 314 ? -9.360 14.969 61.073 1.00 32.48 1167 ILE A O 1
ATOM 2556 N N . TYR A 1 315 ? -7.464 14.062 61.894 1.00 30.49 1168 TYR A N 1
ATOM 2557 C CA . TYR A 1 315 ? -7.824 12.681 61.607 1.00 32.31 1168 TYR A CA 1
ATOM 2558 C C . TYR A 1 315 ? -7.976 11.983 62.945 1.00 34.47 1168 TYR A C 1
ATOM 2559 O O . TYR A 1 315 ? -7.156 12.191 63.843 1.00 33.04 1168 TYR A O 1
ATOM 2568 N N . LEU A 1 316 ? -9.030 11.190 63.096 1.00 32.19 1169 LEU A N 1
ATOM 2569 C CA . LEU A 1 316 ? -9.177 10.349 64.278 1.00 30.65 1169 LEU A CA 1
ATOM 2570 C C . LEU A 1 316 ? -8.700 8.953 63.917 1.00 32.82 1169 LEU A C 1
ATOM 2571 O O . LEU A 1 316 ? -9.358 8.220 63.161 1.00 31.28 1169 LEU A O 1
ATOM 2576 N N . ASP A 1 317 ? -7.551 8.581 64.462 1.00 31.95 1170 ASP A N 1
ATOM 2577 C CA . ASP A 1 317 ? -6.985 7.278 64.204 1.00 32.85 1170 ASP A CA 1
ATOM 2578 C C . ASP A 1 317 ? -7.074 6.388 65.423 1.00 34.48 1170 ASP A C 1
ATOM 2579 O O . ASP A 1 317 ? -7.412 6.838 66.512 1.00 34.31 1170 ASP A O 1
ATOM 2584 N N . PHE A 1 318 ? -6.777 5.114 65.233 1.00 35.77 1171 PHE A N 1
ATOM 2585 C CA . PHE A 1 318 ? -6.708 4.165 66.341 1.00 36.35 1171 PHE A CA 1
ATOM 2586 C C . PHE A 1 318 ? -5.791 3.036 65.926 1.00 38.88 1171 PHE A C 1
ATOM 2587 O O . PHE A 1 318 ? -5.524 2.847 64.730 1.00 38.01 1171 PHE A O 1
ATOM 2595 N N . PHE A 1 319 ? -5.287 2.298 66.904 1.00 39.31 1172 PHE A N 1
ATOM 2596 C CA . PHE A 1 319 ? -4.374 1.217 66.585 1.00 42.70 1172 PHE A CA 1
ATOM 2597 C C . PHE A 1 319 ? -5.105 -0.103 66.522 1.00 44.37 1172 PHE A C 1
ATOM 2598 O O . PHE A 1 319 ? -5.773 -0.526 67.470 1.00 44.07 1172 PHE A O 1
ATOM 2606 N N . ASN A 1 320 ? -5.014 -0.732 65.361 1.00 47.47 1173 ASN A N 1
ATOM 2607 C CA . ASN A 1 320 ? -5.556 -2.061 65.206 1.00 51.60 1173 ASN A CA 1
ATOM 2608 C C . ASN A 1 320 ? -4.378 -2.999 65.220 1.00 54.44 1173 ASN A C 1
ATOM 2609 O O . ASN A 1 320 ? -3.698 -3.165 64.205 1.00 54.65 1173 ASN A O 1
ATOM 2614 N N . LEU A 1 321 ? -4.111 -3.563 66.395 1.00 57.53 1174 LEU A N 1
ATOM 2615 C CA . LEU A 1 321 ? -2.923 -4.375 66.596 1.00 63.68 1174 LEU A CA 1
ATOM 2616 C C . LEU A 1 321 ? -1.678 -3.572 66.238 1.00 69.82 1174 LEU A C 1
ATOM 2617 O O . LEU A 1 321 ? -1.293 -2.628 66.920 1.00 67.27 1174 LEU A O 1
ATOM 2622 N N . ASN A 1 322 ? -1.100 -3.937 65.108 1.00 79.29 1175 ASN A N 1
ATOM 2623 C CA . ASN A 1 322 ? 0.110 -3.328 64.596 1.00 88.82 1175 ASN A CA 1
ATOM 2624 C C . ASN A 1 322 ? -0.084 -2.004 63.865 1.00 86.26 1175 ASN A C 1
ATOM 2625 O O . ASN A 1 322 ? 0.743 -1.095 63.967 1.00 85.35 1175 ASN A O 1
ATOM 2630 N N . GLN A 1 323 ? -1.217 -1.882 63.194 1.00 72.85 1176 GLN A N 1
ATOM 2631 C CA . GLN A 1 323 ? -1.437 -0.813 62.235 1.00 61.21 1176 GLN A CA 1
ATOM 2632 C C . GLN A 1 323 ? -2.178 0.420 62.767 1.00 50.24 1176 GLN A C 1
ATOM 2633 O O . GLN A 1 323 ? -3.072 0.307 63.612 1.00 45.62 1176 GLN A O 1
ATOM 2639 N N . GLU A 1 324 ? -1.830 1.594 62.255 1.00 46.43 1177 GLU A N 1
ATOM 2640 C CA . GLU A 1 324 ? -2.634 2.766 62.575 1.00 42.37 1177 GLU A CA 1
ATOM 2641 C C . GLU A 1 324 ? -3.773 2.884 61.551 1.00 40.77 1177 GLU A C 1
ATOM 2642 O O . GLU A 1 324 ? -3.548 3.161 60.373 1.00 39.98 1177 GLU A O 1
ATOM 2648 N N . TRP A 1 325 ? -4.994 2.658 62.013 1.00 39.99 1178 TRP A N 1
ATOM 2649 C CA . TRP A 1 325 ? -6.171 2.774 61.163 1.00 40.09 1178 TRP A CA 1
ATOM 2650 C C . TRP A 1 325 ? -6.859 4.120 61.371 1.00 37.09 1178 TRP A C 1
ATOM 2651 O O . TRP A 1 325 ? -6.426 4.906 62.209 1.00 35.69 1178 TRP A O 1
ATOM 2662 N N . ARG A 1 326 ? -7.929 4.380 60.613 1.00 36.43 1179 ARG A N 1
ATOM 2663 C CA . ARG A 1 326 ? -8.568 5.693 60.575 1.00 35.35 1179 ARG A CA 1
ATOM 2664 C C . ARG A 1 326 ? -10.083 5.572 60.647 1.00 34.83 1179 ARG A C 1
ATOM 2665 O O . ARG A 1 326 ? -10.653 4.570 60.214 1.00 36.56 1179 ARG A O 1
ATOM 2673 N N . VAL A 1 327 ? -10.729 6.597 61.199 1.00 32.23 1180 VAL A N 1
ATOM 2674 C CA . VAL A 1 327 ? -12.185 6.625 61.328 1.00 32.68 1180 VAL A CA 1
ATOM 2675 C C . VAL A 1 327 ? -12.817 7.441 60.198 1.00 32.52 1180 VAL A C 1
ATOM 2676 O O . VAL A 1 327 ? -12.533 8.629 60.047 1.00 31.53 1180 VAL A O 1
ATOM 2680 N N . TYR A 1 328 ? -13.671 6.796 59.407 1.00 33.85 1181 TYR A N 1
ATOM 2681 C CA . TYR A 1 328 ? -14.306 7.446 58.262 1.00 35.38 1181 TYR A CA 1
ATOM 2682 C C . TYR A 1 328 ? -15.825 7.482 58.375 1.00 35.80 1181 TYR A C 1
ATOM 2683 O O . TYR A 1 328 ? -16.419 6.765 59.181 1.00 35.31 1181 TYR A O 1
ATOM 2692 N N . THR A 1 329 ? -16.447 8.309 57.538 1.00 31.80 1182 THR A N 1
ATOM 2693 C CA . THR A 1 329 ? -17.860 8.170 57.214 1.00 34.00 1182 THR A CA 1
ATOM 2694 C C . THR A 1 329 ? -17.996 8.032 55.721 1.00 35.12 1182 THR A C 1
ATOM 2695 O O . THR A 1 329 ? -17.379 8.761 54.944 1.00 36.71 1182 THR A O 1
ATOM 2699 N N . TYR A 1 330 ? -18.828 7.086 55.334 1.00 35.49 1183 TYR A N 1
ATOM 2700 C CA . TYR A 1 330 ? -19.197 6.889 53.940 1.00 34.66 1183 TYR A CA 1
ATOM 2701 C C . TYR A 1 330 ? -19.821 8.194 53.449 1.00 35.04 1183 TYR A C 1
ATOM 2702 O O . TYR A 1 330 ? -20.595 8.800 54.180 1.00 33.76 1183 TYR A O 1
ATOM 2711 N N . LYS A 1 331 ? -19.448 8.641 52.248 1.00 33.59 1184 LYS A N 1
ATOM 2712 C CA . LYS A 1 331 ? -19.955 9.887 51.676 1.00 40.91 1184 LYS A CA 1
ATOM 2713 C C . LYS A 1 331 ? -21.465 9.890 51.427 1.00 41.85 1184 LYS A C 1
ATOM 2714 O O . LYS A 1 331 ? -22.107 10.938 51.474 1.00 40.65 1184 LYS A O 1
ATOM 2720 N N . TYR A 1 332 ? -22.027 8.728 51.112 1.00 41.23 1185 TYR A N 1
ATOM 2721 C CA . TYR A 1 332 ? -23.399 8.702 50.621 1.00 41.61 1185 TYR A CA 1
ATOM 2722 C C . TYR A 1 332 ? -24.318 7.781 51.398 1.00 41.79 1185 TYR A C 1
ATOM 2723 O O . TYR A 1 332 ? -25.072 7.008 50.796 1.00 42.65 1185 TYR A O 1
ATOM 2732 N N . PHE A 1 333 ? -24.266 7.854 52.727 1.00 39.85 1186 PHE A N 1
ATOM 2733 C CA . PHE A 1 333 ? -25.146 7.020 53.536 1.00 40.19 1186 PHE A CA 1
ATOM 2734 C C . PHE A 1 333 ? -26.567 7.553 53.418 1.00 41.85 1186 PHE A C 1
ATOM 2735 O O . PHE A 1 333 ? -26.768 8.764 53.289 1.00 40.83 1186 PHE A O 1
ATOM 2743 N N . LYS A 1 334 ? -27.538 6.639 53.485 1.00 43.42 1187 LYS A N 1
ATOM 2744 C CA . LYS A 1 334 ? -28.913 6.913 53.066 1.00 49.35 1187 LYS A CA 1
ATOM 2745 C C . LYS A 1 334 ? -29.773 7.518 54.164 1.00 48.32 1187 LYS A C 1
ATOM 2746 O O . LYS A 1 334 ? -30.543 8.440 53.906 1.00 49.17 1187 LYS A O 1
ATOM 2752 N N . LYS A 1 335 ? -29.678 6.984 55.378 1.00 46.88 1188 LYS A N 1
ATOM 2753 C CA . LYS A 1 335 ? -30.556 7.431 56.465 1.00 48.97 1188 LYS A CA 1
ATOM 2754 C C . LYS A 1 335 ? -29.948 8.586 57.277 1.00 44.70 1188 LYS A C 1
ATOM 2755 O O . LYS A 1 335 ? -28.954 9.191 56.876 1.00 43.27 1188 LYS A O 1
ATOM 2761 N N . GLU A 1 336 ? -30.553 8.887 58.421 1.00 43.76 1189 GLU A N 1
ATOM 2762 C CA . GLU A 1 336 ? -30.092 9.999 59.248 1.00 45.32 1189 GLU A CA 1
ATOM 2763 C C . GLU A 1 336 ? -28.784 9.643 59.976 1.00 39.79 1189 GLU A C 1
ATOM 2764 O O . GLU A 1 336 ? -28.006 10.526 60.311 1.00 37.17 1189 GLU A O 1
ATOM 2770 N N . GLU A 1 337 ? -28.573 8.354 60.213 1.00 40.61 1190 GLU A N 1
ATOM 2771 C CA . GLU A 1 337 ? -27.385 7.838 60.901 1.00 43.03 1190 GLU A CA 1
ATOM 2772 C C . GLU A 1 337 ? -26.785 6.664 60.141 1.00 41.86 1190 GLU A C 1
ATOM 2773 O O . GLU A 1 337 ? -27.488 5.967 59.414 1.00 39.27 1190 GLU A O 1
ATOM 2779 N N . GLU A 1 338 ? -25.487 6.445 60.309 1.00 37.89 1191 GLU A N 1
ATOM 2780 C CA . GLU A 1 338 ? -24.826 5.284 59.722 1.00 37.29 1191 GLU A CA 1
ATOM 2781 C C . GLU A 1 338 ? -23.604 4.878 60.537 1.00 35.65 1191 GLU A C 1
ATOM 2782 O O . GLU A 1 338 ? -23.015 5.710 61.243 1.00 34.44 1191 GLU A O 1
ATOM 2788 N N . LYS A 1 339 ? -23.234 3.607 60.429 1.00 35.78 1192 LYS A N 1
ATOM 2789 C CA . LYS A 1 339 ? -22.020 3.090 61.049 1.00 35.36 1192 LYS A CA 1
ATOM 2790 C C . LYS A 1 339 ? -20.804 3.789 60.464 1.00 34.31 1192 LYS A C 1
ATOM 2791 O O . LYS A 1 339 ? -20.722 4.007 59.250 1.00 33.66 1192 LYS A O 1
ATOM 2797 N N . LEU A 1 340 ? -19.842 4.140 61.314 1.00 31.86 1193 LEU A N 1
ATOM 2798 C CA . LEU A 1 340 ? -18.601 4.671 60.793 1.00 31.67 1193 LEU A CA 1
ATOM 2799 C C . LEU A 1 340 ? -17.785 3.525 60.230 1.00 33.94 1193 LEU A C 1
ATOM 2800 O O . LEU A 1 340 ? -17.988 2.374 60.604 1.00 35.47 1193 LEU A O 1
ATOM 2805 N N . PHE A 1 341 ? -16.858 3.866 59.340 1.00 34.59 1194 PHE A N 1
ATOM 2806 C CA . PHE A 1 341 ? -16.002 2.918 58.642 1.00 36.76 1194 PHE A CA 1
ATOM 2807 C C . PHE A 1 341 ? -14.651 2.993 59.301 1.00 37.47 1194 PHE A C 1
ATOM 2808 O O . PHE A 1 341 ? -14.026 4.049 59.302 1.00 37.52 1194 PHE A O 1
ATOM 2816 N N . LEU A 1 342 ? -14.217 1.894 59.903 1.00 38.03 1195 LEU A N 1
ATOM 2817 C CA . LEU A 1 342 ? -12.931 1.875 60.607 1.00 36.81 1195 LEU A CA 1
ATOM 2818 C C . LEU A 1 342 ? -11.929 1.016 59.830 1.00 37.58 1195 LEU A C 1
ATOM 2819 O O . LEU A 1 342 ? -12.069 -0.210 59.743 1.00 38.69 1195 LEU A O 1
ATOM 2824 N N . ALA A 1 343 ? -10.910 1.656 59.269 1.00 37.98 1196 ALA A N 1
ATOM 2825 C CA . ALA A 1 343 ? -10.138 1.028 58.203 1.00 41.70 1196 ALA A CA 1
ATOM 2826 C C . ALA A 1 343 ? -8.728 1.612 58.076 1.00 43.20 1196 ALA A C 1
ATOM 2827 O O . ALA A 1 343 ? -8.447 2.675 58.634 1.00 43.16 1196 ALA A O 1
ATOM 2829 N N . PRO A 1 344 ? -7.835 0.918 57.344 1.00 45.97 1197 PRO A N 1
ATOM 2830 C CA . PRO A 1 344 ? -6.503 1.449 57.059 1.00 47.62 1197 PRO A CA 1
ATOM 2831 C C . PRO A 1 344 ? -6.542 2.843 56.455 1.00 49.45 1197 PRO A C 1
ATOM 2832 O O . PRO A 1 344 ? -7.553 3.260 55.880 1.00 47.98 1197 PRO A O 1
ATOM 2836 N N . ILE A 1 345 ? -5.424 3.548 56.576 1.00 49.74 1198 ILE A N 1
ATOM 2837 C CA . ILE A 1 345 ? -5.302 4.894 56.052 1.00 49.62 1198 ILE A CA 1
ATOM 2838 C C . ILE A 1 345 ? -5.315 4.875 54.524 1.00 52.93 1198 ILE A C 1
ATOM 2839 O O . ILE A 1 345 ? -4.537 4.158 53.897 1.00 53.87 1198 ILE A O 1
ATOM 2844 N N . SER A 1 346 ? -6.232 5.638 53.938 1.00 56.90 1199 SER A N 1
ATOM 2845 C CA . SER A 1 346 ? -6.383 5.705 52.484 1.00 64.96 1199 SER A CA 1
ATOM 2846 C C . SER A 1 346 ? -6.958 7.035 52.022 1.00 63.97 1199 SER A C 1
ATOM 2847 O O . SER A 1 346 ? -7.590 7.745 52.800 1.00 60.98 1199 SER A O 1
ATOM 2850 N N . ASP A 1 347 ? -6.766 7.360 50.747 1.00 67.51 1200 ASP A N 1
ATOM 2851 C CA . ASP A 1 347 ? -7.295 8.613 50.212 1.00 70.55 1200 ASP A CA 1
ATOM 2852 C C . ASP A 1 347 ? -8.527 8.357 49.352 1.00 66.59 1200 ASP A C 1
ATOM 2853 O O . ASP A 1 347 ? -8.847 9.150 48.463 1.00 66.68 1200 ASP A O 1
ATOM 2858 N N . SER A 1 348 ? -9.202 7.244 49.635 1.00 63.54 1201 SER A N 1
ATOM 2859 C CA . SER A 1 348 ? -10.440 6.846 48.961 1.00 61.89 1201 SER A CA 1
ATOM 2860 C C . SER A 1 348 ? -11.422 7.992 48.710 1.00 63.03 1201 SER A C 1
ATOM 2861 O O . SER A 1 348 ? -11.569 8.893 49.539 1.00 63.21 1201 SER A O 1
ATOM 2864 N N . ASP A 1 349 ? -12.085 7.948 47.559 1.00 64.27 1202 ASP A N 1
ATOM 2865 C CA . ASP A 1 349 ? -13.029 8.991 47.160 1.00 63.90 1202 ASP A CA 1
ATOM 2866 C C . ASP A 1 349 ? -14.481 8.640 47.493 1.00 58.21 1202 ASP A C 1
ATOM 2867 O O . ASP A 1 349 ? -15.400 9.368 47.117 1.00 57.70 1202 ASP A O 1
ATOM 2872 N N . GLU A 1 350 ? -14.675 7.528 48.196 1.00 55.05 1203 GLU A N 1
ATOM 2873 C CA . GLU A 1 350 ? -16.001 7.093 48.622 1.00 53.79 1203 GLU A CA 1
ATOM 2874 C C . GLU A 1 350 ? -16.271 7.425 50.093 1.00 48.73 1203 GLU A C 1
ATOM 2875 O O . GLU A 1 350 ? -17.400 7.287 50.575 1.00 46.86 1203 GLU A O 1
ATOM 2881 N N . PHE A 1 351 ? -15.241 7.900 50.785 1.00 45.17 1204 PHE A N 1
ATOM 2882 C CA . PHE A 1 351 ? -15.333 8.191 52.215 1.00 43.55 1204 PHE A CA 1
ATOM 2883 C C . PHE A 1 351 ? -14.771 9.570 52.542 1.00 42.15 1204 PHE A C 1
ATOM 2884 O O . PHE A 1 351 ? -13.815 10.022 51.908 1.00 42.98 1204 PHE A O 1
ATOM 2892 N N . TYR A 1 352 ? -15.389 10.240 53.516 1.00 39.17 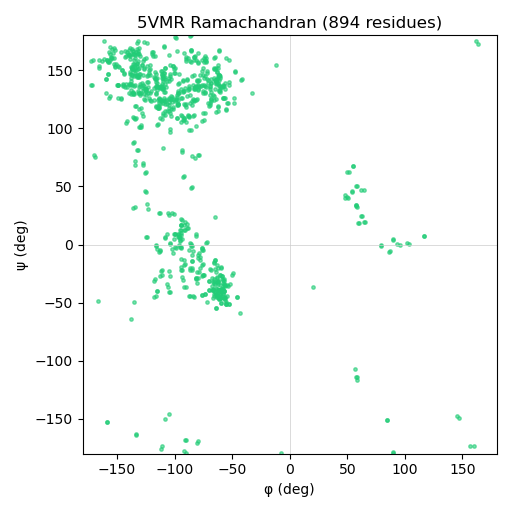1205 TYR A N 1
ATOM 2893 C CA . TYR A 1 352 ? -14.815 11.447 54.101 1.00 38.04 1205 TYR A CA 1
ATOM 2894 C C . TYR A 1 352 ? -13.900 11.044 55.251 1.00 37.66 1205 TYR A C 1
ATOM 2895 O O . TYR A 1 352 ? -14.295 10.236 56.094 1.00 35.13 1205 TYR A O 1
ATOM 2904 N N . ASN A 1 353 ? -12.697 11.612 55.301 1.00 39.62 1206 ASN A N 1
ATOM 2905 C CA . ASN A 1 353 ? -11.779 11.292 56.394 1.00 41.62 1206 ASN A CA 1
ATOM 2906 C C . ASN A 1 353 ? -11.474 12.481 57.303 1.00 39.68 1206 ASN A C 1
ATOM 2907 O O . ASN A 1 353 ? -10.744 12.337 58.288 1.00 37.84 1206 ASN A O 1
ATOM 2912 N N . THR A 1 354 ? -11.992 13.657 56.954 1.00 39.73 1207 THR A N 1
ATOM 2913 C CA . THR A 1 354 ? -11.624 14.871 57.675 1.00 40.21 1207 THR A CA 1
ATOM 2914 C C . THR A 1 354 ? -12.663 15.252 58.727 1.00 36.71 1207 THR A C 1
ATOM 2915 O O . THR A 1 354 ? -13.850 15.394 58.443 1.00 38.27 1207 THR A O 1
ATOM 2919 N N . ILE A 1 355 ? -12.179 15.441 59.948 1.00 33.23 1208 ILE A N 1
ATOM 2920 C CA . ILE A 1 355 ? -13.002 15.797 61.094 1.00 30.18 1208 ILE A CA 1
ATOM 2921 C C . ILE A 1 355 ? -12.617 17.170 61.623 1.00 30.45 1208 ILE A C 1
ATOM 2922 O O . ILE A 1 355 ? -11.443 17.495 61.726 1.00 30.53 1208 ILE A O 1
ATOM 2927 N N . GLN A 1 356 ? -13.603 18.000 61.929 1.00 30.17 1209 GLN A N 1
ATOM 2928 C CA . GLN A 1 356 ? -13.307 19.229 62.630 1.00 28.85 1209 GLN A CA 1
ATOM 2929 C C . GLN A 1 356 ? -13.697 19.060 64.082 1.00 26.39 1209 GLN A C 1
ATOM 2930 O O . GLN A 1 356 ? -14.810 18.632 64.383 1.00 25.86 1209 GLN A O 1
ATOM 2936 N N . ILE A 1 357 ? -12.771 19.346 64.992 1.00 26.48 1210 ILE A N 1
ATOM 2937 C CA . ILE A 1 357 ? -13.102 19.182 66.392 1.00 26.50 1210 ILE A CA 1
ATOM 2938 C C . ILE A 1 357 ? -13.742 20.471 66.907 1.00 27.01 1210 ILE A C 1
ATOM 2939 O O . ILE A 1 357 ? -13.287 21.580 66.605 1.00 28.19 1210 ILE A O 1
ATOM 2944 N N . LYS A 1 358 ? -14.814 20.313 67.674 1.00 27.27 1211 LYS A N 1
ATOM 2945 C CA . LYS A 1 358 ? -15.670 21.429 68.048 1.00 30.12 1211 LYS A CA 1
ATOM 2946 C C . LYS A 1 358 ? -15.868 21.514 69.548 1.00 27.16 1211 LYS A C 1
ATOM 2947 O O . LYS A 1 358 ? -15.682 20.525 70.268 1.00 24.35 1211 LYS A O 1
ATOM 2953 N N . GLU A 1 359 ? -16.255 22.694 70.010 1.00 26.09 1212 GLU A N 1
ATOM 2954 C CA . GLU A 1 359 ? -16.825 22.842 71.344 1.00 27.66 1212 GLU A CA 1
ATOM 2955 C C . GLU A 1 359 ? -18.130 23.631 71.258 1.00 28.86 1212 GLU A C 1
ATOM 2956 O O . GLU A 1 359 ? -18.111 24.858 71.144 1.00 29.48 1212 GLU A O 1
ATOM 2962 N N . TYR A 1 360 ? -19.260 22.933 71.310 1.00 27.79 1213 TYR A N 1
ATOM 2963 C CA . TYR A 1 360 ? -20.547 23.622 71.213 1.00 29.32 1213 TYR A CA 1
ATOM 2964 C C . TYR A 1 360 ? -21.036 24.118 72.570 1.00 29.87 1213 TYR A C 1
ATOM 2965 O O . TYR A 1 360 ? -21.839 25.033 72.644 1.00 28.49 1213 TYR A O 1
ATOM 2974 N N . ASP A 1 361 ? -20.549 23.518 73.650 1.00 29.46 1214 ASP A N 1
ATOM 2975 C CA . ASP A 1 361 ? -20.975 23.931 74.982 1.00 30.55 1214 ASP A CA 1
ATOM 2976 C C . ASP A 1 361 ? -20.340 25.263 75.332 1.00 32.07 1214 ASP A C 1
ATOM 2977 O O . ASP A 1 361 ? -19.134 25.407 75.208 1.00 32.33 1214 ASP A O 1
ATOM 2982 N N . GLU A 1 362 ? -21.138 26.224 75.791 1.00 32.84 1215 GLU A N 1
ATOM 2983 C CA . GLU A 1 362 ? -20.612 27.513 76.248 1.00 39.40 1215 GLU A CA 1
ATOM 2984 C C . GLU A 1 362 ? -20.144 27.485 77.710 1.00 36.67 1215 GLU A C 1
ATOM 2985 O O . GLU A 1 362 ? -19.391 28.363 78.127 1.00 36.06 1215 GLU A O 1
ATOM 2991 N N . GLN A 1 363 ? -20.615 26.509 78.484 1.00 34.57 1216 GLN A N 1
ATOM 2992 C CA . GLN A 1 363 ? -20.212 26.351 79.891 1.00 34.76 1216 GLN A CA 1
ATOM 2993 C C . GLN A 1 363 ? -18.989 25.439 79.979 1.00 31.03 1216 GLN A C 1
ATOM 2994 O O . GLN A 1 363 ? -18.724 24.670 79.049 1.00 31.08 1216 GLN A O 1
ATOM 3000 N N . PRO A 1 364 ? -18.238 25.508 81.093 1.00 28.74 1217 PRO A N 1
ATOM 3001 C CA . PRO A 1 364 ? -17.055 24.642 81.210 1.00 26.20 1217 PRO A CA 1
ATOM 3002 C C . PRO A 1 364 ? -17.405 23.172 81.079 1.00 24.29 1217 PRO A C 1
ATOM 3003 O O . PRO A 1 364 ? -18.433 22.728 81.597 1.00 24.37 1217 PRO A O 1
ATOM 3007 N N . THR A 1 365 ? -16.585 22.435 80.344 1.00 24.60 1218 THR A N 1
ATOM 3008 C CA . THR A 1 365 ? -16.805 21.007 80.160 1.00 23.59 1218 THR A CA 1
ATOM 3009 C C . THR A 1 365 ? -15.509 20.378 79.695 1.00 23.21 1218 THR A C 1
ATOM 3010 O O . THR A 1 365 ? -14.642 21.069 79.153 1.00 26.12 1218 THR A O 1
ATOM 3014 N N . TYR A 1 366 ? -15.376 19.073 79.867 1.00 21.89 1219 TYR A N 1
ATOM 3015 C CA . TYR A 1 366 ? -14.263 18.360 79.272 1.00 22.29 1219 TYR A CA 1
ATOM 3016 C C . TYR A 1 366 ? -14.721 17.572 78.040 1.00 22.28 1219 TYR A C 1
ATOM 3017 O O . TYR A 1 366 ? -13.906 16.942 77.379 1.00 23.27 1219 TYR A O 1
ATOM 3026 N N . SER A 1 367 ? -16.013 17.658 77.714 1.00 23.80 1220 SER A N 1
ATOM 3027 C CA . SER A 1 367 ? -16.554 17.044 76.488 1.00 26.12 1220 SER A CA 1
ATOM 3028 C C . SER A 1 367 ? -16.192 17.848 75.235 1.00 27.19 1220 SER A C 1
ATOM 3029 O O . SER A 1 367 ? -16.143 19.070 75.281 1.00 29.03 1220 SER A O 1
ATOM 3032 N N . CYS A 1 368 ? -15.969 17.165 74.114 1.00 25.99 1221 CYS A N 1
ATOM 3033 C CA . CYS A 1 368 ? -15.835 17.842 72.822 1.00 25.48 1221 CYS A CA 1
ATOM 3034 C C . CYS A 1 368 ? -16.696 17.128 71.783 1.00 24.15 1221 CYS A C 1
ATOM 3035 O O . CYS A 1 368 ? -17.277 16.082 72.059 1.00 25.25 1221 CYS A O 1
ATOM 3038 N N . GLN A 1 369 ? -16.784 17.695 70.593 1.00 24.99 1222 GLN A N 1
ATOM 3039 C CA . GLN A 1 369 ? -17.629 17.089 69.563 1.00 25.03 1222 GLN A CA 1
ATOM 3040 C C . GLN A 1 369 ? -16.856 17.008 68.265 1.00 26.10 1222 GLN A C 1
ATOM 3041 O O . GLN A 1 369 ? -15.913 17.780 68.039 1.00 27.23 1222 GLN A O 1
ATOM 3047 N N . LEU A 1 370 ? -17.257 16.061 67.413 1.00 25.45 1223 LEU A N 1
ATOM 3048 C CA . LEU A 1 370 ? -16.458 15.671 66.266 1.00 25.28 1223 LEU A CA 1
ATOM 3049 C C . LEU A 1 370 ? -17.318 15.737 64.993 1.00 26.34 1223 LEU A C 1
ATOM 3050 O O . LEU A 1 370 ? -18.205 14.904 64.807 1.00 26.76 1223 LEU A O 1
ATOM 3055 N N . LEU A 1 371 ? -16.997 16.705 64.146 1.00 27.05 1224 LEU A N 1
ATOM 3056 C CA . LEU A 1 371 ? -17.797 17.070 62.972 1.00 28.36 1224 LEU A CA 1
ATOM 3057 C C . LEU A 1 371 ? -17.160 16.656 61.652 1.00 31.23 1224 LEU A C 1
ATOM 3058 O O . LEU A 1 371 ? -16.038 17.044 61.362 1.00 31.55 1224 LEU A O 1
ATOM 3063 N N . PHE A 1 372 ? -17.886 15.892 60.844 1.00 32.28 1225 PHE A N 1
ATOM 3064 C CA . PHE A 1 372 ? -17.465 15.613 59.473 1.00 36.16 1225 PHE A CA 1
ATOM 3065 C C . PHE A 1 372 ? -18.019 16.700 58.549 1.00 42.03 1225 PHE A C 1
ATOM 3066 O O . PHE A 1 372 ? -19.233 16.943 58.548 1.00 40.86 1225 PHE A O 1
ATOM 3074 N N . LYS A 1 373 ? -17.168 17.329 57.739 1.00 49.51 1226 LYS A N 1
ATOM 3075 C CA . LYS A 1 373 ? -17.653 18.234 56.683 1.00 58.38 1226 LYS A CA 1
ATOM 3076 C C . LYS A 1 373 ? -17.162 17.754 55.311 1.00 65.96 1226 LYS A C 1
ATOM 3077 O O . LYS A 1 373 ? -16.130 17.087 55.220 1.00 64.45 1226 LYS A O 1
ATOM 3083 N N . LYS A 1 374 ? -17.891 18.097 54.245 1.00 75.44 1227 LYS A N 1
ATOM 3084 C CA . LYS A 1 374 ? -17.489 17.666 52.900 1.00 84.78 1227 LYS A CA 1
ATOM 3085 C C . LYS A 1 374 ? -16.083 18.157 52.588 1.00 90.38 1227 LYS A C 1
ATOM 3086 O O . LYS A 1 374 ? -15.313 17.479 51.909 1.00 92.56 1227 LYS A O 1
ATOM 3092 N N . ASP A 1 375 ? -15.749 19.326 53.124 1.00 92.81 1228 ASP A N 1
ATOM 3093 C CA . ASP A 1 375 ? -14.492 19.979 52.803 1.00 97.04 1228 ASP A CA 1
ATOM 3094 C C . ASP A 1 375 ? -14.207 21.106 53.796 1.00 94.76 1228 ASP A C 1
ATOM 3095 O O . ASP A 1 375 ? -15.134 21.691 54.362 1.00 94.70 1228 ASP A O 1
ATOM 3100 N N . GLU A 1 376 ? -12.927 21.417 53.992 1.00 93.53 1229 GLU A N 1
ATOM 3101 C CA . GLU A 1 376 ? -12.518 22.396 54.994 1.00 91.64 1229 GLU A CA 1
ATOM 3102 C C . GLU A 1 376 ? -13.011 23.803 54.666 1.00 92.20 1229 GLU A C 1
ATOM 3103 O O . GLU A 1 376 ? -13.297 24.593 55.569 1.00 92.55 1229 GLU A O 1
ATOM 3109 N N . GLU A 1 377 ? -13.098 24.122 53.378 1.00 93.25 1230 GLU A N 1
ATOM 3110 C CA . GLU A 1 377 ? -13.530 25.451 52.962 1.00 93.42 1230 GLU A CA 1
ATOM 3111 C C . GLU A 1 377 ? -15.026 25.433 52.684 1.00 91.13 1230 GLU A C 1
ATOM 3112 O O . GLU A 1 377 ? -15.588 26.414 52.199 1.00 98.07 1230 GLU A O 1
ATOM 3114 N N . SER A 1 378 ? -15.671 24.320 53.020 1.00 83.09 1231 SER A N 1
ATOM 3115 C CA . SER A 1 378 ? -17.114 24.200 52.870 1.00 77.58 1231 SER A CA 1
ATOM 3116 C C . SER A 1 378 ? -17.810 24.342 54.215 1.00 70.69 1231 SER A C 1
ATOM 3117 O O . SER A 1 378 ? -17.307 23.866 55.231 1.00 65.50 1231 SER A O 1
ATOM 3120 N N . THR A 1 379 ? -18.968 24.991 54.223 1.00 70.16 1232 THR A N 1
ATOM 3121 C CA . THR A 1 379 ? -19.753 25.090 55.443 1.00 66.28 1232 THR A CA 1
ATOM 3122 C C . THR A 1 379 ? -20.797 23.983 55.443 1.00 64.83 1232 THR A C 1
ATOM 3123 O O . THR A 1 379 ? -21.739 23.997 56.236 1.00 62.94 1232 THR A O 1
ATOM 3127 N N . ASP A 1 380 ? -20.639 23.027 54.534 1.00 66.60 1233 ASP A N 1
ATOM 3128 C CA . ASP A 1 380 ? -21.601 21.946 54.438 1.00 67.04 1233 ASP A CA 1
ATOM 3129 C C . ASP A 1 380 ? -21.280 20.901 55.500 1.00 61.05 1233 ASP A C 1
ATOM 3130 O O . ASP A 1 380 ? -20.165 20.375 55.557 1.00 59.28 1233 ASP A O 1
ATOM 3135 N N . GLU A 1 381 ? -22.267 20.602 56.335 1.00 57.19 1234 GLU A N 1
ATOM 3136 C CA . GLU A 1 381 ? -22.077 19.660 57.428 1.00 51.66 1234 GLU A CA 1
ATOM 3137 C C . GLU A 1 381 ? -22.675 18.296 57.101 1.00 48.20 1234 GLU A C 1
ATOM 3138 O O . GLU A 1 381 ? -23.828 18.180 56.676 1.00 48.43 1234 GLU A O 1
ATOM 3144 N N . ILE A 1 382 ? -21.845 17.270 57.239 1.00 44.59 1235 ILE A N 1
ATOM 3145 C CA . ILE A 1 382 ? -22.260 15.898 57.001 1.00 43.24 1235 ILE A CA 1
ATOM 3146 C C . ILE A 1 382 ? -22.929 15.264 58.222 1.00 39.25 1235 ILE A C 1
ATOM 3147 O O . ILE A 1 382 ? -23.954 14.591 58.101 1.00 39.61 1235 ILE A O 1
ATOM 3152 N N . GLY A 1 383 ? -22.344 15.462 59.402 1.00 35.88 1236 GLY A N 1
ATOM 3153 C CA . GLY A 1 383 ? -22.918 14.902 60.616 1.00 33.77 1236 GLY A CA 1
ATOM 3154 C C . GLY A 1 383 ? -21.906 14.909 61.747 1.00 32.67 1236 GLY A C 1
ATOM 3155 O O . GLY A 1 383 ? -20.728 15.223 61.514 1.00 30.67 1236 GLY A O 1
ATOM 3156 N N . LEU A 1 384 ? -22.352 14.560 62.951 1.00 30.27 1237 LEU A N 1
ATOM 3157 C CA . LEU A 1 384 ? -21.461 14.498 64.116 1.00 30.68 1237 LEU A CA 1
ATOM 3158 C C . LEU A 1 384 ? -21.253 13.037 64.512 1.00 30.62 1237 LEU A C 1
ATOM 3159 O O . LEU A 1 384 ? -22.123 12.186 64.301 1.00 29.86 1237 LEU A O 1
ATOM 3164 N N . ILE A 1 385 ? -20.072 12.735 65.028 1.00 28.01 1238 ILE A N 1
ATOM 3165 C CA . ILE A 1 385 ? -19.777 11.395 65.484 1.00 29.33 1238 ILE A CA 1
ATOM 3166 C C . ILE A 1 385 ? -20.527 11.159 66.795 1.00 28.72 1238 ILE A C 1
ATOM 3167 O O . ILE A 1 385 ? -20.566 12.030 67.678 1.00 27.82 1238 ILE A O 1
ATOM 3172 N N . GLY A 1 386 ? -21.140 9.988 66.919 1.00 30.03 1239 GLY A N 1
ATOM 3173 C CA . GLY A 1 386 ? -21.892 9.652 68.116 1.00 29.26 1239 GLY A CA 1
ATOM 3174 C C . GLY A 1 386 ? -22.059 8.154 68.267 1.00 31.25 1239 GLY A C 1
ATOM 3175 O O . GLY A 1 386 ? -21.223 7.363 67.811 1.00 31.87 1239 GLY A O 1
ATOM 3176 N N . ILE A 1 387 ? -23.129 7.766 68.943 1.00 32.29 1240 ILE A N 1
ATOM 3177 C CA . ILE A 1 387 ? -23.474 6.368 69.096 1.00 35.22 1240 ILE A CA 1
ATOM 3178 C C . ILE A 1 387 ? -24.939 6.210 68.726 1.00 41.27 1240 ILE A C 1
ATOM 3179 O O . ILE A 1 387 ? -25.761 7.038 69.091 1.00 37.24 1240 ILE A O 1
ATOM 3184 N N . HIS A 1 388 ? -25.257 5.149 67.995 1.00 41.12 1241 HIS A N 1
ATOM 3185 C CA . HIS A 1 388 ? -26.645 4.910 67.615 1.00 40.92 1241 HIS A CA 1
ATOM 3186 C C . HIS A 1 388 ? -26.996 3.434 67.735 1.00 41.37 1241 HIS A C 1
ATOM 3187 O O . HIS A 1 388 ? -26.160 2.559 67.509 1.00 40.53 1241 HIS A O 1
ATOM 3194 N N . ARG A 1 389 ? -28.251 3.194 68.093 1.00 43.18 1242 ARG A N 1
ATOM 3195 C CA . ARG A 1 389 ? -28.826 1.865 68.211 1.00 48.72 1242 ARG A CA 1
ATOM 3196 C C . ARG A 1 389 ? -29.290 1.402 66.833 1.00 47.49 1242 ARG A C 1
ATOM 3197 O O . ARG A 1 389 ? -30.240 1.958 66.296 1.00 48.19 1242 ARG A O 1
ATOM 3205 N N . PHE A 1 390 ? -28.618 0.413 66.248 1.00 46.19 1243 PHE A N 1
ATOM 3206 C CA . PHE A 1 390 ? -29.039 -0.074 64.933 1.00 47.16 1243 PHE A CA 1
ATOM 3207 C C . PHE A 1 390 ? -29.770 -1.404 65.069 1.00 52.51 1243 PHE A C 1
ATOM 3208 O O . PHE A 1 390 ? -29.435 -2.222 65.929 1.00 51.30 1243 PHE A O 1
ATOM 3216 N N . TYR A 1 391 ? -30.773 -1.621 64.227 1.00 58.93 1244 TYR A N 1
ATOM 3217 C CA . TYR A 1 391 ? -31.451 -2.909 64.199 1.00 67.33 1244 TYR A CA 1
ATOM 3218 C C . TYR A 1 391 ? -30.954 -3.667 62.976 1.00 69.79 1244 TYR A C 1
ATOM 3219 O O . TYR A 1 391 ? -30.995 -3.136 61.870 1.00 73.70 1244 TYR A O 1
ATOM 3228 N N . GLU A 1 392 ? -30.447 -4.880 63.167 1.00 69.59 1245 GLU A N 1
ATOM 3229 C CA . GLU A 1 392 ? -29.995 -5.676 62.030 1.00 70.02 1245 GLU A CA 1
ATOM 3230 C C . GLU A 1 392 ? -30.410 -7.144 62.141 1.00 72.13 1245 GLU A C 1
ATOM 3231 O O . GLU A 1 392 ? -30.381 -7.728 63.223 1.00 73.14 1245 GLU A O 1
ATOM 3237 N N . PHE A 1 397 ? -31.452 -14.469 64.074 1.00 86.99 1250 PHE A N 1
ATOM 3238 C CA . PHE A 1 397 ? -32.449 -13.489 64.497 1.00 87.96 1250 PHE A CA 1
ATOM 3239 C C . PHE A 1 397 ? -32.018 -12.032 64.316 1.00 89.64 1250 PHE A C 1
ATOM 3240 O O . PHE A 1 397 ? -30.850 -11.704 64.322 1.00 86.73 1250 PHE A O 1
ATOM 3248 N N . GLU A 1 398 ? -33.001 -11.165 64.176 1.00 95.54 1251 GLU A N 1
ATOM 3249 C CA . GLU A 1 398 ? -32.785 -9.738 64.186 1.00 100.11 1251 GLU A CA 1
ATOM 3250 C C . GLU A 1 398 ? -32.630 -9.225 65.628 1.00 94.31 1251 GLU A C 1
ATOM 3251 O O . GLU A 1 398 ? -33.332 -9.674 66.522 1.00 97.40 1251 GLU A O 1
ATOM 3257 N N . GLU A 1 399 ? -31.726 -8.278 65.851 1.00 86.16 1252 GLU A N 1
ATOM 3258 C CA . GLU A 1 399 ? -31.551 -7.698 67.189 1.00 80.58 1252 GLU A CA 1
ATOM 3259 C C . GLU A 1 399 ? -31.165 -6.230 67.145 1.00 72.51 1252 GLU A C 1
ATOM 3260 O O . GLU A 1 399 ? -30.776 -5.731 66.099 1.00 69.64 1252 GLU A O 1
ATOM 3266 N N . TYR A 1 400 ? -31.266 -5.557 68.290 1.00 68.00 1253 TYR A N 1
ATOM 3267 C CA . TYR A 1 400 ? -30.678 -4.226 68.462 1.00 63.39 1253 TYR A CA 1
ATOM 3268 C C . TYR A 1 400 ? -29.207 -4.306 68.868 1.00 57.77 1253 TYR A C 1
ATOM 3269 O O . TYR A 1 400 ? -28.808 -5.197 69.619 1.00 57.44 1253 TYR A O 1
ATOM 3278 N N . LYS A 1 401 ? -28.412 -3.358 68.385 1.00 53.65 1254 LYS A N 1
ATOM 3279 C CA . LYS A 1 401 ? -26.986 -3.328 68.687 1.00 51.50 1254 LYS A CA 1
ATOM 3280 C C . LYS A 1 401 ? -26.421 -1.931 68.462 1.00 46.86 1254 LYS A C 1
ATOM 3281 O O . LYS A 1 401 ? -26.666 -1.320 67.419 1.00 43.68 1254 LYS A O 1
ATOM 3287 N N . ASP A 1 402 ? -25.686 -1.415 69.446 1.00 47.23 1255 ASP A N 1
ATOM 3288 C CA . ASP A 1 402 ? -25.128 -0.066 69.345 1.00 46.89 1255 ASP A CA 1
ATOM 3289 C C . ASP A 1 402 ? -23.862 -0.029 68.521 1.00 42.54 1255 ASP A C 1
ATOM 3290 O O . ASP A 1 402 ? -23.019 -0.930 68.592 1.00 38.38 1255 ASP A O 1
ATOM 3295 N N . TYR A 1 403 ? -23.733 1.026 67.725 1.00 38.04 1256 TYR A N 1
ATOM 3296 C CA . TYR A 1 403 ? -22.550 1.191 66.913 1.00 36.64 1256 TYR A CA 1
ATOM 3297 C C . TYR A 1 403 ? -22.003 2.619 67.001 1.00 34.83 1256 TYR A C 1
ATOM 3298 O O . TYR A 1 403 ? -22.746 3.579 67.178 1.00 36.13 1256 TYR A O 1
ATOM 3307 N N . PHE A 1 404 ? -20.695 2.707 66.839 1.00 33.72 1257 PHE A N 1
ATOM 3308 C CA . PHE A 1 404 ? -19.953 3.945 66.623 1.00 33.35 1257 PHE A CA 1
ATOM 3309 C C . PHE A 1 404 ? -20.464 4.525 65.296 1.00 31.50 1257 PHE A C 1
ATOM 3310 O O . PHE A 1 404 ? -20.279 3.895 64.256 1.00 32.33 1257 PHE A O 1
ATOM 3318 N N . CYS A 1 405 ? -21.109 5.685 65.338 1.00 31.02 1258 CYS A N 1
ATOM 3319 C CA . CYS A 1 405 ? -21.880 6.183 64.176 1.00 34.32 1258 CYS A CA 1
ATOM 3320 C C . CYS A 1 405 ? -21.600 7.626 63.763 1.00 34.66 1258 CYS A C 1
ATOM 3321 O O . CYS A 1 405 ? -20.937 8.377 64.482 1.00 30.42 1258 CYS A O 1
ATOM 3324 N N . ILE A 1 406 ? -22.105 8.008 62.591 1.00 31.86 1259 ILE A N 1
ATOM 3325 C CA . ILE A 1 406 ? -22.281 9.421 62.263 1.00 32.96 1259 ILE A CA 1
ATOM 3326 C C . ILE A 1 406 ? -23.775 9.704 62.284 1.00 36.63 1259 ILE A C 1
ATOM 3327 O O . ILE A 1 406 ? -24.565 8.839 61.931 1.00 35.80 1259 ILE A O 1
ATOM 3332 N N . SER A 1 407 ? -24.170 10.889 62.728 1.00 35.44 1260 SER A N 1
ATOM 3333 C CA . SER A 1 407 ? -25.581 11.246 62.722 1.00 35.87 1260 SER A CA 1
ATOM 3334 C C . SER A 1 407 ? -25.828 12.697 62.344 1.00 35.68 1260 SER A C 1
ATOM 3335 O O . SER A 1 407 ? -25.174 13.626 62.842 1.00 34.25 1260 SER A O 1
ATOM 3338 N N . LYS A 1 408 ? -26.814 12.898 61.474 1.00 37.78 1261 LYS A N 1
ATOM 3339 C CA . LYS A 1 408 ? -27.247 14.243 61.129 1.00 38.81 1261 LYS A CA 1
ATOM 3340 C C . LYS A 1 408 ? -28.144 14.860 62.197 1.00 40.63 1261 LYS A C 1
ATOM 3341 O O . LYS A 1 408 ? -28.246 16.080 62.291 1.00 39.79 1261 LYS A O 1
ATOM 3347 N N . TRP A 1 409 ? -28.798 14.023 62.995 1.00 42.90 1262 TRP A N 1
ATOM 3348 C CA . TRP A 1 409 ? -29.711 14.520 64.022 1.00 46.86 1262 TRP A CA 1
ATOM 3349 C C . TRP A 1 409 ? -28.983 15.437 65.008 1.00 42.19 1262 TRP A C 1
ATOM 3350 O O . TRP A 1 409 ? -29.532 16.446 65.446 1.00 41.26 1262 TRP A O 1
ATOM 3361 N N . TYR A 1 410 ? -27.737 15.098 65.337 1.00 37.83 1263 TYR A N 1
ATOM 3362 C CA . TYR A 1 410 ? -26.950 15.905 66.265 1.00 35.86 1263 TYR A CA 1
ATOM 3363 C C . TYR A 1 410 ? -26.778 17.354 65.797 1.00 36.92 1263 TYR A C 1
ATOM 3364 O O . TYR A 1 410 ? -26.678 18.263 66.613 1.00 36.86 1263 TYR A O 1
ATOM 3373 N N . LEU A 1 411 ? -26.762 17.561 64.481 1.00 39.07 1264 LEU A N 1
ATOM 3374 C CA . LEU A 1 411 ? -26.434 18.864 63.911 1.00 40.56 1264 LEU A CA 1
ATOM 3375 C C . LEU A 1 411 ? -27.329 19.993 64.424 1.00 44.41 1264 LEU A C 1
ATOM 3376 O O . LEU A 1 411 ? -26.861 21.109 64.666 1.00 44.49 1264 LEU A O 1
ATOM 3381 N N . LYS A 1 412 ? -28.598 19.696 64.661 1.00 48.53 1265 LYS A N 1
ATOM 3382 C CA . LYS A 1 412 ? -29.491 20.724 65.172 1.00 54.05 1265 LYS A CA 1
ATOM 3383 C C . LYS A 1 412 ? -29.510 20.665 66.706 1.00 49.54 1265 LYS A C 1
ATOM 3384 O O . LYS A 1 412 ? -29.646 21.688 67.377 1.00 47.19 1265 LYS A O 1
ATOM 3390 N N . GLU A 1 413 ? -29.317 19.464 67.250 1.00 47.70 1266 GLU A N 1
ATOM 3391 C CA . GLU A 1 413 ? -29.304 19.260 68.698 1.00 49.06 1266 GLU A CA 1
ATOM 3392 C C . GLU A 1 413 ? -28.256 20.120 69.391 1.00 45.61 1266 GLU A C 1
ATOM 3393 O O . GLU A 1 413 ? -28.515 20.699 70.447 1.00 45.00 1266 GLU A O 1
ATOM 3399 N N . VAL A 1 414 ? -27.086 20.238 68.771 1.00 43.07 1267 VAL A N 1
ATOM 3400 C CA . VAL A 1 414 ? -25.964 20.898 69.417 1.00 42.29 1267 VAL A CA 1
ATOM 3401 C C . VAL A 1 414 ? -26.100 22.415 69.457 1.00 46.39 1267 VAL A C 1
ATOM 3402 O O . VAL A 1 414 ? -25.286 23.075 70.067 1.00 44.16 1267 VAL A O 1
ATOM 3406 N N . LYS A 1 415 ? -27.132 22.971 68.834 1.00 52.88 1268 LYS A N 1
ATOM 3407 C CA . LYS A 1 415 ? -27.301 24.422 68.850 1.00 59.05 1268 LYS A CA 1
ATOM 3408 C C . LYS A 1 415 ? -28.309 24.869 69.900 1.00 59.81 1268 LYS A C 1
ATOM 3409 O O . LYS A 1 415 ? -28.508 26.062 70.117 1.00 61.33 1268 LYS A O 1
ATOM 3415 N N . ARG A 1 416 ? -28.914 23.911 70.586 1.00 59.37 1269 ARG A N 1
ATOM 3416 C CA . ARG A 1 416 ? -29.909 24.249 71.589 1.00 60.63 1269 ARG A CA 1
ATOM 3417 C C . ARG A 1 416 ? -29.293 24.710 72.899 1.00 56.75 1269 ARG A C 1
ATOM 3418 O O . ARG A 1 416 ? -28.336 24.119 73.390 1.00 53.00 1269 ARG A O 1
ATOM 3426 N N . LYS A 1 417 ? -29.855 25.785 73.443 1.00 58.10 1270 LYS A N 1
ATOM 3427 C CA . LYS A 1 417 ? -29.418 26.345 74.715 1.00 59.17 1270 LYS A CA 1
ATOM 3428 C C . LYS A 1 417 ? -30.478 26.104 75.787 1.00 56.89 1270 LYS A C 1
ATOM 3429 O O . LYS A 1 417 ? -31.662 26.309 75.538 1.00 57.95 1270 LYS A O 1
ATOM 3435 N N . PRO A 1 418 ? -30.054 25.666 76.986 1.00 54.06 1271 PRO A N 1
ATOM 3436 C CA . PRO A 1 418 ? -28.659 25.362 77.330 1.00 49.23 1271 PRO A CA 1
ATOM 3437 C C . PRO A 1 418 ? -28.168 24.060 76.695 1.00 45.02 1271 PRO A C 1
ATOM 3438 O O . PRO A 1 418 ? -28.976 23.201 76.329 1.00 43.38 1271 PRO A O 1
ATOM 3442 N N . TYR A 1 419 ? -26.852 23.911 76.578 1.00 41.56 1272 TYR A N 1
ATOM 3443 C CA . TYR A 1 419 ? -26.294 22.783 75.853 1.00 39.31 1272 TYR A CA 1
ATOM 3444 C C . TYR A 1 419 ? -26.625 21.482 76.572 1.00 42.00 1272 TYR A C 1
ATOM 3445 O O . TYR A 1 419 ? -26.644 21.419 77.793 1.00 42.91 1272 TYR A O 1
ATOM 3454 N N . ASN A 1 420 ? -26.924 20.450 75.798 1.00 39.77 1273 ASN A N 1
ATOM 3455 C CA . ASN A 1 420 ? -27.288 19.160 76.346 1.00 38.58 1273 ASN A CA 1
ATOM 3456 C C . ASN A 1 420 ? -26.040 18.304 76.612 1.00 35.35 1273 ASN A C 1
ATOM 3457 O O . ASN A 1 420 ? -25.512 17.669 75.703 1.00 33.26 1273 ASN A O 1
ATOM 3462 N N . LEU A 1 421 ? -25.579 18.273 77.860 1.00 36.76 1274 LEU A N 1
ATOM 3463 C CA . LEU A 1 421 ? -24.361 17.529 78.226 1.00 37.23 1274 LEU A CA 1
ATOM 3464 C C . LEU A 1 421 ? -24.467 16.048 77.925 1.00 36.75 1274 LEU A C 1
ATOM 3465 O O . LEU A 1 421 ? -23.461 15.357 77.797 1.00 34.44 1274 LEU A O 1
ATOM 3470 N N . LYS A 1 422 ? -25.697 15.566 77.768 1.00 39.47 1275 LYS A N 1
ATOM 3471 C CA . LYS A 1 422 ? -25.941 14.129 77.680 1.00 42.95 1275 LYS A CA 1
ATOM 3472 C C . LYS A 1 422 ? -26.133 13.641 76.238 1.00 42.57 1275 LYS A C 1
ATOM 3473 O O . LYS A 1 422 ? -26.378 12.468 76.012 1.00 42.35 1275 LYS A O 1
ATOM 3479 N N . LEU A 1 423 ? -25.960 14.523 75.259 1.00 38.69 1276 LEU A N 1
ATOM 3480 C CA . LEU A 1 423 ? -25.983 14.077 73.867 1.00 36.22 1276 LEU A CA 1
ATOM 3481 C C . LEU A 1 423 ? -24.867 13.066 73.602 1.00 33.59 1276 LEU A C 1
ATOM 3482 O O . LEU A 1 423 ? -23.755 13.191 74.130 1.00 30.73 1276 LEU A O 1
ATOM 3487 N N . GLY A 1 424 ? -25.175 12.052 72.801 1.00 32.96 1277 GLY A N 1
ATOM 3488 C CA . GLY A 1 424 ? -24.211 11.023 72.458 1.00 31.06 1277 GLY A CA 1
ATOM 3489 C C . GLY A 1 424 ? -23.127 11.486 71.508 1.00 29.35 1277 GLY A C 1
ATOM 3490 O O . GLY A 1 424 ? -22.283 10.683 71.083 1.00 28.43 1277 GLY A O 1
ATOM 3491 N N . CYS A 1 425 ? -23.156 12.765 71.133 1.00 27.63 1278 CYS A N 1
ATOM 3492 C CA . CYS A 1 425 ? -22.073 13.320 70.316 1.00 27.04 1278 CYS A CA 1
ATOM 3493 C C . CYS A 1 425 ? -21.034 14.009 71.227 1.00 26.91 1278 CYS A C 1
ATOM 3494 O O . CYS A 1 425 ? -20.111 14.651 70.756 1.00 27.43 1278 CYS A O 1
ATOM 3497 N N . ASN A 1 426 ? -21.214 13.887 72.537 1.00 25.28 1279 ASN A N 1
ATOM 3498 C CA . ASN A 1 426 ? -20.252 14.456 73.496 1.00 25.36 1279 ASN A CA 1
ATOM 3499 C C . ASN A 1 426 ? -19.241 13.421 73.901 1.00 24.87 1279 ASN A C 1
ATOM 3500 O O . ASN A 1 426 ? -19.584 12.442 74.553 1.00 25.80 1279 ASN A O 1
ATOM 3505 N N . TRP A 1 427 ? -17.999 13.636 73.477 1.00 22.30 1280 TRP A N 1
ATOM 3506 C CA . TRP A 1 427 ? -16.903 12.695 73.697 1.00 25.71 1280 TRP A CA 1
ATOM 3507 C C . TRP A 1 427 ? -15.857 13.243 74.663 1.00 24.71 1280 TRP A C 1
ATOM 3508 O O . TRP A 1 427 ? -15.636 14.453 74.752 1.00 23.97 1280 TRP A O 1
ATOM 3519 N N . GLN A 1 428 ? -15.218 12.347 75.391 1.00 24.38 1281 GLN A N 1
ATOM 3520 C CA . GLN A 1 428 ? -14.031 12.749 76.143 1.00 24.97 1281 GLN A CA 1
ATOM 3521 C C . GLN A 1 428 ? -12.949 11.704 75.932 1.00 25.55 1281 GLN A C 1
ATOM 3522 O O . GLN A 1 428 ? -13.253 10.514 75.748 1.00 27.36 1281 GLN A O 1
ATOM 3528 N N . PHE A 1 429 ? -11.697 12.156 75.935 1.00 24.50 1282 PHE A N 1
ATOM 3529 C CA . PHE A 1 429 ? -10.526 11.344 75.642 1.00 24.54 1282 PHE A CA 1
ATOM 3530 C C . PHE A 1 429 ? -9.759 11.020 76.913 1.00 24.95 1282 PHE A C 1
ATOM 3531 O O . PHE A 1 429 ? -9.350 11.929 77.620 1.00 25.37 1282 PHE A O 1
ATOM 3539 N N . ILE A 1 430 ? -9.531 9.737 77.165 1.00 26.32 1283 ILE A N 1
ATOM 3540 C CA . ILE A 1 430 ? -8.897 9.302 78.403 1.00 26.66 1283 ILE A CA 1
ATOM 3541 C C . ILE A 1 430 ? -7.499 8.750 78.145 1.00 25.92 1283 ILE A C 1
ATOM 3542 O O . ILE A 1 430 ? -7.342 7.679 77.578 1.00 25.78 1283 ILE A O 1
ATOM 3547 N N . PRO A 1 431 ? -6.469 9.504 78.550 1.00 25.00 1284 PRO A N 1
ATOM 3548 C CA . PRO A 1 431 ? -5.119 8.953 78.479 1.00 24.96 1284 PRO A CA 1
ATOM 3549 C C . PRO A 1 431 ? -4.783 8.164 79.742 1.00 25.87 1284 PRO A C 1
ATOM 3550 O O . PRO A 1 431 ? -5.430 8.398 80.772 1.00 24.89 1284 PRO A O 1
ATOM 3554 N N . LYS A 1 432 ? -3.817 7.245 79.658 1.00 26.73 1285 LYS A N 1
ATOM 3555 C CA . LYS A 1 432 ? -3.282 6.610 80.865 1.00 28.77 1285 LYS A CA 1
ATOM 3556 C C . LYS A 1 432 ? -2.769 7.725 81.763 1.00 27.88 1285 LYS A C 1
ATOM 3557 O O . LYS A 1 432 ? -2.106 8.640 81.275 1.00 28.37 1285 LYS A O 1
ATOM 3563 N N . ASP A 1 433 ? -3.067 7.633 83.048 1.00 27.10 1286 ASP A N 1
ATOM 3564 C CA . ASP A 1 433 ? -2.676 8.655 84.012 1.00 27.54 1286 ASP A CA 1
ATOM 3565 C C . ASP A 1 433 ? -2.292 7.981 85.322 1.00 30.08 1286 ASP A C 1
ATOM 3566 O O . ASP A 1 433 ? -3.007 7.101 85.796 1.00 31.51 1286 ASP A O 1
ATOM 3571 N N . GLU A 1 434 ? -1.194 8.408 85.929 1.00 30.43 1287 GLU A N 1
ATOM 3572 C CA . GLU A 1 434 ? -0.704 7.732 87.142 1.00 33.69 1287 GLU A CA 1
ATOM 3573 C C . GLU A 1 434 ? -1.670 7.887 88.305 1.00 29.67 1287 GLU A C 1
ATOM 3574 O O . GLU A 1 434 ? -1.597 7.145 89.263 1.00 29.25 1287 GLU A O 1
ATOM 3580 N N . GLY A 1 435 ? -2.614 8.820 88.191 1.00 27.80 1288 GLY A N 1
ATOM 3581 C CA . GLY A 1 435 ? -3.630 9.027 89.210 1.00 26.77 1288 GLY A CA 1
ATOM 3582 C C . GLY A 1 435 ? -4.874 8.177 89.111 1.00 29.97 1288 GLY A C 1
ATOM 3583 O O . GLY A 1 435 ? -5.803 8.326 89.918 1.00 31.25 1288 GLY A O 1
ATOM 3584 N N . TRP A 1 436 ? -4.909 7.292 88.113 1.00 28.47 1289 TRP A N 1
ATOM 3585 C CA . TRP A 1 436 ? -6.016 6.348 87.963 1.00 27.38 1289 TRP A CA 1
ATOM 3586 C C . TRP A 1 436 ? -5.456 4.964 87.644 1.00 28.60 1289 TRP A C 1
ATOM 3587 O O . TRP A 1 436 ? -4.888 4.762 86.562 1.00 28.39 1289 TRP A O 1
ATOM 3598 N N . THR A 1 437 ? -5.553 4.045 88.604 1.00 30.18 1290 THR A N 1
ATOM 3599 C CA . THR A 1 437 ? -5.131 2.662 88.381 1.00 31.72 1290 THR A CA 1
ATOM 3600 C C . THR A 1 437 ? -6.346 1.796 88.532 1.00 33.52 1290 THR A C 1
ATOM 3601 O O . THR A 1 437 ? -7.229 2.100 89.324 1.00 33.33 1290 THR A O 1
ATOM 3605 N N . GLU A 1 438 ? -6.392 0.693 87.792 1.00 33.07 1291 GLU A N 1
ATOM 3606 C CA . GLU A 1 438 ? -7.535 -0.194 87.866 1.00 33.99 1291 GLU A CA 1
ATOM 3607 C C . GLU A 1 438 ? -7.103 -1.646 87.612 1.00 40.32 1291 GLU A C 1
ATOM 3608 O O . GLU A 1 438 ? -7.975 -2.493 87.396 1.00 42.67 1291 GLU A O 1
ATOM 3614 N N . LEU B 1 8 ? 4.598 46.846 95.396 1.00 68.03 861 LEU B N 1
ATOM 3615 C CA . LEU B 1 8 ? 3.859 47.128 94.170 1.00 67.16 861 LEU B CA 1
ATOM 3616 C C . LEU B 1 8 ? 2.482 47.732 94.470 1.00 64.26 861 LEU B C 1
ATOM 3617 O O . LEU B 1 8 ? 2.227 48.905 94.184 1.00 65.08 861 LEU B O 1
ATOM 3619 N N . ASN B 1 9 ? 1.600 46.922 95.048 1.00 59.81 862 ASN B N 1
ATOM 3620 C CA . ASN B 1 9 ? 0.254 47.359 95.411 1.00 54.96 862 ASN B CA 1
ATOM 3621 C C . ASN B 1 9 ? 0.283 48.161 96.704 1.00 47.88 862 ASN B C 1
ATOM 3622 O O . ASN B 1 9 ? -0.081 47.656 97.772 1.00 47.01 862 ASN B O 1
ATOM 3627 N N . ASN B 1 10 ? 0.709 49.419 96.601 1.00 43.36 863 ASN B N 1
ATOM 3628 C CA . ASN B 1 10 ? 0.953 50.209 97.793 1.00 43.08 863 ASN B CA 1
ATOM 3629 C C . ASN B 1 10 ? 0.044 51.419 97.939 1.00 38.10 863 ASN B C 1
ATOM 3630 O O . ASN B 1 10 ? 0.178 52.162 98.904 1.00 34.52 863 ASN B O 1
ATOM 3635 N N . ILE B 1 11 ? -0.855 51.630 96.984 1.00 39.57 864 ILE B N 1
ATOM 3636 C CA . ILE B 1 11 ? -1.767 52.765 97.085 1.00 42.77 864 ILE B CA 1
ATOM 3637 C C . ILE B 1 11 ? -2.953 52.376 97.965 1.00 42.67 864 ILE B C 1
ATOM 3638 O O . ILE B 1 11 ? -3.634 51.380 97.697 1.00 44.39 864 ILE B O 1
ATOM 3643 N N . ILE B 1 12 ? -3.204 53.129 99.031 1.00 41.14 865 ILE B N 1
ATOM 3644 C CA . ILE B 1 12 ? -4.326 52.749 99.887 1.00 42.15 865 ILE B CA 1
ATOM 3645 C C . ILE B 1 12 ? -5.493 53.714 99.824 1.00 35.82 865 ILE B C 1
ATOM 3646 O O . ILE B 1 12 ? -6.616 53.320 100.114 1.00 35.13 865 ILE B O 1
ATOM 3651 N N . LEU B 1 13 ? -5.251 54.952 99.417 1.00 30.93 866 LEU B N 1
ATOM 3652 C CA . LEU B 1 13 ? -6.363 55.845 99.034 1.00 30.42 866 LEU B CA 1
ATOM 3653 C C . LEU B 1 13 ? -5.951 56.548 97.770 1.00 30.22 866 LEU B C 1
ATOM 3654 O O . LEU B 1 13 ? -4.846 57.091 97.694 1.00 28.01 866 LEU B O 1
ATOM 3659 N N . ASN B 1 14 ? -6.819 56.524 96.770 1.00 30.36 867 ASN B N 1
ATOM 3660 C CA . ASN B 1 14 ? -6.539 57.181 95.513 1.00 31.65 867 ASN B CA 1
ATOM 3661 C C . ASN B 1 14 ? -7.732 58.025 95.086 1.00 31.79 867 ASN B C 1
ATOM 3662 O O . ASN B 1 14 ? -8.573 57.588 94.280 1.00 29.64 867 ASN B O 1
ATOM 3667 N N . LEU B 1 15 ? -7.822 59.221 95.659 1.00 32.78 868 LEU B N 1
ATOM 3668 C CA . LEU B 1 15 ? -8.959 60.107 95.398 1.00 34.30 868 LEU B CA 1
ATOM 3669 C C . LEU B 1 15 ? -8.838 60.727 94.031 1.00 32.68 868 LEU B C 1
ATOM 3670 O O . LEU B 1 15 ? -7.924 61.526 93.806 1.00 30.40 868 LEU B O 1
ATOM 3675 N N . ARG B 1 16 ? -9.744 60.377 93.120 1.00 31.78 869 ARG B N 1
ATOM 3676 C CA . ARG B 1 16 ? -9.725 60.937 91.770 1.00 30.75 869 ARG B CA 1
ATOM 3677 C C . ARG B 1 16 ? -11.114 61.374 91.298 1.00 32.82 869 ARG B C 1
ATOM 3678 O O . ARG B 1 16 ? -12.150 60.917 91.803 1.00 31.59 869 ARG B O 1
ATOM 3686 N N . TYR B 1 17 ? -11.113 62.238 90.295 1.00 32.85 870 TYR B N 1
ATOM 3687 C CA . TYR B 1 17 ? -12.345 62.752 89.699 1.00 34.78 870 TYR B CA 1
ATOM 3688 C C . TYR B 1 17 ? -13.034 61.747 88.775 1.00 36.87 870 TYR B C 1
ATOM 3689 O O . TYR B 1 17 ? -12.381 61.102 87.960 1.00 36.14 870 TYR B O 1
ATOM 3698 N N . LYS B 1 18 ? -14.360 61.663 88.881 1.00 38.13 871 LYS B N 1
ATOM 3699 C CA . LYS B 1 18 ? -15.194 60.958 87.903 1.00 40.64 871 LYS B CA 1
ATOM 3700 C C . LYS B 1 18 ? -16.629 61.506 87.946 1.00 41.04 871 LYS B C 1
ATOM 3701 O O . LYS B 1 18 ? -17.211 61.646 89.024 1.00 40.13 871 LYS B O 1
ATOM 3707 N N . ASP B 1 19 ? -17.156 61.882 86.777 1.00 44.99 872 ASP B N 1
ATOM 3708 C CA . ASP B 1 19 ? -18.560 62.301 86.626 1.00 50.52 872 ASP B CA 1
ATOM 3709 C C . ASP B 1 19 ? -18.973 63.347 87.657 1.00 46.60 872 ASP B C 1
ATOM 3710 O O . ASP B 1 19 ? -19.853 63.097 88.476 1.00 46.56 872 ASP B O 1
ATOM 3715 N N . ASN B 1 20 ? -18.320 64.506 87.619 1.00 45.37 873 ASN B N 1
ATOM 3716 C CA . ASN B 1 20 ? -18.573 65.589 88.566 1.00 45.19 873 ASN B CA 1
ATOM 3717 C C . ASN B 1 20 ? -18.609 65.147 90.028 1.00 41.95 873 ASN B C 1
ATOM 3718 O O . ASN B 1 20 ? -19.468 65.565 90.812 1.00 41.27 873 ASN B O 1
ATOM 3723 N N . ASN B 1 21 ? -17.664 64.291 90.393 1.00 40.68 874 ASN B N 1
ATOM 3724 C CA . ASN B 1 21 ? -17.562 63.800 91.761 1.00 41.81 874 ASN B CA 1
ATOM 3725 C C . ASN B 1 21 ? -16.123 63.345 92.023 1.00 37.31 874 ASN B C 1
ATOM 3726 O O . ASN B 1 21 ? -15.330 63.272 91.086 1.00 37.39 874 ASN B O 1
ATOM 3731 N N . LEU B 1 22 ? -15.794 63.066 93.282 1.00 33.58 875 LEU B N 1
ATOM 3732 C CA . LEU B 1 22 ? -14.534 62.404 93.637 1.00 34.11 875 LEU B CA 1
ATOM 3733 C C . LEU B 1 22 ? -14.804 61.015 94.204 1.00 33.85 875 LEU B C 1
ATOM 3734 O O . LEU B 1 22 ? -15.689 60.849 95.054 1.00 34.21 875 LEU B O 1
ATOM 3739 N N . ILE B 1 23 ? -14.026 60.029 93.757 1.00 33.28 876 ILE B N 1
ATOM 3740 C CA . ILE B 1 23 ? -14.146 58.653 94.254 1.00 33.27 876 ILE B CA 1
ATOM 3741 C C . ILE B 1 23 ? -12.782 58.076 94.643 1.00 31.38 876 ILE B C 1
ATOM 3742 O O . ILE B 1 23 ? -11.737 58.614 94.270 1.00 32.87 876 ILE B O 1
ATOM 3747 N N . ASP B 1 24 ? -12.786 56.990 95.406 1.00 30.84 877 ASP B N 1
ATOM 3748 C CA . ASP B 1 24 ? -11.538 56.299 95.734 1.00 30.97 877 ASP B CA 1
ATOM 3749 C C . ASP B 1 24 ? -11.294 55.203 94.701 1.00 32.71 877 ASP B C 1
ATOM 3750 O O . ASP B 1 24 ? -12.129 54.322 94.530 1.00 32.44 877 ASP B O 1
ATOM 3755 N N . LEU B 1 25 ? -10.166 55.262 93.999 1.00 32.78 878 LEU B N 1
ATOM 3756 C CA . LEU B 1 25 ? -9.842 54.240 93.010 1.00 35.35 878 LEU B CA 1
ATOM 3757 C C . LEU B 1 25 ? -8.915 53.158 93.569 1.00 34.29 878 LEU B C 1
ATOM 3758 O O . LEU B 1 25 ? -8.430 52.311 92.814 1.00 34.32 878 LEU B O 1
ATOM 3763 N N . SER B 1 26 ? -8.676 53.173 94.881 1.00 33.89 879 SER B N 1
ATOM 3764 C CA . SER B 1 26 ? -7.722 52.230 95.466 1.00 34.11 879 SER B CA 1
ATOM 3765 C C . SER B 1 26 ? -8.218 50.794 95.348 1.00 34.66 879 SER B C 1
ATOM 3766 O O . SER B 1 26 ? -7.416 49.856 95.288 1.00 34.94 879 SER B O 1
ATOM 3769 N N . GLY B 1 27 ? -9.537 50.630 95.350 1.00 34.57 880 GLY B N 1
ATOM 3770 C CA . GLY B 1 27 ? -10.133 49.305 95.348 1.00 34.89 880 GLY B CA 1
ATOM 3771 C C . GLY B 1 27 ? -10.440 48.798 96.744 1.00 34.57 880 GLY B C 1
ATOM 3772 O O . GLY B 1 27 ? -10.941 47.690 96.906 1.00 36.40 880 GLY B O 1
ATOM 3773 N N . TYR B 1 28 ? -10.140 49.600 97.762 1.00 33.75 881 TYR B N 1
ATOM 3774 C CA . TYR B 1 28 ? -10.475 49.232 99.132 1.00 34.39 881 TYR B CA 1
ATOM 3775 C C . TYR B 1 28 ? -11.820 49.835 99.519 1.00 36.31 881 TYR B C 1
ATOM 3776 O O . TYR B 1 28 ? -12.303 49.629 100.629 1.00 36.69 881 TYR B O 1
ATOM 3785 N N . GLY B 1 29 ? -12.385 50.597 98.590 1.00 38.43 882 GLY B N 1
ATOM 3786 C CA . GLY B 1 29 ? -13.725 51.135 98.709 1.00 40.05 882 GLY B CA 1
ATOM 3787 C C . GLY B 1 29 ? -13.978 52.075 99.874 1.00 38.82 882 GLY B C 1
ATOM 3788 O O . GLY B 1 29 ? -14.986 51.958 100.557 1.00 39.47 882 GLY B O 1
ATOM 3789 N N . ALA B 1 30 ? -13.092 53.034 100.093 1.00 38.06 883 ALA B N 1
ATOM 3790 C CA . ALA B 1 30 ? -13.369 54.043 101.105 1.00 37.64 883 ALA B CA 1
ATOM 3791 C C . ALA B 1 30 ? -14.606 54.838 100.677 1.00 39.29 883 ALA B C 1
ATOM 3792 O O . ALA B 1 30 ? -14.804 55.102 99.492 1.00 39.47 883 ALA B O 1
ATOM 3794 N N . LYS B 1 31 ? -15.447 55.210 101.632 1.00 36.57 884 LYS B N 1
ATOM 3795 C CA . LYS B 1 31 ? -16.603 56.018 101.281 1.00 37.92 884 LYS B CA 1
ATOM 3796 C C . LYS B 1 31 ? -16.197 57.477 101.207 1.00 35.97 884 LYS B C 1
ATOM 3797 O O . LYS B 1 31 ? -15.672 58.034 102.172 1.00 34.08 884 LYS B O 1
ATOM 3803 N N . VAL B 1 32 ? -16.467 58.092 100.066 1.00 34.84 885 VAL B N 1
ATOM 3804 C CA . VAL B 1 32 ? -16.092 59.483 99.836 1.00 33.80 885 VAL B CA 1
ATOM 3805 C C . VAL B 1 32 ? -17.334 60.351 99.689 1.00 35.42 885 VAL B C 1
ATOM 3806 O O . VAL B 1 32 ? -18.114 60.168 98.759 1.00 35.11 885 VAL B O 1
ATOM 3810 N N . GLU B 1 33 ? -17.502 61.304 100.598 1.00 35.22 886 GLU B N 1
ATOM 3811 C CA . GLU B 1 33 ? -18.617 62.236 100.495 1.00 36.27 886 GLU B CA 1
ATOM 3812 C C . GLU B 1 33 ? -18.139 63.661 100.250 1.00 35.64 886 GLU B C 1
ATOM 3813 O O . GLU B 1 33 ? -17.666 64.332 101.160 1.00 35.19 886 GLU B O 1
ATOM 3819 N N . VAL B 1 34 ? -18.276 64.106 99.002 1.00 34.77 887 VAL B N 1
ATOM 3820 C CA . VAL B 1 34 ? -17.959 65.477 98.613 1.00 34.34 887 VAL B CA 1
ATOM 3821 C C . VAL B 1 34 ? -19.182 66.363 98.823 1.00 36.64 887 VAL B C 1
ATOM 3822 O O . VAL B 1 34 ? -20.170 66.211 98.109 1.00 35.24 887 VAL B O 1
ATOM 3826 N N . TYR B 1 35 ? -19.134 67.249 99.818 1.00 36.34 888 TYR B N 1
ATOM 3827 C CA . TYR B 1 35 ? -20.257 68.152 100.075 1.00 34.63 888 TYR B CA 1
ATOM 3828 C C . TYR B 1 35 ? -20.266 69.238 98.998 1.00 36.13 888 TYR B C 1
ATOM 3829 O O . TYR B 1 35 ? -19.246 69.486 98.350 1.00 36.14 888 TYR B O 1
ATOM 3838 N N . ASP B 1 36 ? -21.409 69.892 98.828 1.00 37.84 889 ASP B N 1
ATOM 3839 C CA . ASP B 1 36 ? -21.661 70.768 97.683 1.00 42.83 889 ASP B CA 1
ATOM 3840 C C . ASP B 1 36 ? -20.768 72.013 97.636 1.00 41.95 889 ASP B C 1
ATOM 3841 O O . ASP B 1 36 ? -20.617 72.630 96.580 1.00 42.61 889 ASP B O 1
ATOM 3846 N N . GLY B 1 37 ? -20.206 72.396 98.776 1.00 40.42 890 GLY B N 1
ATOM 3847 C CA . GLY B 1 37 ? -19.372 73.584 98.842 1.00 39.91 890 GLY B CA 1
ATOM 3848 C C . GLY B 1 37 ? -17.983 73.393 98.264 1.00 40.45 890 GLY B C 1
ATOM 3849 O O . GLY B 1 37 ? -17.214 74.348 98.154 1.00 37.87 890 GLY B O 1
ATOM 3850 N N . VAL B 1 38 ? -17.661 72.165 97.868 1.00 38.90 891 VAL B N 1
ATOM 3851 C CA . VAL B 1 38 ? -16.387 71.886 97.196 1.00 37.21 891 VAL B CA 1
ATOM 3852 C C . VAL B 1 38 ? -16.557 72.034 95.696 1.00 38.09 891 VAL B C 1
ATOM 3853 O O . VAL B 1 38 ? -17.390 71.370 95.083 1.00 39.48 891 VAL B O 1
ATOM 3857 N N . GLU B 1 39 ? -15.783 72.930 95.098 1.00 36.09 892 GLU B N 1
ATOM 3858 C CA . GLU B 1 39 ? -15.793 73.062 93.649 1.00 37.68 892 GLU B CA 1
ATOM 3859 C C . GLU B 1 39 ? -14.869 72.009 93.044 1.00 36.50 892 GLU B C 1
ATOM 3860 O O . GLU B 1 39 ? -13.753 71.818 93.530 1.00 35.76 892 GLU B O 1
ATOM 3866 N N . LEU B 1 40 ? -15.343 71.326 92.008 1.00 36.99 893 LEU B N 1
ATOM 3867 C CA . LEU B 1 40 ? -14.567 70.317 91.294 1.00 38.94 893 LEU B CA 1
ATOM 3868 C C . LEU B 1 40 ? -14.454 70.685 89.839 1.00 38.76 893 LEU B C 1
ATOM 3869 O O . LEU B 1 40 ? -15.353 71.317 89.285 1.00 39.56 893 LEU B O 1
ATOM 3874 N N . ASN B 1 41 ? -13.365 70.274 89.201 1.00 37.14 894 ASN B N 1
ATOM 3875 C CA . ASN B 1 41 ? -13.328 70.336 87.750 1.00 37.87 894 ASN B CA 1
ATOM 3876 C C . ASN B 1 41 ? -12.652 69.084 87.181 1.00 37.20 894 ASN B C 1
ATOM 3877 O O . ASN B 1 41 ? -12.020 68.308 87.934 1.00 36.23 894 ASN B O 1
ATOM 3882 N N . ASP B 1 42 ? -12.778 68.874 85.870 1.00 38.00 895 ASP B N 1
ATOM 3883 C CA . ASP B 1 42 ? -12.355 67.594 85.289 1.00 38.81 895 ASP B CA 1
ATOM 3884 C C . ASP B 1 42 ? -10.845 67.554 85.049 1.00 35.86 895 ASP B C 1
ATOM 3885 O O . ASP B 1 42 ? -10.345 66.637 84.419 1.00 34.13 895 ASP B O 1
ATOM 3890 N N . LYS B 1 43 ? -10.129 68.557 85.544 1.00 34.57 896 LYS B N 1
ATOM 3891 C CA . LYS B 1 43 ? -8.663 68.498 85.586 1.00 35.34 896 LYS B CA 1
ATOM 3892 C C . LYS B 1 43 ? -8.216 67.978 86.949 1.00 32.99 896 LYS B C 1
ATOM 3893 O O . LYS B 1 43 ? -7.054 68.137 87.339 1.00 32.49 896 LYS B O 1
ATOM 3899 N N . ASN B 1 44 ? -9.152 67.360 87.673 1.00 33.31 897 ASN B N 1
ATOM 3900 C CA . ASN B 1 44 ? -8.895 66.775 88.994 1.00 31.90 897 ASN B CA 1
ATOM 3901 C C . ASN B 1 44 ? -8.521 67.790 90.071 1.00 31.33 897 ASN B C 1
ATOM 3902 O O . ASN B 1 44 ? -7.966 67.430 91.115 1.00 30.51 897 ASN B O 1
ATOM 3907 N N . GLN B 1 45 ? -8.848 69.059 89.846 1.00 30.75 898 GLN B N 1
ATOM 3908 C CA . GLN B 1 45 ? -8.589 70.073 90.864 1.00 29.11 898 GLN B CA 1
ATOM 3909 C C . GLN B 1 45 ? -9.826 70.231 91.750 1.00 29.91 898 GLN B C 1
ATOM 3910 O O . GLN B 1 45 ? -10.960 70.161 91.259 1.00 29.96 898 GLN B O 1
ATOM 3916 N N . PHE B 1 46 ? -9.636 70.429 93.047 1.00 30.12 899 PHE B N 1
ATOM 3917 C CA . PHE B 1 46 ? -10.801 70.728 93.878 1.00 31.35 899 PHE B CA 1
ATOM 3918 C C . PHE B 1 46 ? -10.488 71.843 94.850 1.00 30.65 899 PHE B C 1
ATOM 3919 O O . PHE B 1 46 ? -9.371 71.952 95.314 1.00 31.14 899 PHE B O 1
ATOM 3927 N N . LYS B 1 47 ? -11.490 72.669 95.149 1.00 31.51 900 LYS B N 1
ATOM 3928 C CA . LYS B 1 47 ? -11.311 73.887 95.949 1.00 32.79 900 LYS B CA 1
ATOM 3929 C C . LYS B 1 47 ? -11.975 73.802 97.319 1.00 33.82 900 LYS B C 1
ATOM 3930 O O . LYS B 1 47 ? -13.186 73.548 97.429 1.00 33.68 900 LYS B O 1
ATOM 3936 N N . LEU B 1 48 ? -11.193 74.027 98.363 1.00 30.08 901 LEU B N 1
ATOM 3937 C CA . LEU B 1 48 ? -11.747 74.157 99.699 1.00 31.29 901 LEU B CA 1
ATOM 3938 C C . LEU B 1 48 ? -11.880 75.642 100.065 1.00 33.40 901 LEU B C 1
ATOM 3939 O O . LEU B 1 48 ? -10.902 76.391 100.014 1.00 33.42 901 LEU B O 1
ATOM 3944 N N . THR B 1 49 ? -13.086 76.064 100.432 1.00 34.15 902 THR B N 1
ATOM 3945 C CA . THR B 1 49 ? -13.336 77.453 100.831 1.00 36.65 902 THR B CA 1
ATOM 3946 C C . THR B 1 49 ? -13.650 77.586 102.313 1.00 38.15 902 THR B C 1
ATOM 3947 O O . THR B 1 49 ? -13.531 76.616 103.061 1.00 36.88 902 THR B O 1
ATOM 3951 N N . SER B 1 50 ? -14.030 78.800 102.735 1.00 39.07 903 SER B N 1
ATOM 3952 C CA . SER B 1 50 ? -14.395 79.061 104.127 1.00 41.50 903 SER B CA 1
ATOM 3953 C C . SER B 1 50 ? -15.818 78.605 104.471 1.00 42.87 903 SER B C 1
ATOM 3954 O O . SER B 1 50 ? -16.198 78.589 105.641 1.00 43.93 903 SER B O 1
ATOM 3957 N N . SER B 1 51 ? -16.598 78.222 103.470 1.00 43.31 904 SER B N 1
ATOM 3958 C CA . SER B 1 51 ? -18.006 77.926 103.727 1.00 48.25 904 SER B CA 1
ATOM 3959 C C . SER B 1 51 ? -18.144 76.565 104.429 1.00 44.39 904 SER B C 1
ATOM 3960 O O . SER B 1 51 ? -17.271 75.701 104.313 1.00 39.98 904 SER B O 1
ATOM 3963 N N . ALA B 1 52 ? -19.197 76.412 105.225 1.00 45.00 905 ALA B N 1
ATOM 3964 C CA . ALA B 1 52 ? -19.341 75.239 106.086 1.00 46.02 905 ALA B CA 1
ATOM 3965 C C . ALA B 1 52 ? -19.546 73.945 105.301 1.00 45.68 905 ALA B C 1
ATOM 3966 O O . ALA B 1 52 ? -19.109 72.881 105.735 1.00 45.85 905 ALA B O 1
ATOM 3968 N N . ASN B 1 53 ? -20.196 74.029 104.146 1.00 45.02 906 ASN B N 1
ATOM 3969 C CA . ASN B 1 53 ? -20.395 72.836 103.341 1.00 43.79 906 ASN B CA 1
ATOM 3970 C C . ASN B 1 53 ? -19.256 72.586 102.349 1.00 39.51 906 ASN B C 1
ATOM 3971 O O . ASN B 1 53 ? -19.421 71.803 101.422 1.00 37.79 906 ASN B O 1
ATOM 3976 N N . SER B 1 54 ? -18.120 73.265 102.529 1.00 36.56 907 SER B N 1
ATOM 3977 C CA . SER B 1 54 ? -16.939 73.016 101.695 1.00 34.62 907 SER B CA 1
ATOM 3978 C C . SER B 1 54 ? -16.049 72.003 102.395 1.00 34.76 907 SER B C 1
ATOM 3979 O O . SER B 1 54 ? -15.049 72.362 103.022 1.00 33.19 907 SER B O 1
ATOM 3982 N N . LYS B 1 55 ? -16.410 70.735 102.282 1.00 35.39 908 LYS B N 1
ATOM 3983 C CA . LYS B 1 55 ? -15.661 69.699 102.961 1.00 37.18 908 LYS B CA 1
ATOM 3984 C C . LYS B 1 55 ? -15.858 68.365 102.278 1.00 35.06 908 LYS B C 1
ATOM 3985 O O . LYS B 1 55 ? -16.829 68.152 101.541 1.00 34.91 908 LYS B O 1
ATOM 3991 N N . ILE B 1 56 ? -14.895 67.481 102.502 1.00 32.64 909 ILE B N 1
ATOM 3992 C CA . ILE B 1 56 ? -14.948 66.122 101.998 1.00 31.68 909 ILE B CA 1
ATOM 3993 C C . ILE B 1 56 ? -14.776 65.208 103.191 1.00 32.28 909 ILE B C 1
ATOM 3994 O O . ILE B 1 56 ? -13.847 65.378 103.968 1.00 32.75 909 ILE B O 1
ATOM 3999 N N . ARG B 1 57 ? -15.684 64.246 103.341 1.00 33.17 910 ARG B N 1
ATOM 4000 C CA . ARG B 1 57 ? -15.568 63.243 104.382 1.00 34.36 910 ARG B CA 1
ATOM 4001 C C . ARG B 1 57 ? -15.213 61.925 103.750 1.00 32.17 910 ARG B C 1
ATOM 4002 O O . ARG B 1 57 ? -15.946 61.423 102.886 1.00 32.62 910 ARG B O 1
ATOM 4010 N N . VAL B 1 58 ? -14.085 61.369 104.163 1.00 30.50 911 VAL B N 1
ATOM 4011 C CA . VAL B 1 58 ? -13.712 60.045 103.690 1.00 30.48 911 VAL B CA 1
ATOM 4012 C C . VAL B 1 58 ? -13.745 59.071 104.852 1.00 31.09 911 VAL B C 1
ATOM 4013 O O . VAL B 1 58 ? -13.061 59.254 105.858 1.00 30.01 911 VAL B O 1
ATOM 4017 N N . THR B 1 59 ? -14.557 58.027 104.711 1.00 32.83 912 THR B N 1
ATOM 4018 C CA . THR B 1 59 ? -14.593 56.984 105.722 1.00 34.22 912 THR B CA 1
ATOM 4019 C C . THR B 1 59 ? -13.785 55.792 105.220 1.00 34.99 912 THR B C 1
ATOM 4020 O O . THR B 1 59 ? -14.122 55.202 104.202 1.00 34.06 912 THR B O 1
ATOM 4024 N N . GLN B 1 60 ? -12.726 55.436 105.922 1.00 33.65 913 GLN B N 1
ATOM 4025 C CA . GLN B 1 60 ? -11.878 54.358 105.446 1.00 34.43 913 GLN B CA 1
ATOM 4026 C C . GLN B 1 60 ? -12.447 52.973 105.742 1.00 35.33 913 GLN B C 1
ATOM 4027 O O . GLN B 1 60 ? -13.260 52.803 106.657 1.00 36.49 913 GLN B O 1
ATOM 4033 N N . ASN B 1 61 ? -12.011 51.991 104.956 1.00 36.79 914 ASN B N 1
ATOM 4034 C CA . ASN B 1 61 ? -12.280 50.576 105.231 1.00 38.61 914 ASN B CA 1
ATOM 4035 C C . ASN B 1 61 ? -11.839 50.231 106.642 1.00 39.87 914 ASN B C 1
ATOM 4036 O O . ASN B 1 61 ? -10.673 50.398 106.986 1.00 39.04 914 ASN B O 1
ATOM 4041 N N . GLN B 1 62 ? -12.754 49.746 107.470 1.00 42.54 915 GLN B N 1
ATOM 4042 C CA . GLN B 1 62 ? -12.418 49.549 108.872 1.00 45.18 915 GLN B CA 1
ATOM 4043 C C . GLN B 1 62 ? -11.940 48.144 109.193 1.00 44.73 915 GLN B C 1
ATOM 4044 O O . GLN B 1 62 ? -11.703 47.839 110.351 1.00 45.40 915 GLN B O 1
ATOM 4050 N N . ASN B 1 63 ? -11.791 47.288 108.186 1.00 40.11 916 ASN B N 1
ATOM 4051 C CA . ASN B 1 63 ? -11.355 45.912 108.460 1.00 37.82 916 ASN B CA 1
ATOM 4052 C C . ASN B 1 63 ? -9.928 45.641 108.014 1.00 37.23 916 ASN B C 1
ATOM 4053 O O . ASN B 1 63 ? -9.468 44.510 108.078 1.00 39.52 916 ASN B O 1
ATOM 4058 N N . ILE B 1 64 ? -9.229 46.674 107.549 1.00 36.25 917 ILE B N 1
ATOM 4059 C CA . ILE B 1 64 ? -7.841 46.509 107.137 1.00 36.67 917 ILE B CA 1
ATOM 4060 C C . ILE B 1 64 ? -6.963 47.504 107.901 1.00 34.58 917 ILE B C 1
ATOM 4061 O O . ILE B 1 64 ? -7.290 48.694 108.007 1.00 34.37 917 ILE B O 1
ATOM 4066 N N . ILE B 1 65 ? -5.868 46.994 108.444 1.00 35.24 918 ILE B N 1
ATOM 4067 C CA . ILE B 1 65 ? -4.852 47.835 109.067 1.00 35.24 918 ILE B CA 1
ATOM 4068 C C . ILE B 1 65 ? -3.578 47.726 108.238 1.00 34.85 918 ILE B C 1
ATOM 4069 O O . ILE B 1 65 ? -3.022 46.639 108.108 1.00 34.18 918 ILE B O 1
ATOM 4074 N N . PHE B 1 66 ? -3.112 48.845 107.690 1.00 34.13 919 PHE B N 1
ATOM 4075 C CA . PHE B 1 66 ? -1.991 48.835 106.737 1.00 36.63 919 PHE B CA 1
ATOM 4076 C C . PHE B 1 66 ? -0.591 48.995 107.341 1.00 39.16 919 PHE B C 1
ATOM 4077 O O . PHE B 1 66 ? 0.431 48.742 106.674 1.00 38.06 919 PHE B O 1
ATOM 4085 N N . ASN B 1 67 ? -0.542 49.460 108.578 1.00 37.26 920 ASN B N 1
ATOM 4086 C CA . ASN B 1 67 ? 0.714 49.554 109.311 1.00 36.14 920 ASN B CA 1
ATOM 4087 C C . ASN B 1 67 ? 0.552 48.849 110.647 1.00 38.22 920 ASN B C 1
ATOM 4088 O O . ASN B 1 67 ? 0.521 49.498 111.696 1.00 38.73 920 ASN B O 1
ATOM 4093 N N . SER B 1 68 ? 0.450 47.523 110.620 1.00 36.85 921 SER B N 1
ATOM 4094 C CA . SER B 1 68 ? 0.034 46.795 111.813 1.00 38.40 921 SER B CA 1
ATOM 4095 C C . SER B 1 68 ? 1.136 46.696 112.847 1.00 38.50 921 SER B C 1
ATOM 4096 O O . SER B 1 68 ? 0.866 46.563 114.042 1.00 38.59 921 SER B O 1
ATOM 4099 N N . VAL B 1 69 ? 2.380 46.753 112.387 1.00 37.54 922 VAL B N 1
ATOM 4100 C CA . VAL B 1 69 ? 3.514 46.573 113.277 1.00 39.38 922 VAL B CA 1
ATOM 4101 C C . VAL B 1 69 ? 4.401 47.812 113.327 1.00 40.31 922 VAL B C 1
ATOM 4102 O O . VAL B 1 69 ? 4.830 48.225 114.402 1.00 41.87 922 VAL B O 1
ATOM 4106 N N . PHE B 1 70 ? 4.694 48.394 112.171 1.00 38.10 923 PHE B N 1
ATOM 4107 C CA . PHE B 1 70 ? 5.565 49.566 112.164 1.00 38.40 923 PHE B CA 1
ATOM 4108 C C . PHE B 1 70 ? 5.083 50.651 111.218 1.00 35.58 923 PHE B C 1
ATOM 4109 O O . PHE B 1 70 ? 4.419 50.383 110.214 1.00 32.89 923 PHE B O 1
ATOM 4117 N N . LEU B 1 71 ? 5.437 51.886 111.552 1.00 34.46 924 LEU B N 1
ATOM 4118 C CA . LEU B 1 71 ? 5.072 53.046 110.755 1.00 33.68 924 LEU B CA 1
ATOM 4119 C C . LEU B 1 71 ? 5.757 53.006 109.399 1.00 32.78 924 LEU B C 1
ATOM 4120 O O . LEU B 1 71 ? 6.976 52.884 109.307 1.00 32.28 924 LEU B O 1
ATOM 4125 N N . ASP B 1 72 ? 4.976 53.146 108.338 1.00 31.67 925 ASP B N 1
ATOM 4126 C CA . ASP B 1 72 ? 5.524 52.971 107.015 1.00 31.70 925 ASP B CA 1
ATOM 4127 C C . ASP B 1 72 ? 4.512 53.447 105.985 1.00 31.27 925 ASP B C 1
ATOM 4128 O O . ASP B 1 72 ? 3.875 52.633 105.334 1.00 29.83 925 ASP B O 1
ATOM 4133 N N . PHE B 1 73 ? 4.349 54.760 105.828 1.00 30.79 926 PHE B N 1
ATOM 4134 C CA . PHE B 1 73 ? 3.349 55.228 104.869 1.00 30.45 926 PHE B CA 1
ATOM 4135 C C . PHE B 1 73 ? 3.671 56.620 104.352 1.00 29.88 926 PHE B C 1
ATOM 4136 O O . PHE B 1 73 ? 4.491 57.345 104.946 1.00 29.69 926 PHE B O 1
ATOM 4144 N N . SER B 1 74 ? 3.060 56.951 103.218 1.00 28.10 927 SER B N 1
ATOM 4145 C CA . SER B 1 74 ? 3.299 58.213 102.537 1.00 27.96 927 SER B CA 1
ATOM 4146 C C . SER B 1 74 ? 1.992 58.856 102.074 1.00 27.81 927 SER B C 1
ATOM 4147 O O . SER B 1 74 ? 1.000 58.161 101.848 1.00 27.02 927 SER B O 1
ATOM 4150 N N . VAL B 1 75 ? 2.019 60.183 101.918 1.00 28.54 928 VAL B N 1
ATOM 4151 C CA . VAL B 1 75 ? 0.892 60.964 101.394 1.00 28.62 928 VAL B CA 1
ATOM 4152 C C . VAL B 1 75 ? 1.409 61.865 100.286 1.00 29.16 928 VAL B C 1
ATOM 4153 O O . VAL B 1 75 ? 2.486 62.454 100.438 1.00 27.58 928 VAL B O 1
ATOM 4157 N N . SER B 1 76 ? 0.690 61.961 99.171 1.00 28.42 929 SER B N 1
ATOM 4158 C CA . SER B 1 76 ? 1.081 62.920 98.142 1.00 28.77 929 SER B CA 1
ATOM 4159 C C . SER B 1 76 ? -0.130 63.662 97.568 1.00 27.35 929 SER B C 1
ATOM 4160 O O . SER B 1 76 ? -1.262 63.158 97.549 1.00 27.24 929 SER B O 1
ATOM 4163 N N . PHE B 1 77 ? 0.131 64.864 97.092 1.00 27.63 930 PHE B N 1
ATOM 4164 C CA . PHE B 1 77 ? -0.906 65.719 96.515 1.00 27.83 930 PHE B CA 1
ATOM 4165 C C . PHE B 1 77 ? -0.260 66.931 95.855 1.00 28.57 930 PHE B C 1
ATOM 4166 O O . PHE B 1 77 ? 0.873 67.295 96.186 1.00 27.72 930 PHE B O 1
ATOM 4174 N N . TRP B 1 78 ? -0.981 67.556 94.935 1.00 29.32 931 TRP B N 1
ATOM 4175 C CA . TRP B 1 78 ? -0.595 68.870 94.431 1.00 27.82 931 TRP B CA 1
ATOM 4176 C C . TRP B 1 78 ? -1.443 69.899 95.170 1.00 28.16 931 TRP B C 1
ATOM 4177 O O . TRP B 1 78 ? -2.588 69.609 95.571 1.00 26.97 931 TRP B O 1
ATOM 4188 N N . ILE B 1 79 ? -0.913 71.108 95.330 1.00 27.73 932 ILE B N 1
ATOM 4189 C CA . ILE B 1 79 ? -1.650 72.139 96.026 1.00 27.02 932 ILE B CA 1
ATOM 4190 C C . ILE B 1 79 ? -1.327 73.501 95.384 1.00 28.54 932 ILE B C 1
ATOM 4191 O O . ILE B 1 79 ? -0.248 73.694 94.805 1.00 28.92 932 ILE B O 1
ATOM 4196 N N . ARG B 1 80 ? -2.291 74.418 95.439 1.00 30.47 933 ARG B N 1
ATOM 4197 C CA . ARG B 1 80 ? -2.091 75.781 94.966 1.00 30.39 933 ARG B CA 1
ATOM 4198 C C . ARG B 1 80 ? -2.668 76.735 96.016 1.00 31.57 933 ARG B C 1
ATOM 4199 O O . ARG B 1 80 ? -3.882 76.827 96.217 1.00 31.70 933 ARG B O 1
ATOM 4207 N N . ILE B 1 81 ? -1.757 77.406 96.707 1.00 30.68 934 ILE B N 1
ATOM 4208 C CA . ILE B 1 81 ? -2.074 78.206 97.880 1.00 31.33 934 ILE B CA 1
ATOM 4209 C C . ILE B 1 81 ? -1.989 79.685 97.543 1.00 32.20 934 ILE B C 1
ATOM 4210 O O . ILE B 1 81 ? -0.931 80.158 97.133 1.00 31.18 934 ILE B O 1
ATOM 4215 N N . PRO B 1 82 ? -3.091 80.419 97.725 1.00 31.43 935 PRO B N 1
ATOM 4216 C CA . PRO B 1 82 ? -3.104 81.825 97.287 1.00 31.75 935 PRO B CA 1
ATOM 4217 C C . PRO B 1 82 ? -2.081 82.713 97.995 1.00 33.95 935 PRO B C 1
ATOM 4218 O O . PRO B 1 82 ? -1.619 82.427 99.101 1.00 34.63 935 PRO B O 1
ATOM 4222 N N . LYS B 1 83 ? -1.690 83.773 97.304 1.00 33.79 936 LYS B N 1
ATOM 4223 C CA . LYS B 1 83 ? -0.808 84.777 97.879 1.00 35.07 936 LYS B CA 1
ATOM 4224 C C . LYS B 1 83 ? -1.469 85.457 99.082 1.00 37.10 936 LYS B C 1
ATOM 4225 O O . LYS B 1 83 ? -2.676 85.621 99.108 1.00 37.77 936 LYS B O 1
ATOM 4231 N N . TYR B 1 84 ? -0.675 85.810 100.083 1.00 38.34 937 TYR B N 1
ATOM 4232 C CA . TYR B 1 84 ? -1.132 86.684 101.159 1.00 41.28 937 TYR B CA 1
ATOM 4233 C C . TYR B 1 84 ? -1.858 87.916 100.606 1.00 42.64 937 TYR B C 1
ATOM 4234 O O . TYR B 1 84 ? -1.581 88.370 99.495 1.00 42.11 937 TYR B O 1
ATOM 4243 N N . LYS B 1 85 ? -2.820 88.428 101.355 1.00 45.06 938 LYS B N 1
ATOM 4244 C CA . LYS B 1 85 ? -3.362 89.750 101.043 1.00 49.39 938 LYS B CA 1
ATOM 4245 C C . LYS B 1 85 ? -2.442 90.787 101.677 1.00 48.67 938 LYS B C 1
ATOM 4246 O O . LYS B 1 85 ? -1.978 90.603 102.802 1.00 47.49 938 LYS B O 1
ATOM 4252 N N . ASN B 1 86 ? -2.136 91.853 100.945 1.00 49.19 939 ASN B N 1
ATOM 4253 C CA . ASN B 1 86 ? -1.153 92.821 101.421 1.00 50.04 939 ASN B CA 1
ATOM 4254 C C . ASN B 1 86 ? -1.545 93.488 102.740 1.00 52.98 939 ASN B C 1
ATOM 4255 O O . ASN B 1 86 ? -0.693 93.755 103.584 1.00 54.60 939 ASN B O 1
ATOM 4260 N N . ASP B 1 87 ? -2.836 93.724 102.932 1.00 54.81 940 ASP B N 1
ATOM 4261 C CA . ASP B 1 87 ? -3.299 94.349 104.169 1.00 57.92 940 ASP B CA 1
ATOM 4262 C C . ASP B 1 87 ? -3.671 93.328 105.246 1.00 54.07 940 ASP B C 1
ATOM 4263 O O . ASP B 1 87 ? -4.268 93.680 106.262 1.00 52.89 940 ASP B O 1
ATOM 4268 N N . GLY B 1 88 ? -3.291 92.069 105.037 1.00 52.00 941 GLY B N 1
ATOM 4269 C CA . GLY B 1 88 ? -3.652 91.011 105.965 1.00 52.51 941 GLY B CA 1
ATOM 4270 C C . GLY B 1 88 ? -2.498 90.088 106.304 1.00 53.69 941 GLY B C 1
ATOM 4271 O O . GLY B 1 88 ? -2.689 88.893 106.550 1.00 51.17 941 GLY B O 1
ATOM 4272 N N . ILE B 1 89 ? -1.293 90.648 106.321 1.00 56.53 942 ILE B N 1
ATOM 4273 C CA . ILE B 1 89 ? -0.084 89.861 106.522 1.00 58.98 942 ILE B CA 1
ATOM 4274 C C . ILE B 1 89 ? -0.010 89.294 107.935 1.00 58.74 942 ILE B C 1
ATOM 4275 O O . ILE B 1 89 ? 0.530 88.214 108.140 1.00 56.02 942 ILE B O 1
ATOM 4280 N N A GLN B 1 90 ? -0.544 90.030 108.906 0.29 61.29 943 GLN B N 1
ATOM 4281 N N B GLN B 1 90 ? -0.565 90.027 108.895 0.71 61.21 943 GLN B N 1
ATOM 4282 C CA A GLN B 1 90 ? -0.532 89.590 110.302 0.29 62.52 943 GLN B CA 1
ATOM 4283 C CA B GLN B 1 90 ? -0.546 89.613 110.293 0.71 62.58 943 GLN B CA 1
ATOM 4284 C C A GLN B 1 90 ? -1.267 88.271 110.494 0.29 58.96 943 GLN B C 1
ATOM 4285 C C B GLN B 1 90 ? -1.259 88.278 110.480 0.71 58.89 943 GLN B C 1
ATOM 4286 O O A GLN B 1 90 ? -0.761 87.361 111.155 0.29 57.19 943 GLN B O 1
ATOM 4287 O O B GLN B 1 90 ? -0.730 87.366 111.120 0.71 57.03 943 GLN B O 1
ATOM 4298 N N . ASN B 1 91 ? -2.459 88.171 109.916 1.00 57.80 944 ASN B N 1
ATOM 4299 C CA . ASN B 1 91 ? -3.229 86.935 109.980 1.00 56.95 944 ASN B CA 1
ATOM 4300 C C . ASN B 1 91 ? -2.527 85.812 109.219 1.00 48.81 944 ASN B C 1
ATOM 4301 O O . ASN B 1 91 ? -2.400 84.695 109.718 1.00 44.81 944 ASN B O 1
ATOM 4306 N N . TYR B 1 92 ? -2.057 86.134 108.015 1.00 46.10 945 TYR B N 1
ATOM 4307 C CA . TYR B 1 92 ? -1.361 85.175 107.157 1.00 44.34 945 TYR B CA 1
ATOM 4308 C C . TYR B 1 92 ? -0.179 84.554 107.891 1.00 44.79 945 TYR B C 1
ATOM 4309 O O . TYR B 1 92 ? -0.062 83.335 107.973 1.00 42.66 945 TYR B O 1
ATOM 4318 N N . ILE B 1 93 ? 0.666 85.401 108.469 1.00 46.97 946 ILE B N 1
ATOM 4319 C CA . ILE B 1 93 ? 1.857 84.938 109.161 1.00 49.07 946 ILE B CA 1
ATOM 4320 C C . ILE B 1 93 ? 1.518 84.091 110.387 1.00 47.62 946 ILE B C 1
ATOM 4321 O O . ILE B 1 93 ? 2.211 83.116 110.681 1.00 45.61 946 ILE B O 1
ATOM 4326 N N . HIS B 1 94 ? 0.462 84.451 111.110 1.00 48.96 947 HIS B N 1
ATOM 4327 C CA . HIS B 1 94 ? 0.267 83.862 112.434 1.00 52.61 947 HIS B CA 1
ATOM 4328 C C . HIS B 1 94 ? -0.809 82.776 112.526 1.00 48.15 947 HIS B C 1
ATOM 4329 O O . HIS B 1 94 ? -0.703 81.886 113.362 1.00 46.28 947 HIS B O 1
ATOM 4336 N N . ASN B 1 95 ? -1.819 82.809 111.667 1.00 47.57 948 ASN B N 1
ATOM 4337 C CA . ASN B 1 95 ? -2.940 81.889 111.853 1.00 48.43 948 ASN B CA 1
ATOM 4338 C C . ASN B 1 95 ? -2.756 80.564 111.130 1.00 45.25 948 ASN B C 1
ATOM 4339 O O . ASN B 1 95 ? -2.887 80.489 109.908 1.00 44.37 948 ASN B O 1
ATOM 4344 N N . GLU B 1 96 ? -2.461 79.519 111.894 1.00 43.72 949 GLU B N 1
ATOM 4345 C CA . GLU B 1 96 ? -2.388 78.162 111.347 1.00 42.31 949 GLU B CA 1
ATOM 4346 C C . GLU B 1 96 ? -3.796 77.578 111.185 1.00 40.37 949 GLU B C 1
ATOM 4347 O O . GLU B 1 96 ? -4.635 77.726 112.068 1.00 40.24 949 GLU B O 1
ATOM 4353 N N . TYR B 1 97 ? -4.057 76.929 110.054 1.00 37.83 950 TYR B N 1
ATOM 4354 C CA . TYR B 1 97 ? -5.346 76.285 109.824 1.00 37.35 950 TYR B CA 1
ATOM 4355 C C . TYR B 1 97 ? -5.156 74.890 109.254 1.00 35.84 950 TYR B C 1
ATOM 4356 O O . TYR B 1 97 ? -4.302 74.666 108.388 1.00 35.82 950 TYR B O 1
ATOM 4365 N N . THR B 1 98 ? -5.936 73.942 109.765 1.00 34.48 951 THR B N 1
ATOM 4366 C CA . THR B 1 98 ? -5.870 72.578 109.259 1.00 33.81 951 THR B CA 1
ATOM 4367 C C . THR B 1 98 ? -6.554 72.555 107.894 1.00 32.82 951 THR B C 1
ATOM 4368 O O . THR B 1 98 ? -7.533 73.285 107.682 1.00 33.73 951 THR B O 1
ATOM 4372 N N . ILE B 1 99 ? -6.035 71.760 106.959 1.00 30.15 952 ILE B N 1
ATOM 4373 C CA . ILE B 1 99 ? -6.744 71.560 105.692 1.00 30.79 952 ILE B CA 1
ATOM 4374 C C . ILE B 1 99 ? -7.148 70.099 105.492 1.00 32.13 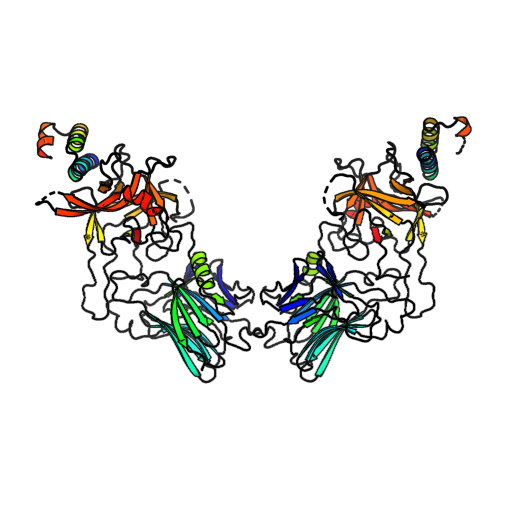952 ILE B C 1
ATOM 4375 O O . ILE B 1 99 ? -8.170 69.827 104.863 1.00 32.84 952 ILE B O 1
ATOM 4380 N N . ILE B 1 100 ? -6.356 69.163 106.022 1.00 32.19 953 ILE B N 1
ATOM 4381 C CA . ILE B 1 100 ? -6.740 67.751 106.017 1.00 32.78 953 ILE B CA 1
ATOM 4382 C C . ILE B 1 100 ? -6.400 67.145 107.364 1.00 34.56 953 ILE B C 1
ATOM 4383 O O . ILE B 1 100 ? -5.280 67.278 107.866 1.00 32.91 953 ILE B O 1
ATOM 4388 N N . ASN B 1 101 ? -7.388 66.479 107.949 1.00 33.58 954 ASN B N 1
ATOM 4389 C CA . ASN B 1 101 ? -7.277 65.950 109.296 1.00 34.98 954 ASN B CA 1
ATOM 4390 C C . ASN B 1 101 ? -7.701 64.478 109.359 1.00 33.47 954 ASN B C 1
ATOM 4391 O O . ASN B 1 101 ? -8.760 64.125 108.866 1.00 30.94 954 ASN B O 1
ATOM 4396 N N . CYS B 1 102 ? -6.881 63.633 109.971 1.00 31.86 955 CYS B N 1
ATOM 4397 C CA . CYS B 1 102 ? -7.205 62.210 110.114 1.00 31.74 955 CYS B CA 1
ATOM 4398 C C . CYS B 1 102 ? -6.895 61.780 111.528 1.00 33.24 955 CYS B C 1
ATOM 4399 O O . CYS B 1 102 ? -5.781 61.334 111.830 1.00 32.24 955 CYS B O 1
ATOM 4402 N N . MET B 1 103 ? -7.876 61.941 112.405 1.00 35.42 956 MET B N 1
ATOM 4403 C CA . MET B 1 103 ? -7.679 61.712 113.833 1.00 39.04 956 MET B CA 1
ATOM 4404 C C . MET B 1 103 ? -8.735 60.764 114.363 1.00 39.13 956 MET B C 1
ATOM 4405 O O . MET B 1 103 ? -9.875 60.769 113.899 1.00 37.79 956 MET B O 1
ATOM 4410 N N . LYS B 1 104 ? -8.344 59.952 115.334 1.00 40.47 957 LYS B N 1
ATOM 4411 C CA . LYS B 1 104 ? -9.278 59.110 116.070 1.00 43.84 957 LYS B CA 1
ATOM 4412 C C . LYS B 1 104 ? -8.732 58.934 117.471 1.00 45.02 957 LYS B C 1
ATOM 4413 O O . LYS B 1 104 ? -7.573 58.540 117.634 1.00 42.95 957 LYS B O 1
ATOM 4419 N N . ASN B 1 105 ? -9.547 59.247 118.472 1.00 47.69 958 ASN B N 1
ATOM 4420 C CA . ASN B 1 105 ? -9.113 59.209 119.873 1.00 51.67 958 ASN B CA 1
ATOM 4421 C C . ASN B 1 105 ? -7.851 60.039 120.140 1.00 51.54 958 ASN B C 1
ATOM 4422 O O . ASN B 1 105 ? -6.930 59.575 120.816 1.00 51.04 958 ASN B O 1
ATOM 4427 N N . ASN B 1 106 ? -7.822 61.254 119.600 1.00 51.45 959 ASN B N 1
ATOM 4428 C CA . ASN B 1 106 ? -6.745 62.219 119.839 1.00 51.24 959 ASN B CA 1
ATOM 4429 C C . ASN B 1 106 ? -5.373 61.767 119.341 1.00 46.45 959 ASN B C 1
ATOM 4430 O O . ASN B 1 106 ? -4.338 62.231 119.828 1.00 45.18 959 ASN B O 1
ATOM 4435 N N . SER B 1 107 ? -5.380 60.874 118.359 1.00 43.29 960 SER B N 1
ATOM 4436 C CA . SER B 1 107 ? -4.159 60.429 117.706 1.00 41.01 960 SER B CA 1
ATOM 4437 C C . SER B 1 107 ? -4.387 60.366 116.196 1.00 38.29 960 SER B C 1
ATOM 4438 O O . SER B 1 107 ? -5.506 60.146 115.749 1.00 36.58 960 SER B O 1
ATOM 4441 N N . GLY B 1 108 ? -3.329 60.560 115.411 1.00 38.59 961 GLY B N 1
ATOM 4442 C CA . GLY B 1 108 ? -3.431 60.512 113.959 1.00 37.43 961 GLY B CA 1
ATOM 4443 C C . GLY B 1 108 ? -2.486 61.465 113.252 1.00 37.11 961 GLY B C 1
ATOM 4444 O O . GLY B 1 108 ? -1.400 61.768 113.751 1.00 37.82 961 GLY B O 1
ATOM 4445 N N . TRP B 1 109 ? -2.895 61.956 112.092 1.00 35.93 962 TRP B N 1
ATOM 4446 C CA . TRP B 1 109 ? -2.076 62.925 111.378 1.00 33.47 962 TRP B CA 1
ATOM 4447 C C . TRP B 1 109 ? -2.928 64.064 110.877 1.00 33.01 962 TRP B C 1
ATOM 4448 O O . TRP B 1 109 ? -4.164 63.978 110.859 1.00 32.89 962 TRP B O 1
ATOM 4459 N N . LYS B 1 110 ? -2.262 65.158 110.519 1.00 32.05 963 LYS B N 1
ATOM 4460 C CA . LYS B 1 110 ? -2.941 66.271 109.878 1.00 33.06 963 LYS B CA 1
ATOM 4461 C C . LYS B 1 110 ? -2.002 67.064 108.971 1.00 32.80 963 LYS B C 1
ATOM 4462 O O . LYS B 1 110 ? -0.780 67.112 109.188 1.00 31.62 963 LYS B O 1
ATOM 4468 N N . ILE B 1 111 ? -2.591 67.692 107.962 1.00 32.01 964 ILE B N 1
ATOM 4469 C CA . ILE B 1 111 ? -1.879 68.628 107.126 1.00 31.43 964 ILE B CA 1
ATOM 4470 C C . ILE B 1 111 ? -2.462 70.009 107.387 1.00 33.09 964 ILE B C 1
ATOM 4471 O O . ILE B 1 111 ? -3.681 70.210 107.282 1.00 32.44 964 ILE B O 1
ATOM 4476 N N . SER B 1 112 ? -1.601 70.952 107.750 1.00 33.06 965 SER B N 1
ATOM 4477 C CA . SER B 1 112 ? -2.071 72.293 108.065 1.00 33.63 965 SER B CA 1
ATOM 4478 C C . SER B 1 112 ? -1.214 73.317 107.344 1.00 33.52 965 SER B C 1
ATOM 4479 O O . SER B 1 112 ? -0.162 72.970 106.821 1.00 32.38 965 SER B O 1
ATOM 4482 N N . ILE B 1 113 ? -1.695 74.559 107.272 1.00 33.44 966 ILE B N 1
ATOM 4483 C CA . ILE B 1 113 ? -0.955 75.656 106.650 1.00 33.92 966 ILE B CA 1
ATOM 4484 C C . ILE B 1 113 ? -0.868 76.846 107.604 1.00 34.95 966 ILE B C 1
ATOM 4485 O O . ILE B 1 113 ? -1.841 77.170 108.280 1.00 35.42 966 ILE B O 1
ATOM 4490 N N . ARG B 1 114 ? 0.302 77.471 107.689 1.00 34.94 967 ARG B N 1
ATOM 4491 C CA . ARG B 1 114 ? 0.410 78.760 108.369 1.00 36.58 967 ARG B CA 1
ATOM 4492 C C . ARG B 1 114 ? 1.158 79.698 107.465 1.00 36.45 967 ARG B C 1
ATOM 4493 O O . ARG B 1 114 ? 2.383 79.613 107.368 1.00 35.71 967 ARG B O 1
ATOM 4501 N N . GLY B 1 115 ? 0.416 80.568 106.787 1.00 36.66 968 GLY B N 1
ATOM 4502 C CA . GLY B 1 115 ? 0.997 81.472 105.812 1.00 37.16 968 GLY B CA 1
ATOM 4503 C C . GLY B 1 115 ? 1.718 80.747 104.695 1.00 37.17 968 GLY B C 1
ATOM 4504 O O . GLY B 1 115 ? 1.091 80.040 103.893 1.00 37.11 968 GLY B O 1
ATOM 4505 N N . ASN B 1 116 ? 3.036 80.937 104.652 1.00 37.23 969 ASN B N 1
ATOM 4506 C CA . ASN B 1 116 ? 3.907 80.384 103.612 1.00 37.73 969 ASN B CA 1
ATOM 4507 C C . ASN B 1 116 ? 4.525 79.054 104.017 1.00 37.91 969 ASN B C 1
ATOM 4508 O O . ASN B 1 116 ? 5.499 78.592 103.416 1.00 37.41 969 ASN B O 1
ATOM 4513 N N . ARG B 1 117 ? 3.946 78.437 105.040 1.00 37.66 970 ARG B N 1
ATOM 4514 C CA . ARG B 1 117 ? 4.439 77.171 105.544 1.00 38.32 970 ARG B CA 1
ATOM 4515 C C . ARG B 1 117 ? 3.358 76.101 105.466 1.00 38.01 970 ARG B C 1
ATOM 4516 O O . ARG B 1 117 ? 2.219 76.327 105.878 1.00 37.88 970 ARG B O 1
ATOM 4524 N N . ILE B 1 118 ? 3.707 74.945 104.912 1.00 36.02 971 ILE B N 1
ATOM 4525 C CA . ILE B 1 118 ? 2.786 73.816 104.913 1.00 35.59 971 ILE B CA 1
ATOM 4526 C C . ILE B 1 118 ? 3.386 72.753 105.811 1.00 35.33 971 ILE B C 1
ATOM 4527 O O . ILE B 1 118 ? 4.590 72.490 105.769 1.00 35.20 971 ILE B O 1
ATOM 4532 N N . ILE B 1 119 ? 2.538 72.190 106.664 1.00 33.78 972 ILE B N 1
ATOM 4533 C CA . ILE B 1 119 ? 2.988 71.425 107.821 1.00 34.57 972 ILE B CA 1
ATOM 4534 C C . ILE B 1 119 ? 2.362 70.033 107.904 1.00 33.35 972 ILE B C 1
ATOM 4535 O O . ILE B 1 119 ? 1.160 69.871 107.714 1.00 33.87 972 ILE B O 1
ATOM 4540 N N . TRP B 1 120 ? 3.195 69.039 108.181 1.00 31.81 973 TRP B N 1
ATOM 4541 C CA . TRP B 1 120 ? 2.748 67.674 108.415 1.00 32.20 973 TRP B CA 1
ATOM 4542 C C . TRP B 1 120 ? 2.922 67.379 109.896 1.00 34.68 973 TRP B C 1
ATOM 4543 O O . TRP B 1 120 ? 3.974 67.662 110.454 1.00 34.75 973 TRP B O 1
ATOM 4554 N N . THR B 1 121 ? 1.895 66.832 110.539 1.00 34.25 974 THR B N 1
ATOM 4555 C CA . THR B 1 121 ? 1.967 66.569 111.971 1.00 35.82 974 THR B CA 1
ATOM 4556 C C . THR B 1 121 ? 1.502 65.153 112.308 1.00 35.08 974 THR B C 1
ATOM 4557 O O . THR B 1 121 ? 0.481 64.700 111.803 1.00 35.01 974 THR B O 1
ATOM 4561 N N . LEU B 1 122 ? 2.282 64.447 113.118 1.00 35.11 975 LEU B N 1
ATOM 4562 C CA . LEU B 1 122 ? 1.884 63.156 113.670 1.00 34.75 975 LEU B CA 1
ATOM 4563 C C . LEU B 1 122 ? 1.633 63.291 115.161 1.00 36.65 975 LEU B C 1
ATOM 4564 O O . LEU B 1 122 ? 2.390 63.954 115.870 1.00 36.29 975 LEU B O 1
ATOM 4569 N N . ILE B 1 123 ? 0.598 62.619 115.641 1.00 37.40 976 ILE B N 1
ATOM 4570 C CA . ILE B 1 123 ? 0.290 62.572 117.068 1.00 40.51 976 ILE B CA 1
ATOM 4571 C C . ILE B 1 123 ? 0.089 61.124 117.518 1.00 40.54 976 ILE B C 1
ATOM 4572 O O . ILE B 1 123 ? -0.820 60.456 117.032 1.00 39.59 976 ILE B O 1
ATOM 4577 N N . ASP B 1 124 ? 0.929 60.622 118.418 1.00 42.63 977 ASP B N 1
ATOM 4578 C CA . ASP B 1 124 ? 0.789 59.226 118.804 1.00 44.97 977 ASP B CA 1
ATOM 4579 C C . ASP B 1 124 ? -0.218 59.084 119.944 1.00 46.13 977 ASP B C 1
ATOM 4580 O O . ASP B 1 124 ? -0.776 60.077 120.412 1.00 46.52 977 ASP B O 1
ATOM 4585 N N . ILE B 1 125 ? -0.447 57.846 120.374 1.00 46.60 978 ILE B N 1
ATOM 4586 C CA . ILE B 1 125 ? -1.437 57.527 121.407 1.00 47.32 978 ILE B CA 1
ATOM 4587 C C . ILE B 1 125 ? -1.143 58.134 122.787 1.00 49.96 978 ILE B C 1
ATOM 4588 O O . ILE B 1 125 ? -2.021 58.180 123.644 1.00 51.42 978 ILE B O 1
ATOM 4593 N N . ASN B 1 126 ? 0.096 58.562 123.009 1.00 50.79 979 ASN B N 1
ATOM 4594 C CA . ASN B 1 126 ? 0.481 59.187 124.265 1.00 53.16 979 ASN B CA 1
ATOM 4595 C C . ASN B 1 126 ? 0.436 60.709 124.175 1.00 53.71 979 ASN B C 1
ATOM 4596 O O . ASN B 1 126 ? 0.749 61.406 125.138 1.00 55.36 979 ASN B O 1
ATOM 4601 N N . GLY B 1 127 ? 0.082 61.222 123.002 1.00 52.14 980 GLY B N 1
ATOM 4602 C CA . GLY B 1 127 ? -0.021 62.654 122.805 1.00 51.09 980 GLY B CA 1
ATOM 4603 C C . GLY B 1 127 ? 1.278 63.280 122.340 1.00 50.20 980 GLY B C 1
ATOM 4604 O O . GLY B 1 127 ? 1.368 64.502 122.214 1.00 49.87 980 GLY B O 1
ATOM 4605 N N . LYS B 1 128 ? 2.293 62.455 122.091 1.00 50.09 981 LYS B N 1
ATOM 4606 C CA . LYS B 1 128 ? 3.550 62.976 121.581 1.00 51.34 981 LYS B CA 1
ATOM 4607 C C . LYS B 1 128 ? 3.370 63.435 120.137 1.00 47.73 981 LYS B C 1
ATOM 4608 O O . LYS B 1 128 ? 2.689 62.786 119.345 1.00 45.08 981 LYS B O 1
ATOM 4614 N N . THR B 1 129 ? 3.974 64.574 119.818 1.00 47.26 982 THR B N 1
ATOM 4615 C CA . THR B 1 129 ? 3.738 65.250 118.549 1.00 47.42 982 THR B CA 1
ATOM 4616 C C . THR B 1 129 ? 5.044 65.525 117.808 1.00 45.42 982 THR B C 1
ATOM 4617 O O . THR B 1 129 ? 6.006 65.998 118.402 1.00 45.90 982 THR B O 1
ATOM 4621 N N . LYS B 1 130 ? 5.079 65.233 116.512 1.00 43.68 983 LYS B N 1
ATOM 4622 C CA . LYS B 1 130 ? 6.228 65.615 115.698 1.00 42.98 983 LYS B CA 1
ATOM 4623 C C . LYS B 1 130 ? 5.748 66.228 114.389 1.00 40.29 983 LYS B C 1
ATOM 4624 O O . LYS B 1 130 ? 4.736 65.809 113.825 1.00 37.85 983 LYS B O 1
ATOM 4630 N N . SER B 1 131 ? 6.492 67.205 113.892 1.00 40.05 984 SER B N 1
ATOM 4631 C CA . SER B 1 131 ? 6.142 67.855 112.638 1.00 40.24 984 SER B CA 1
ATOM 4632 C C . SER B 1 131 ? 7.341 67.976 111.707 1.00 38.66 984 SER B C 1
ATOM 4633 O O . SER B 1 131 ? 8.499 67.954 112.139 1.00 38.66 984 SER B O 1
ATOM 4636 N N . VAL B 1 132 ? 7.047 68.075 110.421 1.00 35.93 985 VAL B N 1
ATOM 4637 C CA . VAL B 1 132 ? 8.034 68.456 109.437 1.00 35.71 985 VAL B CA 1
ATOM 4638 C C . VAL B 1 132 ? 7.312 69.415 108.508 1.00 35.62 985 VAL B C 1
ATOM 4639 O O . VAL B 1 132 ? 6.125 69.231 108.244 1.00 33.43 985 VAL B O 1
ATOM 4643 N N . PHE B 1 133 ? 7.999 70.445 108.017 1.00 34.28 986 PHE B N 1
ATOM 4644 C CA . PHE B 1 133 ? 7.312 71.438 107.201 1.00 34.59 986 PHE B CA 1
ATOM 4645 C C . PHE B 1 133 ? 8.154 71.960 106.048 1.00 33.69 986 PHE B C 1
ATOM 4646 O O . PHE B 1 133 ? 9.383 71.813 106.026 1.00 35.02 986 PHE B O 1
ATOM 4654 N N . PHE B 1 134 ? 7.469 72.568 105.091 1.00 32.21 987 PHE B N 1
ATOM 4655 C CA . PHE B 1 134 ? 8.110 73.266 103.994 1.00 33.46 987 PHE B CA 1
ATOM 4656 C C . PHE B 1 134 ? 7.656 74.715 104.029 1.00 35.10 987 PHE B C 1
ATOM 4657 O O . PHE B 1 134 ? 6.455 75.012 103.974 1.00 33.76 987 PHE B O 1
ATOM 4665 N N . GLU B 1 135 ? 8.626 75.619 104.104 1.00 37.08 988 GLU B N 1
ATOM 4666 C CA . GLU B 1 135 ? 8.337 77.054 104.102 1.00 39.25 988 GLU B CA 1
ATOM 4667 C C . GLU B 1 135 ? 8.972 77.690 102.885 1.00 38.80 988 GLU B C 1
ATOM 4668 O O . GLU B 1 135 ? 10.170 77.533 102.670 1.00 39.57 988 GLU B O 1
ATOM 4674 N N . TYR B 1 136 ? 8.180 78.369 102.065 1.00 38.12 989 TYR B N 1
ATOM 4675 C CA . TYR B 1 136 ? 8.741 79.086 100.933 1.00 38.72 989 TYR B CA 1
ATOM 4676 C C . TYR B 1 136 ? 8.856 80.578 101.233 1.00 39.57 989 TYR B C 1
ATOM 4677 O O . TYR B 1 136 ? 8.033 81.155 101.944 1.00 39.08 989 TYR B O 1
ATOM 4686 N N . ASN B 1 137 ? 9.881 81.187 100.659 1.00 42.00 990 ASN B N 1
ATOM 4687 C CA . ASN B 1 137 ? 10.190 82.591 100.879 1.00 46.55 990 ASN B CA 1
ATOM 4688 C C . ASN B 1 137 ? 9.072 83.507 100.365 1.00 42.54 990 ASN B C 1
ATOM 4689 O O . ASN B 1 137 ? 8.465 83.257 99.316 1.00 40.27 990 ASN B O 1
ATOM 4694 N N . ILE B 1 138 ? 8.767 84.555 101.114 1.00 41.84 991 ILE B N 1
ATOM 4695 C CA . ILE B 1 138 ? 7.801 85.538 100.633 1.00 41.98 991 ILE B CA 1
ATOM 4696 C C . ILE B 1 138 ? 8.436 86.909 100.362 1.00 44.63 991 ILE B C 1
ATOM 4697 O O . ILE B 1 138 ? 7.759 87.939 100.421 1.00 43.57 991 ILE B O 1
ATOM 4702 N N . ARG B 1 139 ? 9.728 86.921 100.051 1.00 46.84 992 ARG B N 1
ATOM 4703 C CA . ARG B 1 139 ? 10.401 88.173 99.732 1.00 50.70 992 ARG B CA 1
ATOM 4704 C C . ARG B 1 139 ? 11.086 88.122 98.352 1.00 50.16 992 ARG B C 1
ATOM 4705 O O . ARG B 1 139 ? 11.779 89.061 97.958 1.00 49.47 992 ARG B O 1
ATOM 4713 N N . GLU B 1 140 ? 10.856 87.037 97.613 1.00 48.56 993 GLU B N 1
ATOM 4714 C CA . GLU B 1 140 ? 11.396 86.858 96.261 1.00 50.54 993 GLU B CA 1
ATOM 4715 C C . GLU B 1 140 ? 10.727 87.746 95.217 1.00 44.81 993 GLU B C 1
ATOM 4716 O O . GLU B 1 140 ? 9.505 87.921 95.230 1.00 41.78 993 GLU B O 1
ATOM 4722 N N . ASP B 1 141 ? 11.519 88.252 94.274 1.00 43.06 994 ASP B N 1
ATOM 4723 C CA . ASP B 1 141 ? 10.968 88.994 93.147 1.00 42.47 994 ASP B CA 1
ATOM 4724 C C . ASP B 1 141 ? 9.929 88.161 92.393 1.00 38.99 994 ASP B C 1
ATOM 4725 O O . ASP B 1 141 ? 8.857 88.653 92.065 1.00 37.75 994 ASP B O 1
ATOM 4730 N N . ILE B 1 142 ? 10.282 86.911 92.099 1.00 37.19 995 ILE B N 1
ATOM 4731 C CA . ILE B 1 142 ? 9.383 85.985 91.432 1.00 37.35 995 ILE B CA 1
ATOM 4732 C C . ILE B 1 142 ? 9.441 84.666 92.179 1.00 38.00 995 ILE B C 1
ATOM 4733 O O . ILE B 1 142 ? 10.508 84.062 92.285 1.00 38.16 995 ILE B O 1
ATOM 4738 N N . SER B 1 143 ? 8.308 84.229 92.721 1.00 36.49 996 SER B N 1
ATOM 4739 C CA . SER B 1 143 ? 8.285 83.002 93.508 1.00 36.59 996 SER B CA 1
ATOM 4740 C C . SER B 1 143 ? 7.845 81.833 92.637 1.00 36.58 996 SER B C 1
ATOM 4741 O O . SER B 1 143 ? 6.931 81.974 91.818 1.00 35.16 996 SER B O 1
ATOM 4744 N N . GLU B 1 144 ? 8.499 80.691 92.815 1.00 38.98 997 GLU B N 1
ATOM 4745 C CA . GLU B 1 144 ? 8.090 79.468 92.137 1.00 43.03 997 GLU B CA 1
ATOM 4746 C C . GLU B 1 144 ? 6.898 78.780 92.810 1.00 36.29 997 GLU B C 1
ATOM 4747 O O . GLU B 1 144 ? 6.311 77.873 92.235 1.00 32.77 997 GLU B O 1
ATOM 4753 N N . TYR B 1 145 ? 6.556 79.219 94.018 1.00 33.95 998 TYR B N 1
ATOM 4754 C CA . TYR B 1 145 ? 5.605 78.510 94.857 1.00 31.98 998 TYR B CA 1
ATOM 4755 C C . TYR B 1 145 ? 4.316 79.270 95.142 1.00 31.72 998 TYR B C 1
ATOM 4756 O O . TYR B 1 145 ? 3.234 78.679 95.128 1.00 30.44 998 TYR B O 1
ATOM 4765 N N . ILE B 1 146 ? 4.420 80.576 95.381 1.00 32.09 999 ILE B N 1
ATOM 4766 C CA . ILE B 1 146 ? 3.247 81.358 95.781 1.00 32.95 999 ILE B CA 1
ATOM 4767 C C . ILE B 1 146 ? 2.161 81.367 94.714 1.00 33.04 999 ILE B C 1
ATOM 4768 O O . ILE B 1 146 ? 2.356 81.851 93.592 1.00 33.98 999 ILE B O 1
ATOM 4773 N N . ASN B 1 147 ? 1.002 80.829 95.088 1.00 33.03 1000 ASN B N 1
ATOM 4774 C CA . ASN B 1 147 ? -0.162 80.698 94.201 1.00 32.07 1000 ASN B CA 1
ATOM 4775 C C . ASN B 1 147 ? 0.094 79.853 92.959 1.00 31.63 1000 ASN B C 1
ATOM 4776 O O . ASN B 1 147 ? -0.645 79.934 91.983 1.00 31.75 1000 ASN B O 1
ATOM 4781 N N . ARG B 1 148 ? 1.135 79.039 92.979 1.00 30.82 1001 ARG B N 1
ATOM 4782 C CA . ARG B 1 148 ? 1.418 78.193 91.825 1.00 31.35 1001 ARG B CA 1
ATOM 4783 C C . ARG B 1 148 ? 1.300 76.709 92.212 1.00 31.21 1001 ARG B C 1
ATOM 4784 O O . ARG B 1 148 ? 1.629 76.323 93.330 1.00 31.97 1001 ARG B O 1
ATOM 4792 N N . TRP B 1 149 ? 0.790 75.888 91.299 1.00 29.08 1002 TRP B N 1
ATOM 4793 C CA . TRP B 1 149 ? 0.680 74.455 91.563 1.00 28.23 1002 TRP B CA 1
ATOM 4794 C C . TRP B 1 149 ? 2.059 73.882 91.873 1.00 27.33 1002 TRP B C 1
ATOM 4795 O O . TRP B 1 149 ? 2.975 74.074 91.077 1.00 27.04 1002 TRP B O 1
ATOM 4806 N N . PHE B 1 150 ? 2.204 73.202 93.012 1.00 26.02 1003 PHE B N 1
ATOM 4807 C CA . PHE B 1 150 ? 3.406 72.393 93.258 1.00 27.28 1003 PHE B CA 1
ATOM 4808 C C . PHE B 1 150 ? 3.040 71.083 93.940 1.00 27.35 1003 PHE B C 1
ATOM 4809 O O . PHE B 1 150 ? 1.935 70.926 94.488 1.00 26.11 1003 PHE B O 1
ATOM 4817 N N . PHE B 1 151 ? 3.989 70.150 93.883 1.00 28.72 1004 PHE B N 1
ATOM 4818 C CA . PHE B 1 151 ? 3.782 68.750 94.253 1.00 28.32 1004 PHE B CA 1
ATOM 4819 C C . PHE B 1 151 ? 4.359 68.434 95.622 1.00 29.07 1004 PHE B C 1
ATOM 4820 O O . PHE B 1 151 ? 5.548 68.638 95.869 1.00 29.94 1004 PHE B O 1
ATOM 4828 N N . VAL B 1 152 ? 3.521 67.941 96.521 1.00 28.00 1005 VAL B N 1
ATOM 4829 C CA . VAL B 1 152 ? 3.970 67.588 97.860 1.00 27.45 1005 VAL B CA 1
ATOM 4830 C C . VAL B 1 152 ? 4.004 66.071 98.016 1.00 28.94 1005 VAL B C 1
ATOM 4831 O O . VAL B 1 152 ? 3.102 65.388 97.555 1.00 28.36 1005 VAL B O 1
ATOM 4835 N N . THR B 1 153 ? 5.044 65.542 98.644 1.00 28.26 1006 THR B N 1
ATOM 4836 C CA . THR B 1 153 ? 5.010 64.159 99.091 1.00 28.16 1006 THR B CA 1
ATOM 4837 C C . THR B 1 153 ? 5.584 64.095 100.487 1.00 29.59 1006 THR B C 1
ATOM 4838 O O . THR B 1 153 ? 6.655 64.642 100.755 1.00 29.55 1006 THR B O 1
ATOM 4842 N N . ILE B 1 154 ? 4.867 63.429 101.381 1.00 28.73 1007 ILE B N 1
ATOM 4843 C CA . ILE B 1 154 ? 5.329 63.244 102.743 1.00 28.99 1007 ILE B CA 1
ATOM 4844 C C . ILE B 1 154 ? 5.557 61.769 102.944 1.00 30.06 1007 ILE B C 1
ATOM 4845 O O . ILE B 1 154 ? 4.702 60.957 102.555 1.00 29.31 1007 ILE B O 1
ATOM 4850 N N . THR B 1 155 ? 6.699 61.394 103.526 1.00 28.86 1008 THR B N 1
ATOM 4851 C CA . THR B 1 155 ? 6.900 59.970 103.809 1.00 28.68 1008 THR B CA 1
ATOM 4852 C C . THR B 1 155 ? 7.249 59.782 105.283 1.00 30.23 1008 THR B C 1
ATOM 4853 O O . THR B 1 155 ? 7.815 60.677 105.928 1.00 31.09 1008 THR B O 1
ATOM 4857 N N . ASN B 1 156 ? 6.881 58.621 105.814 1.00 30.71 1009 ASN B N 1
ATOM 4858 C CA . ASN B 1 156 ? 7.087 58.306 107.217 1.00 31.29 1009 ASN B CA 1
ATOM 4859 C C . ASN B 1 156 ? 7.620 56.889 107.368 1.00 31.79 1009 ASN B C 1
ATOM 4860 O O . ASN B 1 156 ? 7.059 55.969 106.786 1.00 28.50 1009 ASN B O 1
ATOM 4865 N N . ASN B 1 157 ? 8.695 56.706 108.135 1.00 30.77 1010 ASN B N 1
ATOM 4866 C CA . ASN B 1 157 ? 9.019 55.366 108.627 1.00 32.44 1010 ASN B CA 1
ATOM 4867 C C . ASN B 1 157 ? 9.338 55.432 110.103 1.00 35.56 1010 ASN B C 1
ATOM 4868 O O . ASN B 1 157 ? 9.001 56.408 110.777 1.00 34.98 1010 ASN B O 1
ATOM 4873 N N . LEU B 1 158 ? 9.987 54.382 110.594 1.00 39.53 1011 LEU B N 1
ATOM 4874 C CA . LEU B 1 158 ? 10.384 54.267 111.988 1.00 45.00 1011 LEU B CA 1
ATOM 4875 C C . LEU B 1 158 ? 11.209 55.474 112.463 1.00 43.01 1011 LEU B C 1
ATOM 4876 O O . LEU B 1 158 ? 11.064 55.932 113.599 1.00 42.26 1011 LEU B O 1
ATOM 4881 N N . ASN B 1 159 ? 12.042 56.011 111.577 1.00 41.09 1012 ASN B N 1
ATOM 4882 C CA . ASN B 1 159 ? 13.014 57.036 111.964 1.00 40.97 1012 ASN B CA 1
ATOM 4883 C C . ASN B 1 159 ? 12.707 58.460 111.500 1.00 37.61 1012 ASN B C 1
ATOM 4884 O O . ASN B 1 159 ? 13.045 59.419 112.189 1.00 38.56 1012 ASN B O 1
ATOM 4889 N N . ASN B 1 160 ? 12.103 58.588 110.323 1.00 42.21 1013 ASN B N 1
ATOM 4890 C CA . ASN B 1 160 ? 11.992 59.884 109.666 1.00 35.69 1013 ASN B CA 1
ATOM 4891 C C . ASN B 1 160 ? 10.606 60.256 109.140 1.00 34.14 1013 ASN B C 1
ATOM 4892 O O . ASN B 1 160 ? 9.865 59.406 108.646 1.00 33.52 1013 ASN B O 1
ATOM 4897 N N . ALA B 1 161 ? 10.280 61.544 109.232 1.00 33.69 1014 ALA B N 1
ATOM 4898 C CA . ALA B 1 161 ? 9.188 62.137 108.470 1.00 32.32 1014 ALA B CA 1
ATOM 4899 C C . ALA B 1 161 ? 9.809 63.156 107.541 1.00 32.32 1014 ALA B C 1
ATOM 4900 O O . ALA B 1 161 ? 10.427 64.125 107.982 1.00 33.61 1014 ALA B O 1
ATOM 4902 N N . LYS B 1 162 ? 9.649 62.925 106.249 1.00 30.93 1015 LYS B N 1
ATOM 4903 C CA . LYS B 1 162 ? 10.293 63.758 105.238 1.00 32.34 1015 LYS B CA 1
ATOM 4904 C C . LYS B 1 162 ? 9.269 64.502 104.404 1.00 31.10 1015 LYS B C 1
ATOM 4905 O O . LYS B 1 162 ? 8.198 63.967 104.103 1.00 29.70 1015 LYS B O 1
ATOM 4911 N N . ILE B 1 163 ? 9.575 65.736 104.024 1.00 31.63 1016 ILE B N 1
ATOM 4912 C CA . ILE B 1 163 ? 8.744 66.374 103.023 1.00 34.23 1016 ILE B CA 1
ATOM 4913 C C . ILE B 1 163 ? 9.561 66.633 101.782 1.00 31.14 1016 ILE B C 1
ATOM 4914 O O . ILE B 1 163 ? 10.679 67.178 101.845 1.00 29.23 1016 ILE B O 1
ATOM 4919 N N . TYR B 1 164 ? 8.992 66.216 100.662 1.00 27.96 1017 TYR B N 1
ATOM 4920 C CA . TYR B 1 164 ? 9.548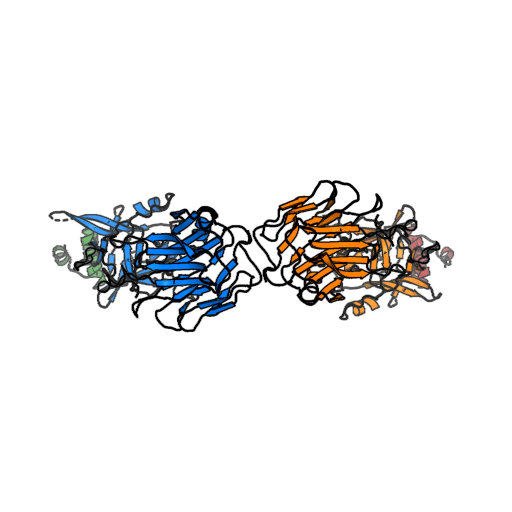 66.453 99.352 1.00 27.71 1017 TYR B CA 1
ATOM 4921 C C . TYR B 1 164 ? 8.703 67.479 98.622 1.00 30.77 1017 TYR B C 1
ATOM 4922 O O . TYR B 1 164 ? 7.480 67.478 98.750 1.00 28.39 1017 TYR B O 1
ATOM 4931 N N . ILE B 1 165 ? 9.350 68.355 97.864 1.00 29.17 1018 ILE B N 1
ATOM 4932 C CA . ILE B 1 165 ? 8.629 69.317 97.044 1.00 28.61 1018 ILE B CA 1
ATOM 4933 C C . ILE B 1 165 ? 9.121 69.196 95.614 1.00 29.61 1018 ILE B C 1
ATOM 4934 O O . ILE B 1 165 ? 10.339 69.271 95.357 1.00 29.65 1018 ILE B O 1
ATOM 4939 N N . ASN B 1 166 ? 8.182 68.974 94.703 1.00 28.75 1019 ASN B N 1
ATOM 4940 C CA . ASN B 1 166 ? 8.484 68.763 93.293 1.00 28.34 1019 ASN B CA 1
ATOM 4941 C C . ASN B 1 166 ? 9.584 67.705 93.138 1.00 30.04 1019 ASN B C 1
ATOM 4942 O O . ASN B 1 166 ? 10.521 67.851 92.341 1.00 30.17 1019 ASN B O 1
ATOM 4947 N N . GLY B 1 167 ? 9.480 66.660 93.949 1.00 29.99 1020 GLY B N 1
ATOM 4948 C CA . GLY B 1 167 ? 10.360 65.522 93.813 1.00 31.16 1020 GLY B CA 1
ATOM 4949 C C . GLY B 1 167 ? 11.665 65.646 94.571 1.00 34.37 1020 GLY B C 1
ATOM 4950 O O . GLY B 1 167 ? 12.447 64.706 94.593 1.00 35.84 1020 GLY B O 1
ATOM 4951 N N . LYS B 1 168 ? 11.923 66.796 95.181 1.00 34.20 1021 LYS B N 1
ATOM 4952 C CA . LYS B 1 168 ? 13.212 66.985 95.844 1.00 39.37 1021 LYS B CA 1
ATOM 4953 C C . LYS B 1 168 ? 13.067 67.070 97.357 1.00 35.09 1021 LYS B C 1
ATOM 4954 O O . LYS B 1 168 ? 12.159 67.712 97.859 1.00 32.14 1021 LYS B O 1
ATOM 4960 N N . LEU B 1 169 ? 13.950 66.396 98.085 1.00 32.51 1022 LEU B N 1
ATOM 4961 C CA . LEU B 1 169 ? 13.856 66.392 99.536 1.00 31.99 1022 LEU B CA 1
ATOM 4962 C C . LEU B 1 169 ? 14.064 67.810 100.077 1.00 32.58 1022 LEU B C 1
ATOM 4963 O O . LEU B 1 169 ? 15.077 68.452 99.773 1.00 31.94 1022 LEU B O 1
ATOM 4968 N N . GLU B 1 170 ? 13.110 68.305 100.868 1.00 32.33 1023 GLU B N 1
ATOM 4969 C CA . GLU B 1 170 ? 13.209 69.661 101.433 1.00 34.19 1023 GLU B CA 1
ATOM 4970 C C . GLU B 1 170 ? 13.595 69.645 102.896 1.00 34.35 1023 GLU B C 1
ATOM 4971 O O . GLU B 1 170 ? 14.365 70.491 103.335 1.00 34.00 1023 GLU B O 1
ATOM 4977 N N . SER B 1 171 ? 13.026 68.715 103.660 1.00 33.99 1024 SER B N 1
ATOM 4978 C CA . SER B 1 171 ? 13.222 68.691 105.108 1.00 36.84 1024 SER B CA 1
ATOM 4979 C C . SER B 1 171 ? 12.949 67.314 105.715 1.00 37.06 1024 SER B C 1
ATOM 4980 O O . SER B 1 171 ? 12.242 66.506 105.130 1.00 31.87 1024 SER B O 1
ATOM 4983 N N . ASN B 1 172 ? 13.512 67.074 106.898 1.00 39.03 1025 ASN B N 1
ATOM 4984 C CA . ASN B 1 172 ? 13.414 65.792 107.605 1.00 41.29 1025 ASN B CA 1
ATOM 4985 C C . ASN B 1 172 ? 13.338 65.990 109.108 1.00 40.64 1025 ASN B C 1
ATOM 4986 O O . ASN B 1 172 ? 14.064 66.808 109.683 1.00 40.07 1025 ASN B O 1
ATOM 4991 N N . THR B 1 173 ? 12.453 65.228 109.744 1.00 38.50 1026 THR B N 1
ATOM 4992 C CA . THR B 1 173 ? 12.311 65.265 111.199 1.00 38.95 1026 THR B CA 1
ATOM 4993 C C . THR B 1 173 ? 12.508 63.877 111.793 1.00 39.52 1026 THR B C 1
ATOM 4994 O O . THR B 1 173 ? 11.887 62.898 111.355 1.00 36.47 1026 THR B O 1
ATOM 4998 N N . ASP B 1 174 ? 13.354 63.804 112.818 1.00 41.18 1027 ASP B N 1
ATOM 4999 C CA . ASP B 1 174 ? 13.588 62.557 113.541 1.00 44.91 1027 ASP B CA 1
ATOM 5000 C C . ASP B 1 174 ? 12.314 62.223 114.312 1.00 43.32 1027 ASP B C 1
ATOM 5001 O O . ASP B 1 174 ? 11.881 62.988 115.175 1.00 42.50 1027 ASP B O 1
ATOM 5006 N N . ILE B 1 175 ? 11.724 61.071 114.025 1.00 43.01 1028 ILE B N 1
ATOM 5007 C CA . ILE B 1 175 ? 10.517 60.684 114.743 1.00 43.59 1028 ILE B CA 1
ATOM 5008 C C . ILE B 1 175 ? 10.687 59.319 115.413 1.00 46.82 1028 ILE B C 1
ATOM 5009 O O . ILE B 1 175 ? 9.735 58.549 115.507 1.00 46.78 1028 ILE B O 1
ATOM 5014 N N . LYS B 1 176 ? 11.893 59.014 115.887 1.00 49.69 1029 LYS B N 1
ATOM 5015 C CA . LYS B 1 176 ? 12.104 57.732 116.565 1.00 54.56 1029 LYS B CA 1
ATOM 5016 C C . LYS B 1 176 ? 11.263 57.645 117.828 1.00 54.87 1029 LYS B C 1
ATOM 5017 O O . LYS B 1 176 ? 10.876 56.556 118.250 1.00 55.08 1029 LYS B O 1
ATOM 5023 N N . ASP B 1 177 ? 10.982 58.797 118.431 1.00 56.08 1030 ASP B N 1
ATOM 5024 C CA . ASP B 1 177 ? 10.328 58.819 119.734 1.00 59.08 1030 ASP B CA 1
ATOM 5025 C C . ASP B 1 177 ? 8.815 58.734 119.674 1.00 57.61 1030 ASP B C 1
ATOM 5026 O O . ASP B 1 177 ? 8.169 58.549 120.705 1.00 58.20 1030 ASP B O 1
ATOM 5031 N N . ILE B 1 178 ? 8.226 58.836 118.489 1.00 55.27 1031 ILE B N 1
ATOM 5032 C CA . ILE B 1 178 ? 6.777 58.698 118.453 1.00 54.42 1031 ILE B CA 1
ATOM 5033 C C . ILE B 1 178 ? 6.463 57.215 118.411 1.00 56.00 1031 ILE B C 1
ATOM 5034 O O . ILE B 1 178 ? 7.204 56.417 117.825 1.00 55.62 1031 ILE B O 1
ATOM 5039 N N . ARG B 1 179 ? 5.364 56.861 119.060 1.00 55.48 1032 ARG B N 1
ATOM 5040 C CA . ARG B 1 179 ? 4.944 55.483 119.195 1.00 55.62 1032 ARG B CA 1
ATOM 5041 C C . ARG B 1 179 ? 3.784 55.277 118.245 1.00 50.23 1032 ARG B C 1
ATOM 5042 O O . ARG B 1 179 ? 3.743 55.900 117.185 1.00 46.98 1032 ARG B O 1
ATOM 5050 N N . GLU B 1 180 ? 2.833 54.432 118.623 1.00 49.85 1033 GLU B N 1
ATOM 5051 C CA . GLU B 1 180 ? 1.745 54.093 117.721 1.00 49.00 1033 GLU B CA 1
ATOM 5052 C C . GLU B 1 180 ? 0.917 55.318 117.357 1.00 46.22 1033 GLU B C 1
ATOM 5053 O O . GLU B 1 180 ? 0.531 56.104 118.222 1.00 43.89 1033 GLU B O 1
ATOM 5059 N N . VAL B 1 181 ? 0.651 55.482 116.065 1.00 46.12 1034 VAL B N 1
ATOM 5060 C CA . VAL B 1 181 ? -0.270 56.522 115.639 1.00 46.68 1034 VAL B CA 1
ATOM 5061 C C . VAL B 1 181 ? -1.517 55.892 115.026 1.00 43.51 1034 VAL B C 1
ATOM 5062 O O . VAL B 1 181 ? -1.447 55.109 114.075 1.00 42.19 1034 VAL B O 1
ATOM 5066 N N . ILE B 1 182 ? -2.670 56.257 115.577 1.00 42.01 1035 ILE B N 1
ATOM 5067 C CA . ILE B 1 182 ? -3.934 55.709 115.119 1.00 40.52 1035 ILE B CA 1
ATOM 5068 C C . ILE B 1 182 ? -4.202 56.222 113.717 1.00 38.62 1035 ILE B C 1
ATOM 5069 O O . ILE B 1 182 ? -4.222 57.431 113.499 1.00 37.13 1035 ILE B O 1
ATOM 5074 N N . ALA B 1 183 ? -4.396 55.307 112.772 1.00 38.71 1036 ALA B N 1
ATOM 5075 C CA . ALA B 1 183 ? -4.430 55.669 111.355 1.00 39.08 1036 ALA B CA 1
ATOM 5076 C C . ALA B 1 183 ? -5.788 55.495 110.686 1.00 38.46 1036 ALA B C 1
ATOM 5077 O O . ALA B 1 183 ? -5.952 55.881 109.528 1.00 37.46 1036 ALA B O 1
ATOM 5079 N N . ASN B 1 184 ? -6.760 54.939 111.406 1.00 38.58 1037 ASN B N 1
ATOM 5080 C CA . ASN B 1 184 ? -8.021 54.549 110.779 1.00 40.60 1037 ASN B CA 1
ATOM 5081 C C . ASN B 1 184 ? -9.174 55.562 110.919 1.00 38.84 1037 ASN B C 1
ATOM 5082 O O . ASN B 1 184 ? -10.302 55.277 110.508 1.00 39.58 1037 ASN B O 1
ATOM 5087 N N . GLY B 1 185 ? -8.891 56.741 111.462 1.00 38.13 1038 GLY B N 1
ATOM 5088 C CA . GLY B 1 185 ? -9.916 57.768 111.589 1.00 36.92 1038 GLY B CA 1
ATOM 5089 C C . GLY B 1 185 ? -10.481 58.213 110.254 1.00 34.66 1038 GLY B C 1
ATOM 5090 O O . GLY B 1 185 ? -9.940 57.880 109.193 1.00 32.94 1038 GLY B O 1
ATOM 5091 N N . GLU B 1 186 ? -11.593 58.947 110.296 1.00 35.44 1039 GLU B N 1
ATOM 5092 C CA . GLU B 1 186 ? -12.117 59.583 109.098 1.00 34.73 1039 GLU B CA 1
ATOM 5093 C C . GLU B 1 186 ? -11.100 60.596 108.586 1.00 32.87 1039 GLU B C 1
ATOM 5094 O O . GLU B 1 186 ? -10.346 61.176 109.371 1.00 33.13 1039 GLU B O 1
ATOM 5100 N N . ILE B 1 187 ? -11.057 60.781 107.271 1.00 29.71 1040 ILE B N 1
ATOM 5101 C CA . ILE B 1 187 ? -10.176 61.778 106.688 1.00 28.90 1040 ILE B CA 1
ATOM 5102 C C . ILE B 1 187 ? -11.054 62.920 106.249 1.00 32.62 1040 ILE B C 1
ATOM 5103 O O . ILE B 1 187 ? -11.900 62.757 105.364 1.00 33.10 1040 ILE B O 1
ATOM 5108 N N . ILE B 1 188 ? -10.867 64.067 106.896 1.00 33.53 1041 ILE B N 1
ATOM 5109 C CA . ILE B 1 188 ? -11.703 65.228 106.648 1.00 32.83 1041 ILE B CA 1
ATOM 5110 C C . ILE B 1 188 ? -10.922 66.310 105.897 1.00 33.20 1041 ILE B C 1
ATOM 5111 O O . ILE B 1 188 ? -9.946 66.853 106.419 1.00 31.70 1041 ILE B O 1
ATOM 5116 N N . PHE B 1 189 ? -11.352 66.586 104.668 1.00 33.06 1042 PHE B N 1
ATOM 5117 C CA . PHE B 1 189 ? -10.807 67.654 103.846 1.00 30.20 1042 PHE B CA 1
ATOM 5118 C C . PHE B 1 189 ? -11.648 68.897 104.106 1.00 32.72 1042 PHE B C 1
ATOM 5119 O O . PHE B 1 189 ? -12.801 68.940 103.698 1.00 29.51 1042 PHE B O 1
ATOM 5127 N N . LYS B 1 190 ? -11.082 69.881 104.802 1.00 31.57 1043 LYS B N 1
ATOM 5128 C CA . LYS B 1 190 ? -11.834 71.077 105.188 1.00 31.51 1043 LYS B CA 1
ATOM 5129 C C . LYS B 1 190 ? -10.927 72.122 105.806 1.00 32.59 1043 LYS B C 1
ATOM 5130 O O . LYS B 1 190 ? -10.078 71.788 106.633 1.00 32.53 1043 LYS B O 1
ATOM 5136 N N . LEU B 1 191 ? -11.123 73.389 105.435 1.00 32.60 1044 LEU B N 1
ATOM 5137 C CA . LEU B 1 191 ? -10.409 74.473 106.108 1.00 33.67 1044 LEU B CA 1
ATOM 5138 C C . LEU B 1 191 ? -10.922 74.584 107.540 1.00 36.26 1044 LEU B C 1
ATOM 5139 O O . LEU B 1 191 ? -12.125 74.716 107.781 1.00 37.09 1044 LEU B O 1
ATOM 5144 N N . ASP B 1 192 ? -10.000 74.521 108.484 1.00 38.51 1045 ASP B N 1
ATOM 5145 C CA . ASP B 1 192 ? -10.339 74.434 109.891 1.00 46.63 1045 ASP B CA 1
ATOM 5146 C C . ASP B 1 192 ? -9.360 75.247 110.715 1.00 44.69 1045 ASP B C 1
ATOM 5147 O O . ASP B 1 192 ? -8.227 74.828 110.963 1.00 42.38 1045 ASP B O 1
ATOM 5152 N N . GLY B 1 193 ? -9.815 76.402 111.160 1.00 47.45 1046 GLY B N 1
ATOM 5153 C CA . GLY B 1 193 ? -8.974 77.307 111.908 1.00 49.83 1046 GLY B CA 1
ATOM 5154 C C . GLY B 1 193 ? -9.539 78.700 111.768 1.00 53.58 1046 GLY B C 1
ATOM 5155 O O . GLY B 1 193 ? -10.609 78.897 111.201 1.00 56.95 1046 GLY B O 1
ATOM 5156 N N . ASP B 1 194 ? -8.808 79.671 112.284 1.00 55.47 1047 ASP B N 1
ATOM 5157 C CA . ASP B 1 194 ? -9.236 81.055 112.246 1.00 58.18 1047 ASP B CA 1
ATOM 5158 C C . ASP B 1 194 ? -8.845 81.696 110.911 1.00 56.38 1047 ASP B C 1
ATOM 5159 O O . ASP B 1 194 ? -7.872 82.445 110.828 1.00 56.12 1047 ASP B O 1
ATOM 5164 N N . ILE B 1 195 ? -9.596 81.371 109.863 1.00 54.82 1048 ILE B N 1
ATOM 5165 C CA . ILE B 1 195 ? -9.273 81.805 108.506 1.00 53.74 1048 ILE B CA 1
ATOM 5166 C C . ILE B 1 195 ? -10.128 82.992 108.077 1.00 54.99 1048 ILE B C 1
ATOM 5167 O O . ILE B 1 195 ? -11.235 83.170 108.575 1.00 56.65 1048 ILE B O 1
ATOM 5172 N N . ASP B 1 196 ? -9.619 83.801 107.153 1.00 56.27 1049 ASP B N 1
ATOM 5173 C CA . ASP B 1 196 ? -10.443 84.841 106.553 1.00 60.80 1049 ASP B CA 1
ATOM 5174 C C . ASP B 1 196 ? -11.548 84.207 105.733 1.00 56.49 1049 ASP B C 1
ATOM 5175 O O . ASP B 1 196 ? -11.375 83.112 105.193 1.00 51.33 1049 ASP B O 1
ATOM 5180 N N . ARG B 1 197 ? -12.666 84.921 105.627 1.00 58.18 1050 ARG B N 1
ATOM 5181 C CA . ARG B 1 197 ? -13.799 84.517 104.810 1.00 59.42 1050 ARG B CA 1
ATOM 5182 C C . ARG B 1 197 ? -13.395 84.191 103.380 1.00 53.46 1050 ARG B C 1
ATOM 5183 O O . ARG B 1 197 ? -13.994 83.333 102.730 1.00 51.51 1050 ARG B O 1
ATOM 5191 N N . THR B 1 198 ? -12.400 84.910 102.884 1.00 51.71 1051 THR B N 1
ATOM 5192 C CA . THR B 1 198 ? -11.957 84.770 101.507 1.00 49.71 1051 THR B CA 1
ATOM 5193 C C . THR B 1 198 ? -10.906 83.671 101.316 1.00 46.33 1051 THR B C 1
ATOM 5194 O O . THR B 1 198 ? -10.471 83.427 100.199 1.00 45.57 1051 THR B O 1
ATOM 5198 N N . GLN B 1 199 ? -10.464 83.052 102.404 1.00 45.75 1052 GLN B N 1
ATOM 5199 C CA . GLN B 1 199 ? -9.438 82.009 102.317 1.00 43.31 1052 GLN B CA 1
ATOM 5200 C C . GLN B 1 199 ? -9.916 80.778 101.527 1.00 41.01 1052 GLN B C 1
ATOM 5201 O O . GLN B 1 199 ? -11.061 80.333 101.655 1.00 40.05 1052 GLN B O 1
ATOM 5207 N N . PHE B 1 200 ? -9.025 80.247 100.700 1.00 39.87 1053 PHE B N 1
ATOM 5208 C CA . PHE B 1 200 ? -9.274 78.990 100.013 1.00 38.92 1053 PHE B CA 1
ATOM 5209 C C . PHE B 1 200 ? -7.959 78.282 99.722 1.00 38.27 1053 PHE B C 1
ATOM 5210 O O . PHE B 1 200 ? -6.882 78.875 99.819 1.00 34.18 1053 PHE B O 1
ATOM 5218 N N . ILE B 1 201 ? -8.084 77.017 99.337 1.00 36.20 1054 ILE B N 1
ATOM 5219 C CA . ILE B 1 201 ? -6.979 76.161 98.931 1.00 37.59 1054 ILE B CA 1
ATOM 5220 C C . ILE B 1 201 ? -7.462 75.352 97.723 1.00 36.65 1054 ILE B C 1
ATOM 5221 O O . ILE B 1 201 ? -8.619 74.927 97.695 1.00 38.48 1054 ILE B O 1
ATOM 5226 N N . TRP B 1 202 ? -6.621 75.192 96.704 1.00 34.36 1055 TRP B N 1
ATOM 5227 C CA . TRP B 1 202 ? -6.890 74.228 95.631 1.00 32.50 1055 TRP B CA 1
ATOM 5228 C C . TRP B 1 202 ? -5.989 73.018 95.822 1.00 30.82 1055 TRP B C 1
ATOM 5229 O O . TRP B 1 202 ? -4.824 73.187 96.169 1.00 30.23 1055 TRP B O 1
ATOM 5240 N N . MET B 1 203 ? -6.501 71.809 95.572 1.00 31.91 1056 MET B N 1
ATOM 5241 C CA . MET B 1 203 ? -5.652 70.609 95.658 1.00 35.02 1056 MET B CA 1
ATOM 5242 C C . MET B 1 203 ? -5.929 69.678 94.496 1.00 32.51 1056 MET B C 1
ATOM 5243 O O . MET B 1 203 ? -6.912 69.865 93.755 1.00 32.57 1056 MET B O 1
ATOM 5248 N N . LYS B 1 204 ? -5.066 68.677 94.308 1.00 30.12 1057 LYS B N 1
ATOM 5249 C CA . LYS B 1 204 ? -5.245 67.766 93.181 1.00 30.13 1057 LYS B CA 1
ATOM 5250 C C . LYS B 1 204 ? -4.503 66.451 93.405 1.00 28.25 1057 LYS B C 1
ATOM 5251 O O . LYS B 1 204 ? -3.434 66.433 93.988 1.00 26.84 1057 LYS B O 1
ATOM 5257 N N . TYR B 1 205 ? -5.115 65.346 92.979 1.00 27.82 1058 TYR B N 1
ATOM 5258 C CA . TYR B 1 205 ? -4.479 64.036 93.046 1.00 28.76 1058 TYR B CA 1
ATOM 5259 C C . TYR B 1 205 ? -4.046 63.623 94.452 1.00 28.54 1058 TYR B C 1
ATOM 5260 O O . TYR B 1 205 ? -2.900 63.200 94.638 1.00 28.57 1058 TYR B O 1
ATOM 5269 N N . PHE B 1 206 ? -4.939 63.716 95.439 1.00 28.03 1059 PHE B N 1
ATOM 5270 C CA . PHE B 1 206 ? -4.566 63.331 96.794 1.00 28.18 1059 PHE B CA 1
ATOM 5271 C C . PHE B 1 206 ? -4.523 61.801 96.907 1.00 29.31 1059 PHE B C 1
ATOM 5272 O O . PHE B 1 206 ? -5.474 61.132 96.538 1.00 29.67 1059 PHE B O 1
ATOM 5280 N N . SER B 1 207 ? -3.439 61.268 97.455 1.00 30.35 1060 SER B N 1
ATOM 5281 C CA . SER B 1 207 ? -3.217 59.819 97.501 1.00 32.14 1060 SER B CA 1
ATOM 5282 C C . SER B 1 207 ? -2.536 59.446 98.801 1.00 30.55 1060 SER B C 1
ATOM 5283 O O . SER B 1 207 ? -1.741 60.229 99.338 1.00 31.47 1060 SER B O 1
ATOM 5286 N N . ILE B 1 208 ? -2.847 58.267 99.329 1.00 30.03 1061 ILE B N 1
ATOM 5287 C CA . ILE B 1 208 ? -2.129 57.749 100.485 1.00 28.70 1061 ILE B CA 1
ATOM 5288 C C . ILE B 1 208 ? -1.553 56.394 100.082 1.00 27.63 1061 ILE B C 1
ATOM 5289 O O . ILE B 1 208 ? -2.201 55.623 99.353 1.00 26.92 1061 ILE B O 1
ATOM 5294 N N . PHE B 1 209 ? -0.325 56.139 100.521 1.00 26.35 1062 PHE B N 1
ATOM 5295 C CA . PHE B 1 209 ? 0.418 54.928 100.168 1.00 29.99 1062 PHE B CA 1
ATOM 5296 C C . PHE B 1 209 ? 0.827 54.192 101.435 1.00 32.13 1062 PHE B C 1
ATOM 5297 O O . PHE B 1 209 ? 1.144 54.829 102.438 1.00 30.90 1062 PHE B O 1
ATOM 5305 N N . ASN B 1 210 ? 0.859 52.861 101.396 1.00 33.18 1063 ASN B N 1
ATOM 5306 C CA . ASN B 1 210 ? 1.150 52.099 102.608 1.00 38.79 1063 ASN B CA 1
ATOM 5307 C C . ASN B 1 210 ? 2.619 51.711 102.793 1.00 40.18 1063 ASN B C 1
ATOM 5308 O O . ASN B 1 210 ? 2.927 50.744 103.510 1.00 43.84 1063 ASN B O 1
ATOM 5313 N N . THR B 1 211 ? 3.515 52.440 102.136 1.00 37.59 1064 THR B N 1
ATOM 5314 C CA . THR B 1 211 ? 4.949 52.281 102.378 1.00 38.65 1064 THR B CA 1
ATOM 5315 C C . THR B 1 211 ? 5.626 53.671 102.341 1.00 33.98 1064 THR B C 1
ATOM 5316 O O . THR B 1 211 ? 5.016 54.648 101.892 1.00 30.31 1064 THR B O 1
ATOM 5320 N N . GLU B 1 212 ? 6.866 53.743 102.833 1.00 33.12 1065 GLU B N 1
ATOM 5321 C CA . GLU B 1 212 ? 7.699 54.938 102.701 1.00 33.00 1065 GLU B CA 1
ATOM 5322 C C . GLU B 1 212 ? 8.228 55.018 101.273 1.00 32.53 1065 GLU B C 1
ATOM 5323 O O . GLU B 1 212 ? 9.123 54.261 100.902 1.00 33.51 1065 GLU B O 1
ATOM 5329 N N . LEU B 1 213 ? 7.700 55.931 100.470 1.00 30.79 1066 LEU B N 1
ATOM 5330 C CA . LEU B 1 213 ? 8.151 56.040 99.085 1.00 31.17 1066 LEU B CA 1
ATOM 5331 C C . LEU B 1 213 ? 9.591 56.550 98.999 1.00 32.35 1066 LEU B C 1
ATOM 5332 O O . LEU B 1 213 ? 10.001 57.395 99.796 1.00 32.35 1066 LEU B O 1
ATOM 5337 N N . SER B 1 214 ? 10.350 56.017 98.046 1.00 32.44 1067 SER B N 1
ATOM 5338 C CA . SER B 1 214 ? 11.727 56.468 97.804 1.00 34.56 1067 SER B CA 1
ATOM 5339 C C . SER B 1 214 ? 11.740 57.771 97.012 1.00 34.28 1067 SER B C 1
ATOM 5340 O O . SER B 1 214 ? 10.784 58.064 96.304 1.00 32.75 1067 SER B O 1
ATOM 5343 N N A GLN B 1 215 ? 12.817 58.543 97.125 0.78 35.32 1068 GLN B N 1
ATOM 5344 N N B GLN B 1 215 ? 12.825 58.536 97.117 0.22 35.60 1068 GLN B N 1
ATOM 5345 C CA A GLN B 1 215 ? 12.936 59.773 96.343 0.78 34.23 1068 GLN B CA 1
ATOM 5346 C CA B GLN B 1 215 ? 12.958 59.783 96.362 0.22 34.77 1068 GLN B CA 1
ATOM 5347 C C A GLN B 1 215 ? 12.764 59.476 94.863 0.78 35.82 1068 GLN B C 1
ATOM 5348 C C B GLN B 1 215 ? 12.841 59.513 94.862 0.22 35.20 1068 GLN B C 1
ATOM 5349 O O A GLN B 1 215 ? 12.111 60.221 94.132 0.78 33.34 1068 GLN B O 1
ATOM 5350 O O B GLN B 1 215 ? 12.289 60.320 94.113 0.22 33.64 1068 GLN B O 1
ATOM 5361 N N . SER B 1 216 ? 13.354 58.358 94.444 1.00 36.19 1069 SER B N 1
ATOM 5362 C CA . SER B 1 216 ? 13.326 57.944 93.055 1.00 38.61 1069 SER B CA 1
ATOM 5363 C C . SER B 1 216 ? 11.900 57.721 92.586 1.00 36.10 1069 SER B C 1
ATOM 5364 O O . SER B 1 216 ? 11.502 58.151 91.508 1.00 34.67 1069 SER B O 1
ATOM 5367 N N . ASN B 1 217 ? 11.134 57.046 93.421 1.00 34.82 1070 ASN B N 1
ATOM 5368 C CA . ASN B 1 217 ? 9.727 56.811 93.144 1.00 35.92 1070 ASN B CA 1
ATOM 5369 C C . ASN B 1 217 ? 8.957 58.135 93.134 1.00 33.78 1070 ASN B C 1
ATOM 5370 O O . ASN B 1 217 ? 8.083 58.362 92.292 1.00 32.20 1070 ASN B O 1
ATOM 5375 N N . ILE B 1 218 ? 9.285 59.013 94.075 1.00 31.94 1071 ILE B N 1
ATOM 5376 C CA . ILE B 1 218 ? 8.575 60.299 94.160 1.00 31.66 1071 ILE B CA 1
ATOM 5377 C C . ILE B 1 218 ? 8.822 61.142 92.903 1.00 33.17 1071 ILE B C 1
ATOM 5378 O O . ILE B 1 218 ? 7.892 61.726 92.331 1.00 31.39 1071 ILE B O 1
ATOM 5383 N N . GLU B 1 219 ? 10.070 61.166 92.450 1.00 35.68 1072 GLU B N 1
ATOM 5384 C CA A GLU B 1 219 ? 10.426 61.916 91.251 0.56 36.84 1072 GLU B CA 1
ATOM 5385 C CA B GLU B 1 219 ? 10.444 61.900 91.245 0.44 37.40 1072 GLU B CA 1
ATOM 5386 C C . GLU B 1 219 ? 9.736 61.355 90.006 1.00 35.35 1072 GLU B C 1
ATOM 5387 O O . GLU B 1 219 ? 9.337 62.105 89.111 1.00 32.93 1072 GLU B O 1
ATOM 5398 N N . GLU B 1 220 ? 9.589 60.036 89.945 1.00 34.15 1073 GLU B N 1
ATOM 5399 C CA . GLU B 1 220 ? 8.900 59.435 88.815 1.00 36.98 1073 GLU B CA 1
ATOM 5400 C C . GLU B 1 220 ? 7.418 59.861 88.811 1.00 34.00 1073 GLU B C 1
ATOM 5401 O O . GLU B 1 220 ? 6.852 60.212 87.768 1.00 32.80 1073 GLU B O 1
ATOM 5407 N N . ARG B 1 221 ? 6.802 59.866 89.984 1.00 32.95 1074 ARG B N 1
ATOM 5408 C CA . ARG B 1 221 ? 5.396 60.268 90.089 1.00 35.16 1074 ARG B CA 1
ATOM 5409 C C . ARG B 1 221 ? 5.220 61.753 89.790 1.00 32.09 1074 ARG B C 1
ATOM 5410 O O . ARG B 1 221 ? 4.240 62.169 89.165 1.00 32.32 1074 ARG B O 1
ATOM 5418 N N . TYR B 1 222 ? 6.171 62.553 90.262 1.00 30.31 1075 TYR B N 1
ATOM 5419 C CA . TYR B 1 222 ? 6.202 63.978 89.935 1.00 30.75 1075 TYR B CA 1
ATOM 5420 C C . TYR B 1 222 ? 6.129 64.162 88.416 1.00 32.09 1075 TYR B C 1
ATOM 5421 O O . TYR B 1 222 ? 5.279 64.900 87.903 1.00 33.40 1075 TYR B O 1
ATOM 5430 N N . LYS B 1 223 ? 6.990 63.458 87.691 1.00 32.45 1076 LYS B N 1
ATOM 5431 C CA . LYS B 1 223 ? 7.028 63.604 86.236 1.00 34.57 1076 LYS B CA 1
ATOM 5432 C C . LYS B 1 223 ? 5.750 63.094 85.593 1.00 33.50 1076 LYS B C 1
ATOM 5433 O O . LYS B 1 223 ? 5.168 63.769 84.736 1.00 33.23 1076 LYS B O 1
ATOM 5439 N N . ILE B 1 224 ? 5.300 61.918 86.027 1.00 33.49 1077 ILE B N 1
ATOM 5440 C CA . ILE B 1 224 ? 4.091 61.335 85.463 1.00 34.19 1077 ILE B CA 1
ATOM 5441 C C . ILE B 1 224 ? 2.882 62.249 85.698 1.00 33.10 1077 ILE B C 1
ATOM 5442 O O . ILE B 1 224 ? 2.080 62.477 84.787 1.00 32.92 1077 ILE B O 1
ATOM 5447 N N . GLN B 1 225 ? 2.748 62.777 86.912 1.00 31.43 1078 GLN B N 1
ATOM 5448 C CA . GLN B 1 225 ? 1.578 63.608 87.213 1.00 32.90 1078 GLN B CA 1
ATOM 5449 C C . GLN B 1 225 ? 1.651 65.013 86.603 1.00 34.67 1078 GLN B C 1
ATOM 5450 O O . GLN B 1 225 ? 0.622 65.687 86.499 1.00 34.93 1078 GLN B O 1
ATOM 5456 N N . SER B 1 226 ? 2.844 65.444 86.188 1.00 35.55 1079 SER B N 1
ATOM 5457 C CA . SER B 1 226 ? 3.026 66.726 85.483 1.00 37.33 1079 SER B CA 1
ATOM 5458 C C . SER B 1 226 ? 2.710 66.635 83.990 1.00 40.23 1079 SER B C 1
ATOM 5459 O O . SER B 1 226 ? 2.346 67.635 83.364 1.00 39.08 1079 SER B O 1
ATOM 5462 N N . TYR B 1 227 ? 2.893 65.453 83.407 1.00 38.72 1080 TYR B N 1
ATOM 5463 C CA . TYR B 1 227 ? 2.842 65.334 81.950 1.00 39.66 1080 TYR B CA 1
ATOM 5464 C C . TYR B 1 227 ? 1.485 65.724 81.387 1.00 37.88 1080 TYR B C 1
ATOM 5465 O O . TYR B 1 227 ? 0.443 65.335 81.918 1.00 36.48 1080 TYR B O 1
ATOM 5474 N N . SER B 1 228 ? 1.509 66.538 80.338 1.00 38.04 1081 SER B N 1
ATOM 5475 C CA . SER B 1 228 ? 0.295 66.878 79.598 1.00 39.06 1081 SER B CA 1
ATOM 5476 C C . SER B 1 228 ? 0.649 67.113 78.146 1.00 39.37 1081 SER B C 1
ATOM 5477 O O . SER B 1 228 ? 1.767 67.523 77.839 1.00 36.60 1081 SER B O 1
ATOM 5480 N N . GLU B 1 229 ? -0.306 66.892 77.252 1.00 41.95 1082 GLU B N 1
ATOM 5481 C CA . GLU B 1 229 ? -0.067 67.170 75.847 1.00 47.13 1082 GLU B CA 1
ATOM 5482 C C . GLU B 1 229 ? -0.190 68.672 75.626 1.00 43.69 1082 GLU B C 1
ATOM 5483 O O . GLU B 1 229 ? 0.176 69.184 74.571 1.00 43.60 1082 GLU B O 1
ATOM 5489 N N . TYR B 1 230 ? -0.734 69.366 76.619 1.00 40.50 1083 TYR B N 1
ATOM 5490 C CA . TYR B 1 230 ? -0.924 70.809 76.536 1.00 40.20 1083 TYR B CA 1
ATOM 5491 C C . TYR B 1 230 ? 0.087 71.507 77.374 1.00 37.25 1083 TYR B C 1
ATOM 5492 O O . TYR B 1 230 ? 0.724 70.931 78.254 1.00 34.68 1083 TYR B O 1
ATOM 5501 N N . LEU B 1 231 ? 0.210 72.780 77.073 1.00 36.73 1084 LEU B N 1
ATOM 5502 C CA . LEU B 1 231 ? 1.100 73.654 77.759 1.00 37.69 1084 LEU B CA 1
ATOM 5503 C C . LEU B 1 231 ? 0.373 74.185 78.980 1.00 34.05 1084 LEU B C 1
ATOM 5504 O O . LEU B 1 231 ? -0.844 74.037 79.092 1.00 32.91 1084 LEU B O 1
ATOM 5509 N N . LYS B 1 232 ? 1.111 74.789 79.902 1.00 32.91 1085 LYS B N 1
ATOM 5510 C CA . LYS B 1 232 ? 0.504 75.338 81.104 1.00 33.19 1085 LYS B CA 1
ATOM 5511 C C . LYS B 1 232 ? 0.730 76.843 81.186 1.00 31.52 1085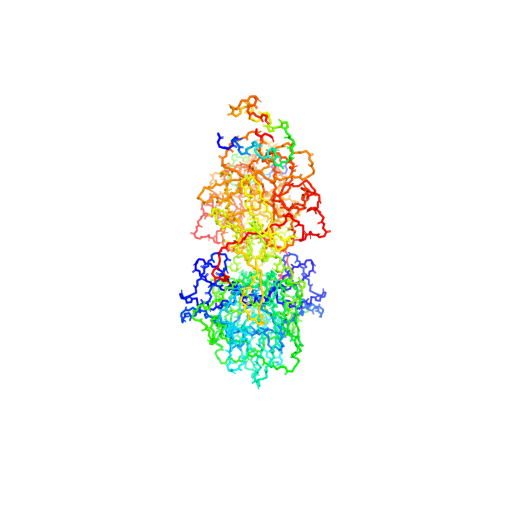 LYS B C 1
ATOM 5512 O O . LYS B 1 232 ? 1.590 77.381 80.480 1.00 30.57 1085 LYS B O 1
ATOM 5518 N N . ASP B 1 233 ? -0.055 77.520 82.020 1.00 30.90 1086 ASP B N 1
ATOM 5519 C CA . ASP B 1 233 ? 0.224 78.928 82.284 1.00 32.58 1086 ASP B CA 1
ATOM 5520 C C . ASP B 1 233 ? 1.126 79.058 83.493 1.00 32.29 1086 ASP B C 1
ATOM 5521 O O . ASP B 1 233 ? 1.600 78.065 84.047 1.00 31.71 1086 ASP B O 1
ATOM 5526 N N . PHE B 1 234 ? 1.402 80.300 83.863 1.00 32.62 1087 PHE B N 1
ATOM 5527 C CA . PHE B 1 234 ? 2.308 80.619 84.947 1.00 32.43 1087 PHE B CA 1
ATOM 5528 C C . PHE B 1 234 ? 1.913 79.993 86.288 1.00 32.02 1087 PHE B C 1
ATOM 5529 O O . PHE B 1 234 ? 2.773 79.658 87.109 1.00 33.95 1087 PHE B O 1
ATOM 5537 N N . TRP B 1 235 ? 0.613 79.817 86.500 1.00 31.35 1088 TRP B N 1
ATOM 5538 C CA . TRP B 1 235 ? 0.103 79.281 87.762 1.00 31.30 1088 TRP B CA 1
ATOM 5539 C C . TRP B 1 235 ? 0.119 77.746 87.746 1.00 30.59 1088 TRP B C 1
ATOM 5540 O O . TRP B 1 235 ? -0.021 77.099 88.782 1.00 31.71 1088 TRP B O 1
ATOM 5551 N N . GLY B 1 236 ? 0.286 77.178 86.563 1.00 29.80 1089 GLY B N 1
ATOM 5552 C CA . GLY B 1 236 ? 0.325 75.731 86.428 1.00 30.72 1089 GLY B CA 1
ATOM 5553 C C . GLY B 1 236 ? -0.958 75.140 85.873 1.00 31.45 1089 GLY B C 1
ATOM 5554 O O . GLY B 1 236 ? -1.048 73.925 85.688 1.00 29.63 1089 GLY B O 1
ATOM 5555 N N . ASN B 1 237 ? -1.942 75.994 85.575 1.00 30.81 1090 ASN B N 1
ATOM 5556 C CA . ASN B 1 237 ? -3.183 75.526 84.947 1.00 31.99 1090 ASN B CA 1
ATOM 5557 C C . ASN B 1 237 ? -2.970 75.330 83.452 1.00 33.90 1090 ASN B C 1
ATOM 5558 O O . ASN B 1 237 ? -1.959 75.786 82.912 1.00 35.41 1090 ASN B O 1
ATOM 5563 N N . PRO B 1 238 ? -3.893 74.617 82.772 1.00 35.20 1091 PRO B N 1
ATOM 5564 C CA . PRO B 1 238 ? -3.726 74.444 81.322 1.00 35.39 1091 PRO B CA 1
ATOM 5565 C C . PRO B 1 238 ? -3.748 75.774 80.576 1.00 33.70 1091 PRO B C 1
ATOM 5566 O O . PRO B 1 238 ? -4.584 76.616 80.886 1.00 31.96 1091 PRO B O 1
ATOM 5570 N N . LEU B 1 239 ? -2.842 75.946 79.617 1.00 34.04 1092 LEU B N 1
ATOM 5571 C CA . LEU B 1 239 ? -2.821 77.133 78.765 1.00 34.57 1092 LEU B CA 1
ATOM 5572 C C . LEU B 1 239 ? -4.027 77.146 77.829 1.00 37.02 1092 LEU B C 1
ATOM 5573 O O . LEU B 1 239 ? -4.355 76.126 77.219 1.00 38.39 1092 LEU B O 1
ATOM 5578 N N . MET B 1 240 ? -4.672 78.305 77.701 1.00 37.24 1093 MET B N 1
ATOM 5579 C CA . MET B 1 240 ? -5.914 78.400 76.942 1.00 38.57 1093 MET B CA 1
ATOM 5580 C C . MET B 1 240 ? -5.822 79.390 75.793 1.00 39.74 1093 MET B C 1
ATOM 5581 O O . MET B 1 240 ? -5.142 80.420 75.882 1.00 37.93 1093 MET B O 1
ATOM 5586 N N . TYR B 1 241 ? -6.518 79.071 74.710 1.00 39.40 1094 TYR B N 1
ATOM 5587 C CA . TYR B 1 241 ? -6.760 80.029 73.648 1.00 41.11 1094 TYR B CA 1
ATOM 5588 C C . TYR B 1 241 ? -7.780 81.054 74.109 1.00 41.24 1094 TYR B C 1
ATOM 5589 O O . TYR B 1 241 ? -8.579 80.776 74.996 1.00 39.54 1094 TYR B O 1
ATOM 5598 N N . ASN B 1 242 ? -7.765 82.224 73.477 1.00 43.03 1095 ASN B N 1
ATOM 5599 C CA . ASN B 1 242 ? -8.791 83.239 73.690 1.00 46.40 1095 ASN B CA 1
ATOM 5600 C C . ASN B 1 242 ? -8.901 83.682 75.145 1.00 45.20 1095 ASN B C 1
ATOM 5601 O O . ASN B 1 242 ? -9.992 84.008 75.615 1.00 45.20 1095 ASN B O 1
ATOM 5606 N N . LYS B 1 243 ? -7.769 83.679 75.847 1.00 44.00 1096 LYS B N 1
ATOM 5607 C CA . LYS B 1 243 ? -7.698 84.069 77.254 1.00 43.88 1096 LYS B CA 1
ATOM 5608 C C . LYS B 1 243 ? -6.582 85.093 77.470 1.00 41.00 1096 LYS B C 1
ATOM 5609 O O . LYS B 1 243 ? -5.428 84.860 77.094 1.00 39.27 1096 LYS B O 1
ATOM 5615 N N . GLU B 1 244 ? -6.905 86.212 78.110 1.00 40.25 1097 GLU B N 1
ATOM 5616 C CA . GLU B 1 244 ? -5.921 87.279 78.284 1.00 41.58 1097 GLU B CA 1
ATOM 5617 C C . GLU B 1 244 ? -4.777 86.914 79.233 1.00 39.84 1097 GLU B C 1
ATOM 5618 O O . GLU B 1 244 ? -4.999 86.455 80.359 1.00 38.01 1097 GLU B O 1
ATOM 5624 N N . TYR B 1 245 ? -3.551 87.164 78.771 1.00 38.84 1098 TYR B N 1
ATOM 5625 C CA . TYR B 1 245 ? -2.332 86.844 79.508 1.00 39.84 1098 TYR B CA 1
ATOM 5626 C C . TYR B 1 245 ? -1.302 87.964 79.451 1.00 39.90 1098 TYR B C 1
ATOM 5627 O O . TYR B 1 245 ? -1.026 88.508 78.387 1.00 40.62 1098 TYR B O 1
ATOM 5636 N N . TYR B 1 246 ? -0.680 88.243 80.582 1.00 38.62 1099 TYR B N 1
ATOM 5637 C CA . TYR B 1 246 ? 0.557 88.999 80.581 1.00 38.83 1099 TYR B CA 1
ATOM 5638 C C . TYR B 1 246 ? 1.680 88.008 80.288 1.00 37.82 1099 TYR B C 1
ATOM 5639 O O . TYR B 1 246 ? 1.496 86.802 80.450 1.00 35.86 1099 TYR B O 1
ATOM 5648 N N . MET B 1 247 ? 2.837 88.492 79.860 1.00 38.33 1100 MET B N 1
ATOM 5649 C CA . MET B 1 247 ? 3.921 87.564 79.538 1.00 38.53 1100 MET B CA 1
ATOM 5650 C C . MET B 1 247 ? 5.110 87.740 80.466 1.00 39.51 1100 MET B C 1
ATOM 5651 O O . MET B 1 247 ? 5.527 88.855 80.791 1.00 39.69 1100 MET B O 1
ATOM 5656 N N . PHE B 1 248 ? 5.636 86.603 80.904 1.00 38.62 1101 PHE B N 1
ATOM 5657 C CA . PHE B 1 248 ? 6.765 86.529 81.804 1.00 39.16 1101 PHE B CA 1
ATOM 5658 C C . PHE B 1 248 ? 7.910 85.852 81.060 1.00 39.05 1101 PHE B C 1
ATOM 5659 O O . PHE B 1 248 ? 7.684 84.907 80.308 1.00 37.56 1101 PHE B O 1
ATOM 5667 N N . ASN B 1 249 ? 9.128 86.341 81.259 1.00 40.25 1102 ASN B N 1
ATOM 5668 C CA . ASN B 1 249 ? 10.308 85.752 80.619 1.00 41.32 1102 ASN B CA 1
ATOM 5669 C C . ASN B 1 249 ? 11.239 85.131 81.644 1.00 42.43 1102 ASN B C 1
ATOM 5670 O O . ASN B 1 249 ? 11.785 85.838 82.490 1.00 42.52 1102 ASN B O 1
ATOM 5675 N N . ALA B 1 250 ? 11.449 83.816 81.557 1.00 42.00 1103 ALA B N 1
ATOM 5676 C CA . ALA B 1 250 ? 12.205 83.113 82.586 1.00 42.48 1103 ALA B CA 1
ATOM 5677 C C . ALA B 1 250 ? 13.685 83.504 82.595 1.00 44.21 1103 ALA B C 1
ATOM 5678 O O . ALA B 1 250 ? 14.367 83.369 83.622 1.00 44.46 1103 ALA B O 1
ATOM 5680 N N . GLY B 1 251 ? 14.181 84.027 81.479 1.00 46.29 1104 GLY B N 1
ATOM 5681 C CA . GLY B 1 251 ? 15.570 84.453 81.432 1.00 48.08 1104 GLY B CA 1
ATOM 5682 C C . GLY B 1 251 ? 15.745 85.918 81.794 1.00 48.96 1104 GLY B C 1
ATOM 5683 O O . GLY B 1 251 ? 16.848 86.386 82.058 1.00 48.87 1104 GLY B O 1
ATOM 5684 N N . ASN B 1 252 ? 14.634 86.638 81.814 1.00 48.62 1105 ASN B N 1
ATOM 5685 C CA . ASN B 1 252 ? 14.612 88.043 82.193 1.00 49.41 1105 ASN B CA 1
ATOM 5686 C C . ASN B 1 252 ? 13.465 88.285 83.154 1.00 49.95 1105 ASN B C 1
ATOM 5687 O O . ASN B 1 252 ? 12.459 88.876 82.777 1.00 48.41 1105 ASN B O 1
ATOM 5692 N N . LYS B 1 253 ? 13.622 87.788 84.378 1.00 52.39 1106 LYS B N 1
ATOM 5693 C CA . LYS B 1 253 ? 12.520 87.679 85.334 1.00 55.06 1106 LYS B CA 1
ATOM 5694 C C . LYS B 1 253 ? 11.819 88.998 85.609 1.00 51.70 1106 LYS B C 1
ATOM 5695 O O . LYS B 1 253 ? 10.589 89.067 85.603 1.00 49.38 1106 LYS B O 1
ATOM 5701 N N . ASN B 1 254 ? 12.596 90.055 85.825 1.00 51.77 1107 ASN B N 1
ATOM 5702 C CA . ASN B 1 254 ? 12.010 91.340 86.194 1.00 51.27 1107 ASN B CA 1
ATOM 5703 C C . ASN B 1 254 ? 11.689 92.232 85.007 1.00 51.50 1107 ASN B C 1
ATOM 5704 O O . ASN B 1 254 ? 11.527 93.441 85.160 1.00 51.96 1107 ASN B O 1
ATOM 5709 N N . SER B 1 255 ? 11.594 91.635 83.825 1.00 50.62 1108 SER B N 1
ATOM 5710 C CA . SER B 1 255 ? 11.340 92.392 82.607 1.00 50.39 1108 SER B CA 1
ATOM 5711 C C . SER B 1 255 ? 9.959 92.114 82.058 1.00 47.34 1108 SER B C 1
ATOM 5712 O O . SER B 1 255 ? 9.470 90.983 82.125 1.00 45.54 1108 SER B O 1
ATOM 5715 N N . TYR B 1 256 ? 9.340 93.131 81.470 1.00 46.36 1109 TYR B N 1
ATOM 5716 C CA . TYR B 1 256 ? 8.065 92.927 80.809 1.00 45.36 1109 TYR B CA 1
ATOM 5717 C C . TYR B 1 256 ? 8.003 93.664 79.486 1.00 45.87 1109 TYR B C 1
ATOM 5718 O O . TYR B 1 256 ? 8.825 94.534 79.200 1.00 47.29 1109 TYR B O 1
ATOM 5727 N N . ILE B 1 257 ? 7.035 93.282 78.669 1.00 44.26 1110 ILE B N 1
ATOM 5728 C CA . ILE B 1 257 ? 6.910 93.800 77.321 1.00 45.25 1110 ILE B CA 1
ATOM 5729 C C . ILE B 1 257 ? 5.900 94.939 77.273 1.00 47.46 1110 ILE B C 1
ATOM 5730 O O . ILE B 1 257 ? 4.803 94.820 77.821 1.00 46.02 1110 ILE B O 1
ATOM 5735 N N . LYS B 1 258 ? 6.286 96.040 76.630 1.00 49.46 1111 LYS B N 1
ATOM 5736 C CA . LYS B 1 258 ? 5.399 97.179 76.395 1.00 52.31 1111 LYS B CA 1
ATOM 5737 C C . LYS B 1 258 ? 5.564 97.736 74.989 1.00 54.03 1111 LYS B C 1
ATOM 5738 O O . LYS B 1 258 ? 6.679 97.848 74.488 1.00 54.77 1111 LYS B O 1
ATOM 5744 N N . LEU B 1 259 ? 4.449 98.070 74.352 1.00 55.74 1112 LEU B N 1
ATOM 5745 C CA . LEU B 1 259 ? 4.482 98.723 73.049 1.00 57.75 1112 LEU B CA 1
ATOM 5746 C C . LEU B 1 259 ? 5.273 100.031 73.150 1.00 58.85 1112 LEU B C 1
ATOM 5747 O O . LEU B 1 259 ? 5.017 100.850 74.028 1.00 58.77 1112 LEU B O 1
ATOM 5752 N N . LYS B 1 260 ? 6.271 100.186 72.288 1.00 60.07 1113 LYS B N 1
ATOM 5753 C CA . LYS B 1 260 ? 7.081 101.397 72.245 1.00 60.98 1113 LYS B CA 1
ATOM 5754 C C . LYS B 1 260 ? 6.240 102.596 71.800 1.00 61.12 1113 LYS B C 1
ATOM 5755 O O . LYS B 1 260 ? 5.333 102.452 70.978 1.00 61.52 1113 LYS B O 1
ATOM 5761 N N . LYS B 1 261 ? 6.516 103.763 72.380 1.00 62.06 1114 LYS B N 1
ATOM 5762 C CA . LYS B 1 261 ? 5.867 105.013 71.980 1.00 65.99 1114 LYS B CA 1
ATOM 5763 C C . LYS B 1 261 ? 6.043 105.273 70.490 1.00 65.55 1114 LYS B C 1
ATOM 5764 O O . LYS B 1 261 ? 7.167 105.432 70.013 1.00 64.22 1114 LYS B O 1
ATOM 5770 N N . ASP B 1 262 ? 4.927 105.288 69.766 1.00 66.79 1115 ASP B N 1
ATOM 5771 C CA . ASP B 1 262 ? 4.898 105.643 68.348 1.00 70.43 1115 ASP B CA 1
ATOM 5772 C C . ASP B 1 262 ? 5.803 104.765 67.486 1.00 66.25 1115 ASP B C 1
ATOM 5773 O O . ASP B 1 262 ? 6.382 105.238 66.509 1.00 65.06 1115 ASP B O 1
ATOM 5778 N N . SER B 1 263 ? 5.937 103.495 67.855 1.00 63.62 1116 SER B N 1
ATOM 5779 C CA . SER B 1 263 ? 6.718 102.554 67.063 1.00 62.88 1116 SER B CA 1
ATOM 5780 C C . SER B 1 263 ? 6.141 101.143 67.207 1.00 59.50 1116 SER B C 1
ATOM 5781 O O . SER B 1 263 ? 5.802 100.727 68.311 1.00 55.93 1116 SER B O 1
ATOM 5784 N N . PRO B 1 264 ? 6.042 100.400 66.091 1.00 60.54 1117 PRO B N 1
ATOM 5785 C CA . PRO B 1 264 ? 5.370 99.097 66.097 1.00 60.39 1117 PRO B CA 1
ATOM 5786 C C . PRO B 1 264 ? 6.304 97.961 66.513 1.00 61.71 1117 PRO B C 1
ATOM 5787 O O . PRO B 1 264 ? 6.383 96.937 65.828 1.00 65.90 1117 PRO B O 1
ATOM 5791 N N . VAL B 1 265 ? 7.022 98.162 67.613 1.00 59.76 1118 VAL B N 1
ATOM 5792 C CA . VAL B 1 265 ? 7.879 97.132 68.184 1.00 56.48 1118 VAL B CA 1
ATOM 5793 C C . VAL B 1 265 ? 7.625 97.070 69.686 1.00 54.68 1118 VAL B C 1
ATOM 5794 O O . VAL B 1 265 ? 7.007 97.974 70.245 1.00 55.71 1118 VAL B O 1
ATOM 5798 N N . GLY B 1 266 ? 8.095 96.011 70.336 1.00 53.20 1119 GLY B N 1
ATOM 5799 C CA . GLY B 1 266 ? 7.932 95.871 71.773 1.00 52.14 1119 GLY B CA 1
ATOM 5800 C C . GLY B 1 266 ? 9.185 96.155 72.567 1.00 52.31 1119 GLY B C 1
ATOM 5801 O O . GLY B 1 266 ? 10.156 95.413 72.461 1.00 50.90 1119 GLY B O 1
ATOM 5802 N N . GLU B 1 267 ? 9.182 97.229 73.354 1.00 54.44 1120 GLU B N 1
ATOM 5803 C CA . GLU B 1 267 ? 10.317 97.520 74.238 1.00 56.54 1120 GLU B CA 1
ATOM 5804 C C . GLU B 1 267 ? 10.212 96.731 75.543 1.00 56.39 1120 GLU B C 1
ATOM 5805 O O . GLU B 1 267 ? 9.134 96.272 75.922 1.00 55.26 1120 GLU B O 1
ATOM 5811 N N . ILE B 1 268 ? 11.344 96.558 76.212 1.00 57.79 1121 ILE B N 1
ATOM 5812 C CA . ILE B 1 268 ? 11.388 95.827 77.468 1.00 54.10 1121 ILE B CA 1
ATOM 5813 C C . ILE B 1 268 ? 11.642 96.779 78.634 1.00 55.26 1121 ILE B C 1
ATOM 5814 O O . ILE B 1 268 ? 12.604 97.539 78.626 1.00 56.58 1121 ILE B O 1
ATOM 5819 N N . LEU B 1 269 ? 10.763 96.732 79.630 1.00 54.64 1122 LEU B N 1
ATOM 5820 C CA . LEU B 1 269 ? 10.856 97.593 80.805 1.00 56.74 1122 LEU B CA 1
ATOM 5821 C C . LEU B 1 269 ? 10.997 96.744 82.059 1.00 55.87 1122 LEU B C 1
ATOM 5822 O O . LEU B 1 269 ? 10.764 95.531 82.027 1.00 53.76 1122 LEU B O 1
ATOM 5827 N N . THR B 1 270 ? 11.391 97.378 83.156 1.00 56.16 1123 THR B N 1
ATOM 5828 C CA . THR B 1 270 ? 11.587 96.677 84.418 1.00 54.92 1123 THR B CA 1
ATOM 5829 C C . THR B 1 270 ? 10.334 96.703 85.298 1.00 52.18 1123 THR B C 1
ATOM 5830 O O . THR B 1 270 ? 9.735 97.756 85.499 1.00 52.52 1123 THR B O 1
ATOM 5834 N N . ARG B 1 271 ? 9.941 95.531 85.807 1.00 50.16 1124 ARG B N 1
ATOM 5835 C CA . ARG B 1 271 ? 8.749 95.397 86.653 1.00 47.91 1124 ARG B CA 1
ATOM 5836 C C . ARG B 1 271 ? 8.825 96.272 87.893 1.00 49.80 1124 ARG B C 1
ATOM 5837 O O . ARG B 1 271 ? 9.864 96.322 88.557 1.00 50.15 1124 ARG B O 1
ATOM 5845 N N . SER B 1 272 ? 7.721 96.936 88.210 1.00 51.24 1125 SER B N 1
ATOM 5846 C CA . SER B 1 272 ? 7.563 97.582 89.513 1.00 54.02 1125 SER B CA 1
ATOM 5847 C C . SER B 1 272 ? 7.529 96.535 90.629 1.00 55.63 1125 SER B C 1
ATOM 5848 O O . SER B 1 272 ? 7.308 95.347 90.375 1.00 53.85 1125 SER B O 1
ATOM 5851 N N . LYS B 1 273 ? 7.771 96.963 91.864 1.00 58.75 1126 LYS B N 1
ATOM 5852 C CA . LYS B 1 273 ? 7.771 96.024 92.979 1.00 60.20 1126 LYS B CA 1
ATOM 5853 C C . LYS B 1 273 ? 6.779 96.464 94.048 1.00 60.12 1126 LYS B C 1
ATOM 5854 O O . LYS B 1 273 ? 6.189 97.542 93.950 1.00 61.23 1126 LYS B O 1
ATOM 5860 N N . TYR B 1 274 ? 6.601 95.610 95.054 1.00 56.84 1127 TYR B N 1
ATOM 5861 C CA . TYR B 1 274 ? 5.728 95.873 96.198 1.00 56.81 1127 TYR B CA 1
ATOM 5862 C C . TYR B 1 274 ? 5.987 97.261 96.793 1.00 60.36 1127 TYR B C 1
ATOM 5863 O O . TYR B 1 274 ? 7.118 97.580 97.158 1.00 59.12 1127 TYR B O 1
ATOM 5872 N N . ASN B 1 275 ? 4.916 98.050 96.899 1.00 65.77 1128 ASN B N 1
ATOM 5873 C CA . ASN B 1 275 ? 4.971 99.499 97.111 1.00 75.25 1128 ASN B CA 1
ATOM 5874 C C . ASN B 1 275 ? 4.970 99.894 98.580 1.00 78.60 1128 ASN B C 1
ATOM 5875 O O . ASN B 1 275 ? 5.649 100.837 98.976 1.00 80.44 1128 ASN B O 1
ATOM 5880 N N . GLN B 1 276 ? 4.217 99.155 99.388 1.00 80.63 1129 GLN B N 1
ATOM 5881 C CA . GLN B 1 276 ? 3.996 99.526 100.778 1.00 85.94 1129 GLN B CA 1
ATOM 5882 C C . GLN B 1 276 ? 5.183 99.128 101.648 1.00 83.16 1129 GLN B C 1
ATOM 5883 O O . GLN B 1 276 ? 6.249 98.767 101.137 1.00 82.26 1129 GLN B O 1
ATOM 5889 N N . ASN B 1 277 ? 5.007 99.211 102.961 0.86 81.56 1130 ASN B N 1
ATOM 5890 C CA . ASN B 1 277 ? 6.137 99.061 103.869 0.86 79.57 1130 ASN B CA 1
ATOM 5891 C C . ASN B 1 277 ? 5.937 97.984 104.924 0.86 76.14 1130 ASN B C 1
ATOM 5892 O O . ASN B 1 277 ? 5.932 98.262 106.125 0.86 75.92 1130 ASN B O 1
ATOM 5897 N N . SER B 1 278 ? 5.783 96.749 104.464 1.00 73.48 1131 SER B N 1
ATOM 5898 C CA . SER B 1 278 ? 5.832 95.602 105.351 1.00 72.43 1131 SER B CA 1
ATOM 5899 C C . SER B 1 278 ? 7.227 94.984 105.335 1.00 74.29 1131 SER B C 1
ATOM 5900 O O . SER B 1 278 ? 7.734 94.594 104.282 1.00 76.86 1131 SER B O 1
ATOM 5903 N N . LYS B 1 279 ? 7.849 94.940 106.508 1.00 75.85 1132 LYS B N 1
ATOM 5904 C CA . LYS B 1 279 ? 9.119 94.250 106.722 1.00 76.81 1132 LYS B CA 1
ATOM 5905 C C . LYS B 1 279 ? 9.149 92.808 106.199 1.00 73.58 1132 LYS B C 1
ATOM 5906 O O . LYS B 1 279 ? 10.212 92.276 105.875 1.00 74.39 1132 LYS B O 1
ATOM 5912 N N . TYR B 1 280 ? 7.983 92.176 106.122 1.00 70.70 1133 TYR B N 1
ATOM 5913 C CA . TYR B 1 280 ? 7.925 90.725 105.995 1.00 67.96 1133 TYR B CA 1
ATOM 5914 C C . TYR B 1 280 ? 7.822 90.201 104.563 1.00 60.18 1133 TYR B C 1
ATOM 5915 O O . TYR B 1 280 ? 8.192 89.057 104.299 1.00 56.77 1133 TYR B O 1
ATOM 5924 N N . ILE B 1 281 ? 7.356 91.038 103.640 1.00 57.52 1134 ILE B N 1
ATOM 5925 C CA . ILE B 1 281 ? 7.088 90.591 102.273 1.00 54.20 1134 ILE B CA 1
ATOM 5926 C C . ILE B 1 281 ? 7.722 91.444 101.182 1.00 50.93 1134 ILE B C 1
ATOM 5927 O O . ILE B 1 281 ? 7.976 92.635 101.370 1.00 49.59 1134 ILE B O 1
ATOM 5932 N N . ASN B 1 282 ? 7.951 90.816 100.030 1.00 48.70 1135 ASN B N 1
ATOM 5933 C CA . ASN B 1 282 ? 8.363 91.516 98.809 1.00 49.91 1135 ASN B CA 1
ATOM 5934 C C . ASN B 1 282 ? 8.046 90.711 97.558 1.00 46.06 1135 ASN B C 1
ATOM 5935 O O . ASN B 1 282 ? 8.096 89.482 97.582 1.00 43.32 1135 ASN B O 1
ATOM 5940 N N . TYR B 1 283 ? 7.724 91.405 96.471 1.00 44.70 1136 TYR B N 1
ATOM 5941 C CA . TYR B 1 283 ? 7.490 90.756 95.185 1.00 43.14 1136 TYR B CA 1
ATOM 5942 C C . TYR B 1 283 ? 7.550 91.779 94.057 1.00 44.21 1136 TYR B C 1
ATOM 5943 O O . TYR B 1 283 ? 7.338 92.971 94.284 1.00 45.33 1136 TYR B O 1
ATOM 5952 N N . ARG B 1 284 ? 7.810 91.304 92.843 1.00 43.84 1137 ARG B N 1
ATOM 5953 C CA . ARG B 1 284 ? 7.633 92.118 91.646 1.00 45.18 1137 ARG B CA 1
ATOM 5954 C C . ARG B 1 284 ? 6.207 91.937 91.147 1.00 43.49 1137 ARG B C 1
ATOM 5955 O O . ARG B 1 284 ? 5.644 90.833 91.236 1.00 40.78 1137 ARG B O 1
ATOM 5963 N N . ASP B 1 285 ? 5.617 93.020 90.644 1.00 44.29 1138 ASP B N 1
ATOM 5964 C CA . ASP B 1 285 ? 4.275 92.985 90.066 1.00 44.89 1138 ASP B CA 1
ATOM 5965 C C . ASP B 1 285 ? 4.217 92.059 88.861 1.00 43.75 1138 ASP B C 1
ATOM 5966 O O . ASP B 1 285 ? 5.180 91.988 88.094 1.00 43.04 1138 ASP B O 1
ATOM 5971 N N . LEU B 1 286 ? 3.076 91.390 88.683 1.00 41.13 1139 LEU B N 1
ATOM 5972 C CA . LEU B 1 286 ? 2.885 90.434 87.594 1.00 39.55 1139 LEU B CA 1
ATOM 5973 C C . LEU B 1 286 ? 1.860 90.903 86.570 1.00 39.29 1139 LEU B C 1
ATOM 5974 O O . LEU B 1 286 ? 1.908 90.519 85.399 1.00 37.88 1139 LEU B O 1
ATOM 5979 N N . TYR B 1 287 ? 0.915 91.729 87.001 1.00 40.29 1140 TYR B N 1
ATOM 5980 C CA . TYR B 1 287 ? -0.143 92.151 86.091 1.00 40.97 1140 TYR B CA 1
ATOM 5981 C C . TYR B 1 287 ? 0.236 93.444 85.381 1.00 43.90 1140 TYR B C 1
ATOM 5982 O O . TYR B 1 287 ? -0.456 94.452 85.510 1.00 44.60 1140 TYR B O 1
ATOM 5991 N N . ILE B 1 288 ? 1.351 93.422 84.654 1.00 45.77 1141 ILE B N 1
ATOM 5992 C CA . ILE B 1 288 ? 1.814 94.617 83.942 1.00 51.09 1141 ILE B CA 1
ATOM 5993 C C . ILE B 1 288 ? 2.341 94.271 82.550 1.00 47.44 1141 ILE B C 1
ATOM 5994 O O . ILE B 1 288 ? 2.624 93.108 82.249 1.00 44.15 1141 ILE B O 1
ATOM 5999 N N . GLY B 1 289 ? 2.444 95.278 81.691 1.00 47.13 1142 GLY B N 1
ATOM 6000 C CA . GLY B 1 289 ? 2.815 95.038 80.312 1.00 46.07 1142 GLY B CA 1
ATOM 6001 C C . GLY B 1 289 ? 1.593 94.784 79.462 1.00 45.70 1142 GLY B C 1
ATOM 6002 O O . GLY B 1 289 ? 0.471 94.833 79.955 1.00 45.94 1142 GLY B O 1
ATOM 6003 N N . GLU B 1 290 ? 1.806 94.511 78.180 1.00 43.79 1143 GLU B N 1
ATOM 6004 C CA . GLU B 1 290 ? 0.695 94.358 77.259 1.00 44.05 1143 GLU B CA 1
ATOM 6005 C C . GLU B 1 290 ? -0.125 93.138 77.639 1.00 43.06 1143 GLU B C 1
ATOM 6006 O O . GLU B 1 290 ? 0.393 92.189 78.220 1.00 40.81 1143 GLU B O 1
ATOM 6012 N N . LYS B 1 291 ? -1.409 93.194 77.313 1.00 44.68 1144 LYS B N 1
ATOM 6013 C CA . LYS B 1 291 ? -2.334 92.098 77.510 1.00 48.11 1144 LYS B CA 1
ATOM 6014 C C . LYS B 1 291 ? -2.351 91.273 76.240 1.00 45.24 1144 LYS B C 1
ATOM 6015 O O . LYS B 1 291 ? -2.891 91.707 75.225 1.00 44.74 1144 LYS B O 1
ATOM 6021 N N . PHE B 1 292 ? -1.737 90.094 76.292 1.00 42.40 1145 PHE B N 1
ATOM 6022 C CA . PHE B 1 292 ? -1.671 89.220 75.125 1.00 42.97 1145 PHE B CA 1
ATOM 6023 C C . PHE B 1 292 ? -2.856 88.277 75.080 1.00 41.70 1145 PHE B C 1
ATOM 6024 O O . PHE B 1 292 ? -3.535 88.063 76.088 1.00 40.07 1145 PHE B O 1
ATOM 6032 N N . ILE B 1 293 ? -3.114 87.720 73.904 1.00 42.23 1146 ILE B N 1
ATOM 6033 C CA . ILE B 1 293 ? -4.155 86.721 73.760 1.00 43.17 1146 ILE B CA 1
ATOM 6034 C C . ILE B 1 293 ? -3.763 85.779 72.618 1.00 44.01 1146 ILE B C 1
ATOM 6035 O O . ILE B 1 293 ? -3.264 86.210 71.568 1.00 44.66 1146 ILE B O 1
ATOM 6040 N N . ILE B 1 294 ? -3.968 84.487 72.840 1.00 43.45 1147 ILE B N 1
ATOM 6041 C CA . ILE B 1 294 ? -3.532 83.466 71.898 1.00 43.15 1147 ILE B CA 1
ATOM 6042 C C . ILE B 1 294 ? -4.693 83.032 71.033 1.00 44.08 1147 ILE B C 1
ATOM 6043 O O . ILE B 1 294 ? -5.747 82.661 71.547 1.00 43.72 1147 ILE B O 1
ATOM 6048 N N . ARG B 1 295 ? -4.516 83.115 69.719 1.00 45.93 1148 ARG B N 1
ATOM 6049 C CA . ARG B 1 295 ? -5.570 82.706 68.800 1.00 48.63 1148 ARG B CA 1
ATOM 6050 C C . ARG B 1 295 ? -5.179 81.450 68.042 1.00 47.80 1148 ARG B C 1
ATOM 6051 O O . ARG B 1 295 ? -4.020 81.259 67.671 1.00 44.92 1148 ARG B O 1
ATOM 6059 N N . ARG B 1 296 ? -6.163 80.599 67.802 1.00 51.56 1149 ARG B N 1
ATOM 6060 C CA . ARG B 1 296 ? -5.932 79.363 67.079 1.00 55.21 1149 ARG B CA 1
ATOM 6061 C C . ARG B 1 296 ? -5.884 79.640 65.590 1.00 57.02 1149 ARG B C 1
ATOM 6062 O O . ARG B 1 296 ? -6.726 80.368 65.073 1.00 56.44 1149 ARG B O 1
ATOM 6070 N N . LYS B 1 297 ? -4.898 79.088 64.892 1.00 61.69 1150 LYS B N 1
ATOM 6071 C CA . LYS B 1 297 ? -4.923 79.207 63.447 1.00 66.85 1150 LYS B CA 1
ATOM 6072 C C . LYS B 1 297 ? -5.868 78.127 62.953 1.00 75.98 1150 LYS B C 1
ATOM 6073 O O . LYS B 1 297 ? -5.511 76.948 62.897 1.00 75.53 1150 LYS B O 1
ATOM 6079 N N . SER B 1 298 ? -7.080 78.572 62.615 1.00 86.70 1151 SER B N 1
ATOM 6080 C CA . SER B 1 298 ? -8.271 77.733 62.432 1.00 96.81 1151 SER B CA 1
ATOM 6081 C C . SER B 1 298 ? -8.025 76.324 61.887 1.00 103.40 1151 SER B C 1
ATOM 6082 O O . SER B 1 298 ? -7.324 76.141 60.890 1.00 108.29 1151 SER B O 1
ATOM 6084 N N . ASN B 1 299 ? -8.604 75.337 62.568 1.00 104.42 1152 ASN B N 1
ATOM 6085 C CA . ASN B 1 299 ? -8.525 73.941 62.146 1.00 105.99 1152 ASN B CA 1
ATOM 6086 C C . ASN B 1 299 ? -9.524 73.074 62.903 1.00 105.89 1152 ASN B C 1
ATOM 6087 O O . ASN B 1 299 ? -9.832 71.958 62.486 1.00 106.71 1152 ASN B O 1
ATOM 6089 N N . ASP B 1 305 ? -12.139 71.735 72.297 1.00 64.56 1158 ASP B N 1
ATOM 6090 C CA . ASP B 1 305 ? -11.920 72.602 73.451 1.00 62.18 1158 ASP B CA 1
ATOM 6091 C C . ASP B 1 305 ? -11.016 73.802 73.133 1.00 58.26 1158 ASP B C 1
ATOM 6092 O O . ASP B 1 305 ? -10.571 73.982 71.997 1.00 58.18 1158 ASP B O 1
ATOM 6097 N N . ASP B 1 306 ? -10.760 74.633 74.141 1.00 56.05 1159 ASP B N 1
ATOM 6098 C CA . ASP B 1 306 ? -9.929 75.825 73.960 1.00 55.66 1159 ASP B CA 1
ATOM 6099 C C . ASP B 1 306 ? -8.528 75.678 74.565 1.00 48.51 1159 ASP B C 1
ATOM 6100 O O . ASP B 1 306 ? -7.909 76.674 74.955 1.00 44.02 1159 ASP B O 1
ATOM 6105 N N . ILE B 1 307 ? -8.037 74.443 74.659 1.00 46.68 1160 ILE B N 1
ATOM 6106 C CA . ILE B 1 307 ? -6.726 74.182 75.268 1.00 44.73 1160 ILE B CA 1
ATOM 6107 C C . ILE B 1 307 ? -5.591 74.213 74.238 1.00 43.45 1160 ILE B C 1
ATOM 6108 O O . ILE B 1 307 ? -5.717 73.666 73.141 1.00 43.31 1160 ILE B O 1
ATOM 6113 N N . VAL B 1 308 ? -4.496 74.892 74.581 1.00 41.26 1161 VAL B N 1
ATOM 6114 C CA . VAL B 1 308 ? -3.346 74.982 73.693 1.00 41.14 1161 VAL B CA 1
ATOM 6115 C C . VAL B 1 308 ? -2.409 73.798 73.881 1.00 40.79 1161 VAL B C 1
ATOM 6116 O O . VAL B 1 308 ? -1.884 73.571 74.976 1.00 40.01 1161 VAL B O 1
ATOM 6120 N N . ARG B 1 309 ? -2.183 73.059 72.806 1.00 41.71 1162 ARG B N 1
ATOM 6121 C CA . ARG B 1 309 ? -1.380 71.847 72.888 1.00 42.49 1162 ARG B CA 1
ATOM 6122 C C . ARG B 1 309 ? -0.035 72.065 72.223 1.00 40.60 1162 ARG B C 1
ATOM 6123 O O . ARG B 1 309 ? 0.091 72.906 71.335 1.00 39.59 1162 ARG B O 1
ATOM 6131 N N . LYS B 1 310 ? 0.975 71.339 72.688 1.00 38.86 1163 LYS B N 1
ATOM 6132 C CA . LYS B 1 310 ? 2.294 71.388 72.085 1.00 39.42 1163 LYS B CA 1
ATOM 6133 C C . LYS B 1 310 ? 2.162 71.116 70.585 1.00 39.61 1163 LYS B C 1
ATOM 6134 O O . LYS B 1 310 ? 1.346 70.286 70.185 1.00 38.87 1163 LYS B O 1
ATOM 6140 N N . GLU B 1 311 ? 2.924 71.860 69.781 1.00 40.21 1164 GLU B N 1
ATOM 6141 C CA . GLU B 1 311 ? 2.986 71.754 68.313 1.00 43.94 1164 GLU B CA 1
ATOM 6142 C C . GLU B 1 311 ? 1.811 72.445 67.607 1.00 44.08 1164 GLU B C 1
ATOM 6143 O O . GLU B 1 311 ? 1.749 72.459 66.376 1.00 44.81 1164 GLU B O 1
ATOM 6149 N N . ASP B 1 312 ? 0.890 73.020 68.375 1.00 43.67 1165 ASP B N 1
ATOM 6150 C CA . ASP B 1 312 ? -0.193 73.818 67.795 1.00 45.76 1165 ASP B CA 1
ATOM 6151 C C . ASP B 1 312 ? 0.343 75.027 67.030 1.00 46.22 1165 ASP B C 1
ATOM 6152 O O . ASP B 1 312 ? 1.323 75.642 67.440 1.00 45.23 1165 ASP B O 1
ATOM 6157 N N . TYR B 1 313 ? -0.326 75.382 65.939 1.00 47.84 1166 TYR B N 1
ATOM 6158 C CA . TYR B 1 313 ? -0.008 76.611 65.220 1.00 49.56 1166 TYR B CA 1
ATOM 6159 C C . TYR B 1 313 ? -0.947 77.722 65.656 1.00 47.08 1166 TYR B C 1
ATOM 6160 O O . TYR B 1 313 ? -2.162 77.531 65.708 1.00 45.49 1166 TYR B O 1
ATOM 6169 N N . ILE B 1 314 ? -0.366 78.872 66.004 1.00 45.87 1167 ILE B N 1
ATOM 6170 C CA . ILE B 1 314 ? -1.112 79.952 66.642 1.00 45.68 1167 ILE B CA 1
ATOM 6171 C C . ILE B 1 314 ? -0.797 81.337 66.089 1.00 46.91 1167 ILE B C 1
ATOM 6172 O O . ILE B 1 314 ? 0.180 81.536 65.351 1.00 46.44 1167 ILE B O 1
ATOM 6177 N N . TYR B 1 315 ? -1.655 82.288 66.441 1.00 48.60 1168 TYR B N 1
ATOM 6178 C CA . TYR B 1 315 ? -1.312 83.700 66.342 1.00 49.46 1168 TYR B CA 1
ATOM 6179 C C . TYR B 1 315 ? -1.155 84.255 67.753 1.00 47.96 1168 TYR B C 1
ATOM 6180 O O . TYR B 1 315 ? -1.997 84.007 68.615 1.00 47.56 1168 TYR B O 1
ATOM 6189 N N . LEU B 1 316 ? -0.092 85.013 67.992 1.00 46.06 1169 LEU B N 1
ATOM 6190 C CA . LEU B 1 316 ? 0.061 85.694 69.269 1.00 43.83 1169 LEU B CA 1
ATOM 6191 C C . LEU B 1 316 ? -0.403 87.123 69.084 1.00 44.38 1169 LEU B C 1
ATOM 6192 O O . LEU B 1 316 ? 0.250 87.910 68.405 1.00 43.99 1169 LEU B O 1
ATOM 6197 N N . ASP B 1 317 ? -1.549 87.442 69.669 1.00 45.42 1170 ASP B N 1
ATOM 6198 C CA . ASP B 1 317 ? -2.106 88.780 69.551 1.00 47.15 1170 ASP B CA 1
ATOM 6199 C C . ASP B 1 317 ? -2.010 89.515 70.878 1.00 46.31 1170 ASP B C 1
ATOM 6200 O O . ASP B 1 317 ? -1.672 88.925 71.898 1.00 44.58 1170 ASP B O 1
ATOM 6205 N N . PHE B 1 318 ? -2.302 90.811 70.860 1.00 48.25 1171 PHE B N 1
ATOM 6206 C CA . PHE B 1 318 ? -2.351 91.598 72.087 1.00 49.64 1171 PHE B CA 1
ATOM 6207 C C . PHE B 1 318 ? -3.278 92.788 71.867 1.00 52.37 1171 PHE B C 1
ATOM 6208 O O . PHE B 1 318 ? -3.562 93.153 70.728 1.00 53.92 1171 PHE B O 1
ATOM 6216 N N . PHE B 1 319 ? -3.761 93.389 72.948 1.00 52.96 1172 PHE B N 1
ATOM 6217 C CA . PHE B 1 319 ? -4.684 94.510 72.814 1.00 55.96 1172 PHE B CA 1
ATOM 6218 C C . PHE B 1 319 ? -3.983 95.859 72.920 1.00 59.22 1172 PHE B C 1
ATOM 6219 O O . PHE B 1 319 ? -3.339 96.189 73.926 1.00 58.78 1172 PHE B O 1
ATOM 6227 N N . ASN B 1 320 ? -4.137 96.628 71.852 1.00 61.65 1173 ASN B N 1
ATOM 6228 C CA . ASN B 1 320 ? -3.644 97.988 71.778 1.00 61.78 1173 ASN B CA 1
ATOM 6229 C C . ASN B 1 320 ? -4.854 98.883 71.938 1.00 64.54 1173 ASN B C 1
ATOM 6230 O O . ASN B 1 320 ? -5.620 99.076 70.994 1.00 64.89 1173 ASN B O 1
ATOM 6235 N N . LEU B 1 321 ? -5.031 99.386 73.157 1.00 67.68 1174 LEU B N 1
ATOM 6236 C CA . LEU B 1 321 ? -6.267 100.044 73.568 1.00 73.60 1174 LEU B CA 1
ATOM 6237 C C . LEU B 1 321 ? -7.372 99.020 73.350 1.00 79.65 1174 LEU B C 1
ATOM 6238 O O . LEU B 1 321 ? -7.386 97.992 74.027 1.00 77.13 1174 LEU B O 1
ATOM 6243 N N . ASN B 1 322 ? -8.292 99.263 72.426 1.00 88.29 1175 ASN B N 1
ATOM 6244 C CA . ASN B 1 322 ? -9.302 98.241 72.197 1.00 95.52 1175 ASN B CA 1
ATOM 6245 C C . ASN B 1 322 ? -8.902 97.289 71.064 1.00 86.86 1175 ASN B C 1
ATOM 6246 O O . ASN B 1 322 ? -9.397 96.163 71.000 1.00 89.84 1175 ASN B O 1
ATOM 6251 N N . GLN B 1 323 ? -8.010 97.711 70.170 1.00 76.93 1176 GLN B N 1
ATOM 6252 C CA . GLN B 1 323 ? -7.826 96.919 68.961 1.00 67.52 1176 GLN B CA 1
ATOM 6253 C C . GLN B 1 323 ? -6.918 95.736 69.244 1.00 59.40 1176 GLN B C 1
ATOM 6254 O O . GLN B 1 323 ? -5.937 95.846 69.980 1.00 55.64 1176 GLN B O 1
ATOM 6260 N N . GLU B 1 324 ? -7.249 94.607 68.628 1.00 57.13 1177 GLU B N 1
ATOM 6261 C CA . GLU B 1 324 ? -6.422 93.415 68.739 1.00 54.42 1177 GLU B CA 1
ATOM 6262 C C . GLU B 1 324 ? -5.373 93.434 67.644 1.00 55.86 1177 GLU B C 1
ATOM 6263 O O . GLU B 1 324 ? -5.690 93.315 66.460 1.00 61.60 1177 GLU B O 1
ATOM 6269 N N . TRP B 1 325 ? -4.125 93.628 68.052 1.00 53.12 1178 TRP B N 1
ATOM 6270 C CA . TRP B 1 325 ? -2.995 93.612 67.135 1.00 52.07 1178 TRP B CA 1
ATOM 6271 C C . TRP B 1 325 ? -2.291 92.262 67.194 1.00 50.02 1178 TRP B C 1
ATOM 6272 O O . TRP B 1 325 ? -2.659 91.412 67.986 1.00 48.03 1178 TRP B O 1
ATOM 6283 N N . ARG B 1 326 ? -1.257 92.088 66.383 1.00 49.93 1179 ARG B N 1
ATOM 6284 C CA . ARG B 1 326 ? -0.636 90.786 66.200 1.00 48.64 1179 ARG B CA 1
ATOM 6285 C C . ARG B 1 326 ? 0.878 90.891 66.262 1.00 48.36 1179 ARG B C 1
ATOM 6286 O O . ARG B 1 326 ? 1.439 91.942 65.952 1.00 48.03 1179 ARG B O 1
ATOM 6294 N N . VAL B 1 327 ? 1.535 89.810 66.683 1.00 48.13 1180 VAL B N 1
ATOM 6295 C CA . VAL B 1 327 ? 2.992 89.761 66.720 1.00 49.70 1180 VAL B CA 1
ATOM 6296 C C . VAL B 1 327 ? 3.496 89.121 65.430 1.00 53.63 1180 VAL B C 1
ATOM 6297 O O . VAL B 1 327 ? 3.049 88.032 65.046 1.00 58.77 1180 VAL B O 1
ATOM 6301 N N . TYR B 1 328 ? 4.393 89.823 64.744 1.00 53.11 1181 TYR B N 1
ATOM 6302 C CA . TYR B 1 328 ? 4.951 89.349 63.480 1.00 52.61 1181 TYR B CA 1
ATOM 6303 C C . TYR B 1 328 ? 6.467 89.298 63.517 1.00 52.70 1181 TYR B C 1
ATOM 6304 O O . TYR B 1 328 ? 7.099 89.966 64.336 1.00 51.38 1181 TYR B O 1
ATOM 6313 N N . THR B 1 329 ? 7.049 88.518 62.608 1.00 54.24 1182 THR B N 1
ATOM 6314 C CA . THR B 1 329 ? 8.458 88.684 62.270 1.00 55.54 1182 THR B CA 1
ATOM 6315 C C . THR B 1 329 ? 8.607 89.054 60.797 1.00 58.93 1182 THR B C 1
ATOM 6316 O O . THR B 1 329 ? 7.844 88.593 59.942 1.00 59.67 1182 THR B O 1
ATOM 6320 N N . TYR B 1 330 ? 9.583 89.909 60.517 1.00 58.75 1183 TYR B N 1
ATOM 6321 C CA . TYR B 1 330 ? 9.960 90.234 59.151 1.00 59.19 1183 TYR B CA 1
ATOM 6322 C C . TYR B 1 330 ? 10.519 88.975 58.492 1.00 59.16 1183 TYR B C 1
ATOM 6323 O O . TYR B 1 330 ? 11.333 88.270 59.089 1.00 58.60 1183 TYR B O 1
ATOM 6332 N N . LYS B 1 331 ? 10.071 88.693 57.271 1.00 60.12 1184 LYS B N 1
ATOM 6333 C CA . LYS B 1 331 ? 10.498 87.493 56.552 1.00 61.69 1184 LYS B CA 1
ATOM 6334 C C . LYS B 1 331 ? 11.997 87.497 56.290 1.00 63.54 1184 LYS B C 1
ATOM 6335 O O . LYS B 1 331 ? 12.639 86.448 56.289 1.00 62.82 1184 LYS B O 1
ATOM 6341 N N . TYR B 1 332 ? 12.557 88.687 56.096 1.00 66.20 1185 TYR B N 1
ATOM 6342 C CA . TYR B 1 332 ? 13.914 88.794 55.582 1.00 70.86 1185 TYR B CA 1
ATOM 6343 C C . TYR B 1 332 ? 14.843 89.613 56.465 1.00 72.35 1185 TYR B C 1
ATOM 6344 O O . TYR B 1 332 ? 15.595 90.438 55.954 1.00 74.96 1185 TYR B O 1
ATOM 6353 N N . PHE B 1 333 ? 14.818 89.400 57.776 1.00 72.07 1186 PHE B N 1
ATOM 6354 C CA . PHE B 1 333 ? 15.737 90.154 58.623 1.00 72.51 1186 PHE B CA 1
ATOM 6355 C C . PHE B 1 333 ? 17.160 89.647 58.411 1.00 75.33 1186 PHE B C 1
ATOM 6356 O O . PHE B 1 333 ? 17.369 88.480 58.095 1.00 75.32 1186 PHE B O 1
ATOM 6364 N N . LYS B 1 334 ? 18.129 90.544 58.557 1.00 79.34 1187 LYS B N 1
ATOM 6365 C CA . LYS B 1 334 ? 19.498 90.294 58.106 1.00 85.97 1187 LYS B CA 1
ATOM 6366 C C . LYS B 1 334 ? 20.387 89.594 59.134 1.00 84.90 1187 LYS B C 1
ATOM 6367 O O . LYS B 1 334 ? 21.128 88.672 58.796 1.00 86.82 1187 LYS B O 1
ATOM 6373 N N . LYS B 1 335 ? 20.328 90.040 60.384 1.00 83.18 1188 LYS B N 1
ATOM 6374 C CA . LYS B 1 335 ? 21.246 89.534 61.401 1.00 83.11 1188 LYS B CA 1
ATOM 6375 C C . LYS B 1 335 ? 20.682 88.311 62.127 1.00 78.01 1188 LYS B C 1
ATOM 6376 O O . LYS B 1 335 ? 19.689 87.722 61.694 1.00 74.85 1188 LYS B O 1
ATOM 6382 N N . GLU B 1 336 ? 21.331 87.923 63.220 1.00 76.87 1189 GLU B N 1
ATOM 6383 C CA . GLU B 1 336 ? 20.915 86.742 63.973 1.00 74.26 1189 GLU B CA 1
ATOM 6384 C C . GLU B 1 336 ? 19.670 87.012 64.812 1.00 71.28 1189 GLU B C 1
ATOM 6385 O O . GLU B 1 336 ? 18.888 86.104 65.095 1.00 68.91 1189 GLU B O 1
ATOM 6391 N N . GLU B 1 337 ? 19.480 88.269 65.188 1.00 72.64 1190 GLU B N 1
ATOM 6392 C CA . GLU B 1 337 ? 18.320 88.667 65.967 1.00 72.90 1190 GLU B CA 1
ATOM 6393 C C . GLU B 1 337 ? 17.686 89.874 65.314 1.00 70.49 1190 GLU B C 1
ATOM 6394 O O . GLU B 1 337 ? 18.368 90.657 64.651 1.00 71.84 1190 GLU B O 1
ATOM 6400 N N . GLU B 1 338 ? 16.381 90.029 65.497 1.00 63.78 1191 GLU B N 1
ATOM 6401 C CA . GLU B 1 338 ? 15.705 91.218 65.011 1.00 59.86 1191 GLU B CA 1
ATOM 6402 C C . GLU B 1 338 ? 14.494 91.506 65.876 1.00 55.47 1191 GLU B C 1
ATOM 6403 O O . GLU B 1 338 ? 13.929 90.605 66.493 1.00 52.84 1191 GLU B O 1
ATOM 6409 N N . LYS B 1 339 ? 14.108 92.774 65.925 1.00 54.79 1192 LYS B N 1
ATOM 6410 C CA . LYS B 1 339 ? 12.918 93.182 66.640 1.00 52.14 1192 LYS B CA 1
ATOM 6411 C C . LYS B 1 339 ? 11.678 92.572 66.007 1.00 50.53 1192 LYS B C 1
ATOM 6412 O O . LYS B 1 339 ? 11.575 92.484 64.782 1.00 50.53 1192 LYS B O 1
ATOM 6418 N N . LEU B 1 340 ? 10.736 92.144 66.842 1.00 49.36 1193 LEU B N 1
ATOM 6419 C CA . LEU B 1 340 ? 9.444 91.705 66.345 1.00 49.79 1193 LEU B CA 1
ATOM 6420 C C . LEU B 1 340 ? 8.614 92.915 65.932 1.00 51.14 1193 LEU B C 1
ATOM 6421 O O . LEU B 1 340 ? 8.831 94.020 66.411 1.00 51.26 1193 LEU B O 1
ATOM 6426 N N . PHE B 1 341 ? 7.657 92.676 65.047 1.00 51.94 1194 PHE B N 1
ATOM 6427 C CA . PHE B 1 341 ? 6.792 93.706 64.489 1.00 54.19 1194 PHE B CA 1
ATOM 6428 C C . PHE B 1 341 ? 5.432 93.576 65.155 1.00 54.28 1194 PHE B C 1
ATOM 6429 O O . PHE B 1 341 ? 4.789 92.535 65.038 1.00 54.45 1194 PHE B O 1
ATOM 6437 N N . LEU B 1 342 ? 5.015 94.609 65.884 1.00 54.20 1195 LEU B N 1
ATOM 6438 C CA . LEU B 1 342 ? 3.737 94.585 66.607 1.00 53.22 1195 LEU B CA 1
ATOM 6439 C C . LEU B 1 342 ? 2.748 95.520 65.917 1.00 53.64 1195 LEU B C 1
ATOM 6440 O O . LEU B 1 342 ? 2.903 96.739 65.953 1.00 54.57 1195 LEU B O 1
ATOM 6445 N N . ALA B 1 343 ? 1.724 94.936 65.303 1.00 53.37 1196 ALA B N 1
ATOM 6446 C CA . ALA B 1 343 ? 0.953 95.632 64.286 1.00 54.59 1196 ALA B CA 1
ATOM 6447 C C . ALA B 1 343 ? -0.455 95.069 64.135 1.00 54.66 1196 ALA B C 1
ATOM 6448 O O . ALA B 1 343 ? -0.734 93.968 64.608 1.00 53.54 1196 ALA B O 1
ATOM 6450 N N . PRO B 1 344 ? -1.355 95.833 63.481 1.00 56.28 1197 PRO B N 1
ATOM 6451 C CA . PRO B 1 344 ? -2.708 95.359 63.176 1.00 57.28 1197 PRO B CA 1
ATOM 6452 C C . PRO B 1 344 ? -2.738 94.045 62.396 1.00 59.08 1197 PRO B C 1
ATOM 6453 O O . PRO B 1 344 ? -1.751 93.651 61.778 1.00 59.28 1197 PRO B O 1
ATOM 6457 N N . ILE B 1 345 ? -3.876 93.368 62.446 1.00 60.46 1198 ILE B N 1
ATOM 6458 C CA . ILE B 1 345 ? -4.039 92.105 61.742 1.00 62.02 1198 ILE B CA 1
ATOM 6459 C C . ILE B 1 345 ? -4.077 92.319 60.228 1.00 67.53 1198 ILE B C 1
ATOM 6460 O O . ILE B 1 345 ? -4.956 93.006 59.709 1.00 68.34 1198 ILE B O 1
ATOM 6465 N N . SER B 1 346 ? -3.129 91.713 59.522 1.00 72.79 1199 SER B N 1
ATOM 6466 C CA . SER B 1 346 ? -3.058 91.859 58.070 1.00 79.93 1199 SER B CA 1
ATOM 6467 C C . SER B 1 346 ? -2.379 90.669 57.406 1.00 83.34 1199 SER B C 1
ATOM 6468 O O . SER B 1 346 ? -1.709 89.871 58.061 1.00 79.56 1199 SER B O 1
ATOM 6471 N N . ASP B 1 347 ? -2.550 90.569 56.093 1.00 91.35 1200 ASP B N 1
ATOM 6472 C CA . ASP B 1 347 ? -1.993 89.469 55.318 1.00 97.95 1200 ASP B CA 1
ATOM 6473 C C . ASP B 1 347 ? -0.733 89.845 54.536 1.00 99.46 1200 ASP B C 1
ATOM 6474 O O . ASP B 1 347 ? -0.450 89.247 53.498 1.00 107.27 1200 ASP B O 1
ATOM 6479 N N . SER B 1 348 ? 0.002 90.840 55.029 1.00 95.68 1201 SER B N 1
ATOM 6480 C CA . SER B 1 348 ? 1.264 91.278 54.427 1.00 93.87 1201 SER B CA 1
ATOM 6481 C C . SER B 1 348 ? 2.159 90.128 53.977 1.00 92.87 1201 SER B C 1
ATOM 6482 O O . SER B 1 348 ? 2.250 89.107 54.655 1.00 93.79 1201 SER B O 1
ATOM 6485 N N . ASP B 1 349 ? 2.817 90.298 52.834 1.00 92.32 1202 ASP B N 1
ATOM 6486 C CA . ASP B 1 349 ? 3.686 89.257 52.292 1.00 90.22 1202 ASP B CA 1
ATOM 6487 C C . ASP B 1 349 ? 5.157 89.475 52.658 1.00 84.69 1202 ASP B C 1
ATOM 6488 O O . ASP B 1 349 ? 6.039 88.777 52.160 1.00 85.39 1202 ASP B O 1
ATOM 6493 N N . GLU B 1 350 ? 5.417 90.461 53.510 1.00 80.06 1203 GLU B N 1
ATOM 6494 C CA . GLU B 1 350 ? 6.771 90.723 53.995 1.00 77.99 1203 GLU B CA 1
ATOM 6495 C C . GLU B 1 350 ? 6.978 90.200 55.416 1.00 71.39 1203 GLU B C 1
ATOM 6496 O O . GLU B 1 350 ? 8.079 90.278 55.958 1.00 68.81 1203 GLU B O 1
ATOM 6502 N N . PHE B 1 351 ? 5.917 89.672 56.016 1.00 68.12 1204 PHE B N 1
ATOM 6503 C CA . PHE B 1 351 ? 5.976 89.206 57.399 1.00 63.46 1204 PHE B CA 1
ATOM 6504 C C . PHE B 1 351 ? 5.366 87.813 57.597 1.00 61.50 1204 PHE B C 1
ATOM 6505 O O . PHE B 1 351 ? 4.402 87.447 56.928 1.00 61.48 1204 PHE B O 1
ATOM 6513 N N . TYR B 1 352 ? 5.948 87.040 58.514 1.00 59.39 1205 TYR B N 1
ATOM 6514 C CA . TYR B 1 352 ? 5.351 85.788 58.987 1.00 58.06 1205 TYR B CA 1
ATOM 6515 C C . TYR B 1 352 ? 4.407 86.045 60.153 1.00 56.80 1205 TYR B C 1
ATOM 6516 O O . TYR B 1 352 ? 4.758 86.765 61.087 1.00 55.35 1205 TYR B O 1
ATOM 6525 N N . ASN B 1 353 ? 3.219 85.448 60.120 1.00 57.41 1206 ASN B N 1
ATOM 6526 C CA . ASN B 1 353 ? 2.276 85.660 61.213 1.00 55.71 1206 ASN B CA 1
ATOM 6527 C C . ASN B 1 353 ? 2.011 84.400 62.035 1.00 53.18 1206 ASN B C 1
ATOM 6528 O O . ASN B 1 353 ? 1.373 84.458 63.086 1.00 50.68 1206 ASN B O 1
ATOM 6533 N N . THR B 1 354 ? 2.548 83.276 61.577 1.00 52.75 1207 THR B N 1
ATOM 6534 C CA . THR B 1 354 ? 2.252 81.982 62.176 1.00 51.26 1207 THR B CA 1
ATOM 6535 C C . THR B 1 354 ? 3.337 81.541 63.157 1.00 48.24 1207 THR B C 1
ATOM 6536 O O . THR B 1 354 ? 4.525 81.554 62.834 1.00 48.09 1207 THR B O 1
ATOM 6540 N N . ILE B 1 355 ? 2.913 81.177 64.366 1.00 46.01 1208 ILE B N 1
ATOM 6541 C CA . ILE B 1 355 ? 3.817 80.703 65.417 1.00 44.33 1208 ILE B CA 1
ATOM 6542 C C . ILE B 1 355 ? 3.467 79.267 65.783 1.00 44.08 1208 ILE B C 1
ATOM 6543 O O . ILE B 1 355 ? 2.292 78.939 65.930 1.00 43.50 1208 ILE B O 1
ATOM 6548 N N . GLN B 1 356 ? 4.475 78.407 65.912 1.00 44.18 1209 GLN B N 1
ATOM 6549 C CA . GLN B 1 356 ? 4.247 77.085 66.480 1.00 43.82 1209 GLN B CA 1
ATOM 6550 C C . GLN B 1 356 ? 4.713 77.107 67.923 1.00 42.26 1209 GLN B C 1
ATOM 6551 O O . GLN B 1 356 ? 5.852 77.469 68.219 1.00 41.29 1209 GLN B O 1
ATOM 6557 N N . ILE B 1 357 ? 3.819 76.730 68.824 1.00 41.71 1210 ILE B N 1
ATOM 6558 C CA . ILE B 1 357 ? 4.146 76.747 70.234 1.00 41.92 1210 ILE B CA 1
ATOM 6559 C C . ILE B 1 357 ? 4.805 75.410 70.604 1.00 41.17 1210 ILE B C 1
ATOM 6560 O O . ILE B 1 357 ? 4.364 74.338 70.173 1.00 41.62 1210 ILE B O 1
ATOM 6565 N N . LYS B 1 358 ? 5.892 75.484 71.361 1.00 42.20 1211 LYS B N 1
ATOM 6566 C CA . LYS B 1 358 ? 6.748 74.318 71.577 1.00 43.95 1211 LYS B CA 1
ATOM 6567 C C . LYS B 1 358 ? 6.997 74.042 73.053 1.00 44.90 1211 LYS B C 1
ATOM 6568 O O . LYS B 1 358 ? 6.888 74.947 73.889 1.00 43.24 1211 LYS B O 1
ATOM 6574 N N . GLU B 1 359 ? 7.361 72.799 73.365 1.00 42.15 1212 GLU B N 1
ATOM 6575 C CA . GLU B 1 359 ? 7.967 72.489 74.660 1.00 40.05 1212 GLU B CA 1
ATOM 6576 C C . GLU B 1 359 ? 9.253 71.696 74.466 1.00 39.21 1212 GLU B C 1
ATOM 6577 O O . GLU B 1 359 ? 9.211 70.488 74.225 1.00 39.55 1212 GLU B O 1
ATOM 6583 N N . TYR B 1 360 ? 10.389 72.377 74.577 1.00 39.02 1213 TYR B N 1
ATOM 6584 C CA . TYR B 1 360 ? 11.682 71.726 74.397 1.00 40.48 1213 TYR B CA 1
ATOM 6585 C C . TYR B 1 360 ? 12.175 71.074 75.679 1.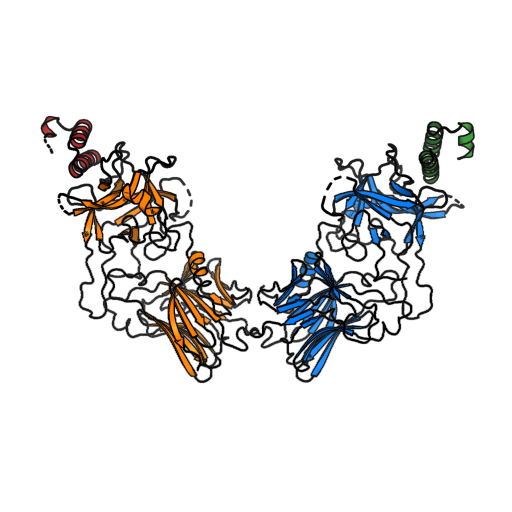00 40.74 1213 TYR B C 1
ATOM 6586 O O . TYR B 1 360 ? 13.004 70.170 75.639 1.00 41.60 1213 TYR B O 1
ATOM 6595 N N . ASP B 1 361 ? 11.671 71.535 76.816 1.00 41.03 1214 ASP B N 1
ATOM 6596 C CA . ASP B 1 361 ? 12.100 70.990 78.096 1.00 42.96 1214 ASP B CA 1
ATOM 6597 C C . ASP B 1 361 ? 11.495 69.604 78.272 1.00 44.47 1214 ASP B C 1
ATOM 6598 O O . ASP B 1 361 ? 10.297 69.411 78.064 1.00 41.04 1214 ASP B O 1
ATOM 6603 N N . GLU B 1 362 ? 12.330 68.638 78.638 1.00 50.33 1215 GLU B N 1
ATOM 6604 C CA . GLU B 1 362 ? 11.853 67.283 78.915 1.00 57.18 1215 GLU B CA 1
ATOM 6605 C C . GLU B 1 362 ? 11.394 67.136 80.365 1.00 53.08 1215 GLU B C 1
ATOM 6606 O O . GLU B 1 362 ? 10.642 66.222 80.691 1.00 52.93 1215 GLU B O 1
ATOM 6612 N N . GLN B 1 363 ? 11.862 68.042 81.222 1.00 49.84 1216 GLN B N 1
ATOM 6613 C CA . GLN B 1 363 ? 11.509 68.049 82.636 1.00 46.98 1216 GLN B CA 1
ATOM 6614 C C . GLN B 1 363 ? 10.260 68.902 82.857 1.00 41.23 1216 GLN B C 1
ATOM 6615 O O . GLN B 1 363 ? 9.934 69.749 82.019 1.00 39.75 1216 GLN B O 1
ATOM 6621 N N . PRO B 1 364 ? 9.542 68.672 83.971 1.00 37.93 1217 PRO B N 1
ATOM 6622 C CA . PRO B 1 364 ? 8.345 69.493 84.190 1.00 33.82 1217 PRO B CA 1
ATOM 6623 C C . PRO B 1 364 ? 8.682 70.988 84.262 1.00 34.96 1217 PRO B C 1
ATOM 6624 O O . PRO B 1 364 ? 9.636 71.358 84.924 1.00 34.27 1217 PRO B O 1
ATOM 6628 N N . THR B 1 365 ? 7.894 71.823 83.598 1.00 35.25 1218 THR B N 1
ATOM 6629 C CA . THR B 1 365 ? 8.127 73.260 83.608 1.00 35.63 1218 THR B CA 1
ATOM 6630 C C . THR B 1 365 ? 6.828 73.950 83.237 1.00 36.72 1218 THR B C 1
ATOM 6631 O O . THR B 1 365 ? 5.952 73.332 82.634 1.00 34.71 1218 THR B O 1
ATOM 6635 N N . TYR B 1 366 ? 6.692 75.223 83.593 1.00 35.87 1219 TYR B N 1
ATOM 6636 C CA . TYR B 1 366 ? 5.550 76.002 83.121 1.00 35.78 1219 TYR B CA 1
ATOM 6637 C C . TYR B 1 366 ? 5.961 76.954 81.998 1.00 36.87 1219 TYR B C 1
ATOM 6638 O O . TYR B 1 366 ? 5.138 77.723 81.480 1.00 36.50 1219 TYR B O 1
ATOM 6647 N N . SER B 1 367 ? 7.237 76.900 81.625 1.00 36.05 1220 SER B N 1
ATOM 6648 C CA . SER B 1 367 ? 7.734 77.654 80.471 1.00 36.01 1220 SER B CA 1
ATOM 6649 C C . SER B 1 367 ? 7.359 76.976 79.159 1.00 36.71 1220 SER B C 1
ATOM 6650 O O . SER B 1 367 ? 7.320 75.752 79.084 1.00 36.90 1220 SER B O 1
ATOM 6653 N N . CYS B 1 368 ? 7.105 77.766 78.128 1.00 36.96 1221 CYS B N 1
ATOM 6654 C CA . CYS B 1 368 ? 6.983 77.244 76.770 1.00 37.18 1221 CYS B CA 1
ATOM 6655 C C . CYS B 1 368 ? 7.831 78.106 75.840 1.00 38.71 1221 CYS B C 1
ATOM 6656 O O . CYS B 1 368 ? 8.435 79.093 76.267 1.00 37.95 1221 CYS B O 1
ATOM 6659 N N . GLN B 1 369 ? 7.919 77.715 74.579 1.00 37.46 1222 GLN B N 1
ATOM 6660 C CA . GLN B 1 369 ? 8.735 78.462 73.638 1.00 39.59 1222 GLN B CA 1
ATOM 6661 C C . GLN B 1 369 ? 7.913 78.698 72.390 1.00 40.17 1222 GLN B C 1
ATOM 6662 O O . GLN B 1 369 ? 6.930 78.004 72.151 1.00 39.54 1222 GLN B O 1
ATOM 6668 N N . LEU B 1 370 ? 8.292 79.712 71.621 1.00 41.41 1223 LEU B N 1
ATOM 6669 C CA . LEU B 1 370 ? 7.454 80.187 70.528 1.00 44.25 1223 LEU B CA 1
ATOM 6670 C C . LEU B 1 370 ? 8.251 80.252 69.228 1.00 48.14 1223 LEU B C 1
ATOM 6671 O O . LEU B 1 370 ? 9.176 81.050 69.098 1.00 47.20 1223 LEU B O 1
ATOM 6676 N N . LEU B 1 371 ? 7.885 79.403 68.272 1.00 49.84 1224 LEU B N 1
ATOM 6677 C CA . LEU B 1 371 ? 8.670 79.224 67.057 1.00 42.54 1224 LEU B CA 1
ATOM 6678 C C . LEU B 1 371 ? 8.010 79.812 65.824 1.00 48.44 1224 LEU B C 1
ATOM 6679 O O . LEU B 1 371 ? 6.891 79.437 65.479 1.00 48.65 1224 LEU B O 1
ATOM 6684 N N . PHE B 1 372 ? 8.713 80.704 65.134 1.00 50.29 1225 PHE B N 1
ATOM 6685 C CA . PHE B 1 372 ? 8.250 81.178 63.831 1.00 53.85 1225 PHE B CA 1
ATOM 6686 C C . PHE B 1 372 ? 8.743 80.243 62.739 1.00 60.52 1225 PHE B C 1
ATOM 6687 O O . PHE B 1 372 ? 9.928 79.902 62.686 1.00 58.21 1225 PHE B O 1
ATOM 6695 N N . LYS B 1 373 ? 7.835 79.792 61.884 1.00 69.61 1226 LYS B N 1
ATOM 6696 C CA . LYS B 1 373 ? 8.269 79.068 60.697 1.00 80.62 1226 LYS B CA 1
ATOM 6697 C C . LYS B 1 373 ? 7.733 79.724 59.428 1.00 92.33 1226 LYS B C 1
ATOM 6698 O O . LYS B 1 373 ? 6.697 80.399 59.468 1.00 93.19 1226 LYS B O 1
ATOM 6704 N N . LYS B 1 374 ? 8.446 79.535 58.313 1.00 102.90 1227 LYS B N 1
ATOM 6705 C CA . LYS B 1 374 ? 8.016 80.080 57.024 1.00 112.00 1227 LYS B CA 1
ATOM 6706 C C . LYS B 1 374 ? 6.629 79.559 56.720 1.00 117.25 1227 LYS B C 1
ATOM 6707 O O . LYS B 1 374 ? 5.790 80.254 56.147 1.00 118.84 1227 LYS B O 1
ATOM 6709 N N . ASP B 1 375 ? 6.390 78.330 57.153 1.00 119.99 1228 ASP B N 1
ATOM 6710 C CA . ASP B 1 375 ? 5.176 77.630 56.801 1.00 123.00 1228 ASP B CA 1
ATOM 6711 C C . ASP B 1 375 ? 5.010 76.416 57.705 1.00 120.77 1228 ASP B C 1
ATOM 6712 O O . ASP B 1 375 ? 5.988 75.853 58.197 1.00 121.22 1228 ASP B O 1
ATOM 6717 N N . GLU B 1 376 ? 3.763 76.027 57.931 1.00 117.98 1229 GLU B N 1
ATOM 6718 C CA . GLU B 1 376 ? 3.451 74.953 58.859 1.00 113.35 1229 GLU B CA 1
ATOM 6719 C C . GLU B 1 376 ? 3.938 73.598 58.366 1.00 113.53 1229 GLU B C 1
ATOM 6720 O O . GLU B 1 376 ? 4.387 72.753 59.146 1.00 113.48 1229 GLU B O 1
ATOM 6726 N N . GLU B 1 377 ? 3.871 73.415 57.053 1.00 113.20 1230 GLU B N 1
ATOM 6727 C CA . GLU B 1 377 ? 4.203 72.147 56.426 1.00 112.34 1230 GLU B CA 1
ATOM 6728 C C . GLU B 1 377 ? 5.656 72.151 55.970 1.00 110.98 1230 GLU B C 1
ATOM 6729 O O . GLU B 1 377 ? 6.101 71.248 55.264 1.00 112.26 1230 GLU B O 1
ATOM 6731 N N . SER B 1 378 ? 6.387 73.178 56.395 1.00 108.58 1231 SER B N 1
ATOM 6732 C CA . SER B 1 378 ? 7.822 73.277 56.155 1.00 107.53 1231 SER B CA 1
ATOM 6733 C C . SER B 1 378 ? 8.583 72.951 57.434 1.00 102.72 1231 SER B C 1
ATOM 6734 O O . SER B 1 378 ? 8.109 73.240 58.532 1.00 99.18 1231 SER B O 1
ATOM 6737 N N . THR B 1 379 ? 9.754 72.339 57.299 1.00 102.36 1232 THR B N 1
ATOM 6738 C CA . THR B 1 379 ? 10.590 72.063 58.462 1.00 100.13 1232 THR B CA 1
ATOM 6739 C C . THR B 1 379 ? 11.598 73.183 58.650 1.00 100.68 1232 THR B C 1
ATOM 6740 O O . THR B 1 379 ? 12.548 73.052 59.424 1.00 100.25 1232 THR B O 1
ATOM 6744 N N . ASP B 1 380 ? 11.385 74.284 57.935 1.00 101.94 1233 ASP B N 1
ATOM 6745 C CA . ASP B 1 380 ? 12.294 75.421 57.997 1.00 102.26 1233 ASP B CA 1
ATOM 6746 C C . ASP B 1 380 ? 12.011 76.276 59.230 1.00 98.56 1233 ASP B C 1
ATOM 6747 O O . ASP B 1 380 ? 10.882 76.724 59.449 1.00 97.72 1233 ASP B O 1
ATOM 6749 N N . GLU B 1 381 ? 13.046 76.493 60.035 1.00 92.39 1234 GLU B N 1
ATOM 6750 C CA . GLU B 1 381 ? 12.910 77.270 61.256 1.00 84.83 1234 GLU B CA 1
ATOM 6751 C C . GLU B 1 381 ? 13.470 78.671 61.065 1.00 81.47 1234 GLU B C 1
ATOM 6752 O O . GLU B 1 381 ? 14.627 78.839 60.674 1.00 83.44 1234 GLU B O 1
ATOM 6758 N N . ILE B 1 382 ? 12.648 79.675 61.345 1.00 76.59 1235 ILE B N 1
ATOM 6759 C CA . ILE B 1 382 ? 13.092 81.057 61.238 1.00 72.44 1235 ILE B CA 1
ATOM 6760 C C . ILE B 1 382 ? 13.829 81.476 62.501 1.00 66.59 1235 ILE B C 1
ATOM 6761 O O . ILE B 1 382 ? 14.893 82.090 62.437 1.00 66.65 1235 ILE B O 1
ATOM 6766 N N . GLY B 1 383 ? 13.248 81.133 63.647 1.00 61.75 1236 GLY B N 1
ATOM 6767 C CA . GLY B 1 383 ? 13.824 81.470 64.936 1.00 58.55 1236 GLY B CA 1
ATOM 6768 C C . GLY B 1 383 ? 12.813 81.383 66.066 1.00 54.47 1236 GLY B C 1
ATOM 6769 O O . GLY B 1 383 ? 11.626 81.137 65.839 1.00 52.96 1236 GLY B O 1
ATOM 6770 N N . LEU B 1 384 ? 13.292 81.580 67.289 1.00 52.68 1237 LEU B N 1
ATOM 6771 C CA . LEU B 1 384 ? 12.424 81.572 68.458 1.00 51.89 1237 LEU B CA 1
ATOM 6772 C C . LEU B 1 384 ? 12.276 82.991 69.019 1.00 50.83 1237 LEU B C 1
ATOM 6773 O O . LEU B 1 384 ? 13.196 83.812 68.946 1.00 51.52 1237 LEU B O 1
ATOM 6778 N N . ILE B 1 385 ? 11.099 83.260 69.571 1.00 48.06 1238 ILE B N 1
ATOM 6779 C CA . ILE B 1 385 ? 10.794 84.538 70.187 1.00 46.06 1238 ILE B CA 1
ATOM 6780 C C . ILE B 1 385 ? 11.529 84.666 71.511 1.00 45.39 1238 ILE B C 1
ATOM 6781 O O . ILE B 1 385 ? 11.611 83.720 72.298 1.00 43.98 1238 ILE B O 1
ATOM 6786 N N . GLY B 1 386 ? 12.112 85.834 71.736 1.00 46.08 1239 GLY B N 1
ATOM 6787 C CA . GLY B 1 386 ? 12.839 86.075 72.957 1.00 46.35 1239 GLY B CA 1
ATOM 6788 C C . GLY B 1 386 ? 12.967 87.559 73.228 1.00 47.55 1239 GLY B C 1
ATOM 6789 O O . GLY B 1 386 ? 12.148 88.375 72.789 1.00 46.12 1239 GLY B O 1
ATOM 6790 N N . ILE B 1 387 ? 14.029 87.889 73.940 1.00 47.41 1240 ILE B N 1
ATOM 6791 C CA . ILE B 1 387 ? 14.399 89.258 74.270 1.00 48.56 1240 ILE B CA 1
ATOM 6792 C C . ILE B 1 387 ? 15.859 89.449 73.868 1.00 50.85 1240 ILE B C 1
ATOM 6793 O O . ILE B 1 387 ? 16.667 88.533 74.045 1.00 50.48 1240 ILE B O 1
ATOM 6798 N N . HIS B 1 388 ? 16.194 90.602 73.289 1.00 54.26 1241 HIS B N 1
ATOM 6799 C CA . HIS B 1 388 ? 17.586 90.859 72.921 1.00 57.53 1241 HIS B CA 1
ATOM 6800 C C . HIS B 1 388 ? 18.010 92.300 73.229 1.00 58.03 1241 HIS B C 1
ATOM 6801 O O . HIS B 1 388 ? 17.209 93.238 73.147 1.00 55.65 1241 HIS B O 1
ATOM 6808 N N . ARG B 1 389 ? 19.289 92.441 73.562 1.00 61.14 1242 ARG B N 1
ATOM 6809 C CA . ARG B 1 389 ? 19.933 93.714 73.873 1.00 64.96 1242 ARG B CA 1
ATOM 6810 C C . ARG B 1 389 ? 20.359 94.436 72.593 1.00 64.40 1242 ARG B C 1
ATOM 6811 O O . ARG B 1 389 ? 21.267 93.984 71.899 1.00 64.61 1242 ARG B O 1
ATOM 6819 N N . PHE B 1 390 ? 19.705 95.552 72.283 1.00 63.89 1243 PHE B N 1
ATOM 6820 C CA . PHE B 1 390 ? 20.004 96.331 71.076 1.00 66.20 1243 PHE B CA 1
ATOM 6821 C C . PHE B 1 390 ? 20.800 97.619 71.323 1.00 68.66 1243 PHE B C 1
ATOM 6822 O O . PHE B 1 390 ? 20.764 98.204 72.405 1.00 68.06 1243 PHE B O 1
ATOM 6830 N N . TYR B 1 391 ? 21.510 98.037 70.278 1.00 72.38 1244 TYR B N 1
ATOM 6831 C CA . TYR B 1 391 ? 22.343 99.238 70.256 1.00 77.26 1244 TYR B CA 1
ATOM 6832 C C . TYR B 1 391 ? 21.580 100.440 69.724 1.00 82.56 1244 TYR B C 1
ATOM 6833 O O . TYR B 1 391 ? 20.996 100.386 68.641 1.00 86.69 1244 TYR B O 1
ATOM 6835 N N . GLU B 1 392 ? 21.569 101.520 70.499 1.00 85.55 1245 GLU B N 1
ATOM 6836 C CA . GLU B 1 392 ? 20.914 102.755 70.077 1.00 88.32 1245 GLU B CA 1
ATOM 6837 C C . GLU B 1 392 ? 21.792 103.970 70.362 1.00 89.64 1245 GLU B C 1
ATOM 6838 O O . GLU B 1 392 ? 21.406 105.106 70.096 1.00 89.01 1245 GLU B O 1
ATOM 6844 N N . TYR B 1 400 ? 21.837 101.211 75.113 1.00 98.08 1253 TYR B N 1
ATOM 6845 C CA . TYR B 1 400 ? 21.317 99.849 75.098 1.00 94.13 1253 TYR B CA 1
ATOM 6846 C C . TYR B 1 400 ? 19.843 99.818 75.490 1.00 87.31 1253 TYR B C 1
ATOM 6847 O O . TYR B 1 400 ? 19.438 100.446 76.468 1.00 87.90 1253 TYR B O 1
ATOM 6856 N N . LYS B 1 401 ? 19.047 99.083 74.720 1.00 80.82 1254 LYS B N 1
ATOM 6857 C CA . LYS B 1 401 ? 17.631 98.970 74.983 1.00 74.70 1254 LYS B CA 1
ATOM 6858 C C . LYS B 1 401 ? 17.137 97.575 74.585 1.00 68.21 1254 LYS B C 1
ATOM 6859 O O . LYS B 1 401 ? 17.371 97.145 73.477 1.00 66.73 1254 LYS B O 1
ATOM 6865 N N . ASP B 1 402 ? 16.490 96.861 75.503 1.00 65.11 1255 ASP B N 1
ATOM 6866 C CA . ASP B 1 402 ? 16.005 95.509 75.236 1.00 62.16 1255 ASP B CA 1
ATOM 6867 C C . ASP B 1 402 ? 14.710 95.538 74.443 1.00 57.37 1255 ASP B C 1
ATOM 6868 O O . ASP B 1 402 ? 13.845 96.384 74.674 1.00 55.64 1255 ASP B O 1
ATOM 6873 N N . TYR B 1 403 ? 14.581 94.600 73.510 1.00 54.69 1256 TYR B N 1
ATOM 6874 C CA . TYR B 1 403 ? 13.405 94.518 72.653 1.00 53.56 1256 TYR B CA 1
ATOM 6875 C C . TYR B 1 403 ? 12.818 93.102 72.562 1.00 49.73 1256 TYR B C 1
ATOM 6876 O O . TYR B 1 403 ? 13.524 92.108 72.696 1.00 48.72 1256 TYR B O 1
ATOM 6885 N N . PHE B 1 404 ? 11.510 93.052 72.346 1.00 48.32 1257 PHE B N 1
ATOM 6886 C CA . PHE B 1 404 ? 10.768 91.841 72.004 1.00 47.29 1257 PHE B CA 1
ATOM 6887 C C . PHE B 1 404 ? 11.283 91.364 70.638 1.00 47.43 1257 PHE B C 1
ATOM 6888 O O . PHE B 1 404 ? 11.108 92.052 69.632 1.00 47.85 1257 PHE B O 1
ATOM 6896 N N . CYS B 1 405 ? 11.934 90.208 70.594 1.00 47.29 1258 CYS B N 1
ATOM 6897 C CA . CYS B 1 405 ? 12.682 89.844 69.397 1.00 49.37 1258 CYS B CA 1
ATOM 6898 C C . CYS B 1 405 ? 12.441 88.421 68.880 1.00 49.73 1258 CYS B C 1
ATOM 6899 O O . CYS B 1 405 ? 11.814 87.592 69.545 1.00 48.37 1258 CYS B O 1
ATOM 6902 N N . ILE B 1 406 ? 12.926 88.167 67.667 1.00 52.27 1259 ILE B N 1
ATOM 6903 C CA . ILE B 1 406 ? 13.105 86.812 67.154 1.00 53.34 1259 ILE B CA 1
ATOM 6904 C C . ILE B 1 406 ? 14.603 86.549 67.086 1.00 55.95 1259 ILE B C 1
ATOM 6905 O O . ILE B 1 406 ? 15.373 87.474 66.820 1.00 57.68 1259 ILE B O 1
ATOM 6910 N N . SER B 1 407 ? 15.035 85.318 67.363 1.00 57.22 1260 SER B N 1
ATOM 6911 C CA . SER B 1 407 ? 16.462 84.991 67.291 1.00 57.69 1260 SER B CA 1
ATOM 6912 C C . SER B 1 407 ? 16.683 83.593 66.730 1.00 58.03 1260 SER B C 1
ATOM 6913 O O . SER B 1 407 ? 15.947 82.653 67.051 1.00 56.27 1260 SER B O 1
ATOM 6916 N N . LYS B 1 408 ? 17.682 83.483 65.858 1.00 59.02 1261 LYS B N 1
ATOM 6917 C CA . LYS B 1 408 ? 18.116 82.203 65.309 1.00 60.52 1261 LYS B CA 1
ATOM 6918 C C . LYS B 1 408 ? 19.019 81.477 66.310 1.00 59.84 1261 LYS B C 1
ATOM 6919 O O . LYS B 1 408 ? 19.154 80.252 66.262 1.00 59.32 1261 LYS B O 1
ATOM 6925 N N . TRP B 1 409 ? 19.640 82.240 67.211 1.00 60.70 1262 TRP B N 1
ATOM 6926 C CA . TRP B 1 409 ? 20.599 81.689 68.172 1.00 62.79 1262 TRP B CA 1
ATOM 6927 C C . TRP B 1 409 ? 19.961 80.633 69.071 1.00 57.21 1262 TRP B C 1
ATOM 6928 O O . TRP B 1 409 ? 20.575 79.616 69.387 1.00 56.70 1262 TRP B O 1
ATOM 6939 N N . TYR B 1 410 ? 18.719 80.889 69.466 1.00 53.51 1263 TYR B N 1
ATOM 6940 C CA . TYR B 1 410 ? 17.952 79.990 70.320 1.00 51.12 1263 TYR B CA 1
ATOM 6941 C C . TYR B 1 410 ? 17.768 78.589 69.731 1.00 51.33 1263 TYR B C 1
ATOM 6942 O O . TYR B 1 410 ? 17.637 77.618 70.479 1.00 49.09 1263 TYR B O 1
ATOM 6951 N N . LEU B 1 411 ? 17.732 78.489 68.400 1.00 54.11 1264 LEU B N 1
ATOM 6952 C CA . LEU B 1 411 ? 17.419 77.223 67.727 1.00 56.33 1264 LEU B CA 1
ATOM 6953 C C . LEU B 1 411 ? 18.360 76.067 68.110 1.00 61.40 1264 LEU B C 1
ATOM 6954 O O . LEU B 1 411 ? 17.931 74.916 68.173 1.00 61.05 1264 LEU B O 1
ATOM 6959 N N . LYS B 1 412 ? 19.637 76.359 68.350 1.00 68.36 1265 LYS B N 1
ATOM 6960 C CA . LYS B 1 412 ? 20.548 75.321 68.842 1.00 71.06 1265 LYS B CA 1
ATOM 6961 C C . LYS B 1 412 ? 20.637 75.307 70.365 1.00 66.26 1265 LYS B C 1
ATOM 6962 O O . LYS B 1 412 ? 20.861 74.259 70.966 1.00 64.44 1265 LYS B O 1
ATOM 6968 N N . GLU B 1 413 ? 20.424 76.457 70.991 1.00 63.74 1266 GLU B N 1
ATOM 6969 C CA . GLU B 1 413 ? 20.442 76.530 72.445 1.00 61.39 1266 GLU B CA 1
ATOM 6970 C C . GLU B 1 413 ? 19.422 75.584 73.087 1.00 56.28 1266 GLU B C 1
ATOM 6971 O O . GLU B 1 413 ? 19.702 74.968 74.118 1.00 55.29 1266 GLU B O 1
ATOM 6977 N N . VAL B 1 414 ? 18.247 75.471 72.470 1.00 53.79 1267 VAL B N 1
ATOM 6978 C CA . VAL B 1 414 ? 17.147 74.688 73.030 1.00 52.05 1267 VAL B CA 1
ATOM 6979 C C . VAL B 1 414 ? 17.321 73.173 72.871 1.00 54.47 1267 VAL B C 1
ATOM 6980 O O . VAL B 1 414 ? 16.483 72.411 73.336 1.00 51.90 1267 VAL B O 1
ATOM 6984 N N . LYS B 1 415 ? 18.390 72.739 72.205 1.00 59.35 1268 LYS B N 1
ATOM 6985 C CA . LYS B 1 415 ? 18.625 71.308 71.999 1.00 63.96 1268 LYS B CA 1
ATOM 6986 C C . LYS B 1 415 ? 19.638 70.730 72.994 1.00 63.78 1268 LYS B C 1
ATOM 6987 O O . LYS B 1 415 ? 19.926 69.535 72.983 1.00 64.91 1268 LYS B O 1
ATOM 6993 N N . ARG B 1 416 ? 20.184 71.585 73.846 1.00 64.26 1269 ARG B N 1
ATOM 6994 C CA . ARG B 1 416 ? 21.160 71.151 74.832 1.00 66.72 1269 ARG B CA 1
ATOM 6995 C C . ARG B 1 416 ? 20.504 70.526 76.055 1.00 61.50 1269 ARG B C 1
ATOM 6996 O O . ARG B 1 416 ? 19.487 71.020 76.550 1.00 56.55 1269 ARG B O 1
ATOM 7004 N N . LYS B 1 417 ? 21.077 69.415 76.511 1.00 62.75 1270 LYS B N 1
ATOM 7005 C CA . LYS B 1 417 ? 20.591 68.717 77.696 1.00 63.49 1270 LYS B CA 1
ATOM 7006 C C . LYS B 1 417 ? 21.623 68.867 78.821 1.00 61.79 1270 LYS B C 1
ATOM 7007 O O . LYS B 1 417 ? 22.825 68.752 78.580 1.00 63.92 1270 LYS B O 1
ATOM 7013 N N . PRO B 1 418 ? 21.163 69.143 80.051 1.00 58.62 1271 PRO B N 1
ATOM 7014 C CA . PRO B 1 418 ? 19.757 69.367 80.396 1.00 53.91 1271 PRO B CA 1
ATOM 7015 C C . PRO B 1 418 ? 19.278 70.719 79.890 1.00 50.74 1271 PRO B C 1
ATOM 7016 O O . PRO B 1 418 ? 20.098 71.589 79.592 1.00 50.61 1271 PRO B O 1
ATOM 7020 N N . TYR B 1 419 ? 17.966 70.885 79.782 1.00 47.31 1272 TYR B N 1
ATOM 7021 C CA . TYR B 1 419 ? 17.408 72.077 79.169 1.00 45.84 1272 TYR B CA 1
ATOM 7022 C C . TYR B 1 419 ? 17.771 73.309 79.990 1.00 46.07 1272 TYR B C 1
ATOM 7023 O O . TYR B 1 419 ? 17.820 73.263 81.220 1.00 46.70 1272 TYR B O 1
ATOM 7032 N N . ASN B 1 420 ? 18.068 74.400 79.297 1.00 46.80 1273 ASN B N 1
ATOM 7033 C CA . ASN B 1 420 ? 18.467 75.642 79.945 1.00 48.38 1273 ASN B CA 1
ATOM 7034 C C . ASN B 1 420 ? 17.249 76.474 80.336 1.00 46.86 1273 ASN B C 1
ATOM 7035 O O . ASN B 1 420 ? 16.710 77.214 79.519 1.00 44.82 1273 ASN B O 1
ATOM 7040 N N . LEU B 1 421 ? 16.867 76.380 81.608 1.00 47.82 1274 LEU B N 1
ATOM 7041 C CA . LEU B 1 421 ? 15.676 77.041 82.139 1.00 49.08 1274 LEU B CA 1
ATOM 7042 C C . LEU B 1 421 ? 15.691 78.558 82.012 1.00 48.64 1274 LEU B C 1
ATOM 7043 O O . LEU B 1 421 ? 14.637 79.193 82.069 1.00 47.01 1274 LEU B O 1
ATOM 7048 N N . LYS B 1 422 ? 16.882 79.126 81.837 1.00 49.78 1275 LYS B N 1
ATOM 7049 C CA . LYS B 1 422 ? 17.058 80.569 81.885 1.00 51.63 1275 LYS B CA 1
ATOM 7050 C C . LYS B 1 422 ? 17.291 81.205 80.519 1.00 48.62 1275 LYS B C 1
ATOM 7051 O O . LYS B 1 422 ? 17.591 82.392 80.439 1.00 49.66 1275 LYS B O 1
ATOM 7057 N N . LEU B 1 423 ? 17.122 80.435 79.449 1.00 46.07 1276 LEU B N 1
ATOM 7058 C CA . LEU B 1 423 ? 17.143 81.003 78.107 1.00 45.24 1276 LEU B CA 1
ATOM 7059 C C . LEU B 1 423 ? 16.036 82.037 77.968 1.00 44.67 1276 LEU B C 1
ATOM 7060 O O . LEU B 1 423 ? 14.943 81.863 78.525 1.00 44.33 1276 LEU B O 1
ATOM 7065 N N . GLY B 1 424 ? 16.322 83.111 77.237 1.00 45.63 1277 GLY B N 1
ATOM 7066 C CA . GLY B 1 424 ? 15.350 84.171 77.008 1.00 44.80 1277 GLY B CA 1
ATOM 7067 C C . GLY B 1 424 ? 14.231 83.812 76.047 1.00 43.65 1277 GLY B C 1
ATOM 7068 O O . GLY B 1 424 ? 13.364 84.648 75.753 1.00 42.94 1277 GLY B O 1
ATOM 7069 N N . CYS B 1 425 ? 14.247 82.577 75.546 1.00 41.65 1278 CYS B N 1
ATOM 7070 C CA . CYS B 1 425 ? 13.174 82.093 74.683 1.00 41.06 1278 CYS B CA 1
ATOM 7071 C C . CYS B 1 425 ? 12.122 81.320 75.496 1.00 38.91 1278 CYS B C 1
ATOM 7072 O O . CYS B 1 425 ? 11.155 80.801 74.940 1.00 39.89 1278 CYS B O 1
ATOM 7075 N N . ASN B 1 426 ? 12.300 81.293 76.813 1.00 37.01 1279 ASN B N 1
ATOM 7076 C CA . ASN B 1 426 ? 11.355 80.642 77.715 1.00 37.73 1279 ASN B CA 1
ATOM 7077 C C . ASN B 1 426 ? 10.322 81.617 78.253 1.00 37.15 1279 ASN B C 1
ATOM 7078 O O . ASN B 1 426 ? 10.645 82.479 79.068 1.00 36.82 1279 ASN B O 1
ATOM 7083 N N . TRP B 1 427 ? 9.078 81.463 77.812 1.00 36.47 1280 TRP B N 1
ATOM 7084 C CA . TRP B 1 427 ? 8.006 82.366 78.207 1.00 36.07 1280 TRP B CA 1
ATOM 7085 C C . TRP B 1 427 ? 6.999 81.660 79.101 1.00 35.94 1280 TRP B C 1
ATOM 7086 O O . TRP B 1 427 ? 6.771 80.453 78.972 1.00 35.85 1280 TRP B O 1
ATOM 7097 N N . GLN B 1 428 ? 6.384 82.420 79.997 1.00 35.11 1281 GLN B N 1
ATOM 7098 C CA . GLN B 1 428 ? 5.225 81.927 80.724 1.00 36.36 1281 GLN B CA 1
ATOM 7099 C C . GLN B 1 428 ? 4.121 82.958 80.650 1.00 35.57 1281 GLN B C 1
ATOM 7100 O O . GLN B 1 428 ? 4.390 84.168 80.624 1.00 35.29 1281 GLN B O 1
ATOM 7106 N N . PHE B 1 429 ? 2.881 82.474 80.611 1.00 35.62 1282 PHE B N 1
ATOM 7107 C CA . PHE B 1 429 ? 1.715 83.327 80.438 1.00 35.94 1282 PHE B CA 1
ATOM 7108 C C . PHE B 1 429 ? 0.962 83.483 81.751 1.00 35.81 1282 PHE B C 1
ATOM 7109 O O . PHE B 1 429 ? 0.575 82.486 82.368 1.00 34.99 1282 PHE B O 1
ATOM 7117 N N . ILE B 1 430 ? 0.733 84.727 82.171 1.00 35.98 1283 ILE B N 1
ATOM 7118 C CA . ILE B 1 430 ? 0.086 84.981 83.451 1.00 35.77 1283 ILE B CA 1
ATOM 7119 C C . ILE B 1 430 ? -1.300 85.598 83.301 1.00 36.44 1283 ILE B C 1
ATOM 7120 O O . ILE B 1 430 ? -1.425 86.772 82.923 1.00 37.96 1283 ILE B O 1
ATOM 7125 N N . PRO B 1 431 ? -2.350 84.812 83.599 1.00 35.87 1284 PRO B N 1
ATOM 7126 C CA . PRO B 1 431 ? -3.695 85.382 83.620 1.00 35.93 1284 PRO B CA 1
ATOM 7127 C C . PRO B 1 431 ? -3.984 85.987 84.987 1.00 35.92 1284 PRO B C 1
ATOM 7128 O O . PRO B 1 431 ? -3.339 85.608 85.960 1.00 34.45 1284 PRO B O 1
ATOM 7132 N N . LYS B 1 432 ? -4.926 86.921 85.057 1.00 38.41 1285 LYS B N 1
ATOM 7133 C CA . LYS B 1 432 ? -5.437 87.371 86.344 1.00 40.44 1285 LYS B CA 1
ATOM 7134 C C . LYS B 1 432 ? -5.956 86.157 87.106 1.00 39.32 1285 LYS B C 1
ATOM 7135 O O . LYS B 1 432 ? -6.562 85.281 86.510 1.00 38.17 1285 LYS B O 1
ATOM 7141 N N . ASP B 1 433 ? -5.688 86.094 88.404 1.00 39.74 1286 ASP B N 1
ATOM 7142 C CA . ASP B 1 433 ? -6.105 84.949 89.197 1.00 38.23 1286 ASP B CA 1
ATOM 7143 C C . ASP B 1 433 ? -6.480 85.444 90.575 1.00 39.32 1286 ASP B C 1
ATOM 7144 O O . ASP B 1 433 ? -5.777 86.271 91.143 1.00 38.53 1286 ASP B O 1
ATOM 7149 N N . GLU B 1 434 ? -7.583 84.952 91.126 1.00 40.59 1287 GLU B N 1
ATOM 7150 C CA . GLU B 1 434 ? -8.048 85.457 92.421 1.00 41.74 1287 GLU B CA 1
ATOM 7151 C C . GLU B 1 434 ? -7.076 85.126 93.547 1.00 39.44 1287 GLU B C 1
ATOM 7152 O O . GLU B 1 434 ? -7.149 85.712 94.620 1.00 40.41 1287 GLU B O 1
ATOM 7158 N N . GLY B 1 435 ? -6.157 84.193 93.302 1.00 35.05 1288 GLY B N 1
ATOM 7159 C CA . GLY B 1 435 ? -5.151 83.856 94.286 1.00 33.99 1288 GLY B CA 1
ATOM 7160 C C . GLY B 1 435 ? -3.927 84.756 94.222 1.00 35.20 1288 GLY B C 1
ATOM 7161 O O . GLY B 1 435 ? -2.992 84.581 95.001 1.00 34.21 1288 GLY B O 1
ATOM 7162 N N . TRP B 1 436 ? -3.930 85.728 93.309 1.00 33.60 1289 TRP B N 1
ATOM 7163 C CA . TRP B 1 436 ? -2.828 86.696 93.278 1.00 34.19 1289 TRP B CA 1
ATOM 7164 C C . TRP B 1 436 ? -3.351 88.132 93.166 1.00 35.77 1289 TRP B C 1
ATOM 7165 O O . TRP B 1 436 ? -3.853 88.531 92.114 1.00 36.26 1289 TRP B O 1
ATOM 7176 N N . THR B 1 437 ? -3.222 88.891 94.252 1.00 36.16 1290 THR B N 1
ATOM 7177 C CA . THR B 1 437 ? -3.601 90.301 94.215 1.00 37.13 1290 THR B CA 1
ATOM 7178 C C . THR B 1 437 ? -2.403 91.198 94.449 1.00 38.75 1290 THR B C 1
ATOM 7179 O O . THR B 1 437 ? -1.470 90.859 95.181 1.00 38.19 1290 THR B O 1
ATOM 7183 N N . GLU B 1 438 ? -2.436 92.352 93.805 1.00 40.09 1291 GLU B N 1
ATOM 7184 C CA . GLU B 1 438 ? -1.363 93.313 93.919 1.00 43.04 1291 GLU B CA 1
ATOM 7185 C C . GLU B 1 438 ? -1.935 94.724 93.712 1.00 42.98 1291 GLU B C 1
ATOM 7186 O O . GLU B 1 438 ? -1.169 95.659 93.516 1.00 45.22 1291 GLU B O 1
ATOM 7192 N N . ASP C 2 2 ? -6.162 -3.205 48.342 1.00 85.31 2 ASP C N 1
ATOM 7193 C CA . ASP C 2 2 ? -6.508 -4.608 48.130 1.00 85.80 2 ASP C CA 1
ATOM 7194 C C . ASP C 2 2 ? -7.146 -5.173 49.389 1.00 82.47 2 ASP C C 1
ATOM 7195 O O . ASP C 2 2 ? -8.218 -5.770 49.345 1.00 82.39 2 ASP C O 1
ATOM 7197 N N . MET C 2 3 ? -6.472 -4.977 50.517 1.00 79.73 3 MET C N 1
ATOM 7198 C CA . MET C 2 3 ? -7.049 -5.301 51.812 1.00 76.27 3 MET C CA 1
ATOM 7199 C C . MET C 2 3 ? -8.111 -4.263 52.155 1.00 71.26 3 MET C C 1
ATOM 7200 O O . MET C 2 3 ? -9.198 -4.598 52.632 1.00 69.59 3 MET C O 1
ATOM 7205 N N . PHE C 2 4 ? -7.782 -3.002 51.890 1.00 68.89 4 PHE C N 1
ATOM 7206 C CA . PHE C 2 4 ? -8.703 -1.893 52.091 1.00 65.55 4 PHE C CA 1
ATOM 7207 C C . PHE C 2 4 ? -9.990 -2.120 51.293 1.00 66.44 4 PHE C C 1
ATOM 7208 O O . PHE C 2 4 ? -11.100 -1.948 51.808 1.00 65.31 4 PHE C O 1
ATOM 7216 N N . CYS C 2 5 ? -9.829 -2.524 50.036 1.00 65.83 5 CYS C N 1
ATOM 7217 C CA . CYS C 2 5 ? -10.963 -2.769 49.153 1.00 62.41 5 CYS C CA 1
ATOM 7218 C C . CYS C 2 5 ? -11.853 -3.860 49.737 1.00 57.89 5 CYS C C 1
ATOM 7219 O O . CYS C 2 5 ? -13.075 -3.745 49.738 1.00 56.33 5 CYS C O 1
ATOM 7222 N N . ALA C 2 6 ? -11.229 -4.909 50.261 1.00 55.31 6 ALA C N 1
ATOM 7223 C CA . ALA C 2 6 ? -11.964 -6.017 50.856 1.00 51.90 6 ALA C CA 1
ATOM 7224 C C . ALA C 2 6 ? -12.794 -5.533 52.038 1.00 48.24 6 ALA C C 1
ATOM 7225 O O . ALA C 2 6 ? -13.922 -5.974 52.243 1.00 47.53 6 ALA C O 1
ATOM 7227 N N . LEU C 2 7 ? -12.223 -4.627 52.824 1.00 46.76 7 LEU C N 1
ATOM 7228 C CA . LEU C 2 7 ? -12.928 -4.098 53.986 1.00 46.36 7 LEU C CA 1
ATOM 7229 C C . LEU C 2 7 ? -14.081 -3.210 53.566 1.00 44.29 7 LEU C C 1
ATOM 7230 O O . LEU C 2 7 ? -15.152 -3.221 54.179 1.00 42.10 7 LEU C O 1
ATOM 7235 N N . LYS C 2 8 ? -13.842 -2.431 52.520 1.00 46.44 8 LYS C N 1
ATOM 7236 C CA . LYS C 2 8 ? -14.859 -1.548 51.964 1.00 48.49 8 LYS C CA 1
ATOM 7237 C C . LYS C 2 8 ? -16.094 -2.370 51.561 1.00 45.44 8 LYS C C 1
ATOM 7238 O O . LYS C 2 8 ? -17.233 -1.979 51.818 1.00 43.60 8 LYS C O 1
ATOM 7244 N N . ILE C 2 9 ? -15.856 -3.549 50.997 1.00 45.78 9 ILE C N 1
ATOM 7245 C CA . ILE C 2 9 ? -16.944 -4.456 50.644 1.00 46.61 9 ILE C CA 1
ATOM 7246 C C . ILE C 2 9 ? -17.711 -4.911 51.875 1.00 46.18 9 ILE C C 1
ATOM 7247 O O . ILE C 2 9 ? -18.945 -4.914 51.874 1.00 44.90 9 ILE C O 1
ATOM 7252 N N . LYS C 2 10 ? -16.994 -5.294 52.933 1.00 47.72 10 LYS C N 1
ATOM 7253 C CA . LYS C 2 10 ? -17.687 -5.777 54.122 1.00 50.45 10 LYS C CA 1
ATOM 7254 C C . LYS C 2 10 ? -18.405 -4.637 54.825 1.00 45.74 10 LYS C C 1
ATOM 7255 O O . LYS C 2 10 ? -19.455 -4.841 55.440 1.00 44.11 10 LYS C O 1
ATOM 7261 N N . PHE C 2 11 ? -17.844 -3.436 54.729 1.00 43.79 11 PHE C N 1
ATOM 7262 C CA . PHE C 2 11 ? -18.536 -2.270 55.263 1.00 43.13 11 PHE C CA 1
ATOM 7263 C C . PHE C 2 11 ? -19.879 -2.117 54.565 1.00 45.28 11 PHE C C 1
ATOM 7264 O O . PHE C 2 11 ? -20.938 -2.004 55.213 1.00 43.66 11 PHE C O 1
ATOM 7272 N N . PHE C 2 12 ? -19.843 -2.153 53.238 1.00 45.91 12 PHE C N 1
ATOM 7273 C CA . PHE C 2 12 ? -21.087 -1.996 52.500 1.00 46.76 12 PHE C CA 1
ATOM 7274 C C . PHE C 2 12 ? -22.047 -3.109 52.883 1.00 46.00 12 PHE C C 1
ATOM 7275 O O . PHE C 2 12 ? -23.196 -2.826 53.129 1.00 45.95 12 PHE C O 1
ATOM 7283 N N . LEU C 2 13 ? -21.578 -4.343 53.047 1.00 45.57 13 LEU C N 1
ATOM 7284 C CA . LEU C 2 13 ? -22.463 -5.403 53.554 1.00 47.64 13 LEU C CA 1
ATOM 7285 C C . LEU C 2 13 ? -22.993 -5.100 54.959 1.00 47.65 13 LEU C C 1
ATOM 7286 O O . LEU C 2 13 ? -24.142 -5.379 55.288 1.00 48.48 13 LEU C O 1
ATOM 7291 N N . GLU C 2 14 ? -22.125 -4.543 55.794 1.00 48.15 14 GLU C N 1
ATOM 7292 C CA . GLU C 2 14 ? -22.472 -4.222 57.175 1.00 50.01 14 GLU C CA 1
ATOM 7293 C C . GLU C 2 14 ? -23.605 -3.175 57.271 1.00 48.46 14 GLU C C 1
ATOM 7294 O O . GLU C 2 14 ? -24.396 -3.195 58.210 1.00 49.55 14 GLU C O 1
ATOM 7300 N N . ILE C 2 15 ? -23.687 -2.269 56.302 1.00 46.94 15 ILE C N 1
ATOM 7301 C CA . ILE C 2 15 ? -24.707 -1.216 56.328 1.00 48.64 15 ILE C CA 1
ATOM 7302 C C . ILE C 2 15 ? -25.945 -1.500 55.441 1.00 51.01 15 ILE C C 1
ATOM 7303 O O . ILE C 2 15 ? -26.792 -0.625 55.273 1.00 50.40 15 ILE C O 1
ATOM 7308 N N . GLY C 2 16 ? -26.076 -2.712 54.899 1.00 55.68 16 GLY C N 1
ATOM 7309 C CA . GLY C 2 16 ? -27.137 -2.978 53.927 1.00 64.24 16 GLY C CA 1
ATOM 7310 C C . GLY C 2 16 ? -26.585 -2.534 52.588 1.00 69.90 16 GLY C C 1
ATOM 7311 O O . GLY C 2 16 ? -25.401 -2.579 52.415 1.00 72.30 16 GLY C O 1
ATOM 7312 N N . ASP C 2 17 ? -27.396 -2.107 51.636 1.00 73.52 17 ASP C N 1
ATOM 7313 C CA . ASP C 2 17 ? -26.823 -1.667 50.355 1.00 75.59 17 ASP C CA 1
ATOM 7314 C C . ASP C 2 17 ? -25.941 -2.776 49.760 1.00 69.38 17 ASP C C 1
ATOM 7315 O O . ASP C 2 17 ? -24.711 -2.652 49.668 1.00 65.39 17 ASP C O 1
ATOM 7320 N N . GLU C 2 18 ? -26.593 -3.864 49.371 1.00 68.54 18 GLU C N 1
ATOM 7321 C CA . GLU C 2 18 ? -25.935 -4.987 48.728 1.00 68.13 18 GLU C CA 1
ATOM 7322 C C . GLU C 2 18 ? -25.296 -4.516 47.424 1.00 64.01 18 GLU C C 1
ATOM 7323 O O . GLU C 2 18 ? -24.287 -5.060 46.968 1.00 62.10 18 GLU C O 1
ATOM 7329 N N . ASP C 2 19 ? -25.869 -3.454 46.867 1.00 64.35 19 ASP C N 1
ATOM 7330 C CA . ASP C 2 19 ? -25.466 -2.919 45.577 1.00 67.08 19 ASP C CA 1
ATOM 7331 C C . ASP C 2 19 ? -24.036 -2.388 45.577 1.00 60.09 19 ASP C C 1
ATOM 7332 O O . ASP C 2 19 ? -23.225 -2.770 44.732 1.00 59.82 19 ASP C O 1
ATOM 7337 N N . ALA C 2 20 ? -23.746 -1.484 46.510 1.00 56.69 20 ALA C N 1
ATOM 7338 C CA . ALA C 2 20 ? -22.408 -0.918 46.648 1.00 54.82 20 ALA C CA 1
ATOM 7339 C C . ALA C 2 20 ? -21.378 -2.015 46.913 1.00 54.00 20 ALA C C 1
ATOM 7340 O O . ALA C 2 20 ? -20.264 -1.972 46.386 1.00 52.67 20 ALA C O 1
ATOM 7342 N N . ALA C 2 21 ? -21.773 -3.007 47.707 1.00 54.45 21 ALA C N 1
ATOM 7343 C CA . ALA C 2 21 ? -20.929 -4.168 47.957 1.00 56.61 21 ALA C CA 1
ATOM 7344 C C . ALA C 2 21 ? -20.536 -4.832 46.636 1.00 58.73 21 ALA C C 1
ATOM 7345 O O . ALA C 2 21 ? -19.351 -5.063 46.374 1.00 58.85 21 ALA C O 1
ATOM 7347 N N . ARG C 2 22 ? -21.537 -5.107 45.801 1.00 63.13 22 ARG C N 1
ATOM 7348 C CA . ARG C 2 22 ? -21.312 -5.721 44.492 1.00 66.98 22 ARG C CA 1
ATOM 7349 C C . ARG C 2 22 ? -20.418 -4.857 43.609 1.00 66.01 22 ARG C C 1
ATOM 7350 O O . ARG C 2 22 ? -19.478 -5.355 42.986 1.00 66.04 22 ARG C O 1
ATOM 7358 N N . LYS C 2 23 ? -20.713 -3.561 43.564 1.00 65.17 23 LYS C N 1
ATOM 7359 C CA . LYS C 2 23 ? -19.951 -2.640 42.726 1.00 66.49 23 LYS C CA 1
ATOM 7360 C C . LYS C 2 23 ? -18.489 -2.628 43.138 1.00 64.29 23 LYS C C 1
ATOM 7361 O O . LYS C 2 23 ? -17.602 -2.727 42.292 1.00 64.81 23 LYS C O 1
ATOM 7367 N N . ALA C 2 24 ? -18.248 -2.537 44.445 1.00 63.36 24 ALA C N 1
ATOM 7368 C CA . ALA C 2 24 ? -16.893 -2.460 44.967 1.00 63.34 24 ALA C CA 1
ATOM 7369 C C . ALA C 2 24 ? -16.143 -3.740 44.636 1.00 66.45 24 ALA C C 1
ATOM 7370 O O . ALA C 2 24 ? -14.992 -3.697 44.207 1.00 67.51 24 ALA C O 1
ATOM 7372 N N . ALA C 2 25 ? -16.808 -4.877 44.824 1.00 68.22 25 ALA C N 1
ATOM 7373 C CA . ALA C 2 25 ? -16.231 -6.178 44.498 1.00 72.92 25 ALA C CA 1
ATOM 7374 C C . ALA C 2 25 ? -15.815 -6.269 43.025 1.00 79.55 25 ALA C C 1
ATOM 7375 O O . ALA C 2 25 ? -14.735 -6.778 42.714 1.00 80.59 25 ALA C O 1
ATOM 7377 N N . LYS C 2 26 ? -16.660 -5.767 42.126 1.00 85.50 26 LYS C N 1
ATOM 7378 C CA . LYS C 2 26 ? -16.337 -5.769 40.699 1.00 93.35 26 LYS C CA 1
ATOM 7379 C C . LYS C 2 26 ? -15.080 -4.943 40.418 1.00 94.77 26 LYS C C 1
ATOM 7380 O O . LYS C 2 26 ? -14.181 -5.400 39.713 1.00 95.88 26 LYS C O 1
ATOM 7386 N N . LYS C 2 27 ? -15.014 -3.744 40.995 1.00 94.63 27 LYS C N 1
ATOM 7387 C CA . LYS C 2 27 ? -13.846 -2.870 40.868 1.00 95.36 27 LYS C CA 1
ATOM 7388 C C . LYS C 2 27 ? -12.602 -3.439 41.554 1.00 94.81 27 LYS C C 1
ATOM 7389 O O . LYS C 2 27 ? -11.492 -3.303 41.040 1.00 97.70 27 LYS C O 1
ATOM 7395 N N . CYS C 2 28 ? -12.798 -4.052 42.723 0.95 91.38 28 CYS C N 1
ATOM 7396 C CA . CYS C 2 28 ? -11.698 -4.549 43.560 0.95 89.63 28 CYS C CA 1
ATOM 7397 C C . CYS C 2 28 ? -10.808 -5.578 42.864 0.95 91.55 28 CYS C C 1
ATOM 7398 O O . CYS C 2 28 ? -9.616 -5.671 43.155 0.95 94.64 28 CYS C O 1
ATOM 7401 N N . GLY C 2 29 ? -11.446 -6.257 41.917 1.00 101.13 29 GLY C N 1
ATOM 7402 C CA . GLY C 2 29 ? -10.932 -7.425 41.245 1.00 93.47 29 GLY C CA 1
ATOM 7403 C C . GLY C 2 29 ? -11.624 -8.770 41.386 1.00 88.12 29 GLY C C 1
ATOM 7404 O O . GLY C 2 29 ? -11.147 -9.762 40.860 1.00 83.94 29 GLY C O 1
ATOM 7405 N N . TYR C 2 30 ? -12.782 -8.841 42.016 0.84 89.00 30 TYR C N 1
ATOM 7406 C CA . TYR C 2 30 ? -13.407 -10.141 42.227 0.84 87.21 30 TYR C CA 1
ATOM 7407 C C . TYR C 2 30 ? -14.281 -10.657 41.075 0.84 90.18 30 TYR C C 1
ATOM 7408 O O . TYR C 2 30 ? -14.604 -9.927 40.155 0.84 89.26 30 TYR C O 1
ATOM 7417 N N . SER C 2 31 ? -14.642 -11.934 41.142 1.00 95.98 31 SER C N 1
ATOM 7418 C CA . SER C 2 31 ? -15.431 -12.562 40.089 1.00 97.94 31 SER C CA 1
ATOM 7419 C C . SER C 2 31 ? -16.920 -12.273 40.247 1.00 104.16 31 SER C C 1
ATOM 7420 O O . SER C 2 31 ? -17.465 -12.359 41.348 1.00 108.19 31 SER C O 1
ATOM 7423 N N . GLU C 2 32 ? -17.572 -11.932 39.140 1.00 105.54 32 GLU C N 1
ATOM 7424 C CA . GLU C 2 32 ? -19.002 -11.656 39.151 1.00 110.00 32 GLU C CA 1
ATOM 7425 C C . GLU C 2 32 ? -19.745 -12.729 39.937 1.00 114.50 32 GLU C C 1
ATOM 7426 O O . GLU C 2 32 ? -20.616 -12.426 40.752 1.00 118.62 32 GLU C O 1
ATOM 7428 N N . GLU C 2 33 ? -19.395 -13.986 39.687 0.94 113.91 33 GLU C N 1
ATOM 7429 C CA . GLU C 2 33 ? -20.030 -15.108 40.369 0.94 116.02 33 GLU C CA 1
ATOM 7430 C C . GLU C 2 33 ? -19.514 -15.251 41.797 0.94 117.74 33 GLU C C 1
ATOM 7431 O O . GLU C 2 33 ? -20.290 -15.468 42.728 0.94 123.06 33 GLU C O 1
ATOM 7433 N N . GLN C 2 34 ? -18.201 -15.129 41.962 1.00 111.92 34 GLN C N 1
ATOM 7434 C CA . GLN C 2 34 ? -17.580 -15.248 43.276 1.00 109.95 34 GLN C CA 1
ATOM 7435 C C . GLN C 2 34 ? -18.020 -14.119 44.201 1.00 108.19 34 GLN C C 1
ATOM 7436 O O . GLN C 2 34 ? -17.803 -14.175 45.412 1.00 111.66 34 GLN C O 1
ATOM 7438 N N . ALA C 2 35 ? -18.635 -13.095 43.618 1.00 103.16 35 ALA C N 1
ATOM 7439 C CA . ALA C 2 35 ? -19.167 -11.980 44.388 1.00 104.30 35 ALA C CA 1
ATOM 7440 C C . ALA C 2 35 ? -20.527 -12.363 44.954 1.00 105.88 35 ALA C C 1
ATOM 7441 O O . ALA C 2 35 ? -20.932 -11.881 46.012 1.00 110.13 35 ALA C O 1
ATOM 7443 N N . GLU C 2 36 ? -21.226 -13.240 44.240 1.00 103.41 36 GLU C N 1
ATOM 7444 C CA . GLU C 2 36 ? -22.518 -13.738 44.690 1.00 106.69 36 GLU C CA 1
ATOM 7445 C C . GLU C 2 36 ? -22.346 -14.540 45.973 1.00 111.32 36 GLU C C 1
ATOM 7446 O O . GLU C 2 36 ? -23.175 -14.465 46.880 1.00 116.32 36 GLU C O 1
ATOM 7448 N N . ARG C 2 37 ? -21.229 -15.235 46.117 1.00 110.03 37 ARG C N 1
ATOM 7449 C CA . ARG C 2 37 ? -20.983 -16.016 47.327 1.00 113.75 37 ARG C CA 1
ATOM 7450 C C . ARG C 2 37 ? -20.677 -15.158 48.556 1.00 117.35 37 ARG C C 1
ATOM 7451 O O . ARG C 2 37 ? -21.258 -15.349 49.614 1.00 123.55 37 ARG C O 1
ATOM 7453 N N . ILE C 2 38 ? -19.752 -14.215 48.410 0.94 114.57 38 ILE C N 1
ATOM 7454 C CA . ILE C 2 38 ? -19.458 -13.245 49.469 0.94 115.16 38 ILE C CA 1
ATOM 7455 C C . ILE C 2 38 ? -20.729 -12.722 50.101 0.94 115.41 38 ILE C C 1
ATOM 7456 O O . ILE C 2 38 ? -20.933 -12.863 51.297 0.94 120.41 38 ILE C O 1
ATOM 7458 N N . ILE C 2 39 ? -21.586 -12.118 49.293 1.00 109.85 39 ILE C N 1
ATOM 7459 C CA . ILE C 2 39 ? -22.880 -11.668 49.765 1.00 109.66 39 ILE C CA 1
ATOM 7460 C C . ILE C 2 39 ? -23.642 -12.816 50.428 1.00 111.04 39 ILE C C 1
ATOM 7461 O O . ILE C 2 39 ? -23.455 -13.108 51.600 1.00 115.89 39 ILE C O 1
ATOM 7466 N N . ASP D 2 2 ? -3.269 100.496 54.866 1.00 101.68 2 ASP D N 1
ATOM 7467 C CA . ASP D 2 2 ? -2.942 101.915 54.762 1.00 101.59 2 ASP D CA 1
ATOM 7468 C C . ASP D 2 2 ? -2.283 102.385 56.049 1.00 97.41 2 ASP D C 1
ATOM 7469 O O . ASP D 2 2 ? -1.218 102.996 56.032 1.00 97.28 2 ASP D O 1
ATOM 7471 N N . MET D 2 3 ? -2.931 102.090 57.171 1.00 94.25 3 MET D N 1
ATOM 7472 C CA . MET D 2 3 ? -2.330 102.315 58.476 1.00 89.80 3 MET D CA 1
ATOM 7473 C C . MET D 2 3 ? -1.251 101.266 58.712 1.00 85.79 3 MET D C 1
ATOM 7474 O O . MET D 2 3 ? -0.157 101.574 59.193 1.00 86.09 3 MET D O 1
ATOM 7479 N N . PHE D 2 4 ? -1.572 100.026 58.353 1.00 83.25 4 PHE D N 1
ATOM 7480 C CA . PHE D 2 4 ? -0.636 98.916 58.445 1.00 79.94 4 PHE D CA 1
ATOM 7481 C C . PHE D 2 4 ? 0.631 99.222 57.642 1.00 78.80 4 PHE D C 1
ATOM 7482 O O . PHE D 2 4 ? 1.754 99.022 58.119 1.00 76.40 4 PHE D O 1
ATOM 7490 N N . CYS D 2 5 ? 0.440 99.724 56.425 1.00 80.34 5 CYS D N 1
ATOM 7491 C CA . CYS D 2 5 ? 1.552 100.053 55.542 1.00 80.46 5 CYS D CA 1
ATOM 7492 C C . CYS D 2 5 ? 2.443 101.104 56.195 1.00 77.62 5 CYS D C 1
ATOM 7493 O O . CYS D 2 5 ? 3.666 101.004 56.162 1.00 77.21 5 CYS D O 1
ATOM 7496 N N . ALA D 2 6 ? 1.820 102.100 56.814 1.00 76.15 6 ALA D N 1
ATOM 7497 C CA . ALA D 2 6 ? 2.556 103.165 57.482 1.00 74.81 6 ALA D CA 1
ATOM 7498 C C . ALA D 2 6 ? 3.416 102.597 58.604 1.00 71.67 6 ALA D C 1
ATOM 7499 O O . ALA D 2 6 ? 4.543 103.033 58.821 1.00 72.49 6 ALA D O 1
ATOM 7501 N N . LEU D 2 7 ? 2.871 101.623 59.326 1.00 68.92 7 LEU D N 1
ATOM 7502 C CA . LEU D 2 7 ? 3.605 101.011 60.426 1.00 66.43 7 LEU D CA 1
ATOM 7503 C C . LEU D 2 7 ? 4.758 100.173 59.913 1.00 65.37 7 LEU D C 1
ATOM 7504 O O . LEU D 2 7 ? 5.842 100.148 60.503 1.00 63.34 7 LEU D O 1
ATOM 7509 N N . LYS D 2 8 ? 4.505 99.479 58.812 1.00 66.85 8 LYS D N 1
ATOM 7510 C CA . LYS D 2 8 ? 5.519 98.655 58.166 1.00 68.78 8 LYS D CA 1
ATOM 7511 C C . LYS D 2 8 ? 6.737 99.522 57.806 1.00 67.64 8 LYS D C 1
ATOM 7512 O O . LYS D 2 8 ? 7.885 99.125 58.008 1.00 67.07 8 LYS D O 1
ATOM 7518 N N . ILE D 2 9 ? 6.475 100.740 57.344 1.00 68.43 9 ILE D N 1
ATOM 7519 C CA . ILE D 2 9 ? 7.546 101.685 57.044 1.00 71.16 9 ILE D CA 1
ATOM 7520 C C . ILE D 2 9 ? 8.334 102.048 58.292 1.00 70.82 9 ILE D C 1
ATOM 7521 O O . ILE D 2 9 ? 9.568 102.066 58.266 1.00 65.79 9 ILE D O 1
ATOM 7526 N N . LYS D 2 10 ? 7.636 102.336 59.392 1.00 63.89 10 LYS D N 1
ATOM 7527 C CA . LYS D 2 10 ? 8.349 102.730 60.602 1.00 71.49 10 LYS D CA 1
ATOM 7528 C C . LYS D 2 10 ? 9.093 101.545 61.196 1.00 66.25 10 LYS D C 1
ATOM 7529 O O . LYS D 2 10 ? 10.153 101.711 61.804 1.00 63.52 10 LYS D O 1
ATOM 7535 N N . PHE D 2 11 ? 8.542 100.349 61.014 1.00 65.11 11 PHE D N 1
ATOM 7536 C CA . PHE D 2 11 ? 9.257 99.152 61.438 1.00 65.87 11 PHE D CA 1
ATOM 7537 C C . PHE D 2 11 ? 10.587 99.072 60.703 1.00 68.19 11 PHE D C 1
ATOM 7538 O O . PHE D 2 11 ? 11.660 98.920 61.318 1.00 68.50 11 PHE D O 1
ATOM 7546 N N . PHE D 2 12 ? 10.522 99.215 59.384 1.00 70.13 12 PHE D N 1
ATOM 7547 C CA . PHE D 2 12 ? 11.752 99.133 58.611 1.00 73.73 12 PHE D CA 1
ATOM 7548 C C . PHE D 2 12 ? 12.709 100.222 59.063 1.00 72.52 12 PHE D C 1
ATOM 7549 O O . PHE D 2 12 ? 13.865 99.934 59.262 1.00 72.91 12 PHE D O 1
ATOM 7557 N N . LEU D 2 13 ? 12.231 101.433 59.336 1.00 71.43 13 LEU D N 1
ATOM 7558 C CA . LEU D 2 13 ? 13.115 102.460 59.909 1.00 71.08 13 LEU D CA 1
ATOM 7559 C C . LEU D 2 13 ? 13.678 102.050 61.274 1.00 69.18 13 LEU D C 1
ATOM 7560 O O . LEU D 2 13 ? 14.830 102.316 61.601 1.00 70.11 13 LEU D O 1
ATOM 7565 N N . GLU D 2 14 ? 12.833 101.418 62.079 1.00 67.81 14 GLU D N 1
ATOM 7566 C CA . GLU D 2 14 ? 13.213 100.990 63.422 1.00 68.70 14 GLU D CA 1
ATOM 7567 C C . GLU D 2 14 ? 14.358 99.953 63.410 1.00 68.39 14 GLU D C 1
ATOM 7568 O O . GLU D 2 14 ? 15.168 99.906 64.331 1.00 68.22 14 GLU D O 1
ATOM 7574 N N . ILE D 2 15 ? 14.429 99.129 62.369 1.00 69.48 15 ILE D N 1
ATOM 7575 C CA . ILE D 2 15 ? 15.460 98.089 62.289 1.00 71.56 15 ILE D CA 1
ATOM 7576 C C . ILE D 2 15 ? 16.676 98.459 61.403 1.00 74.96 15 ILE D C 1
ATOM 7577 O O . ILE D 2 15 ? 17.528 97.610 61.148 1.00 75.54 15 ILE D O 1
ATOM 7582 N N . GLY D 2 16 ? 16.783 99.712 60.959 1.00 79.53 16 GLY D N 1
ATOM 7583 C CA . GLY D 2 16 ? 17.821 100.068 59.990 1.00 88.04 16 GLY D CA 1
ATOM 7584 C C . GLY D 2 16 ? 17.245 99.727 58.631 1.00 93.48 16 GLY D C 1
ATOM 7585 O O . GLY D 2 16 ? 16.057 99.772 58.486 1.00 91.64 16 GLY D O 1
ATOM 7586 N N . ASP D 2 17 ? 18.040 99.388 57.632 1.00 99.93 17 ASP D N 1
ATOM 7587 C CA . ASP D 2 17 ? 17.445 99.046 56.331 1.00 104.41 17 ASP D CA 1
ATOM 7588 C C . ASP D 2 17 ? 16.539 100.189 55.846 1.00 106.70 17 ASP D C 1
ATOM 7589 O O . ASP D 2 17 ? 15.309 100.058 55.769 1.00 105.62 17 ASP D O 1
ATOM 7594 N N . GLU D 2 18 ? 17.172 101.312 55.533 1.00 111.67 18 GLU D N 1
ATOM 7595 C CA . GLU D 2 18 ? 16.489 102.476 54.996 1.00 115.99 18 GLU D CA 1
ATOM 7596 C C . GLU D 2 18 ? 15.827 102.104 53.672 1.00 113.75 18 GLU D C 1
ATOM 7597 O O . GLU D 2 18 ? 14.803 102.671 53.282 1.00 112.77 18 GLU D O 1
ATOM 7603 N N . ASP D 2 19 ? 16.399 101.097 53.019 1.00 112.23 19 ASP D N 1
ATOM 7604 C CA . ASP D 2 19 ? 15.975 100.663 51.698 1.00 110.54 19 ASP D CA 1
ATOM 7605 C C . ASP D 2 19 ? 14.550 100.117 51.684 1.00 103.72 19 ASP D C 1
ATOM 7606 O O . ASP D 2 19 ? 13.718 100.556 50.889 1.00 104.71 19 ASP D O 1
ATOM 7611 N N . ALA D 2 20 ? 14.289 99.137 52.547 1.00 96.72 20 ALA D N 1
ATOM 7612 C CA . ALA D 2 20 ? 12.960 98.546 52.665 1.00 91.27 20 ALA D CA 1
ATOM 7613 C C . ALA D 2 20 ? 11.925 99.606 53.039 1.00 87.09 20 ALA D C 1
ATOM 7614 O O . ALA D 2 20 ? 10.801 99.592 52.533 1.00 85.92 20 ALA D O 1
ATOM 7616 N N . ALA D 2 21 ? 12.327 100.535 53.903 1.00 84.92 21 ALA D N 1
ATOM 7617 C CA . ALA D 2 21 ? 11.476 101.662 54.263 1.00 82.96 21 ALA D CA 1
ATOM 7618 C C . ALA D 2 21 ? 11.049 102.426 53.008 1.00 86.55 21 ALA D C 1
ATOM 7619 O O . ALA D 2 21 ? 9.856 102.663 52.790 1.00 86.19 21 ALA D O 1
ATOM 7621 N N . ARG D 2 22 ? 12.029 102.779 52.178 1.00 91.35 22 ARG D N 1
ATOM 7622 C CA . ARG D 2 22 ? 11.770 103.494 50.928 1.00 97.42 22 ARG D CA 1
ATOM 7623 C C . ARG D 2 22 ? 10.867 102.694 49.996 1.00 100.70 22 ARG D C 1
ATOM 7624 O O . ARG D 2 22 ? 9.909 103.229 49.434 1.00 102.62 22 ARG D O 1
ATOM 7632 N N . LYS D 2 23 ? 11.174 101.409 49.840 1.00 102.65 23 LYS D N 1
ATOM 7633 C CA . LYS D 2 23 ? 10.404 100.550 48.946 1.00 106.81 23 LYS D CA 1
ATOM 7634 C C . LYS D 2 23 ? 8.951 100.487 49.385 1.00 104.54 23 LYS D C 1
ATOM 7635 O O . LYS D 2 23 ? 8.046 100.644 48.568 1.00 107.51 23 LYS D O 1
ATOM 7641 N N . ALA D 2 24 ? 8.739 100.288 50.685 1.00 99.55 24 ALA D N 1
ATOM 7642 C CA . ALA D 2 24 ? 7.396 100.153 51.226 1.00 97.49 24 ALA D CA 1
ATOM 7643 C C . ALA D 2 24 ? 6.626 101.447 51.015 1.00 99.01 24 ALA D C 1
ATOM 7644 O O . ALA D 2 24 ? 5.467 101.425 50.607 1.00 99.14 24 ALA D O 1
ATOM 7646 N N . ALA D 2 25 ? 7.283 102.573 51.281 1.00 101.47 25 ALA D N 1
ATOM 7647 C CA . ALA D 2 25 ? 6.686 103.889 51.073 1.00 104.90 25 ALA D CA 1
ATOM 7648 C C . ALA D 2 25 ? 6.238 104.094 49.621 1.00 110.53 25 ALA D C 1
ATOM 7649 O O . ALA D 2 25 ? 5.147 104.613 49.374 1.00 111.56 25 ALA D O 1
ATOM 7651 N N . LYS D 2 26 ? 7.069 103.676 48.668 1.00 114.53 26 LYS D N 1
ATOM 7652 C CA . LYS D 2 26 ? 6.716 103.789 47.252 1.00 119.94 26 LYS D CA 1
ATOM 7653 C C . LYS D 2 26 ? 5.462 102.974 46.931 1.00 121.43 26 LYS D C 1
ATOM 7654 O O . LYS D 2 26 ? 4.544 103.475 46.283 1.00 122.52 26 LYS D O 1
ATOM 7660 N N . LYS D 2 27 ? 5.421 101.731 47.410 1.00 122.04 27 LYS D N 1
ATOM 7661 C CA . LYS D 2 27 ? 4.259 100.857 47.236 1.00 124.98 27 LYS D CA 1
ATOM 7662 C C . LYS D 2 27 ? 3.024 101.354 47.991 1.00 125.74 27 LYS D C 1
ATOM 7663 O O . LYS D 2 27 ? 1.905 101.246 47.490 1.00 128.42 27 LYS D O 1
ATOM 7669 N N . CYS D 2 28 ? 3.238 101.872 49.202 1.00 123.88 28 CYS D N 1
ATOM 7670 C CA . CYS D 2 28 ? 2.151 102.287 50.098 1.00 123.69 28 CYS D CA 1
ATOM 7671 C C . CYS D 2 28 ? 1.236 103.358 49.506 1.00 126.13 28 CYS D C 1
ATOM 7672 O O . CYS D 2 28 ? 0.050 103.413 49.827 1.00 126.43 28 CYS D O 1
ATOM 7675 N N . GLY D 2 29 ? 1.847 104.119 48.604 1.00 122.84 29 GLY D N 1
ATOM 7676 C CA . GLY D 2 29 ? 1.307 105.331 48.039 1.00 117.74 29 GLY D CA 1
ATOM 7677 C C . GLY D 2 29 ? 1.988 106.669 48.275 1.00 112.37 29 GLY D C 1
ATOM 7678 O O . GLY D 2 29 ? 1.490 107.694 47.841 1.00 110.16 29 GLY D O 1
ATOM 7679 N N . TYR D 2 30 ? 3.159 106.702 48.885 1.00 110.03 30 TYR D N 1
ATOM 7680 C CA . TYR D 2 30 ? 3.775 107.988 49.188 1.00 106.12 30 TYR D CA 1
ATOM 7681 C C . TYR D 2 30 ? 4.619 108.606 48.064 1.00 107.33 30 TYR D C 1
ATOM 7682 O O . TYR D 2 30 ? 4.930 107.957 47.082 1.00 104.99 30 TYR D O 1
ATOM 7691 N N . SER D 2 31 ? 4.968 109.878 48.227 0.94 113.11 31 SER D N 1
ATOM 7692 C CA . SER D 2 31 ? 5.728 110.598 47.212 0.94 116.10 31 SER D CA 1
ATOM 7693 C C . SER D 2 31 ? 7.223 110.315 47.316 0.94 122.20 31 SER D C 1
ATOM 7694 O O . SER D 2 31 ? 7.790 110.318 48.410 0.94 128.22 31 SER D O 1
ATOM 7696 N N . GLU D 2 32 ? 7.855 110.072 46.173 0.94 122.90 32 GLU D N 1
ATOM 7697 C CA . GLU D 2 32 ? 9.288 109.813 46.132 0.94 125.15 32 GLU D CA 1
ATOM 7698 C C . GLU D 2 32 ? 10.036 110.828 46.987 0.94 127.53 32 GLU D C 1
ATOM 7699 O O . GLU D 2 32 ? 10.927 110.470 47.758 0.94 131.04 32 GLU D O 1
ATOM 7701 N N . GLU D 2 33 ? 9.668 112.097 46.847 0.93 125.94 33 GLU D N 1
ATOM 7702 C CA . GLU D 2 33 ? 10.306 113.167 47.605 0.93 126.59 33 GLU D CA 1
ATOM 7703 C C . GLU D 2 33 ? 9.819 113.189 49.050 0.93 127.36 33 GLU D C 1
ATOM 7704 O O . GLU D 2 33 ? 10.612 113.339 49.979 0.93 134.12 33 GLU D O 1
ATOM 7706 N N . GLN D 2 34 ? 8.511 113.038 49.231 1.00 121.10 34 GLN D N 1
ATOM 7707 C CA . GLN D 2 34 ? 7.917 113.043 50.562 1.00 118.89 34 GLN D CA 1
ATOM 7708 C C . GLN D 2 34 ? 8.387 111.849 51.384 1.00 115.79 34 GLN D C 1
ATOM 7709 O O . GLN D 2 34 ? 8.195 111.804 52.600 1.00 120.53 34 GLN D O 1
ATOM 7711 N N . ALA D 2 35 ? 9.000 110.882 50.708 0.89 108.83 35 ALA D N 1
ATOM 7712 C CA . ALA D 2 35 ? 9.560 109.715 51.374 0.89 109.84 35 ALA D CA 1
ATOM 7713 C C . ALA D 2 35 ? 10.927 110.067 51.942 0.89 109.43 35 ALA D C 1
ATOM 7714 O O . ALA D 2 35 ? 11.360 109.507 52.949 0.89 114.38 35 ALA D O 1
ATOM 7716 N N . GLU D 2 36 ? 11.602 111.007 51.287 1.00 104.14 36 GLU D N 1
ATOM 7717 C CA . GLU D 2 36 ? 12.898 111.483 51.750 1.00 104.33 36 GLU D CA 1
ATOM 7718 C C . GLU D 2 36 ? 12.745 112.177 53.097 1.00 108.92 36 GLU D C 1
ATOM 7719 O O . GLU D 2 36 ? 13.594 112.038 53.978 1.00 112.63 36 GLU D O 1
ATOM 7721 N N . ILE D 2 38 ? 10.185 111.585 55.311 1.00 92.84 38 ILE D N 1
ATOM 7722 C CA . ILE D 2 38 ? 9.854 110.681 56.419 1.00 99.08 38 ILE D CA 1
ATOM 7723 C C . ILE D 2 38 ? 11.093 110.029 57.036 1.00 101.97 38 ILE D C 1
ATOM 7724 O O . ILE D 2 38 ? 11.158 109.814 58.248 1.00 109.60 38 ILE D O 1
ATOM 7726 N N . ILE D 2 39 ? 12.068 109.712 56.191 1.00 97.26 39 ILE D N 1
ATOM 7727 C CA . ILE D 2 39 ? 13.335 109.159 56.649 1.00 99.73 39 ILE D CA 1
ATOM 7728 C C . ILE D 2 39 ? 14.183 110.234 57.323 1.00 102.53 39 ILE D C 1
ATOM 7729 O O . ILE D 2 39 ? 14.601 110.087 58.470 1.00 108.87 39 ILE D O 1
#

Radius of gyration: 41.36 Å; Cα contacts (8 Å, |Δi|>4): 2234; chains: 4; bounding box: 55×129×85 Å

CATH classification: 2.60.120.200 (+1 more: 2.80.10.50)

Nearest PDB structures (foldseek):
  5vmr-assembly2_D  TM=1.028E+00  e=1.096E-04  unidentified
  5vmr-assembly1_C  TM=1.028E+00  e=4.248E-04  unidentified
  7ohr-assembly1_i  TM=6.167E-01  e=3.476E+00  Saccharomyces cerevisiae S288C
  7qep-assembly1_O6  TM=7.382E-01  e=5.977E+00  Encephalitozoon cuniculi GB-M1
  8i9w-assembly1_Li  TM=6.631E-01  e=5.585E+00  Thermochaetoides thermophila DSM 1495

Foldseek 3Di:
DLWFQFWWFDDDQDTATPSPQGKDKDQFPLWDDDNLQKIKFAQDPRRKMKTAGNPPDDLQPDWAFKKKKWKKFFFADDPVCVVQQQPKKKWFKDFADCLFEWTWIDRRQKIKIWGAAPVRDIDMDIDGFAQADQDGLHHRAIKMWMWIDTCFWIWIAILLHTDIIDGDNVGDHGDHRGMMMGHIGIDDDNGGMMMMGGITMTSGGDDSVRSNVVSQVSLDDQAAAFSRSHFDFAPAKWFKAFLLCHQKGWAQPDPAQFTFIDGFDKDDDDDPRHIYGDGPDHWIKGWAACVPGGHGAFGKIWIWTDDPPAIWTWWCFPCDPDQKDTIGIGHDDPDPRIFGIWTKHDLASGRDNWIWIWTAPDSPDPHTDFTWFKDWDWDVTDTTITGMGGNVVVVQSNDPPGDSNGRRTMHIHHDDPSDDD/DLWWQFWWFDDDQDTFTPSPQGKDKDQFPLWDADNLQKIKFAPDPRRKMKTAGNPPDDLQPDWAFKKKKWKKFFFADDPVGVVQQQPWKKWFKDFDDQLFEWTWIHRRQKIKIWGAAPVRDIDMKIDGFAFADQDGLHHRAIKMWMWIDTCFWTWIDILLHTDIIDGDNPGDHTDHRGMMMGHTGTDDDNGGMMMMGGITMTSGGDDSVRSNVVSQVSLDDQAAAFSRSHFDFAFAWWFKAFLQQGQWGWAQDDPAQFTFIDGFDKDDDDDPRHIYTDGPDHWTKGKAAPPPNGTHGAFGKIWIWTQDPNAIWTWKDFPDDDDQKDTIGTGHDDDDPRIFGIWGKHDLASGRDNWIWIWTDPDSPDPHTPFTWFWDQDPCRTITGMGGNVVVVLSNDPPGDSNDRRTMHIHHDDPSDDD/DVVLVVQLVVCVVVDVPPVSLVSCVVVDHDNVVSVVVD/DVVLVVQLVVCVVVDVPPVSLVSCVVVDHDNVRSCCD

Organism: Clostridium botulinum (NCBI:txid1491)